Protein AF-0000000083255556 (afdb_homodimer)

pLDDT: mean 95.36, std 5.1, range [58.03, 98.88]

Secondary structure (DSSP, 8-state):
-HHHHHHHHHTT--EEEEEE-SSEEEEEEE-TTS-EEEEEEEE---EEETTEEE--HHHHHHHHHHHHHHHHHHHHHHHS------SEEEEEE-S--BEEE-TTS-BSS--B-TT----HHHHHHHHHHHTS---TTSHHHHHHHHHHHT-GGGGG-SEEE-HHHHHHHHHHS--EEEHHHHTTTS-EETTTTEE-HHHHHHHHHHTGGG--SS-GGGSSPEEE-TTS---B--HHHHHHH-TTS-SPS--BBPPPEEHHHHHHHHTT--STTEEEEEESSSEEEEEE-SS--SS--TTEEEEE-TT--EEEEEEES-SHHHHHHHHHHHHHHHHHTT----HHHHHHHHHHHHTTS-TTGGG-EEE--SS-BGGGTBSS---EEE--TTS--SHHHHHHHHHHHHTHHHHHHHHIIIIIS----SEEEEESGGGSSTTHHHHHHHHHHTS-EEE-GGGGGHHHHHHHHHHHHHHHPPTT--HHHHIIIIISTT---EEEPPPHHHHHHHHHHHHHHHHHHHHHHHHHHH--/-HHHHHHHHHTT--EEEEEE-SSEEEEEEE-TTS-EEEEEEEE---EEETTEEE--HHHHHHHHHHHHHHHHHHHHHHHS------SEEEEEE-S--BEEE-TTS-BSS--B-TT----HHHHHHHHHHHTS---TTSHHHHHHHHHHHT-GGGGG-SEEE-HHHHHHHHHHS--EEEHHHHTTTS-EETTTTEE-HHHHHHHHHHTGGG--SS-GGGSSPEEE-TTS---B--HHHHHHH-TTS-SPS--BBPPPEEHHHHHHHHTT--STTEEEEEESSSEEEEEE-SS--SS--TTEEEEE-TT--EEEEEEES-SHHHHHHHHHHHHHHHHHTT----HHHHHHHHHHHHTTS-TTGGG-EEE--SS-BGGGTBSS---EEE--TTS--SHHHHHHHHHHHHTHHHHHHHHIIIIIS----SEEEEESGGGSSTTHHHHHHHHHHTS-EEE-GGGGGHHHHHHHHHHHHHHHPPTT--HHHHIIIIISTT---EEEPPPHHHHHHHHHHHHHHHHHHHHHHHHHHH--

InterPro domains:
  IPR018484 Carbohydrate kinase FGGY, N-terminal [PF00370] (15-241)
  IPR018485 Carbohydrate kinase FGGY, C-terminal [PF02782] (276-474)
  IPR043129 ATPase, nucleotide binding domain [SSF53067] (14-263)
  IPR043129 ATPase, nucleotide binding domain [SSF53067] (275-519)
  IPR050406 FGGY Carbohydrate Kinase [PTHR43095] (13-520)

Sequence (1064 aa):
MSLDVKNAILSGKTVLGIELGSTRIKAVLIGEDHTSIASGSHDWENSFVNNFWTYSVEDIWKGIQDSYRKMAAEVKQQYGVTLQTIGAIGFSGMMHGYMAFDQDGELLVPFRTWRNNLQEQASSELTELFNFHIPQRWSIAHLYQAILNGEEHVANIKFQTTLAGYIHWKLTGEKVLGVGEASGVFPIDIHAKTFHAAMIGQFNELIANRNLPWQLQDILPQVLSAGESAGALTAEGAKLLDPTGELQAGIPLCPPEGDAGTGMVATNSIAQRTGNVSAGTSVFAMVVLEKELSKAYDEIDLVTTPTGNLVAMAHSNNCSSDLNAWVGLFEEFGKAMGMNLDKNELYGTLYNLALQGDPDCGGLLAYGYLSGEHMTHFEEGRPLFVRSSGSNFNLANFMRVHLSTALGALKIGMDILLKQEAVQLDEILGHGGLFKTKGVGQRIMAAALNVPVSVMETAGEGGAWGIALLASYAVNKADGETLEQYLNERVFAGQTGETLSPDAKDVEGFETFMDRYKQGLAIERAAVTHLAMSLDVKNAILSGKTVLGIELGSTRIKAVLIGEDHTSIASGSHDWENSFVNNFWTYSVEDIWKGIQDSYRKMAAEVKQQYGVTLQTIGAIGFSGMMHGYMAFDQDGELLVPFRTWRNNLQEQASSELTELFNFHIPQRWSIAHLYQAILNGEEHVANIKFQTTLAGYIHWKLTGEKVLGVGEASGVFPIDIHAKTFHAAMIGQFNELIANRNLPWQLQDILPQVLSAGESAGALTAEGAKLLDPTGELQAGIPLCPPEGDAGTGMVATNSIAQRTGNVSAGTSVFAMVVLEKELSKAYDEIDLVTTPTGNLVAMAHSNNCSSDLNAWVGLFEEFGKAMGMNLDKNELYGTLYNLALQGDPDCGGLLAYGYLSGEHMTHFEEGRPLFVRSSGSNFNLANFMRVHLSTALGALKIGMDILLKQEAVQLDEILGHGGLFKTKGVGQRIMAAALNVPVSVMETAGEGGAWGIALLASYAVNKADGETLEQYLNERVFAGQTGETLSPDAKDVEGFETFMDRYKQGLAIERAAVTHLA

Organism: NCBI:txid582686

Radius of gyration: 39.12 Å; Cα contacts (8 Å, |Δi|>4): 2511; chains: 2; bounding box: 52×116×98 Å

Nearest PDB structures (foldseek):
  3qdk-assembly1_B  TM=7.897E-01  e=2.618E-30  Halalkalibacterium halodurans
  5ya2-assembly2_B  TM=8.176E-01  e=6.698E-29  Escherichia coli K-12
  3qdk-assembly2_C  TM=7.814E-01  e=1.362E-29  Halalkalibacterium halodurans
  5ya0-assembly2_B  TM=8.248E-01  e=3.906E-28  Escherichia coli K-12
  3qdk-assembly1_A  TM=7.870E-01  e=2.089E-28  Halalkalibacterium halodurans

Solvent-accessible surface area (backbone atoms only — not comparable to full-atom values): 51396 Å² total; per-residue (Å²): 112,66,63,60,48,41,50,28,44,76,66,24,47,24,23,32,4,35,20,39,51,78,51,40,25,35,24,30,32,22,40,83,78,66,46,77,74,29,49,16,62,27,80,52,71,68,43,79,53,96,93,33,43,26,60,53,71,66,55,50,51,53,33,52,29,45,4,42,49,42,17,45,50,41,37,27,71,76,58,70,44,79,67,35,50,46,44,18,31,15,40,23,10,50,50,22,13,39,36,38,17,26,88,84,67,44,74,66,54,78,39,34,40,43,85,40,71,85,13,59,69,29,13,53,53,48,16,63,73,62,64,37,56,42,54,33,28,23,21,48,15,45,53,46,30,37,58,76,66,62,47,78,58,65,65,52,50,46,35,40,43,30,62,20,25,48,54,46,22,67,27,37,70,38,64,39,24,10,27,20,27,39,22,32,38,43,64,58,29,63,87,77,45,32,68,30,63,69,56,52,51,52,50,44,60,72,48,50,88,68,69,56,87,63,53,66,80,67,26,47,53,47,59,35,43,65,51,40,84,46,45,33,30,30,65,68,17,20,38,64,52,31,76,86,55,58,39,51,50,65,30,38,25,24,43,20,28,14,40,70,33,17,38,26,52,41,58,71,25,68,48,68,24,22,14,35,32,46,32,39,54,34,29,38,35,41,35,21,43,88,63,82,72,95,64,64,40,95,56,44,44,65,40,24,29,43,75,25,47,47,22,43,32,27,61,23,67,43,22,38,54,46,47,50,52,55,53,46,35,55,50,50,48,37,45,73,74,69,45,85,78,51,68,66,56,52,51,41,52,51,50,54,39,17,73,71,25,48,53,36,16,29,61,47,47,55,44,45,27,57,49,28,32,73,70,75,71,28,83,60,32,33,30,31,40,40,36,38,75,82,32,54,87,43,54,27,14,54,41,28,30,44,57,50,38,30,43,44,54,38,39,59,37,45,41,48,42,47,63,73,61,57,49,65,61,70,35,32,34,48,38,50,65,57,47,67,44,82,63,44,36,35,50,54,49,4,13,63,68,66,28,31,20,27,39,49,86,64,49,76,61,37,36,18,47,13,25,17,49,47,12,41,42,35,75,63,54,54,91,88,56,46,69,68,54,48,43,52,66,64,67,47,48,86,63,76,58,55,71,38,68,46,46,71,63,40,27,54,14,36,53,54,34,46,56,52,52,63,48,36,47,56,25,48,51,35,34,52,73,48,51,122,112,66,62,58,50,41,50,28,43,76,68,24,48,22,23,32,4,34,21,39,50,80,50,40,25,34,24,30,34,22,40,83,77,66,44,78,73,28,48,15,60,27,80,51,72,68,45,81,54,96,94,32,44,25,59,53,71,66,55,51,51,51,32,53,28,45,4,43,48,42,17,44,50,41,38,29,71,76,59,70,43,81,65,34,52,46,44,18,32,15,38,23,10,49,51,22,12,37,36,39,17,28,87,86,67,44,73,64,55,78,39,35,42,44,86,39,72,85,12,58,67,30,12,52,54,47,16,64,72,62,63,37,58,41,57,33,28,22,20,48,16,44,51,46,31,37,57,76,67,62,47,78,57,63,65,49,51,46,35,38,41,32,63,20,26,48,54,47,22,67,27,39,70,38,61,40,23,10,27,19,27,39,21,32,38,45,64,57,28,64,85,77,44,29,69,29,63,69,56,50,51,51,50,45,59,72,47,51,89,68,67,57,90,61,53,67,79,67,27,49,55,48,60,35,43,64,51,38,82,46,46,33,30,29,66,67,17,20,37,66,53,30,75,86,55,58,39,52,49,65,29,38,25,25,42,21,27,13,40,70,30,17,38,25,51,42,56,72,24,69,49,68,24,22,14,34,34,45,29,39,55,33,28,39,36,41,35,22,43,88,64,82,70,94,63,64,41,94,56,44,45,65,40,24,28,41,76,23,47,48,22,43,32,27,61,23,66,41,24,37,54,46,48,50,53,55,52,46,34,55,50,49,47,37,44,74,74,69,45,86,78,50,66,64,57,53,50,41,51,51,48,54,38,18,74,71,24,48,54,37,16,29,62,46,48,55,43,49,25,57,74,16,30,72,68,76,71,30,80,58,30,35,30,32,40,39,35,39,73,85,31,54,87,44,53,28,14,54,40,28,30,44,58,49,39,31,42,44,54,37,39,58,38,45,40,47,43,47,64,72,62,56,49,64,59,70,35,32,35,45,37,51,65,56,48,67,43,82,62,44,37,35,51,54,50,4,14,63,68,66,28,31,21,28,38,49,86,65,48,74,60,38,36,19,46,12,24,16,49,46,12,40,42,36,76,62,55,55,92,88,55,47,69,67,54,46,42,51,66,63,66,46,48,85,62,75,56,55,71,38,69,46,46,69,64,39,28,53,15,35,52,53,34,46,55,52,53,63,49,35,46,56,25,49,51,35,34,51,72,48,50,123

Foldseek 3Di:
DLVVVLVCQVVQQKFWFWEAEAFKIKIFIAHNLLHTDFMFMDGDHWDQDPNATADDPVRLLVGLQRGLVRRQVSCCVRRVDGRAHHQEYEYAYAAAWKFFAAPVRDTLDGTHALPDQPLPVLQVVLCVLVLARQHCRHHSSVLVSCVVVVPPCNLRGQAMDHPLQSLLCQFFVAREAQLQRVCSHAPADLVVSGHDPVSQVSVCVVCVVVVRPDGPVRHHHHYDAQLAWRGWGDQSNQCSSHVVSSYDTGHTYTGYHYQLQLLCLLQLQQDALEKAWEAEQKIKIKHFFPDDFPGYDNQWRWGHHSRRTIIIMGIWNGACVQVVVVLVVVVVVCVVVPHDDDPCNSCLVLLVLLVVAALLLQQKAWADFCAATVLLDGRGFDTDIDHDPRGPDDSNSVSNNNNLNSCLSVLSSLCCQCPVRVTRHAEYEYDYDLCPRPPRNQQSVCLSNQHKYWYFPSSVVGSSSSRSLSRCCNRPPDVPQDSSNCCDPRNCDPGDIDIDGYDPSSNVSSVSNSVVHSVCVVVRVVCVVPPD/DLVVVLVCQVVQQKFWFWEAEAFKIKIFIAHNLLHTDFMFMDGDHWDQDPNATADDPVRLLVGLQRGLVRRQVSCCVRRVDGRAHHQEYEYAYAAAWKFFAAPVRDTLDGTHALPDQPLVVLQVVLCVLVLARQHCRHHSSVLVSCVVVVPPCNLRGQAMDHPLQSLLCQFFVAREAQLQRVCSHAPADLVVSGHDPVSQVSVCVVCVVVVRPDGPVRHYHHYDAQLAWRGWGDQSNQCSSHVVSSYDTGHTYTGYHYQLQLLCLLQLQQDALEKAWEAEQKIKIKHFFPDDFPGYDNQWRWGHHSRRTIIIMGIWNGACVQVVVVLVVVVVVCVVVPHDDDPCNSCLVLLVLLVVAALLLQQKAWADFCQFTVLLDGRGFDTDIDHDPRGPDDSNSVSNNNNLNSCLSVLSSLCCQCPVRVTRHAEYEYDYDLPPRPPRNQQSVCLSNQHKYWYFPSSVVGSSSSRSLSRCSNRPPDVPQDSSNCCDPRNCDPGDIDIDGHDPSSNVSSVSNSVVHSVCVVVRVVCVVPPD

Structure (mmCIF, N/CA/C/O backbone):
data_AF-0000000083255556-model_v1
#
loop_
_entity.id
_entity.type
_entity.pdbx_description
1 polymer 'Sugar (Pentulose or hexulose) kinase'
#
loop_
_atom_site.group_PDB
_atom_site.id
_atom_site.type_symbol
_atom_site.label_atom_id
_atom_site.label_alt_id
_atom_site.label_comp_id
_atom_site.label_asym_id
_atom_site.label_entity_id
_atom_site.label_seq_id
_atom_site.pdbx_PDB_ins_code
_atom_site.Cartn_x
_atom_site.Cartn_y
_atom_site.Cartn_z
_atom_site.occupancy
_atom_site.B_iso_or_equiv
_atom_site.auth_seq_id
_atom_site.auth_comp_id
_atom_site.auth_asym_id
_atom_site.auth_atom_id
_atom_site.pdbx_PDB_model_num
ATOM 1 N N . MET A 1 1 ? 11.016 -26.188 -47.25 1 59.59 1 MET A N 1
ATOM 2 C CA . MET A 1 1 ? 10.555 -26.359 -45.875 1 59.59 1 MET A CA 1
ATOM 3 C C . MET A 1 1 ? 9.133 -26.922 -45.812 1 59.59 1 MET A C 1
ATOM 5 O O . MET A 1 1 ? 8.875 -27.906 -45.125 1 59.59 1 MET A O 1
ATOM 9 N N . SER A 1 2 ? 8.281 -26.391 -46.781 1 69.25 2 SER A N 1
ATOM 10 C CA . SER A 1 2 ? 6.883 -26.812 -46.812 1 69.25 2 SER A CA 1
ATOM 11 C C . SER A 1 2 ? 6.738 -28.203 -47.438 1 69.25 2 SER A C 1
ATOM 13 O O . SER A 1 2 ? 5.973 -29.031 -46.938 1 69.25 2 SER A O 1
ATOM 15 N N . LEU A 1 3 ? 7.574 -28.516 -48.375 1 75.44 3 LEU A N 1
ATOM 16 C CA . LEU A 1 3 ? 7.473 -29.812 -49.031 1 75.44 3 LEU A CA 1
ATOM 17 C C . LEU A 1 3 ? 7.98 -30.922 -48.125 1 75.44 3 LEU A C 1
ATOM 19 O O . LEU A 1 3 ? 7.406 -32 -48.094 1 75.44 3 LEU A O 1
ATOM 23 N N . ASP A 1 4 ? 8.938 -30.641 -47.469 1 87 4 ASP A N 1
ATOM 24 C CA . ASP A 1 4 ? 9.5 -31.609 -46.531 1 87 4 ASP A CA 1
ATOM 25 C C . ASP A 1 4 ? 8.516 -31.906 -45.375 1 87 4 ASP A C 1
ATOM 27 O O . ASP A 1 4 ? 8.367 -33.062 -44.969 1 87 4 ASP A O 1
ATOM 31 N N . VAL A 1 5 ? 7.809 -30.875 -45 1 92.06 5 VAL A N 1
ATOM 32 C CA . VAL A 1 5 ? 6.812 -31.047 -43.938 1 92.06 5 VAL A CA 1
ATOM 33 C C . VAL A 1 5 ? 5.641 -31.875 -44.469 1 92.06 5 VAL A C 1
ATOM 35 O O . VAL A 1 5 ? 5.141 -32.75 -43.781 1 92.06 5 VAL A O 1
ATOM 38 N N . LYS A 1 6 ? 5.25 -31.547 -45.688 1 93.69 6 LYS A N 1
ATOM 39 C CA . LYS A 1 6 ? 4.16 -32.281 -46.312 1 93.69 6 LYS A CA 1
ATOM 40 C C . LYS A 1 6 ? 4.5 -33.781 -46.406 1 93.69 6 LYS A C 1
ATOM 42 O O . LYS A 1 6 ? 3.66 -34.625 -46.125 1 93.69 6 LYS A O 1
ATOM 47 N N . ASN A 1 7 ? 5.672 -34.125 -46.875 1 94 7 ASN A N 1
ATOM 48 C CA . ASN A 1 7 ? 6.117 -35.5 -46.969 1 94 7 ASN A CA 1
ATOM 49 C C . ASN A 1 7 ? 6.16 -36.188 -45.594 1 94 7 ASN A C 1
ATOM 51 O O . ASN A 1 7 ? 5.824 -37.344 -45.469 1 94 7 ASN A O 1
ATOM 55 N N . ALA A 1 8 ? 6.613 -35.469 -44.594 1 94.31 8 ALA A N 1
ATOM 56 C CA . ALA A 1 8 ? 6.648 -36 -43.25 1 94.31 8 ALA A CA 1
ATOM 57 C C . ALA A 1 8 ? 5.246 -36.344 -42.75 1 94.31 8 ALA A C 1
ATOM 59 O O . ALA A 1 8 ? 5.047 -37.375 -42.094 1 94.31 8 ALA A O 1
ATOM 60 N N . ILE A 1 9 ? 4.316 -35.5 -43.062 1 95.5 9 ILE A N 1
ATOM 61 C CA . ILE A 1 9 ? 2.932 -35.719 -42.656 1 95.5 9 ILE A CA 1
ATOM 62 C C . ILE A 1 9 ? 2.383 -36.969 -43.344 1 95.5 9 ILE A C 1
ATOM 64 O O . ILE A 1 9 ? 1.804 -37.844 -42.688 1 95.5 9 ILE A O 1
ATOM 68 N N . LEU A 1 10 ? 2.631 -37.062 -44.594 1 94.81 10 LEU A N 1
ATOM 69 C CA . LEU A 1 10 ? 2.09 -38.156 -45.406 1 94.81 10 LEU A CA 1
ATOM 70 C C . LEU A 1 10 ? 2.762 -39.5 -45.031 1 94.81 10 LEU A C 1
ATOM 72 O O . LEU A 1 10 ? 2.137 -40.562 -45.094 1 94.81 10 LEU A O 1
ATOM 76 N N . SER A 1 11 ? 3.977 -39.469 -44.625 1 94.69 11 SER A N 1
ATOM 77 C CA . SER A 1 11 ? 4.742 -40.656 -44.312 1 94.69 11 SER A CA 1
ATOM 78 C C . SER A 1 11 ? 4.676 -41.031 -42.844 1 94.69 11 SER A C 1
ATOM 80 O O . SER A 1 11 ? 5.359 -41.938 -42.375 1 94.69 11 SER A O 1
ATOM 82 N N . GLY A 1 12 ? 3.959 -40.281 -42.031 1 95.25 12 GLY A N 1
ATOM 83 C CA . GLY A 1 12 ? 3.807 -40.594 -40.625 1 95.25 12 GLY A CA 1
ATOM 84 C C . GLY A 1 12 ? 5.055 -40.312 -39.812 1 95.25 12 GLY A C 1
ATOM 85 O O . GLY A 1 12 ? 5.383 -41.031 -38.875 1 95.25 12 GLY A O 1
ATOM 86 N N . LYS A 1 13 ? 5.84 -39.312 -40.219 1 96.44 13 LYS A N 1
ATOM 87 C CA . LYS A 1 13 ? 7.066 -38.969 -39.5 1 96.44 13 LYS A CA 1
ATOM 88 C C . LYS A 1 13 ? 6.848 -37.75 -38.625 1 96.44 13 LYS A C 1
ATOM 90 O O . LYS A 1 13 ? 7.773 -36.938 -38.406 1 96.44 13 LYS A O 1
ATOM 95 N N . THR A 1 14 ? 5.586 -37.531 -38.219 1 97.62 14 THR A N 1
ATOM 96 C CA . THR A 1 14 ? 5.227 -36.469 -37.312 1 97.62 14 THR A CA 1
ATOM 97 C C . THR A 1 14 ? 4.844 -37.031 -35.938 1 97.62 14 THR A C 1
ATOM 99 O O . THR A 1 14 ? 4.656 -38.25 -35.781 1 97.62 14 THR A O 1
ATOM 102 N N . VAL A 1 15 ? 4.848 -36.188 -34.969 1 98.5 15 VAL A N 1
ATOM 103 C CA . VAL A 1 15 ? 4.488 -36.562 -33.625 1 98.5 15 VAL A CA 1
ATOM 104 C C . VAL A 1 15 ? 3.475 -35.594 -33.031 1 98.5 15 VAL A C 1
ATOM 106 O O . VAL A 1 15 ? 3.592 -34.375 -33.25 1 98.5 15 VAL A O 1
ATOM 109 N N . LEU A 1 16 ? 2.492 -36.125 -32.344 1 98.62 16 LEU A N 1
ATOM 110 C CA . LEU A 1 16 ? 1.42 -35.312 -31.781 1 98.62 16 LEU A CA 1
ATOM 111 C C . LEU A 1 16 ? 1.486 -35.312 -30.266 1 98.62 16 LEU A C 1
ATOM 113 O O . LEU A 1 16 ? 1.639 -36.375 -29.641 1 98.62 16 LEU A O 1
ATOM 117 N N . GLY A 1 17 ? 1.46 -34.156 -29.672 1 98.56 17 GLY A N 1
ATOM 118 C CA . GLY A 1 17 ? 1.264 -33.969 -28.234 1 98.56 17 GLY A CA 1
ATOM 119 C C . GLY A 1 17 ? 0.001 -33.219 -27.891 1 98.56 17 GLY A C 1
ATOM 120 O O . GLY A 1 17 ? -0.285 -32.188 -28.5 1 98.56 17 GLY A O 1
ATOM 121 N N . ILE A 1 18 ? -0.802 -33.719 -26.984 1 98.56 18 ILE A N 1
ATOM 122 C CA . ILE A 1 18 ? -1.986 -33 -26.484 1 98.56 18 ILE A CA 1
ATOM 123 C C . ILE A 1 18 ? -1.911 -32.906 -24.953 1 98.56 18 ILE A C 1
ATOM 125 O O . ILE A 1 18 ? -1.694 -33.875 -24.266 1 98.56 18 ILE A O 1
ATOM 129 N N . GLU A 1 19 ? -2.016 -31.703 -24.484 1 97.81 19 GLU A N 1
ATOM 130 C CA . GLU A 1 19 ? -2.004 -31.484 -23.031 1 97.81 19 GLU A CA 1
ATOM 131 C C . GLU A 1 19 ? -3.309 -30.859 -22.562 1 97.81 19 GLU A C 1
ATOM 133 O O . GLU A 1 19 ? -3.76 -29.859 -23.125 1 97.81 19 GLU A O 1
ATOM 138 N N . LEU A 1 20 ? -3.889 -31.438 -21.547 1 97.69 20 LEU A N 1
ATOM 139 C CA . LEU A 1 20 ? -5.082 -30.906 -20.906 1 97.69 20 LEU A CA 1
ATOM 140 C C . LEU A 1 20 ? -4.711 -30.109 -19.656 1 97.69 20 LEU A C 1
ATOM 142 O O . LEU A 1 20 ? -4.617 -30.672 -18.562 1 97.69 20 LEU A O 1
ATOM 146 N N . GLY A 1 21 ? -4.562 -28.844 -19.859 1 93.31 21 GLY A N 1
ATOM 147 C CA . GLY A 1 21 ? -4.352 -27.938 -18.734 1 93.31 21 GLY A CA 1
ATOM 148 C C . GLY A 1 21 ? -5.637 -27.562 -18.031 1 93.31 21 GLY A C 1
ATOM 149 O O . GLY A 1 21 ? -6.715 -28.031 -18.391 1 93.31 21 GLY A O 1
ATOM 150 N N . SER A 1 22 ? -5.57 -26.656 -17.078 1 89.62 22 SER A N 1
ATOM 151 C CA . SER A 1 22 ? -6.723 -26.281 -16.266 1 89.62 22 SER A CA 1
ATOM 152 C C . SER A 1 22 ? -7.676 -25.375 -17.031 1 89.62 22 SER A C 1
ATOM 154 O O . SER A 1 22 ? -8.883 -25.391 -16.781 1 89.62 22 SER A O 1
ATOM 156 N N . THR A 1 23 ? -7.137 -24.531 -17.984 1 88.62 23 THR A N 1
ATOM 157 C CA . THR A 1 23 ? -8.016 -23.578 -18.672 1 88.62 23 THR A CA 1
ATOM 158 C C . THR A 1 23 ? -7.98 -23.812 -20.172 1 88.62 23 THR A C 1
ATOM 160 O O . THR A 1 23 ? -8.789 -23.234 -20.906 1 88.62 23 THR A O 1
ATOM 163 N N . ARG A 1 24 ? -7.008 -24.516 -20.625 1 92.62 24 ARG A N 1
ATOM 164 C CA . ARG A 1 24 ? -6.844 -24.719 -22.062 1 92.62 24 ARG A CA 1
ATOM 165 C C . ARG A 1 24 ? -6.359 -26.125 -22.375 1 92.62 24 ARG A C 1
ATOM 167 O O . ARG A 1 24 ? -5.512 -26.672 -21.656 1 92.62 24 ARG A O 1
ATOM 174 N N . ILE A 1 25 ? -6.895 -26.719 -23.359 1 97.56 25 ILE A N 1
ATOM 175 C CA . ILE A 1 25 ? -6.395 -27.938 -23.953 1 97.56 25 ILE A CA 1
ATOM 176 C C . ILE A 1 25 ? -5.648 -27.609 -25.25 1 97.56 25 ILE A C 1
ATOM 178 O O . ILE A 1 25 ? -6.203 -26.984 -26.156 1 97.56 25 ILE A O 1
ATOM 182 N N . LYS A 1 26 ? -4.355 -28.047 -25.312 1 97 26 LYS A N 1
ATOM 183 C CA . LYS A 1 26 ? -3.521 -27.688 -26.453 1 97 26 LYS A CA 1
ATOM 184 C C . LYS A 1 26 ? -2.996 -28.938 -27.156 1 97 26 LYS A C 1
ATOM 186 O O . LYS A 1 26 ? -2.512 -29.859 -26.516 1 97 26 LYS A O 1
ATOM 191 N N . ALA A 1 27 ? -3.168 -28.938 -28.469 1 98.06 27 ALA A N 1
ATOM 192 C CA . ALA A 1 27 ? -2.578 -29.953 -29.359 1 98.06 27 ALA A CA 1
ATOM 193 C C . ALA A 1 27 ? -1.464 -29.344 -30.203 1 98.06 27 ALA A C 1
ATOM 195 O O . ALA A 1 27 ? -1.597 -28.234 -30.719 1 98.06 27 ALA A O 1
ATOM 196 N N . VAL A 1 28 ? -0.354 -30.062 -30.312 1 97.56 28 VAL A N 1
ATOM 197 C CA . VAL A 1 28 ? 0.744 -29.609 -31.156 1 97.56 28 VAL A CA 1
ATOM 198 C C . VAL A 1 28 ? 1.286 -30.766 -31.984 1 97.56 28 VAL A C 1
ATOM 200 O O . VAL A 1 28 ? 1.532 -31.859 -31.453 1 97.56 28 VAL A O 1
ATOM 203 N N . LEU A 1 29 ? 1.349 -30.562 -33.25 1 98 29 LEU A N 1
ATOM 204 C CA . LEU A 1 29 ? 1.999 -31.5 -34.156 1 98 29 LEU A CA 1
ATOM 205 C C . LEU A 1 29 ? 3.408 -31.031 -34.5 1 98 29 LEU A C 1
ATOM 207 O O . LEU A 1 29 ? 3.598 -29.906 -34.938 1 98 29 LEU A O 1
ATOM 211 N N . ILE A 1 30 ? 4.367 -31.938 -34.281 1 96.94 30 ILE A N 1
ATOM 212 C CA . ILE A 1 30 ? 5.738 -31.516 -34.562 1 96.94 30 ILE A CA 1
ATOM 213 C C . ILE A 1 30 ? 6.344 -32.406 -35.625 1 96.94 30 ILE A C 1
ATOM 215 O O . ILE A 1 30 ? 5.883 -33.531 -35.844 1 96.94 30 ILE A O 1
ATOM 219 N N . GLY A 1 31 ? 7.34 -31.859 -36.281 1 95.75 31 GLY A N 1
ATOM 220 C CA . GLY A 1 31 ? 8.039 -32.594 -37.312 1 95.75 31 GLY A CA 1
ATOM 221 C C . GLY A 1 31 ? 9.258 -33.344 -36.812 1 95.75 31 GLY A C 1
ATOM 222 O O . GLY A 1 31 ? 9.469 -33.438 -35.594 1 95.75 31 GLY A O 1
ATOM 223 N N . GLU A 1 32 ? 10.016 -33.875 -37.719 1 93.25 32 GLU A N 1
ATOM 224 C CA . GLU A 1 32 ? 11.203 -34.656 -37.406 1 93.25 32 GLU A CA 1
ATOM 225 C C . GLU A 1 32 ? 12.258 -33.781 -36.719 1 93.25 32 GLU A C 1
ATOM 227 O O . GLU A 1 32 ? 13.094 -34.281 -35.969 1 93.25 32 GLU A O 1
ATOM 232 N N . ASP A 1 33 ? 12.195 -32.5 -36.969 1 91.94 33 ASP A N 1
ATOM 233 C CA . ASP A 1 33 ? 13.148 -31.578 -36.375 1 91.94 33 ASP A CA 1
ATOM 234 C C . ASP A 1 33 ? 12.602 -31.016 -35.062 1 91.94 33 ASP A C 1
ATOM 236 O O . ASP A 1 33 ? 13.188 -30.094 -34.5 1 91.94 33 ASP A O 1
ATOM 240 N N . HIS A 1 34 ? 11.484 -31.516 -34.625 1 93.38 34 HIS A N 1
ATOM 241 C CA . HIS A 1 34 ? 10.844 -31.188 -33.375 1 93.38 34 HIS A CA 1
ATOM 242 C C . HIS A 1 34 ? 10.242 -29.797 -33.406 1 93.38 34 HIS A C 1
ATOM 244 O O . HIS A 1 34 ? 9.875 -29.234 -32.375 1 93.38 34 HIS A O 1
ATOM 250 N N . THR A 1 35 ? 10.133 -29.234 -34.625 1 92.25 35 THR A N 1
ATOM 251 C CA . THR A 1 35 ? 9.484 -27.922 -34.75 1 92.25 35 THR A CA 1
ATOM 252 C C . THR A 1 35 ? 7.973 -28.094 -34.938 1 92.25 35 THR A C 1
ATOM 254 O O . THR A 1 35 ? 7.516 -29.031 -35.594 1 92.25 35 THR A O 1
ATOM 257 N N . SER A 1 36 ? 7.285 -27.188 -34.375 1 93.62 36 SER A N 1
ATOM 258 C CA . SER A 1 36 ? 5.828 -27.219 -34.469 1 93.62 36 SER A CA 1
ATOM 259 C C . SER A 1 36 ? 5.367 -26.969 -35.906 1 93.62 36 SER A C 1
ATOM 261 O O . SER A 1 36 ? 5.824 -26.031 -36.562 1 93.62 36 SER A O 1
ATOM 263 N N . ILE A 1 37 ? 4.496 -27.75 -36.406 1 95.12 37 ILE A N 1
ATOM 264 C CA . ILE A 1 37 ? 3.984 -27.641 -37.75 1 95.12 37 ILE A CA 1
ATOM 265 C C . ILE A 1 37 ? 2.545 -27.141 -37.719 1 95.12 37 ILE A C 1
ATOM 267 O O . ILE A 1 37 ? 2.094 -26.469 -38.656 1 95.12 37 ILE A O 1
ATOM 271 N N . ALA A 1 38 ? 1.832 -27.547 -36.75 1 96.38 38 ALA A N 1
ATOM 272 C CA . ALA A 1 38 ? 0.438 -27.141 -36.562 1 96.38 38 ALA A CA 1
ATOM 273 C C . ALA A 1 38 ? 0.027 -27.266 -35.094 1 96.38 38 ALA A C 1
ATOM 275 O O . ALA A 1 38 ? 0.636 -28.016 -34.344 1 96.38 38 ALA A O 1
ATOM 276 N N . SER A 1 39 ? -0.914 -26.484 -34.75 1 97.12 39 SER A N 1
ATOM 277 C CA . SER A 1 39 ? -1.405 -26.516 -33.375 1 97.12 39 SER A CA 1
ATOM 278 C C . SER A 1 39 ? -2.904 -26.25 -33.312 1 97.12 39 SER A C 1
ATOM 280 O O . SER A 1 39 ? -3.484 -25.734 -34.281 1 97.12 39 SER A O 1
ATOM 282 N N . GLY A 1 40 ? -3.57 -26.656 -32.344 1 97.19 40 GLY A N 1
ATOM 283 C CA . GLY A 1 40 ? -4.961 -26.391 -32 1 97.19 40 GLY A CA 1
ATOM 284 C C . GLY A 1 40 ? -5.207 -26.297 -30.516 1 97.19 40 GLY A C 1
ATOM 285 O O . GLY A 1 40 ? -4.535 -26.953 -29.719 1 97.19 40 GLY A O 1
ATOM 286 N N . SER A 1 41 ? -6.125 -25.5 -30.156 1 96.88 41 SER A N 1
ATOM 287 C CA . SER A 1 41 ? -6.402 -25.328 -28.734 1 96.88 41 SER A CA 1
ATOM 288 C C . SER A 1 41 ? -7.898 -25.203 -28.469 1 96.88 41 SER A C 1
ATOM 290 O O . SER A 1 41 ? -8.672 -24.922 -29.391 1 96.88 41 SER A O 1
ATOM 292 N N . HIS A 1 42 ? -8.297 -25.5 -27.281 1 97.69 42 HIS A N 1
ATOM 293 C CA . HIS A 1 42 ? -9.664 -25.406 -26.797 1 97.69 42 HIS A CA 1
ATOM 294 C C . HIS A 1 42 ? -9.695 -24.844 -25.375 1 97.69 42 HIS A C 1
ATOM 296 O O . HIS A 1 42 ? -9.125 -25.422 -24.453 1 97.69 42 HIS A O 1
ATOM 302 N N . ASP A 1 43 ? -10.359 -23.688 -25.219 1 96.19 43 ASP A N 1
ATOM 303 C CA . ASP A 1 43 ? -10.523 -23.094 -23.891 1 96.19 43 ASP A CA 1
ATOM 304 C C . ASP A 1 43 ? -11.672 -23.766 -23.141 1 96.19 43 ASP A C 1
ATOM 306 O O . ASP A 1 43 ? -12.719 -24.062 -23.719 1 96.19 43 ASP A O 1
ATOM 310 N N . TRP A 1 44 ? -11.43 -24.141 -21.891 1 95.06 44 TRP A N 1
ATOM 311 C CA . TRP A 1 44 ? -12.477 -24.719 -21.047 1 95.06 44 TRP A CA 1
ATOM 312 C C . TRP A 1 44 ? -12.32 -24.266 -19.609 1 95.06 44 TRP A C 1
ATOM 314 O O . TRP A 1 44 ? -11.383 -23.531 -19.266 1 95.06 44 TRP A O 1
ATOM 324 N N . GLU A 1 45 ? -13.328 -24.578 -18.781 1 91.56 45 GLU A N 1
ATOM 325 C CA . GLU A 1 45 ? -13.32 -24.188 -17.375 1 91.56 45 GLU A CA 1
ATOM 326 C C . GLU A 1 45 ? -13.914 -25.297 -16.5 1 91.56 45 GLU A C 1
ATOM 328 O O . GLU A 1 45 ? -14.789 -26.047 -16.938 1 91.56 45 GLU A O 1
ATOM 333 N N . ASN A 1 46 ? -13.352 -25.328 -15.312 1 92.94 46 ASN A N 1
ATOM 334 C CA . ASN A 1 46 ? -13.906 -26.297 -14.359 1 92.94 46 ASN A CA 1
ATOM 335 C C . ASN A 1 46 ? -15.273 -25.844 -13.844 1 92.94 46 ASN A C 1
ATOM 337 O O . ASN A 1 46 ? -15.688 -24.703 -14.078 1 92.94 46 ASN A O 1
ATOM 341 N N . SER A 1 47 ? -15.984 -26.75 -13.312 1 94 47 SER A N 1
ATOM 342 C CA . SER A 1 47 ? -17.281 -26.5 -12.68 1 94 47 SER A CA 1
ATOM 343 C C . SER A 1 47 ? -17.281 -27 -11.234 1 94 47 SER A C 1
ATOM 345 O O . SER A 1 47 ? -16.547 -27.922 -10.891 1 94 47 SER A O 1
ATOM 347 N N . PHE A 1 48 ? -18 -26.359 -10.406 1 90.81 48 PHE A N 1
ATOM 348 C CA . PHE A 1 48 ? -18.172 -26.766 -9.016 1 90.81 48 PHE A CA 1
ATOM 349 C C . PHE A 1 48 ? -19.484 -27.516 -8.828 1 90.81 48 PHE A C 1
ATOM 351 O O . PHE A 1 48 ? -20.547 -26.922 -8.789 1 90.81 48 PHE A O 1
ATOM 358 N N . VAL A 1 49 ? -19.344 -28.812 -8.734 1 91.06 49 VAL A N 1
ATOM 359 C CA . VAL A 1 49 ? -20.516 -29.703 -8.656 1 91.06 49 VAL A CA 1
ATOM 360 C C . VAL A 1 49 ? -20.438 -30.547 -7.398 1 91.06 49 VAL A C 1
ATOM 362 O O . VAL A 1 49 ? -19.438 -31.234 -7.164 1 91.06 49 VAL A O 1
ATOM 365 N N . ASN A 1 50 ? -21.453 -30.5 -6.547 1 88.69 50 ASN A N 1
ATOM 366 C CA . ASN A 1 50 ? -21.547 -31.297 -5.324 1 88.69 50 ASN A CA 1
ATOM 367 C C . ASN A 1 50 ? -20.328 -31.078 -4.43 1 88.69 50 ASN A C 1
ATOM 369 O O . ASN A 1 50 ? -19.719 -32.062 -3.975 1 88.69 50 ASN A O 1
ATOM 373 N N . ASN A 1 51 ? -19.844 -29.828 -4.348 1 87.56 51 ASN A N 1
ATOM 374 C CA . ASN A 1 51 ? -18.781 -29.391 -3.447 1 87.56 51 ASN A CA 1
ATOM 375 C C . ASN A 1 51 ? -17.406 -29.812 -3.957 1 87.56 51 ASN A C 1
ATOM 377 O O . ASN A 1 51 ? -16.438 -29.844 -3.191 1 87.56 51 ASN A O 1
ATOM 381 N N . PHE A 1 52 ? -17.359 -30.266 -5.309 1 91.75 52 PHE A N 1
ATOM 382 C CA . PHE A 1 52 ? -16.078 -30.625 -5.898 1 91.75 52 PHE A CA 1
ATOM 383 C C . PHE A 1 52 ? -15.852 -29.859 -7.203 1 91.75 52 PHE A C 1
ATOM 385 O O . PHE A 1 52 ? -16.781 -29.672 -7.988 1 91.75 52 PHE A O 1
ATOM 392 N N . TRP A 1 53 ? -14.695 -29.375 -7.312 1 92.25 53 TRP A N 1
ATOM 393 C CA . TRP A 1 53 ? -14.273 -28.891 -8.617 1 92.25 53 TRP A CA 1
ATOM 394 C C . TRP A 1 53 ? -14.062 -30.047 -9.594 1 92.25 53 TRP A C 1
ATOM 396 O O . TRP A 1 53 ? -13.398 -31.031 -9.258 1 92.25 53 TRP A O 1
ATOM 406 N N . THR A 1 54 ? -14.664 -29.906 -10.828 1 96.69 54 THR A N 1
ATOM 407 C CA . THR A 1 54 ? -14.656 -31.047 -11.734 1 96.69 54 THR A CA 1
ATOM 408 C C . THR A 1 54 ? -14.68 -30.594 -13.188 1 96.69 54 THR A C 1
ATOM 410 O O . THR A 1 54 ? -14.75 -29.391 -13.461 1 96.69 54 THR A O 1
ATOM 413 N N . TYR A 1 55 ? -14.336 -31.5 -14.07 1 96.75 55 TYR A N 1
ATOM 414 C CA . TYR A 1 55 ? -14.633 -31.438 -15.5 1 96.75 55 TYR A CA 1
ATOM 415 C C . TYR A 1 55 ? -15.508 -32.625 -15.914 1 96.75 55 TYR A C 1
ATOM 417 O O . TYR A 1 55 ? -15.266 -33.75 -15.516 1 96.75 55 TYR A O 1
ATOM 425 N N . SER A 1 56 ? -16.5 -32.344 -16.688 1 96.62 56 SER A N 1
ATOM 426 C CA . SER A 1 56 ? -17.312 -33.469 -17.156 1 96.62 56 SER A CA 1
ATOM 427 C C . SER A 1 56 ? -16.578 -34.281 -18.219 1 96.62 56 SER A C 1
ATOM 429 O O . SER A 1 56 ? -15.758 -33.75 -18.969 1 96.62 56 SER A O 1
ATOM 431 N N . VAL A 1 57 ? -16.906 -35.625 -18.25 1 97.19 57 VAL A N 1
ATOM 432 C CA . VAL A 1 57 ? -16.312 -36.5 -19.25 1 97.19 57 VAL A CA 1
ATOM 433 C C . VAL A 1 57 ? -16.625 -35.969 -20.656 1 97.19 57 VAL A C 1
ATOM 435 O O . VAL A 1 57 ? -15.773 -36 -21.547 1 97.19 57 VAL A O 1
ATOM 438 N N . GLU A 1 58 ? -17.797 -35.469 -20.781 1 97.25 58 GLU A N 1
ATOM 439 C CA . GLU A 1 58 ? -18.203 -34.906 -22.062 1 97.25 58 GLU A CA 1
ATOM 440 C C . GLU A 1 58 ? -17.312 -33.719 -22.453 1 97.25 58 GLU A C 1
ATOM 442 O O . GLU A 1 58 ? -16.859 -33.625 -23.594 1 97.25 58 GLU A O 1
ATOM 447 N N . ASP A 1 59 ? -17.031 -32.844 -21.531 1 97.56 59 ASP A N 1
ATOM 448 C CA . ASP A 1 59 ? -16.219 -31.688 -21.781 1 97.56 59 ASP A CA 1
ATOM 449 C C . ASP A 1 59 ? -14.773 -32.094 -22.109 1 97.56 59 ASP A C 1
ATOM 451 O O . ASP A 1 59 ? -14.109 -31.438 -22.906 1 97.56 59 ASP A O 1
ATOM 455 N N . ILE A 1 60 ? -14.344 -33.094 -21.453 1 98 60 ILE A N 1
ATOM 456 C CA . ILE A 1 60 ? -13 -33.594 -21.688 1 98 60 ILE A CA 1
ATOM 457 C C . ILE A 1 60 ? -12.844 -34 -23.156 1 98 60 ILE A C 1
ATOM 459 O O . ILE A 1 60 ? -11.945 -33.531 -23.844 1 98 60 ILE A O 1
ATOM 463 N N . TRP A 1 61 ? -13.695 -34.812 -23.609 1 98.44 61 TRP A N 1
ATOM 464 C CA . TRP A 1 61 ? -13.57 -35.344 -24.953 1 98.44 61 TRP A CA 1
ATOM 465 C C . TRP A 1 61 ? -13.906 -34.281 -26 1 98.44 61 TRP A C 1
ATOM 467 O O . TRP A 1 61 ? -13.266 -34.188 -27.047 1 98.44 61 TRP A O 1
ATOM 477 N N . LYS A 1 62 ? -14.898 -33.438 -25.672 1 98.25 62 LYS A N 1
ATOM 478 C CA . LYS A 1 62 ? -15.172 -32.312 -26.562 1 98.25 62 LYS A CA 1
ATOM 479 C C . LYS A 1 62 ? -13.93 -31.453 -26.75 1 98.25 62 LYS A C 1
ATOM 481 O O . LYS A 1 62 ? -13.625 -31.031 -27.859 1 98.25 62 LYS A O 1
ATOM 486 N N . GLY A 1 63 ? -13.25 -31.172 -25.656 1 98.44 63 GLY A N 1
ATOM 487 C CA . GLY A 1 63 ? -12.047 -30.344 -25.719 1 98.44 63 GLY A CA 1
ATOM 488 C C . GLY A 1 63 ? -10.922 -31 -26.5 1 98.44 63 GLY A C 1
ATOM 489 O O . GLY A 1 63 ? -10.266 -30.344 -27.312 1 98.44 63 GLY A O 1
ATOM 490 N N . ILE A 1 64 ? -10.688 -32.312 -26.25 1 98.5 64 ILE A N 1
ATOM 491 C CA . ILE A 1 64 ? -9.641 -33.062 -26.953 1 98.5 64 ILE A CA 1
ATOM 492 C C . ILE A 1 64 ? -9.93 -33.094 -28.453 1 98.5 64 ILE A C 1
ATOM 494 O O . ILE A 1 64 ? -9.062 -32.781 -29.266 1 98.5 64 ILE A O 1
ATOM 498 N N . GLN A 1 65 ? -11.125 -33.344 -28.797 1 98.75 65 GLN A N 1
ATOM 499 C CA . GLN A 1 65 ? -11.523 -33.469 -30.188 1 98.75 65 GLN A CA 1
ATOM 500 C C . GLN A 1 65 ? -11.438 -32.125 -30.906 1 98.75 65 GLN A C 1
ATOM 502 O O . GLN A 1 65 ? -11 -32.062 -32.062 1 98.75 65 GLN A O 1
ATOM 507 N N . ASP A 1 66 ? -11.859 -31.141 -30.172 1 98.62 66 ASP A N 1
ATOM 508 C CA . ASP A 1 66 ? -11.805 -29.812 -30.766 1 98.62 66 ASP A CA 1
ATOM 509 C C . ASP A 1 66 ? -10.367 -29.359 -30.984 1 98.62 66 ASP A C 1
ATOM 511 O O . ASP A 1 66 ? -10.039 -28.781 -32.031 1 98.62 66 ASP A O 1
ATOM 515 N N . SER A 1 67 ? -9.539 -29.562 -30.031 1 98.25 67 SER A N 1
ATOM 516 C CA . SER A 1 67 ? -8.133 -29.203 -30.172 1 98.25 67 SER A CA 1
ATOM 517 C C . SER A 1 67 ? -7.473 -29.969 -31.297 1 98.25 67 SER A C 1
ATOM 519 O O . SER A 1 67 ? -6.707 -29.406 -32.094 1 98.25 67 SER A O 1
ATOM 521 N N . TYR A 1 68 ? -7.734 -31.234 -31.391 1 98.5 68 TYR A N 1
ATOM 522 C CA . TYR A 1 68 ? -7.207 -32.062 -32.469 1 98.5 68 TYR A CA 1
ATOM 523 C C . TYR A 1 68 ? -7.727 -31.594 -33.812 1 98.5 68 TYR A C 1
ATOM 525 O O . TYR A 1 68 ? -6.957 -31.469 -34.781 1 98.5 68 TYR A O 1
ATOM 533 N N . ARG A 1 69 ? -9.008 -31.359 -33.875 1 98.44 69 ARG A N 1
ATOM 534 C CA . ARG A 1 69 ? -9.641 -30.938 -35.125 1 98.44 69 ARG A CA 1
ATOM 535 C C . ARG A 1 69 ? -9.008 -29.641 -35.656 1 98.44 69 ARG A C 1
ATOM 537 O O . ARG A 1 69 ? -8.734 -29.5 -36.844 1 98.44 69 ARG A O 1
ATOM 544 N N . LYS A 1 70 ? -8.836 -28.688 -34.75 1 98.5 70 LYS A N 1
ATOM 545 C CA . LYS A 1 70 ? -8.242 -27.406 -35.125 1 98.5 70 LYS A CA 1
ATOM 546 C C . LYS A 1 70 ? -6.812 -27.594 -35.625 1 98.5 70 LYS A C 1
ATOM 548 O O . LYS A 1 70 ? -6.398 -26.953 -36.594 1 98.5 70 LYS A O 1
ATOM 553 N N . MET A 1 71 ? -6.078 -28.391 -34.938 1 98.19 71 MET A N 1
ATOM 554 C CA . MET A 1 71 ? -4.719 -28.703 -35.375 1 98.19 71 MET A CA 1
ATOM 555 C C . MET A 1 71 ? -4.719 -29.375 -36.75 1 98.19 71 MET A C 1
ATOM 557 O O . MET A 1 71 ? -3.951 -28.984 -37.625 1 98.19 71 MET A O 1
ATOM 561 N N . ALA A 1 72 ? -5.586 -30.312 -36.969 1 97.94 72 ALA A N 1
ATOM 562 C CA . ALA A 1 72 ? -5.691 -31.031 -38.219 1 97.94 72 ALA A CA 1
ATOM 563 C C . ALA A 1 72 ? -6.121 -30.078 -39.344 1 97.94 72 ALA A C 1
ATOM 565 O O . ALA A 1 72 ? -5.656 -30.203 -40.5 1 97.94 72 ALA A O 1
ATOM 566 N N . ALA A 1 73 ? -7.031 -29.219 -39.031 1 97.88 73 ALA A N 1
ATOM 567 C CA . ALA A 1 73 ? -7.473 -28.219 -40 1 97.88 73 ALA A CA 1
ATOM 568 C C . ALA A 1 73 ? -6.312 -27.312 -40.438 1 97.88 73 ALA A C 1
ATOM 570 O O . ALA A 1 73 ? -6.207 -26.938 -41.594 1 97.88 73 ALA A O 1
ATOM 571 N N . GLU A 1 74 ? -5.52 -27 -39.469 1 97.62 74 GLU A N 1
ATOM 572 C CA . GLU A 1 74 ? -4.344 -26.188 -39.781 1 97.62 74 GLU A CA 1
ATOM 573 C C . GLU A 1 74 ? -3.395 -26.938 -40.719 1 97.62 74 GLU A C 1
ATOM 575 O O . GLU A 1 74 ? -2.801 -26.344 -41.625 1 97.62 74 GLU A O 1
ATOM 580 N N . VAL A 1 75 ? -3.215 -28.203 -40.531 1 96.81 75 VAL A N 1
ATOM 581 C CA . VAL A 1 75 ? -2.393 -29.031 -41.406 1 96.81 75 VAL A CA 1
ATOM 582 C C . VAL A 1 75 ? -2.939 -28.984 -42.812 1 96.81 75 VAL A C 1
ATOM 584 O O . VAL A 1 75 ? -2.188 -28.781 -43.781 1 96.81 75 VAL A O 1
ATOM 587 N N . LYS A 1 76 ? -4.18 -29.156 -42.938 1 96.44 76 LYS A N 1
ATOM 588 C CA . LYS A 1 76 ? -4.824 -29.141 -44.25 1 96.44 76 LYS A CA 1
ATOM 589 C C . LYS A 1 76 ? -4.68 -27.781 -44.906 1 96.44 76 LYS A C 1
ATOM 591 O O . LYS A 1 76 ? -4.398 -27.688 -46.125 1 96.44 76 LYS A O 1
ATOM 596 N N . GLN A 1 77 ? -4.902 -26.812 -44.188 1 96.69 77 GLN A N 1
ATOM 597 C CA . GLN A 1 77 ? -4.848 -25.453 -44.719 1 96.69 77 GLN A CA 1
ATOM 598 C C . GLN A 1 77 ? -3.432 -25.078 -45.156 1 96.69 77 GLN A C 1
ATOM 600 O O . GLN A 1 77 ? -3.234 -24.484 -46.219 1 96.69 77 GLN A O 1
ATOM 605 N N . GLN A 1 78 ? -2.504 -25.406 -44.375 1 96 78 GLN A N 1
ATOM 606 C CA . GLN A 1 78 ? -1.134 -24.953 -44.594 1 96 78 GLN A CA 1
ATOM 607 C C . GLN A 1 78 ? -0.412 -25.844 -45.594 1 96 78 GLN A C 1
ATOM 609 O O . GLN A 1 78 ? 0.434 -25.375 -46.375 1 96 78 GLN A O 1
ATOM 614 N N . TYR A 1 79 ? -0.737 -27.109 -45.594 1 95.38 79 TYR A N 1
ATOM 615 C CA . TYR A 1 79 ? 0.092 -28.031 -46.375 1 95.38 79 TYR A CA 1
ATOM 616 C C . TYR A 1 79 ? -0.741 -28.766 -47.406 1 95.38 79 TYR A C 1
ATOM 618 O O . TYR A 1 79 ? -0.209 -29.562 -48.188 1 95.38 79 TYR A O 1
ATOM 626 N N . GLY A 1 80 ? -2.023 -28.641 -47.406 1 94.75 80 GLY A N 1
ATOM 627 C CA . GLY A 1 80 ? -2.91 -29.172 -48.438 1 94.75 80 GLY A CA 1
ATOM 628 C C . GLY A 1 80 ? -3.113 -30.672 -48.312 1 94.75 80 GLY A C 1
ATOM 629 O O . GLY A 1 80 ? -3.426 -31.328 -49.312 1 94.75 80 GLY A O 1
ATOM 630 N N . VAL A 1 81 ? -2.85 -31.281 -47.188 1 95.31 81 VAL A N 1
ATOM 631 C CA . VAL A 1 81 ? -2.992 -32.719 -47 1 95.31 81 VAL A CA 1
ATOM 632 C C . VAL A 1 81 ? -3.85 -33 -45.781 1 95.31 81 VAL A C 1
ATOM 634 O O . VAL A 1 81 ? -3.93 -32.188 -44.875 1 95.31 81 VAL A O 1
ATOM 637 N N . THR A 1 82 ? -4.535 -34.125 -45.844 1 95.88 82 THR A N 1
ATOM 638 C CA . THR A 1 82 ? -5.316 -34.594 -44.688 1 95.88 82 THR A CA 1
ATOM 639 C C . THR A 1 82 ? -4.461 -35.469 -43.781 1 95.88 82 THR A C 1
ATOM 641 O O . THR A 1 82 ? -3.77 -36.375 -44.25 1 95.88 82 THR A O 1
ATOM 644 N N . LEU A 1 83 ? -4.449 -35.156 -42.531 1 97 83 LEU A N 1
ATOM 645 C CA . LEU A 1 83 ? -3.697 -35.938 -41.531 1 97 83 LEU A CA 1
ATOM 646 C C . LEU A 1 83 ? -4.328 -37.312 -41.312 1 97 83 LEU A C 1
ATOM 648 O O . LEU A 1 83 ? -5.414 -37.406 -40.75 1 97 83 LEU A O 1
ATOM 652 N N . GLN A 1 84 ? -3.684 -38.312 -41.75 1 97.12 84 GLN A N 1
ATOM 653 C CA . GLN A 1 84 ? -4.266 -39.656 -41.656 1 97.12 84 GLN A CA 1
ATOM 654 C C . GLN A 1 84 ? -3.459 -40.562 -40.719 1 97.12 84 GLN A C 1
ATOM 656 O O . GLN A 1 84 ? -3.971 -41.562 -40.219 1 97.12 84 GLN A O 1
ATOM 661 N N . THR A 1 85 ? -2.221 -40.25 -40.625 1 97.25 85 THR A N 1
ATOM 662 C CA . THR A 1 85 ? -1.36 -41.031 -39.719 1 97.25 85 THR A CA 1
ATOM 663 C C . THR A 1 85 ? -0.335 -40.125 -39.031 1 97.25 85 THR A C 1
ATOM 665 O O . THR A 1 85 ? -0.099 -39 -39.5 1 97.25 85 THR A O 1
ATOM 668 N N . ILE A 1 86 ? 0.086 -40.531 -37.938 1 98.12 86 ILE A N 1
ATOM 669 C CA . ILE A 1 86 ? 1.067 -39.844 -37.094 1 98.12 86 ILE A CA 1
ATOM 670 C C . ILE A 1 86 ? 2.09 -40.844 -36.594 1 98.12 86 ILE A C 1
ATOM 672 O O . ILE A 1 86 ? 1.761 -42 -36.344 1 98.12 86 ILE A O 1
ATOM 676 N N . GLY A 1 87 ? 3.258 -40.438 -36.438 1 98.12 87 GLY A N 1
ATOM 677 C CA . GLY A 1 87 ? 4.312 -41.344 -36.031 1 98.12 87 GLY A CA 1
ATOM 678 C C . GLY A 1 87 ? 4.164 -41.781 -34.594 1 98.12 87 GLY A C 1
ATOM 679 O O . GLY A 1 87 ? 4.465 -42.938 -34.281 1 98.12 87 GLY A O 1
ATOM 680 N N . ALA A 1 88 ? 3.801 -40.969 -33.75 1 98.5 88 ALA A N 1
ATOM 681 C CA . ALA A 1 88 ? 3.564 -41.219 -32.312 1 98.5 88 ALA A CA 1
ATOM 682 C C . ALA A 1 88 ? 2.691 -40.156 -31.703 1 98.5 88 ALA A C 1
ATOM 684 O O . ALA A 1 88 ? 2.613 -39.031 -32.219 1 98.5 88 ALA A O 1
ATOM 685 N N . ILE A 1 89 ? 2.031 -40.5 -30.641 1 98.75 89 ILE A N 1
ATOM 686 C CA . ILE A 1 89 ? 1.174 -39.562 -29.938 1 98.75 89 ILE A CA 1
ATOM 687 C C . ILE A 1 89 ? 1.484 -39.625 -28.438 1 98.75 89 ILE A C 1
ATOM 689 O O . ILE A 1 89 ? 1.844 -40.656 -27.906 1 98.75 89 ILE A O 1
ATOM 693 N N . GLY A 1 90 ? 1.443 -38.531 -27.797 1 98.69 90 GLY A N 1
ATOM 694 C CA . GLY A 1 90 ? 1.521 -38.438 -26.344 1 98.69 90 GLY A CA 1
ATOM 695 C C . GLY A 1 90 ? 0.437 -37.562 -25.734 1 98.69 90 GLY A C 1
ATOM 696 O O . GLY A 1 90 ? 0.037 -36.562 -26.328 1 98.69 90 GLY A O 1
ATOM 697 N N . PHE A 1 91 ? -0.057 -37.938 -24.531 1 98.69 91 PHE A N 1
ATOM 698 C CA . PHE A 1 91 ? -1.063 -37.156 -23.797 1 98.69 91 PHE A CA 1
ATOM 699 C C . PHE A 1 91 ? -0.544 -36.781 -22.422 1 98.69 91 PHE A C 1
ATOM 701 O O . PHE A 1 91 ? 0.109 -37.562 -21.734 1 98.69 91 PHE A O 1
ATOM 708 N N . SER A 1 92 ? -0.743 -35.562 -22.125 1 97.88 92 SER A N 1
ATOM 709 C CA . SER A 1 92 ? -0.45 -35 -20.812 1 97.88 92 SER A CA 1
ATOM 710 C C . SER A 1 92 ? -1.679 -34.344 -20.203 1 97.88 92 SER A C 1
ATOM 712 O O . SER A 1 92 ? -2.568 -33.875 -20.938 1 97.88 92 SER A O 1
ATOM 714 N N . GLY A 1 93 ? -1.825 -34.344 -18.938 1 95.94 93 GLY A N 1
ATOM 715 C CA . GLY A 1 93 ? -2.896 -33.656 -18.219 1 95.94 93 GLY A CA 1
ATOM 716 C C . GLY A 1 93 ? -2.436 -33.031 -16.922 1 95.94 93 GLY A C 1
ATOM 717 O O . GLY A 1 93 ? -1.287 -33.219 -16.516 1 95.94 93 GLY A O 1
ATOM 718 N N . MET A 1 94 ? -3.393 -32.219 -16.406 1 94.19 94 MET A N 1
ATOM 719 C CA . MET A 1 94 ? -3.137 -31.719 -15.055 1 94.19 94 MET A CA 1
ATOM 720 C C . MET A 1 94 ? -2.84 -32.875 -14.094 1 94.19 94 MET A C 1
ATOM 722 O O . MET A 1 94 ? -3.49 -33.906 -14.156 1 94.19 94 MET A O 1
ATOM 726 N N . MET A 1 95 ? -1.858 -32.688 -13.281 1 92.94 95 MET A N 1
ATOM 727 C CA . MET A 1 95 ? -1.429 -33.719 -12.367 1 92.94 95 MET A CA 1
ATOM 728 C C . MET A 1 95 ? -2.479 -33.969 -11.289 1 92.94 95 MET A C 1
ATOM 730 O O . MET A 1 95 ? -3.393 -33.156 -11.109 1 92.94 95 MET A O 1
ATOM 734 N N . HIS A 1 96 ? -2.309 -35.125 -10.625 1 93.5 96 HIS A N 1
ATOM 735 C CA . HIS A 1 96 ? -3.094 -35.469 -9.445 1 93.5 96 HIS A CA 1
ATOM 736 C C . HIS A 1 96 ? -4.551 -35.719 -9.812 1 93.5 96 HIS A C 1
ATOM 738 O O . HIS A 1 96 ? -4.852 -36.156 -10.922 1 93.5 96 HIS A O 1
ATOM 744 N N . GLY A 1 97 ? -5.383 -35.594 -8.797 1 93.56 97 GLY A N 1
ATOM 745 C CA . GLY A 1 97 ? -6.809 -35.812 -8.969 1 93.56 97 GLY A CA 1
ATOM 746 C C . GLY A 1 97 ? -7.207 -37.25 -8.781 1 93.56 97 GLY A C 1
ATOM 747 O O . GLY A 1 97 ? -6.383 -38.094 -8.383 1 93.56 97 GLY A O 1
ATOM 748 N N . TYR A 1 98 ? -8.469 -37.438 -8.945 1 97.12 98 TYR A N 1
ATOM 749 C CA . TYR A 1 98 ? -9.07 -38.719 -8.594 1 97.12 98 TYR A CA 1
ATOM 750 C C . TYR A 1 98 ? -10.195 -39.094 -9.562 1 97.12 98 TYR A C 1
ATOM 752 O O . TYR A 1 98 ? -11.219 -38.406 -9.617 1 97.12 98 TYR A O 1
ATOM 760 N N . MET A 1 99 ? -9.891 -40.062 -10.406 1 98.31 99 MET A N 1
ATOM 761 C CA . MET A 1 99 ? -10.898 -40.719 -11.242 1 98.31 99 MET A CA 1
ATOM 762 C C . MET A 1 99 ? -11.008 -42.219 -10.906 1 98.31 99 MET A C 1
ATOM 764 O O . MET A 1 99 ? -10.07 -42.969 -11.156 1 98.31 99 MET A O 1
ATOM 768 N N . ALA A 1 100 ? -12.148 -42.594 -10.391 1 98.5 100 ALA A N 1
ATOM 769 C CA . ALA A 1 100 ? -12.367 -43.969 -9.961 1 98.5 100 ALA A CA 1
ATOM 770 C C . ALA A 1 100 ? -13.414 -44.656 -10.828 1 98.5 100 ALA A C 1
ATOM 772 O O . ALA A 1 100 ? -14.445 -44.062 -11.156 1 98.5 100 ALA A O 1
ATOM 773 N N . PHE A 1 101 ? -13.102 -45.938 -11.195 1 98.75 101 PHE A N 1
ATOM 774 C CA . PHE A 1 101 ? -13.953 -46.656 -12.133 1 98.75 101 PHE A CA 1
ATOM 775 C C . PHE A 1 101 ? -14.336 -48.031 -11.57 1 98.75 101 PHE A C 1
ATOM 777 O O . PHE A 1 101 ? -13.57 -48.625 -10.82 1 98.75 101 PHE A O 1
ATOM 784 N N . ASP A 1 102 ? -15.5 -48.5 -12.039 1 98.31 102 ASP A N 1
ATOM 785 C CA . ASP A 1 102 ? -15.961 -49.812 -11.609 1 98.31 102 ASP A CA 1
ATOM 786 C C . ASP A 1 102 ? -15.523 -50.906 -12.594 1 98.31 102 ASP A C 1
ATOM 788 O O . ASP A 1 102 ? -14.672 -50.656 -13.453 1 98.31 102 ASP A O 1
ATOM 792 N N . GLN A 1 103 ? -16.016 -52.062 -12.398 1 96.88 103 GLN A N 1
ATOM 793 C CA . GLN A 1 103 ? -15.625 -53.25 -13.18 1 96.88 103 GLN A CA 1
ATOM 794 C C . GLN A 1 103 ? -15.977 -53.062 -14.648 1 96.88 103 GLN A C 1
ATOM 796 O O . GLN A 1 103 ? -15.328 -53.625 -15.523 1 96.88 103 GLN A O 1
ATOM 801 N N . ASP A 1 104 ? -16.969 -52.25 -14.938 1 97 104 ASP A N 1
ATOM 802 C CA . ASP A 1 104 ? -17.422 -52.031 -16.312 1 97 104 ASP A CA 1
ATOM 803 C C . ASP A 1 104 ? -16.734 -50.812 -16.938 1 97 104 ASP A C 1
ATOM 805 O O . ASP A 1 104 ? -17.047 -50.469 -18.062 1 97 104 ASP A O 1
ATOM 809 N N . GLY A 1 105 ? -15.898 -50.219 -16.188 1 96.62 105 GLY A N 1
ATOM 810 C CA . GLY A 1 105 ? -15.188 -49.062 -16.719 1 96.62 105 GLY A CA 1
ATOM 811 C C . GLY A 1 105 ? -16 -47.781 -16.641 1 96.62 105 GLY A C 1
ATOM 812 O O . GLY A 1 105 ? -15.719 -46.844 -17.359 1 96.62 105 GLY A O 1
ATOM 813 N N . GLU A 1 106 ? -16.984 -47.812 -15.812 1 97.62 106 GLU A N 1
ATOM 814 C CA . GLU A 1 106 ? -17.812 -46.625 -15.641 1 97.62 106 GLU A CA 1
ATOM 815 C C . GLU A 1 106 ? -17.312 -45.781 -14.477 1 97.62 106 GLU A C 1
ATOM 817 O O . GLU A 1 106 ? -16.922 -46.312 -13.438 1 97.62 106 GLU A O 1
ATOM 822 N N . LEU A 1 107 ? -17.281 -44.5 -14.742 1 97.81 107 LEU A N 1
ATOM 823 C CA . LEU A 1 107 ? -16.859 -43.562 -13.711 1 97.81 107 LEU A CA 1
ATOM 824 C C . LEU A 1 107 ? -17.812 -43.594 -12.516 1 97.81 107 LEU A C 1
ATOM 826 O O . LEU A 1 107 ? -19.016 -43.438 -12.68 1 97.81 107 LEU A O 1
ATOM 830 N N . LEU A 1 108 ? -17.281 -43.75 -11.312 1 98 108 LEU A N 1
ATOM 831 C CA . LEU A 1 108 ? -18.094 -43.969 -10.117 1 98 108 LEU A CA 1
ATOM 832 C C . LEU A 1 108 ? -18.531 -42.625 -9.508 1 98 108 LEU A C 1
ATOM 834 O O . LEU A 1 108 ? -19.625 -42.5 -8.977 1 98 108 LEU A O 1
ATOM 838 N N . VAL A 1 109 ? -17.719 -41.625 -9.477 1 96.94 109 VAL A N 1
ATOM 839 C CA . VAL A 1 109 ? -17.969 -40.281 -9.023 1 96.94 109 VAL A CA 1
ATOM 840 C C . VAL A 1 109 ? -17.359 -39.281 -10.008 1 96.94 109 VAL A C 1
ATOM 842 O O . VAL A 1 109 ? -16.422 -39.625 -10.734 1 96.94 109 VAL A O 1
ATOM 845 N N . PRO A 1 110 ? -17.891 -38.062 -10.039 1 97 110 PRO A N 1
ATOM 846 C CA . PRO A 1 110 ? -17.266 -37.062 -10.922 1 97 110 PRO A CA 1
ATOM 847 C C . PRO A 1 110 ? -15.781 -36.875 -10.648 1 97 110 PRO A C 1
ATOM 849 O O . PRO A 1 110 ? -15.344 -37.031 -9.5 1 97 110 PRO A O 1
ATOM 852 N N . PHE A 1 111 ? -15.047 -36.625 -11.727 1 97.5 111 PHE A N 1
ATOM 853 C CA . PHE A 1 111 ? -13.609 -36.375 -11.625 1 97.5 111 PHE A CA 1
ATOM 854 C C . PHE A 1 111 ? -13.312 -35.344 -10.547 1 97.5 111 PHE A C 1
ATOM 856 O O . PHE A 1 111 ? -13.844 -34.219 -10.57 1 97.5 111 PHE A O 1
ATOM 863 N N . ARG A 1 112 ? -12.547 -35.688 -9.547 1 97.12 112 ARG A N 1
ATOM 864 C CA . ARG A 1 112 ? -12.086 -34.75 -8.523 1 97.12 112 ARG A CA 1
ATOM 865 C C . ARG A 1 112 ? -10.703 -34.188 -8.867 1 97.12 112 ARG A C 1
ATOM 867 O O . ARG A 1 112 ? -9.703 -34.906 -8.727 1 97.12 112 ARG A O 1
ATOM 874 N N . THR A 1 113 ? -10.656 -32.969 -9.242 1 96.06 113 THR A N 1
ATOM 875 C CA . THR A 1 113 ? -9.422 -32.375 -9.766 1 96.06 113 THR A CA 1
ATOM 876 C C . THR A 1 113 ? -8.445 -32.062 -8.633 1 96.06 113 THR A C 1
ATOM 878 O O . THR A 1 113 ? -8.781 -32.25 -7.453 1 96.06 113 THR A O 1
ATOM 881 N N . TRP A 1 114 ? -7.277 -31.609 -8.969 1 91.81 114 TRP A N 1
ATOM 882 C CA . TRP A 1 114 ? -6.215 -31.219 -8.055 1 91.81 114 TRP A CA 1
ATOM 883 C C . TRP A 1 114 ? -6.633 -30.031 -7.195 1 91.81 114 TRP A C 1
ATOM 885 O O . TRP A 1 114 ? -6.059 -29.797 -6.133 1 91.81 114 TRP A O 1
ATOM 895 N N . ARG A 1 115 ? -7.609 -29.203 -7.59 1 86.56 115 ARG A N 1
ATOM 896 C CA . ARG A 1 115 ? -8.039 -27.969 -6.945 1 86.56 115 ARG A CA 1
ATOM 897 C C . ARG A 1 115 ? -8.773 -28.266 -5.641 1 86.56 115 ARG A C 1
ATOM 899 O O . ARG A 1 115 ? -8.984 -27.359 -4.824 1 86.56 115 ARG A O 1
ATOM 906 N N . ASN A 1 116 ? -9.195 -29.547 -5.492 1 88.44 116 ASN A N 1
ATOM 907 C CA . ASN A 1 116 ? -9.992 -29.891 -4.32 1 88.44 116 ASN A CA 1
ATOM 908 C C . ASN A 1 116 ? -9.117 -30.062 -3.08 1 88.44 116 ASN A C 1
ATOM 910 O O . ASN A 1 116 ? -8.234 -30.922 -3.057 1 88.44 116 ASN A O 1
ATOM 914 N N . ASN A 1 117 ? -9.375 -29.266 -2.018 1 82.88 117 ASN A N 1
ATOM 915 C CA . ASN A 1 117 ? -8.578 -29.281 -0.799 1 82.88 117 ASN A CA 1
ATOM 916 C C . ASN A 1 117 ? -9.398 -29.719 0.408 1 82.88 117 ASN A C 1
ATOM 918 O O . ASN A 1 117 ? -9.266 -29.172 1.497 1 82.88 117 ASN A O 1
ATOM 922 N N . LEU A 1 118 ? -10.203 -30.625 0.245 1 87.12 118 LEU A N 1
ATOM 923 C CA . LEU A 1 118 ? -11.078 -31.125 1.3 1 87.12 118 LEU A CA 1
ATOM 924 C C . LEU A 1 118 ? -10.477 -32.344 1.971 1 87.12 118 LEU A C 1
ATOM 926 O O . LEU A 1 118 ? -11.156 -33.031 2.746 1 87.12 118 LEU A O 1
ATOM 930 N N . GLN A 1 119 ? -9.234 -32.594 1.694 1 92.56 119 GLN A N 1
ATOM 931 C CA . GLN A 1 119 ? -8.617 -33.844 2.133 1 92.56 119 GLN A CA 1
ATOM 932 C C . GLN A 1 119 ? -7.586 -33.594 3.234 1 92.56 119 GLN A C 1
ATOM 934 O O . GLN A 1 119 ? -6.574 -34.281 3.316 1 92.56 119 GLN A O 1
ATOM 939 N N . GLU A 1 120 ? -7.867 -32.688 4.066 1 91 120 GLU A N 1
ATOM 940 C CA . GLU A 1 120 ? -6.887 -32.281 5.074 1 91 120 GLU A CA 1
ATOM 941 C C . GLU A 1 120 ? -6.57 -33.469 6.016 1 91 120 GLU A C 1
ATOM 943 O O . GLU A 1 120 ? -5.406 -33.719 6.328 1 91 120 GLU A O 1
ATOM 948 N N . GLN A 1 121 ? -7.59 -34.125 6.562 1 96 121 GLN A N 1
ATOM 949 C CA . GLN A 1 121 ? -7.387 -35.25 7.477 1 96 121 GLN A CA 1
ATOM 950 C C . GLN A 1 121 ? -6.582 -36.344 6.816 1 96 121 GLN A C 1
ATOM 952 O O . GLN A 1 121 ? -5.633 -36.875 7.402 1 96 121 GLN A O 1
ATOM 957 N N . ALA A 1 122 ? -6.949 -36.688 5.594 1 97.31 122 ALA A N 1
ATOM 958 C CA . ALA A 1 122 ? -6.246 -37.719 4.852 1 97.31 122 ALA A CA 1
ATOM 959 C C . ALA A 1 122 ? -4.785 -37.344 4.633 1 97.31 122 ALA A C 1
ATOM 961 O O . ALA A 1 122 ? -3.889 -38.188 4.824 1 97.31 122 ALA A O 1
ATOM 962 N N . SER A 1 123 ? -4.621 -36.156 4.18 1 95.88 123 SER A N 1
ATOM 963 C CA . SER A 1 123 ? -3.271 -35.656 3.932 1 95.88 123 SER A CA 1
ATOM 964 C C . SER A 1 123 ? -2.406 -35.75 5.184 1 95.88 123 SER A C 1
ATOM 966 O O . SER A 1 123 ? -1.294 -36.281 5.133 1 95.88 123 SER A O 1
ATOM 968 N N . SER A 1 124 ? -2.916 -35.375 6.301 1 95.44 124 SER A N 1
ATOM 969 C CA . SER A 1 124 ? -2.172 -35.375 7.559 1 95.44 124 SER A CA 1
ATOM 970 C C . SER A 1 124 ? -1.852 -36.781 8.023 1 95.44 124 SER A C 1
ATOM 972 O O . SER A 1 124 ? -0.708 -37.094 8.367 1 95.44 124 SER A O 1
ATOM 974 N N . GLU A 1 125 ? -2.807 -37.625 8.039 1 97.56 125 GLU A N 1
ATOM 975 C CA . GLU A 1 125 ? -2.633 -39 8.523 1 97.56 125 GLU A CA 1
ATOM 976 C C . GLU A 1 125 ? -1.668 -39.781 7.637 1 97.56 125 GLU A C 1
ATOM 978 O O . GLU A 1 125 ? -0.827 -40.531 8.141 1 97.56 125 GLU A O 1
ATOM 983 N N . LEU A 1 126 ? -1.813 -39.625 6.367 1 98.06 126 LEU A N 1
ATOM 984 C CA . LEU A 1 126 ? -0.952 -40.375 5.445 1 98.06 126 LEU A CA 1
ATOM 985 C C . LEU A 1 126 ? 0.48 -39.844 5.508 1 98.06 126 LEU A C 1
ATOM 987 O O . LEU A 1 126 ? 1.433 -40.625 5.398 1 98.06 126 LEU A O 1
ATOM 991 N N . THR A 1 127 ? 0.591 -38.5 5.582 1 96.56 127 THR A N 1
ATOM 992 C CA . THR A 1 127 ? 1.921 -37.906 5.719 1 96.56 127 THR A CA 1
ATOM 993 C C . THR A 1 127 ? 2.645 -38.5 6.93 1 96.56 127 THR A C 1
ATOM 995 O O . THR A 1 127 ? 3.822 -38.844 6.848 1 96.56 127 THR A O 1
ATOM 998 N N . GLU A 1 128 ? 1.938 -38.594 8.016 1 96.06 128 GLU A N 1
ATOM 999 C CA . GLU A 1 128 ? 2.506 -39.156 9.234 1 96.06 128 GLU A CA 1
ATOM 1000 C C . GLU A 1 128 ? 2.824 -40.625 9.055 1 96.06 128 GLU A C 1
ATOM 1002 O O . GLU A 1 128 ? 3.898 -41.094 9.438 1 96.06 128 GLU A O 1
ATOM 1007 N N . LEU A 1 129 ? 1.947 -41.375 8.461 1 97.19 129 LEU A N 1
ATOM 1008 C CA . LEU A 1 129 ? 2.086 -42.812 8.273 1 97.19 129 LEU A CA 1
ATOM 1009 C C . LEU A 1 129 ? 3.309 -43.125 7.422 1 97.19 129 LEU A C 1
ATOM 1011 O O . LEU A 1 129 ? 4.078 -44.031 7.75 1 97.19 129 LEU A O 1
ATOM 1015 N N . PHE A 1 130 ? 3.484 -42.406 6.305 1 96.62 130 PHE A N 1
ATOM 1016 C CA . PHE A 1 130 ? 4.523 -42.719 5.332 1 96.62 130 PHE A CA 1
ATOM 1017 C C . PHE A 1 130 ? 5.816 -41.969 5.664 1 96.62 130 PHE A C 1
ATOM 1019 O O . PHE A 1 130 ? 6.875 -42.281 5.105 1 96.62 130 PHE A O 1
ATOM 1026 N N . ASN A 1 131 ? 5.734 -41.031 6.625 1 94.12 131 ASN A N 1
ATOM 1027 C CA . ASN A 1 131 ? 6.848 -40.094 6.793 1 94.12 131 ASN A CA 1
ATOM 1028 C C . ASN A 1 131 ? 7.273 -39.5 5.461 1 94.12 131 ASN A C 1
ATOM 1030 O O . ASN A 1 131 ? 8.453 -39.531 5.117 1 94.12 131 ASN A O 1
ATOM 1034 N N . PHE A 1 132 ? 6.293 -39.219 4.711 1 94.75 132 PHE A N 1
ATOM 1035 C CA . PHE A 1 132 ? 6.336 -38.625 3.375 1 94.75 132 PHE A CA 1
ATOM 1036 C C . PHE A 1 132 ? 5.195 -37.625 3.178 1 94.75 132 PHE A C 1
ATOM 1038 O O . PHE A 1 132 ? 4.031 -37.969 3.41 1 94.75 132 PHE A O 1
ATOM 1045 N N . HIS A 1 133 ? 5.535 -36.438 2.801 1 94.31 133 HIS A N 1
ATOM 1046 C CA . HIS A 1 133 ? 4.484 -35.438 2.654 1 94.31 133 HIS A CA 1
ATOM 1047 C C . HIS A 1 133 ? 3.488 -35.844 1.57 1 94.31 133 HIS A C 1
ATOM 1049 O O . HIS A 1 133 ? 3.871 -36.031 0.416 1 94.31 133 HIS A O 1
ATOM 1055 N N . ILE A 1 134 ? 2.248 -35.969 1.946 1 96.06 134 ILE A N 1
ATOM 1056 C CA . ILE A 1 134 ? 1.166 -36.25 1.016 1 96.06 134 ILE A CA 1
ATOM 1057 C C . ILE A 1 134 ? 0.259 -35.031 0.863 1 96.06 134 ILE A C 1
ATOM 1059 O O . ILE A 1 134 ? -0.593 -34.781 1.717 1 96.06 134 ILE A O 1
ATOM 1063 N N . PRO A 1 135 ? 0.363 -34.344 -0.263 1 92.81 135 PRO A N 1
ATOM 1064 C CA . PRO A 1 135 ? -0.525 -33.219 -0.479 1 92.81 135 PRO A CA 1
ATOM 1065 C C . PRO A 1 135 ? -1.992 -33.625 -0.596 1 92.81 135 PRO A C 1
ATOM 1067 O O . PRO A 1 135 ? -2.295 -34.75 -0.987 1 92.81 135 PRO A O 1
ATOM 1070 N N . GLN A 1 136 ? -2.875 -32.625 -0.274 1 92.31 136 GLN A N 1
ATOM 1071 C CA . GLN A 1 136 ? -4.312 -32.875 -0.344 1 92.31 136 GLN A CA 1
ATOM 1072 C C . GLN A 1 136 ? -4.746 -33.188 -1.771 1 92.31 136 GLN A C 1
ATOM 1074 O O . GLN A 1 136 ? -5.707 -33.938 -1.98 1 92.31 136 GLN A O 1
ATOM 1079 N N . ARG A 1 137 ? -4.016 -32.75 -2.742 1 93.25 137 ARG A N 1
ATOM 1080 C CA . ARG A 1 137 ? -4.426 -32.844 -4.141 1 93.25 137 ARG A CA 1
ATOM 1081 C C . ARG A 1 137 ? -4.07 -34.188 -4.727 1 93.25 137 ARG A C 1
ATOM 1083 O O . ARG A 1 137 ? -4.551 -34.562 -5.801 1 93.25 137 ARG A O 1
ATOM 1090 N N . TRP A 1 138 ? -3.279 -35 -4.082 1 96.5 138 TRP A N 1
ATOM 1091 C CA . TRP A 1 138 ? -2.852 -36.281 -4.602 1 96.5 138 TRP A CA 1
ATOM 1092 C C . TRP A 1 138 ? -4.023 -37.25 -4.66 1 96.5 138 TRP A C 1
ATOM 1094 O O . TRP A 1 138 ? -4.949 -37.188 -3.848 1 96.5 138 TRP A O 1
ATOM 1104 N N . SER A 1 139 ? -3.945 -38.188 -5.574 1 97.75 139 SER A N 1
ATOM 1105 C CA . SER A 1 139 ? -4.992 -39.188 -5.746 1 97.75 139 SER A CA 1
ATOM 1106 C C . SER A 1 139 ? -5.176 -40 -4.48 1 97.75 139 SER A C 1
ATOM 1108 O O . SER A 1 139 ? -6.305 -40.344 -4.102 1 97.75 139 SER A O 1
ATOM 1110 N N . ILE A 1 140 ? -4.121 -40.344 -3.785 1 98.38 140 ILE A N 1
ATOM 1111 C CA . ILE A 1 140 ? -4.195 -41.188 -2.611 1 98.38 140 ILE A CA 1
ATOM 1112 C C . ILE A 1 140 ? -4.898 -40.469 -1.474 1 98.38 140 ILE A C 1
ATOM 1114 O O . ILE A 1 140 ? -5.602 -41.062 -0.667 1 98.38 140 ILE A O 1
ATOM 1118 N N . ALA A 1 141 ? -4.617 -39.219 -1.348 1 97.56 141 ALA A N 1
ATOM 1119 C CA . ALA A 1 141 ? -5.316 -38.438 -0.339 1 97.56 141 ALA A CA 1
ATOM 1120 C C . ALA A 1 141 ? -6.82 -38.406 -0.611 1 97.56 141 ALA A C 1
ATOM 1122 O O . ALA A 1 141 ? -7.625 -38.5 0.314 1 97.56 141 ALA A O 1
ATOM 1123 N N . HIS A 1 142 ? -7.195 -38.188 -1.884 1 97.5 142 HIS A N 1
ATOM 1124 C CA . HIS A 1 142 ? -8.602 -38.25 -2.26 1 97.5 142 HIS A CA 1
ATOM 1125 C C . HIS A 1 142 ? -9.227 -39.594 -1.902 1 97.5 142 HIS A C 1
ATOM 1127 O O . HIS A 1 142 ? -10.328 -39.656 -1.341 1 97.5 142 HIS A O 1
ATOM 1133 N N . LEU A 1 143 ? -8.578 -40.656 -2.238 1 98.44 143 LEU A N 1
ATOM 1134 C CA . LEU A 1 143 ? -9.078 -42 -1.968 1 98.44 143 LEU A CA 1
ATOM 1135 C C . LEU A 1 143 ? -9.25 -42.219 -0.469 1 98.44 143 LEU A C 1
ATOM 1137 O O . LEU A 1 143 ? -10.305 -42.656 -0.019 1 98.44 143 LEU A O 1
ATOM 1141 N N . TYR A 1 144 ? -8.195 -41.906 0.277 1 98.56 144 TYR A N 1
ATOM 1142 C CA . TYR A 1 144 ? -8.242 -42.156 1.714 1 98.56 144 TYR A CA 1
ATOM 1143 C C . TYR A 1 144 ? -9.312 -41.281 2.379 1 98.56 144 TYR A C 1
ATOM 1145 O O . TYR A 1 144 ? -10.016 -41.75 3.279 1 98.56 144 TYR A O 1
ATOM 1153 N N . GLN A 1 145 ? -9.398 -40.031 1.942 1 98 145 GLN A N 1
ATOM 1154 C CA . GLN A 1 145 ? -10.453 -39.188 2.488 1 98 145 GLN A CA 1
ATOM 1155 C C . GLN A 1 145 ? -11.828 -39.781 2.199 1 98 145 GLN A C 1
ATOM 1157 O O . GLN A 1 145 ? -12.727 -39.688 3.043 1 98 145 GLN A O 1
ATOM 1162 N N . ALA A 1 146 ? -12.023 -40.281 0.994 1 97.69 146 ALA A N 1
ATOM 1163 C CA . ALA A 1 146 ? -13.289 -40.938 0.649 1 97.69 146 ALA A CA 1
ATOM 1164 C C . ALA A 1 146 ? -13.562 -42.125 1.556 1 97.69 146 ALA A C 1
ATOM 1166 O O . ALA A 1 146 ? -14.703 -42.375 1.946 1 97.69 146 ALA A O 1
ATOM 1167 N N . ILE A 1 147 ? -12.547 -42.906 1.872 1 98.12 147 ILE A N 1
ATOM 1168 C CA . ILE A 1 147 ? -12.656 -44.031 2.781 1 98.12 147 ILE A CA 1
ATOM 1169 C C . ILE A 1 147 ? -13.055 -43.531 4.172 1 98.12 147 ILE A C 1
ATOM 1171 O O . ILE A 1 147 ? -13.984 -44.094 4.781 1 98.12 147 ILE A O 1
ATOM 1175 N N . LEU A 1 148 ? -12.328 -42.5 4.629 1 97.75 148 LEU A N 1
ATOM 1176 C CA . LEU A 1 148 ? -12.625 -41.906 5.934 1 97.75 148 LEU A CA 1
ATOM 1177 C C . LEU A 1 148 ? -14.062 -41.406 5.996 1 97.75 148 LEU A C 1
ATOM 1179 O O . LEU A 1 148 ? -14.719 -41.531 7.035 1 97.75 148 LEU A O 1
ATOM 1183 N N . ASN A 1 149 ? -14.508 -40.906 4.859 1 96.62 149 ASN A N 1
ATOM 1184 C CA . ASN A 1 149 ? -15.867 -40.375 4.781 1 96.62 149 ASN A CA 1
ATOM 1185 C C . ASN A 1 149 ? -16.906 -41.5 4.672 1 96.62 149 ASN A C 1
ATOM 1187 O O . ASN A 1 149 ? -18.094 -41.25 4.812 1 96.62 149 ASN A O 1
ATOM 1191 N N . GLY A 1 150 ? -16.547 -42.625 4.406 1 96.5 150 GLY A N 1
ATOM 1192 C CA . GLY A 1 150 ? -17.484 -43.719 4.188 1 96.5 150 GLY A CA 1
ATOM 1193 C C . GLY A 1 150 ? -18.266 -43.562 2.9 1 96.5 150 GLY A C 1
ATOM 1194 O O . GLY A 1 150 ? -19.469 -43.875 2.865 1 96.5 150 GLY A O 1
ATOM 1195 N N . GLU A 1 151 ? -17.594 -43.125 1.889 1 96.81 151 GLU A N 1
ATOM 1196 C CA . GLU A 1 151 ? -18.297 -42.906 0.634 1 96.81 151 GLU A CA 1
ATOM 1197 C C . GLU A 1 151 ? -18.641 -44.25 -0.035 1 96.81 151 GLU A C 1
ATOM 1199 O O . GLU A 1 151 ? -17.828 -45.156 -0.03 1 96.81 151 GLU A O 1
ATOM 1204 N N . GLU A 1 152 ? -19.766 -44.375 -0.697 1 96.81 152 GLU A N 1
ATOM 1205 C CA . GLU A 1 152 ? -20.328 -45.625 -1.218 1 96.81 152 GLU A CA 1
ATOM 1206 C C . GLU A 1 152 ? -19.484 -46.156 -2.377 1 96.81 152 GLU A C 1
ATOM 1208 O O . GLU A 1 152 ? -19.344 -47.375 -2.531 1 96.81 152 GLU A O 1
ATOM 1213 N N . HIS A 1 153 ? -18.922 -45.281 -3.133 1 97.94 153 HIS A N 1
ATOM 1214 C CA . HIS A 1 153 ? -18.281 -45.719 -4.371 1 97.94 153 HIS A CA 1
ATOM 1215 C C . HIS A 1 153 ? -16.984 -46.469 -4.086 1 97.94 153 HIS A C 1
ATOM 1217 O O . HIS A 1 153 ? -16.484 -47.219 -4.945 1 97.94 153 HIS A O 1
ATOM 1223 N N . VAL A 1 154 ? -16.438 -46.406 -2.893 1 98.25 154 VAL A N 1
ATOM 1224 C CA . VAL A 1 154 ? -15.109 -46.906 -2.566 1 98.25 154 VAL A CA 1
ATOM 1225 C C . VAL A 1 154 ? -15.078 -48.406 -2.742 1 98.25 154 VAL A C 1
ATOM 1227 O O . VAL A 1 154 ? -14.102 -48.969 -3.264 1 98.25 154 VAL A O 1
ATOM 1230 N N . ALA A 1 155 ? -16.062 -49.031 -2.393 1 97.44 155 ALA A N 1
ATOM 1231 C CA . ALA A 1 155 ? -16.109 -50.5 -2.438 1 97.44 155 ALA A CA 1
ATOM 1232 C C . ALA A 1 155 ? -16.219 -51 -3.875 1 97.44 155 ALA A C 1
ATOM 1234 O O . ALA A 1 155 ? -15.93 -52.156 -4.156 1 97.44 155 ALA A O 1
ATOM 1235 N N . ASN A 1 156 ? -16.609 -50.188 -4.766 1 98.25 156 ASN A N 1
ATOM 1236 C CA . ASN A 1 156 ? -16.875 -50.594 -6.141 1 98.25 156 ASN A CA 1
ATOM 1237 C C . ASN A 1 156 ? -15.711 -50.25 -7.066 1 98.25 156 ASN A C 1
ATOM 1239 O O . ASN A 1 156 ? -15.773 -50.5 -8.273 1 98.25 156 ASN A O 1
ATOM 1243 N N . ILE A 1 157 ? -14.633 -49.719 -6.504 1 98.56 157 ILE A N 1
ATOM 1244 C CA . ILE A 1 157 ? -13.508 -49.281 -7.328 1 98.56 157 ILE A CA 1
ATOM 1245 C C . ILE A 1 157 ? -12.773 -50.531 -7.871 1 98.56 157 ILE A C 1
ATOM 1247 O O . ILE A 1 157 ? -12.391 -51.406 -7.105 1 98.56 157 ILE A O 1
ATOM 1251 N N . LYS A 1 158 ? -12.578 -50.562 -9.172 1 98.44 158 LYS A N 1
ATOM 1252 C CA . LYS A 1 158 ? -11.758 -51.594 -9.812 1 98.44 158 LYS A CA 1
ATOM 1253 C C . LYS A 1 158 ? -10.508 -50.969 -10.445 1 98.44 158 LYS A C 1
ATOM 1255 O O . LYS A 1 158 ? -9.531 -51.688 -10.695 1 98.44 158 LYS A O 1
ATOM 1260 N N . PHE A 1 159 ? -10.648 -49.719 -10.703 1 98.56 159 PHE A N 1
ATOM 1261 C CA . PHE A 1 159 ? -9.539 -49 -11.312 1 98.56 159 PHE A CA 1
ATOM 1262 C C . PHE A 1 159 ? -9.594 -47.5 -10.977 1 98.56 159 PHE A C 1
ATOM 1264 O O . PHE A 1 159 ? -10.672 -46.906 -10.977 1 98.56 159 PHE A O 1
ATOM 1271 N N . GLN A 1 160 ? -8.539 -46.969 -10.586 1 98.44 160 GLN A N 1
ATOM 1272 C CA . GLN A 1 160 ? -8.445 -45.531 -10.383 1 98.44 160 GLN A CA 1
ATOM 1273 C C . GLN A 1 160 ? -7.25 -44.969 -11.141 1 98.44 160 GLN A C 1
ATOM 1275 O O . GLN A 1 160 ? -6.203 -45.594 -11.242 1 98.44 160 GLN A O 1
ATOM 1280 N N . THR A 1 161 ? -7.383 -43.812 -11.688 1 98.44 161 THR A N 1
ATOM 1281 C CA . THR A 1 161 ? -6.32 -43.156 -12.461 1 98.44 161 THR A CA 1
ATOM 1282 C C . THR A 1 161 ? -6.512 -41.656 -12.477 1 98.44 161 THR A C 1
ATOM 1284 O O . THR A 1 161 ? -7.262 -41.094 -11.672 1 98.44 161 THR A O 1
ATOM 1287 N N . THR A 1 162 ? -5.668 -40.969 -13.141 1 98.19 162 THR A N 1
ATOM 1288 C CA . THR A 1 162 ? -5.715 -39.531 -13.336 1 98.19 162 THR A CA 1
ATOM 1289 C C . THR A 1 162 ? -6.332 -39.188 -14.688 1 98.19 162 THR A C 1
ATOM 1291 O O . THR A 1 162 ? -6.691 -40.062 -15.453 1 98.19 162 THR A O 1
ATOM 1294 N N . LEU A 1 163 ? -6.48 -37.875 -14.914 1 98.44 163 LEU A N 1
ATOM 1295 C CA . LEU A 1 163 ? -7.047 -37.438 -16.188 1 98.44 163 LEU A CA 1
ATOM 1296 C C . LEU A 1 163 ? -6.211 -37.938 -17.359 1 98.44 163 LEU A C 1
ATOM 1298 O O . LEU A 1 163 ? -6.75 -38.438 -18.344 1 98.44 163 LEU A O 1
ATOM 1302 N N . ALA A 1 164 ? -4.914 -37.781 -17.266 1 98.19 164 ALA A N 1
ATOM 1303 C CA . ALA A 1 164 ? -4.023 -38.219 -18.328 1 98.19 164 ALA A CA 1
ATOM 1304 C C . ALA A 1 164 ? -4.141 -39.75 -18.531 1 98.19 164 ALA A C 1
ATOM 1306 O O . ALA A 1 164 ? -4.184 -40.219 -19.672 1 98.19 164 ALA A O 1
ATOM 1307 N N . GLY A 1 165 ? -4.148 -40.438 -17.469 1 98.5 165 GLY A N 1
ATOM 1308 C CA . GLY A 1 165 ? -4.281 -41.875 -17.531 1 98.5 165 GLY A CA 1
ATOM 1309 C C . GLY A 1 165 ? -5.602 -42.344 -18.125 1 98.5 165 GLY A C 1
ATOM 1310 O O . GLY A 1 165 ? -5.648 -43.312 -18.875 1 98.5 165 GLY A O 1
ATOM 1311 N N . TYR A 1 166 ? -6.613 -41.625 -17.766 1 98.62 166 TYR A N 1
ATOM 1312 C CA . TYR A 1 166 ? -7.941 -41.938 -18.281 1 98.62 166 TYR A CA 1
ATOM 1313 C C . TYR A 1 166 ? -7.973 -41.812 -19.797 1 98.62 166 TYR A C 1
ATOM 1315 O O . TYR A 1 166 ? -8.461 -42.719 -20.5 1 98.62 166 TYR A O 1
ATOM 1323 N N . ILE A 1 167 ? -7.48 -40.75 -20.312 1 98.69 167 ILE A N 1
ATOM 1324 C CA . ILE A 1 167 ? -7.48 -40.5 -21.75 1 98.69 167 ILE A CA 1
ATOM 1325 C C . ILE A 1 167 ? -6.672 -41.594 -22.453 1 98.69 167 ILE A C 1
ATOM 1327 O O . ILE A 1 167 ? -7.125 -42.156 -23.453 1 98.69 167 ILE A O 1
ATOM 1331 N N . HIS A 1 168 ? -5.508 -41.812 -21.922 1 98.81 168 HIS A N 1
ATOM 1332 C CA . HIS A 1 168 ? -4.641 -42.812 -22.5 1 98.81 168 HIS A CA 1
ATOM 1333 C C . HIS A 1 168 ? -5.336 -44.188 -22.547 1 98.81 168 HIS A C 1
ATOM 1335 O O . HIS A 1 168 ? -5.27 -44.875 -23.547 1 98.81 168 HIS A O 1
ATOM 1341 N N . TRP A 1 169 ? -5.965 -44.562 -21.469 1 98.75 169 TRP A N 1
ATOM 1342 C CA . TRP A 1 169 ? -6.676 -45.812 -21.344 1 98.75 169 TRP A CA 1
ATOM 1343 C C . TRP A 1 169 ? -7.781 -45.938 -22.391 1 98.75 169 TRP A C 1
ATOM 1345 O O . TRP A 1 169 ? -7.902 -46.938 -23.078 1 98.75 169 TRP A O 1
ATOM 1355 N N . LYS A 1 170 ? -8.539 -44.906 -22.578 1 98.56 170 LYS A N 1
ATOM 1356 C CA . LYS A 1 170 ? -9.656 -44.938 -23.516 1 98.56 170 LYS A CA 1
ATOM 1357 C C . LYS A 1 170 ? -9.172 -45 -24.953 1 98.56 170 LYS A C 1
ATOM 1359 O O . LYS A 1 170 ? -9.852 -45.562 -25.812 1 98.56 170 LYS A O 1
ATOM 1364 N N . LEU A 1 171 ? -7.988 -44.531 -25.188 1 98.75 171 LEU A N 1
ATOM 1365 C CA . LEU A 1 171 ? -7.48 -44.5 -26.562 1 98.75 171 LEU A CA 1
ATOM 1366 C C . LEU A 1 171 ? -6.715 -45.75 -26.906 1 98.75 171 LEU A C 1
ATOM 1368 O O . LEU A 1 171 ? -6.668 -46.156 -28.062 1 98.75 171 LEU A O 1
ATOM 1372 N N . THR A 1 172 ? -6.117 -46.406 -25.953 1 98.69 172 THR A N 1
ATOM 1373 C CA . THR A 1 172 ? -5.195 -47.5 -26.25 1 98.69 172 THR A CA 1
ATOM 1374 C C . THR A 1 172 ? -5.676 -48.812 -25.609 1 98.69 172 THR A C 1
ATOM 1376 O O . THR A 1 172 ? -5.215 -49.906 -25.984 1 98.69 172 THR A O 1
ATOM 1379 N N . GLY A 1 173 ? -6.465 -48.656 -24.609 1 98.31 173 GLY A N 1
ATOM 1380 C CA . GLY A 1 173 ? -6.859 -49.812 -23.844 1 98.31 173 GLY A CA 1
ATOM 1381 C C . GLY A 1 173 ? -5.898 -50.125 -22.719 1 98.31 173 GLY A C 1
ATOM 1382 O O . GLY A 1 173 ? -6.18 -51 -21.875 1 98.31 173 GLY A O 1
ATOM 1383 N N . GLU A 1 174 ? -4.793 -49.438 -22.625 1 98.56 174 GLU A N 1
ATOM 1384 C CA . GLU A 1 174 ? -3.777 -49.75 -21.625 1 98.56 174 GLU A CA 1
ATOM 1385 C C . GLU A 1 174 ? -3.969 -48.875 -20.375 1 98.56 174 GLU A C 1
ATOM 1387 O O . GLU A 1 174 ? -4.156 -47.656 -20.484 1 98.56 174 GLU A O 1
ATOM 1392 N N . LYS A 1 175 ? -3.955 -49.469 -19.188 1 98.56 175 LYS A N 1
ATOM 1393 C CA . LYS A 1 175 ? -4.074 -48.75 -17.906 1 98.56 175 LYS A CA 1
ATOM 1394 C C . LYS A 1 175 ? -2.699 -48.469 -17.312 1 98.56 175 LYS A C 1
ATOM 1396 O O . LYS A 1 175 ? -2.252 -49.188 -16.406 1 98.56 175 LYS A O 1
ATOM 1401 N N . VAL A 1 176 ? -2.066 -47.406 -17.859 1 98.62 176 VAL A N 1
ATOM 1402 C CA . VAL A 1 176 ? -0.691 -47.094 -17.484 1 98.62 176 VAL A CA 1
ATOM 1403 C C . VAL A 1 176 ? -0.564 -45.625 -17.172 1 98.62 176 VAL A C 1
ATOM 1405 O O . VAL A 1 176 ? -1.436 -44.812 -17.531 1 98.62 176 VAL A O 1
ATOM 1408 N N . LEU A 1 177 ? 0.417 -45.219 -16.422 1 98.69 177 LEU A N 1
ATOM 1409 C CA . LEU A 1 177 ? 0.854 -43.844 -16.172 1 98.69 177 LEU A CA 1
ATOM 1410 C C . LEU A 1 177 ? 2.365 -43.719 -16.344 1 98.69 177 LEU A C 1
ATOM 1412 O O . LEU A 1 177 ? 3.111 -44.656 -15.977 1 98.69 177 LEU A O 1
ATOM 1416 N N . GLY A 1 178 ? 2.766 -42.625 -17 1 98.56 178 GLY A N 1
ATOM 1417 C CA . GLY A 1 178 ? 4.176 -42.312 -16.844 1 98.56 178 GLY A CA 1
ATOM 1418 C C . GLY A 1 178 ? 4.586 -42.094 -15.398 1 98.56 178 GLY A C 1
ATOM 1419 O O . GLY A 1 178 ? 3.785 -41.625 -14.586 1 98.56 178 GLY A O 1
ATOM 1420 N N . VAL A 1 179 ? 5.828 -42.344 -15.117 1 98.31 179 VAL A N 1
ATOM 1421 C CA . VAL A 1 179 ? 6.305 -42.312 -13.734 1 98.31 179 VAL A CA 1
ATOM 1422 C C . VAL A 1 179 ? 6.16 -40.906 -13.172 1 98.31 179 VAL A C 1
ATOM 1424 O O . VAL A 1 179 ? 5.879 -40.75 -11.984 1 98.31 179 VAL A O 1
ATOM 1427 N N . GLY A 1 180 ? 6.328 -39.875 -13.945 1 97.5 180 GLY A N 1
ATOM 1428 C CA . GLY A 1 180 ? 6.117 -38.531 -13.492 1 97.5 180 GLY A CA 1
ATOM 1429 C C . GLY A 1 180 ? 4.691 -38.25 -13.047 1 97.5 180 GLY A C 1
ATOM 1430 O O . GLY A 1 180 ? 4.473 -37.625 -12 1 97.5 180 GLY A O 1
ATOM 1431 N N . GLU A 1 181 ? 3.738 -38.656 -13.852 1 97.88 181 GLU A N 1
ATOM 1432 C CA . GLU A 1 181 ? 2.326 -38.531 -13.5 1 97.88 181 GLU A CA 1
ATOM 1433 C C . GLU A 1 181 ? 1.974 -39.406 -12.305 1 97.88 181 GLU A C 1
ATOM 1435 O O . GLU A 1 181 ? 1.221 -39 -11.422 1 97.88 181 GLU A O 1
ATOM 1440 N N . ALA A 1 182 ? 2.525 -40.562 -12.258 1 98.31 182 ALA A N 1
ATOM 1441 C CA . ALA A 1 182 ? 2.268 -41.531 -11.18 1 98.31 182 ALA A CA 1
ATOM 1442 C C . ALA A 1 182 ? 2.703 -40.938 -9.836 1 98.31 182 ALA A C 1
ATOM 1444 O O . ALA A 1 182 ? 2.104 -41.25 -8.797 1 98.31 182 ALA A O 1
ATOM 1445 N N . SER A 1 183 ? 3.684 -40.156 -9.875 1 97.62 183 SER A N 1
ATOM 1446 C CA . SER A 1 183 ? 4.211 -39.594 -8.641 1 97.62 183 SER A CA 1
ATOM 1447 C C . SER A 1 183 ? 3.203 -38.656 -8 1 97.62 183 SER A C 1
ATOM 1449 O O . SER A 1 183 ? 3.32 -38.312 -6.82 1 97.62 183 SER A O 1
ATOM 1451 N N . GLY A 1 184 ? 2.221 -38.188 -8.719 1 96.19 184 GLY A N 1
ATOM 1452 C CA . GLY A 1 184 ? 1.137 -37.375 -8.172 1 96.19 184 GLY A CA 1
ATOM 1453 C C . GLY A 1 184 ? -0.013 -38.219 -7.641 1 96.19 184 GLY A C 1
ATOM 1454 O O . GLY A 1 184 ? -0.979 -37.688 -7.098 1 96.19 184 GLY A O 1
ATOM 1455 N N . VAL A 1 185 ? 0.09 -39.469 -7.824 1 98 185 VAL A N 1
ATOM 1456 C CA . VAL A 1 185 ? -0.937 -40.406 -7.375 1 98 185 VAL A CA 1
ATOM 1457 C C . VAL A 1 185 ? -0.537 -41 -6.031 1 98 185 VAL A C 1
ATOM 1459 O O . VAL A 1 185 ? -1.357 -41.094 -5.113 1 98 185 VAL A O 1
ATOM 1462 N N . PHE A 1 186 ? 0.665 -41.469 -5.918 1 98.19 186 PHE A N 1
ATOM 1463 C CA . PHE A 1 186 ? 1.235 -42.156 -4.77 1 98.19 186 PHE A CA 1
ATOM 1464 C C . PHE A 1 186 ? 2.756 -42.031 -4.77 1 98.19 186 PHE A C 1
ATOM 1466 O O . PHE A 1 186 ? 3.371 -41.906 -5.828 1 98.19 186 PHE A O 1
ATOM 1473 N N . PRO A 1 187 ? 3.395 -42.188 -3.578 1 97.38 187 PRO A N 1
ATOM 1474 C CA . PRO A 1 187 ? 4.855 -42.094 -3.518 1 97.38 187 PRO A CA 1
ATOM 1475 C C . PRO A 1 187 ? 5.559 -43.094 -4.426 1 97.38 187 PRO A C 1
ATOM 1477 O O . PRO A 1 187 ? 5.137 -44.25 -4.52 1 97.38 187 PRO A O 1
ATOM 1480 N N . ILE A 1 188 ? 6.629 -42.656 -5.066 1 97.25 188 ILE A N 1
ATOM 1481 C CA . ILE A 1 188 ? 7.402 -43.469 -5.996 1 97.25 188 ILE A CA 1
ATOM 1482 C C . ILE A 1 188 ? 8.711 -43.906 -5.34 1 97.25 188 ILE A C 1
ATOM 1484 O O . ILE A 1 188 ? 9.375 -43.094 -4.672 1 97.25 188 ILE A O 1
ATOM 1488 N N . ASP A 1 189 ? 9.016 -45.219 -5.445 1 95.75 189 ASP A N 1
ATOM 1489 C CA . ASP A 1 189 ? 10.367 -45.688 -5.164 1 95.75 189 ASP A CA 1
ATOM 1490 C C . ASP A 1 189 ? 11.328 -45.312 -6.297 1 95.75 189 ASP A C 1
ATOM 1492 O O . ASP A 1 189 ? 11.258 -45.875 -7.383 1 95.75 189 ASP A O 1
ATOM 1496 N N . ILE A 1 190 ? 12.242 -44.438 -6.066 1 92.06 190 ILE A N 1
ATOM 1497 C CA . ILE A 1 190 ? 13.07 -43.875 -7.117 1 92.06 190 ILE A CA 1
ATOM 1498 C C . ILE A 1 190 ? 14.039 -44.906 -7.668 1 92.06 190 ILE A C 1
ATOM 1500 O O . ILE A 1 190 ? 14.594 -44.719 -8.75 1 92.06 190 ILE A O 1
ATOM 1504 N N . HIS A 1 191 ? 14.242 -45.938 -6.945 1 93.25 191 HIS A N 1
ATOM 1505 C CA . HIS A 1 191 ? 15.109 -47.031 -7.422 1 93.25 191 HIS A CA 1
ATOM 1506 C C . HIS A 1 191 ? 14.336 -48 -8.297 1 93.25 191 HIS A C 1
ATOM 1508 O O . HIS A 1 191 ? 14.812 -48.406 -9.367 1 93.25 191 HIS A O 1
ATOM 1514 N N . ALA A 1 192 ? 13.172 -48.281 -7.863 1 95 192 ALA A N 1
ATOM 1515 C CA . ALA A 1 192 ? 12.336 -49.219 -8.625 1 95 192 ALA A CA 1
ATOM 1516 C C . ALA A 1 192 ? 11.578 -48.469 -9.734 1 95 192 ALA A C 1
ATOM 1518 O O . ALA A 1 192 ? 11.062 -49.094 -10.664 1 95 192 ALA A O 1
ATOM 1519 N N . LYS A 1 193 ? 11.516 -47.188 -9.672 1 95.88 193 LYS A N 1
ATOM 1520 C CA . LYS A 1 193 ? 10.82 -46.312 -10.609 1 95.88 193 LYS A CA 1
ATOM 1521 C C . LYS A 1 193 ? 9.352 -46.688 -10.75 1 95.88 193 LYS A C 1
ATOM 1523 O O . LYS A 1 193 ? 8.82 -46.75 -11.859 1 95.88 193 LYS A O 1
ATOM 1528 N N . THR A 1 194 ? 8.797 -47.125 -9.711 1 97.44 194 THR A N 1
ATOM 1529 C CA . THR A 1 194 ? 7.375 -47.469 -9.586 1 97.44 194 THR A CA 1
ATOM 1530 C C . THR A 1 194 ? 6.863 -47.125 -8.195 1 97.44 194 THR A C 1
ATOM 1532 O O . THR A 1 194 ? 7.602 -46.562 -7.371 1 97.44 194 THR A O 1
ATOM 1535 N N . PHE A 1 195 ? 5.551 -47.375 -7.906 1 98.31 195 PHE A N 1
ATOM 1536 C CA . PHE A 1 195 ? 4.949 -47.062 -6.617 1 98.31 195 PHE A CA 1
ATOM 1537 C C . PHE A 1 195 ? 5.715 -47.719 -5.48 1 98.31 195 PHE A C 1
ATOM 1539 O O . PHE A 1 195 ? 6.141 -48.875 -5.602 1 98.31 195 PHE A O 1
ATOM 1546 N N . HIS A 1 196 ? 5.898 -47.031 -4.402 1 97.75 196 HIS A N 1
ATOM 1547 C CA . HIS A 1 196 ? 6.641 -47.5 -3.244 1 97.75 196 HIS A CA 1
ATOM 1548 C C . HIS A 1 196 ? 5.93 -48.688 -2.59 1 97.75 196 HIS A C 1
ATOM 1550 O O . HIS A 1 196 ? 4.957 -48.5 -1.857 1 97.75 196 HIS A O 1
ATOM 1556 N N . ALA A 1 197 ? 6.523 -49.844 -2.682 1 97.88 197 ALA A N 1
ATOM 1557 C CA . ALA A 1 197 ? 5.871 -51.094 -2.281 1 97.88 197 ALA A CA 1
ATOM 1558 C C . ALA A 1 197 ? 5.609 -51.125 -0.778 1 97.88 197 ALA A C 1
ATOM 1560 O O . ALA A 1 197 ? 4.539 -51.531 -0.334 1 97.88 197 ALA A O 1
ATOM 1561 N N . ALA A 1 198 ? 6.555 -50.719 -0.028 1 97.69 198 ALA A N 1
ATOM 1562 C CA . ALA A 1 198 ? 6.398 -50.719 1.424 1 97.69 198 ALA A CA 1
ATOM 1563 C C . ALA A 1 198 ? 5.266 -49.812 1.864 1 97.69 198 ALA A C 1
ATOM 1565 O O . ALA A 1 198 ? 4.512 -50.125 2.781 1 97.69 198 ALA A O 1
ATOM 1566 N N . MET A 1 199 ? 5.188 -48.656 1.247 1 98.06 199 MET A N 1
ATOM 1567 C CA . MET A 1 199 ? 4.141 -47.719 1.599 1 98.06 199 MET A CA 1
ATOM 1568 C C . MET A 1 199 ? 2.771 -48.219 1.164 1 98.06 199 MET A C 1
ATOM 1570 O O . MET A 1 199 ? 1.77 -47.969 1.832 1 98.06 199 MET A O 1
ATOM 1574 N N . ILE A 1 200 ? 2.734 -48.906 0.051 1 98.56 200 ILE A N 1
ATOM 1575 C CA . ILE A 1 200 ? 1.496 -49.562 -0.358 1 98.56 200 ILE A CA 1
ATOM 1576 C C . ILE A 1 200 ? 1.05 -50.531 0.723 1 98.56 200 ILE A C 1
ATOM 1578 O O . ILE A 1 200 ? -0.131 -50.594 1.077 1 98.56 200 ILE A O 1
ATOM 1582 N N . GLY A 1 201 ? 1.999 -51.281 1.211 1 98.5 201 GLY A N 1
ATOM 1583 C CA . GLY A 1 201 ? 1.7 -52.219 2.307 1 98.5 201 GLY A CA 1
ATOM 1584 C C . GLY A 1 201 ? 1.16 -51.5 3.537 1 98.5 201 GLY A C 1
ATOM 1585 O O . GLY A 1 201 ? 0.194 -51.969 4.148 1 98.5 201 GLY A O 1
ATOM 1586 N N . GLN A 1 202 ? 1.76 -50.438 3.898 1 98.5 202 GLN A N 1
ATOM 1587 C CA . GLN A 1 202 ? 1.319 -49.625 5.043 1 98.5 202 GLN A CA 1
ATOM 1588 C C . GLN A 1 202 ? -0.112 -49.156 4.855 1 98.5 202 GLN A C 1
ATOM 1590 O O . GLN A 1 202 ? -0.908 -49.156 5.797 1 98.5 202 GLN A O 1
ATOM 1595 N N . PHE A 1 203 ? -0.365 -48.688 3.695 1 98.56 203 PHE A N 1
ATOM 1596 C CA . PHE A 1 203 ? -1.708 -48.188 3.4 1 98.56 203 PHE A CA 1
ATOM 1597 C C . PHE A 1 203 ? -2.732 -49.312 3.535 1 98.56 203 PHE A C 1
ATOM 1599 O O . PHE A 1 203 ? -3.799 -49.125 4.121 1 98.56 203 PHE A O 1
ATOM 1606 N N . ASN A 1 204 ? -2.4 -50.469 2.939 1 98.5 204 ASN A N 1
ATOM 1607 C CA . ASN A 1 204 ? -3.301 -51.594 3.018 1 98.5 204 ASN A CA 1
ATOM 1608 C C . ASN A 1 204 ? -3.559 -52 4.465 1 98.5 204 ASN A C 1
ATOM 1610 O O . ASN A 1 204 ? -4.684 -52.375 4.82 1 98.5 204 ASN A O 1
ATOM 1614 N N . GLU A 1 205 ? -2.527 -51.969 5.262 1 98.38 205 GLU A N 1
ATOM 1615 C CA . GLU A 1 205 ? -2.693 -52.25 6.684 1 98.38 205 GLU A CA 1
ATOM 1616 C C . GLU A 1 205 ? -3.592 -51.219 7.359 1 98.38 205 GLU A C 1
ATOM 1618 O O . GLU A 1 205 ? -4.422 -51.562 8.203 1 98.38 205 GLU A O 1
ATOM 1623 N N . LEU A 1 206 ? -3.355 -50 7.012 1 98 206 LEU A N 1
ATOM 1624 C CA . LEU A 1 206 ? -4.109 -48.906 7.578 1 98 206 LEU A CA 1
ATOM 1625 C C . LEU A 1 206 ? -5.605 -49.094 7.352 1 98 206 LEU A C 1
ATOM 1627 O O . LEU A 1 206 ? -6.418 -48.75 8.219 1 98 206 LEU A O 1
ATOM 1631 N N . ILE A 1 207 ? -5.969 -49.625 6.207 1 97.69 207 ILE A N 1
ATOM 1632 C CA . ILE A 1 207 ? -7.387 -49.656 5.871 1 97.69 207 ILE A CA 1
ATOM 1633 C C . ILE A 1 207 ? -7.914 -51.094 6.016 1 97.69 207 ILE A C 1
ATOM 1635 O O . ILE A 1 207 ? -9.016 -51.406 5.551 1 97.69 207 ILE A O 1
ATOM 1639 N N . ALA A 1 208 ? -7.238 -51.969 6.574 1 97.31 208 ALA A N 1
ATOM 1640 C CA . ALA A 1 208 ? -7.578 -53.375 6.656 1 97.31 208 ALA A CA 1
ATOM 1641 C C . ALA A 1 208 ? -8.938 -53.594 7.316 1 97.31 208 ALA A C 1
ATOM 1643 O O . ALA A 1 208 ? -9.703 -54.469 6.926 1 97.31 208 ALA A O 1
ATOM 1644 N N . ASN A 1 209 ? -9.211 -52.812 8.281 1 96.44 209 ASN A N 1
ATOM 1645 C CA . ASN A 1 209 ? -10.438 -52.969 9.055 1 96.44 209 ASN A CA 1
ATOM 1646 C C . ASN A 1 209 ? -11.664 -52.531 8.25 1 96.44 209 ASN A C 1
ATOM 1648 O O . ASN A 1 209 ? -12.797 -52.812 8.641 1 96.44 209 ASN A O 1
ATOM 1652 N N . ARG A 1 210 ? -11.406 -51.875 7.168 1 95.69 210 ARG A N 1
ATOM 1653 C CA . ARG A 1 210 ? -12.516 -51.438 6.34 1 95.69 210 ARG A CA 1
ATOM 1654 C C . ARG A 1 210 ? -13.031 -52.562 5.453 1 95.69 210 ARG A C 1
ATOM 1656 O O . ARG A 1 210 ? -14.125 -52.469 4.883 1 95.69 210 ARG A O 1
ATOM 1663 N N . ASN A 1 211 ? -12.398 -53.656 5.293 1 95.69 211 ASN A N 1
ATOM 1664 C CA . ASN A 1 211 ? -12.789 -54.875 4.559 1 95.69 211 ASN A CA 1
ATOM 1665 C C . ASN A 1 211 ? -13.188 -54.531 3.123 1 95.69 211 ASN A C 1
ATOM 1667 O O . ASN A 1 211 ? -14.258 -54.938 2.664 1 95.69 211 ASN A O 1
ATOM 1671 N N . LEU A 1 212 ? -12.367 -53.812 2.498 1 97.12 212 LEU A N 1
ATOM 1672 C CA . LEU A 1 212 ? -12.602 -53.469 1.098 1 97.12 212 LEU A CA 1
ATOM 1673 C C . LEU A 1 212 ? -12.25 -54.656 0.191 1 97.12 212 LEU A C 1
ATOM 1675 O O . LEU A 1 212 ? -11.383 -55.469 0.522 1 97.12 212 LEU A O 1
ATOM 1679 N N . PRO A 1 213 ? -12.914 -54.781 -0.966 1 97.31 213 PRO A N 1
ATOM 1680 C CA . PRO A 1 213 ? -12.703 -55.938 -1.855 1 97.31 213 PRO A CA 1
ATOM 1681 C C . PRO A 1 213 ? -11.461 -55.781 -2.727 1 97.31 213 PRO A C 1
ATOM 1683 O O . PRO A 1 213 ? -11.32 -56.469 -3.74 1 97.31 213 PRO A O 1
ATOM 1686 N N . TRP A 1 214 ? -10.664 -54.875 -2.459 1 97.81 214 TRP A N 1
ATOM 1687 C CA . TRP A 1 214 ? -9.438 -54.656 -3.217 1 97.81 214 TRP A CA 1
ATOM 1688 C C . TRP A 1 214 ? -8.305 -54.219 -2.297 1 97.81 214 TRP A C 1
ATOM 1690 O O . TRP A 1 214 ? -8.539 -53.781 -1.169 1 97.81 214 TRP A O 1
ATOM 1700 N N . GLN A 1 215 ? -7.07 -54.5 -2.785 1 97.94 215 GLN A N 1
ATOM 1701 C CA . GLN A 1 215 ? -5.867 -53.875 -2.242 1 97.94 215 GLN A CA 1
ATOM 1702 C C . GLN A 1 215 ? -5.387 -52.75 -3.133 1 97.94 215 GLN A C 1
ATOM 1704 O O . GLN A 1 215 ? -5.738 -52.688 -4.312 1 97.94 215 GLN A O 1
ATOM 1709 N N . LEU A 1 216 ? -4.633 -51.875 -2.535 1 98.38 216 LEU A N 1
ATOM 1710 C CA . LEU A 1 216 ? -4.289 -50.656 -3.24 1 98.38 216 LEU A CA 1
ATOM 1711 C C . LEU A 1 216 ? -3.637 -50.938 -4.582 1 98.38 216 LEU A C 1
ATOM 1713 O O . LEU A 1 216 ? -3.973 -50.344 -5.598 1 98.38 216 LEU A O 1
ATOM 1717 N N . GLN A 1 217 ? -2.697 -51.906 -4.629 1 97.44 217 GLN A N 1
ATOM 1718 C CA . GLN A 1 217 ? -1.956 -52.219 -5.848 1 97.44 217 GLN A CA 1
ATOM 1719 C C . GLN A 1 217 ? -2.881 -52.75 -6.934 1 97.44 217 GLN A C 1
ATOM 1721 O O . GLN A 1 217 ? -2.549 -52.719 -8.125 1 97.44 217 GLN A O 1
ATOM 1726 N N . ASP A 1 218 ? -4.102 -53.281 -6.578 1 97.38 218 ASP A N 1
ATOM 1727 C CA . ASP A 1 218 ? -5.055 -53.875 -7.516 1 97.38 218 ASP A CA 1
ATOM 1728 C C . ASP A 1 218 ? -5.742 -52.781 -8.344 1 97.38 218 ASP A C 1
ATOM 1730 O O . ASP A 1 218 ? -6.266 -53.062 -9.43 1 97.38 218 ASP A O 1
ATOM 1734 N N . ILE A 1 219 ? -5.789 -51.625 -7.809 1 98.31 219 ILE A N 1
ATOM 1735 C CA . ILE A 1 219 ? -6.648 -50.656 -8.445 1 98.31 219 ILE A CA 1
ATOM 1736 C C . ILE A 1 219 ? -5.797 -49.531 -9.023 1 98.31 219 ILE A C 1
ATOM 1738 O O . ILE A 1 219 ? -6.328 -48.531 -9.516 1 98.31 219 ILE A O 1
ATOM 1742 N N . LEU A 1 220 ? -4.461 -49.562 -8.945 1 98.56 220 LEU A N 1
ATOM 1743 C CA . LEU A 1 220 ? -3.561 -48.562 -9.461 1 98.56 220 LEU A CA 1
ATOM 1744 C C . LEU A 1 220 ? -3.059 -48.906 -10.852 1 98.56 220 LEU A C 1
ATOM 1746 O O . LEU A 1 220 ? -2.979 -50.094 -11.203 1 98.56 220 LEU A O 1
ATOM 1750 N N . PRO A 1 221 ? -2.775 -47.938 -11.672 1 98.56 221 PRO A N 1
ATOM 1751 C CA . PRO A 1 221 ? -2.221 -48.188 -13 1 98.56 221 PRO A CA 1
ATOM 1752 C C . PRO A 1 221 ? -0.789 -48.719 -12.953 1 98.56 221 PRO A C 1
ATOM 1754 O O . PRO A 1 221 ? -0.099 -48.531 -11.945 1 98.56 221 PRO A O 1
ATOM 1757 N N . GLN A 1 222 ? -0.406 -49.406 -14.039 1 98.5 222 GLN A N 1
ATOM 1758 C CA . GLN A 1 222 ? 1.002 -49.75 -14.203 1 98.5 222 GLN A CA 1
ATOM 1759 C C . GLN A 1 222 ? 1.844 -48.5 -14.484 1 98.5 222 GLN A C 1
ATOM 1761 O O . GLN A 1 222 ? 1.422 -47.625 -15.234 1 98.5 222 GLN A O 1
ATOM 1766 N N . VAL A 1 223 ? 3.043 -48.469 -13.844 1 98.69 223 VAL A N 1
ATOM 1767 C CA . VAL A 1 223 ? 3.916 -47.312 -14.016 1 98.69 223 VAL A CA 1
ATOM 1768 C C . VAL A 1 223 ? 4.953 -47.594 -15.102 1 98.69 223 VAL A C 1
ATOM 1770 O O . VAL A 1 223 ? 5.566 -48.656 -15.109 1 98.69 223 VAL A O 1
ATOM 1773 N N . LEU A 1 224 ? 5.07 -46.688 -16.062 1 98.56 224 LEU A N 1
ATOM 1774 C CA . LEU A 1 224 ? 6.062 -46.781 -17.125 1 98.56 224 LEU A CA 1
ATOM 1775 C C . LEU A 1 224 ? 6.984 -45.594 -17.125 1 98.56 224 LEU A C 1
ATOM 1777 O O . LEU A 1 224 ? 6.582 -44.5 -16.703 1 98.56 224 LEU A O 1
ATOM 1781 N N . SER A 1 225 ? 8.203 -45.75 -17.578 1 97.75 225 SER A N 1
ATOM 1782 C CA . SER A 1 225 ? 9.156 -44.656 -17.703 1 97.75 225 SER A CA 1
ATOM 1783 C C . SER A 1 225 ? 9.18 -44.094 -19.125 1 97.75 225 SER A C 1
ATOM 1785 O O . SER A 1 225 ? 8.758 -44.781 -20.062 1 97.75 225 SER A O 1
ATOM 1787 N N . ALA A 1 226 ? 9.656 -42.938 -19.25 1 98.06 226 ALA A N 1
ATOM 1788 C CA . ALA A 1 226 ? 9.812 -42.344 -20.578 1 98.06 226 ALA A CA 1
ATOM 1789 C C . ALA A 1 226 ? 10.602 -43.25 -21.5 1 98.06 226 ALA A C 1
ATOM 1791 O O . ALA A 1 226 ? 11.617 -43.844 -21.094 1 98.06 226 ALA A O 1
ATOM 1792 N N . GLY A 1 227 ? 10.141 -43.375 -22.734 1 97.5 227 GLY A N 1
ATOM 1793 C CA . GLY A 1 227 ? 10.812 -44.219 -23.719 1 97.5 227 GLY A CA 1
ATOM 1794 C C . GLY A 1 227 ? 10.18 -45.594 -23.875 1 97.5 227 GLY A C 1
ATOM 1795 O O . GLY A 1 227 ? 10.43 -46.281 -24.859 1 97.5 227 GLY A O 1
ATOM 1796 N N . GLU A 1 228 ? 9.422 -45.969 -22.906 1 97.06 228 GLU A N 1
ATOM 1797 C CA . GLU A 1 228 ? 8.75 -47.25 -22.984 1 97.06 228 GLU A CA 1
ATOM 1798 C C . GLU A 1 228 ? 7.484 -47.188 -23.828 1 97.06 228 GLU A C 1
ATOM 1800 O O . GLU A 1 228 ? 6.879 -46.125 -23.953 1 97.06 228 GLU A O 1
ATOM 1805 N N . SER A 1 229 ? 7.137 -48.281 -24.422 1 96.12 229 SER A N 1
ATOM 1806 C CA . SER A 1 229 ? 5.898 -48.344 -25.188 1 96.12 229 SER A CA 1
ATOM 1807 C C . SER A 1 229 ? 4.684 -48.438 -24.281 1 96.12 229 SER A C 1
ATOM 1809 O O . SER A 1 229 ? 4.66 -49.219 -23.344 1 96.12 229 SER A O 1
ATOM 1811 N N . ALA A 1 230 ? 3.777 -47.625 -24.547 1 98.44 230 ALA A N 1
ATOM 1812 C CA . ALA A 1 230 ? 2.596 -47.594 -23.688 1 98.44 230 ALA A CA 1
ATOM 1813 C C . ALA A 1 230 ? 1.341 -47.969 -24.453 1 98.44 230 ALA A C 1
ATOM 1815 O O . ALA A 1 230 ? 0.234 -47.562 -24.109 1 98.44 230 ALA A O 1
ATOM 1816 N N . GLY A 1 231 ? 1.526 -48.688 -25.484 1 98.31 231 GLY A N 1
ATOM 1817 C CA . GLY A 1 231 ? 0.4 -49.125 -26.281 1 98.31 231 GLY A CA 1
ATOM 1818 C C . GLY A 1 231 ? 0.263 -48.375 -27.594 1 98.31 231 GLY A C 1
ATOM 1819 O O . GLY A 1 231 ? 1.13 -47.594 -27.953 1 98.31 231 GLY A O 1
ATOM 1820 N N . ALA A 1 232 ? -0.806 -48.75 -28.375 1 98.69 232 ALA A N 1
ATOM 1821 C CA . ALA A 1 232 ? -1.083 -48.125 -29.672 1 98.69 232 ALA A CA 1
ATOM 1822 C C . ALA A 1 232 ? -2.537 -47.656 -29.766 1 98.69 232 ALA A C 1
ATOM 1824 O O . ALA A 1 232 ? -3.414 -48.25 -29.109 1 98.69 232 ALA A O 1
ATOM 1825 N N . LEU A 1 233 ? -2.68 -46.688 -30.594 1 98.75 233 LEU A N 1
ATOM 1826 C CA . LEU A 1 233 ? -4.027 -46.188 -30.812 1 98.75 233 LEU A CA 1
ATOM 1827 C C . LEU A 1 233 ? -4.926 -47.25 -31.406 1 98.75 233 LEU A C 1
ATOM 1829 O O . LEU A 1 233 ? -4.652 -47.781 -32.5 1 98.75 233 LEU A O 1
ATOM 1833 N N . THR A 1 234 ? -5.988 -47.594 -30.688 1 98.69 234 THR A N 1
ATOM 1834 C CA . THR A 1 234 ? -6.938 -48.594 -31.203 1 98.69 234 THR A CA 1
ATOM 1835 C C . THR A 1 234 ? -7.859 -47.969 -32.25 1 98.69 234 THR A C 1
ATOM 1837 O O . THR A 1 234 ? -7.859 -46.75 -32.438 1 98.69 234 THR A O 1
ATOM 1840 N N . ALA A 1 235 ? -8.617 -48.844 -32.906 1 98.19 235 ALA A N 1
ATOM 1841 C CA . ALA A 1 235 ? -9.594 -48.312 -33.844 1 98.19 235 ALA A CA 1
ATOM 1842 C C . ALA A 1 235 ? -10.641 -47.469 -33.156 1 98.19 235 ALA A C 1
ATOM 1844 O O . ALA A 1 235 ? -11.023 -46.406 -33.656 1 98.19 235 ALA A O 1
ATOM 1845 N N . GLU A 1 236 ? -11.062 -47.938 -32.062 1 97.94 236 GLU A N 1
ATOM 1846 C CA . GLU A 1 236 ? -12.023 -47.188 -31.266 1 97.94 236 GLU A CA 1
ATOM 1847 C C . GLU A 1 236 ? -11.406 -45.875 -30.766 1 97.94 236 GLU A C 1
ATOM 1849 O O . GLU A 1 236 ? -12.078 -44.844 -30.75 1 97.94 236 GLU A O 1
ATOM 1854 N N . GLY A 1 237 ? -10.172 -45.969 -30.391 1 98.31 237 GLY A N 1
ATOM 1855 C CA . GLY A 1 237 ? -9.469 -44.75 -29.938 1 98.31 237 GLY A CA 1
ATOM 1856 C C . GLY A 1 237 ? -9.297 -43.719 -31.031 1 98.31 237 GLY A C 1
ATOM 1857 O O . GLY A 1 237 ? -9.438 -42.531 -30.781 1 98.31 237 GLY A O 1
ATOM 1858 N N . ALA A 1 238 ? -8.953 -44.188 -32.156 1 98.38 238 ALA A N 1
ATOM 1859 C CA . ALA A 1 238 ? -8.797 -43.281 -33.312 1 98.38 238 ALA A CA 1
ATOM 1860 C C . ALA A 1 238 ? -10.086 -42.5 -33.594 1 98.38 238 ALA A C 1
ATOM 1862 O O . ALA A 1 238 ? -10.07 -41.312 -33.844 1 98.38 238 ALA A O 1
ATOM 1863 N N . LYS A 1 239 ? -11.18 -43.281 -33.531 1 97.88 239 LYS A N 1
ATOM 1864 C CA . LYS A 1 239 ? -12.484 -42.656 -33.75 1 97.88 239 LYS A CA 1
ATOM 1865 C C . LYS A 1 239 ? -12.852 -41.688 -32.656 1 97.88 239 LYS A C 1
ATOM 1867 O O . LYS A 1 239 ? -13.508 -40.688 -32.875 1 97.88 239 LYS A O 1
ATOM 1872 N N . LEU A 1 240 ? -12.453 -42.062 -31.484 1 97.94 240 LEU A N 1
ATOM 1873 C CA . LEU A 1 240 ? -12.703 -41.188 -30.328 1 97.94 240 LEU A CA 1
ATOM 1874 C C . LEU A 1 240 ? -11.914 -39.906 -30.438 1 97.94 240 LEU A C 1
ATOM 1876 O O . LEU A 1 240 ? -12.43 -38.812 -30.125 1 97.94 240 LEU A O 1
ATOM 1880 N N . LEU A 1 241 ? -10.688 -39.938 -30.891 1 98.38 241 LEU A N 1
ATOM 1881 C CA . LEU A 1 241 ? -9.812 -38.781 -31.031 1 98.38 241 LEU A CA 1
ATOM 1882 C C . LEU A 1 241 ? -10.211 -37.938 -32.25 1 98.38 241 LEU A C 1
ATOM 1884 O O . LEU A 1 241 ? -10.227 -36.688 -32.156 1 98.38 241 LEU A O 1
ATOM 1888 N N . ASP A 1 242 ? -10.539 -38.562 -33.281 1 98.19 242 ASP A N 1
ATOM 1889 C CA . ASP A 1 242 ? -10.945 -37.938 -34.531 1 98.19 242 ASP A CA 1
ATOM 1890 C C . ASP A 1 242 ? -12.258 -38.531 -35.031 1 98.19 242 ASP A C 1
ATOM 1892 O O . ASP A 1 242 ? -12.258 -39.438 -35.844 1 98.19 242 ASP A O 1
ATOM 1896 N N . PRO A 1 243 ? -13.289 -37.844 -34.656 1 96.56 243 PRO A N 1
ATOM 1897 C CA . PRO A 1 243 ? -14.602 -38.406 -35.031 1 96.56 243 PRO A CA 1
ATOM 1898 C C . PRO A 1 243 ? -14.82 -38.406 -36.562 1 96.56 243 PRO A C 1
ATOM 1900 O O . PRO A 1 243 ? -15.75 -39.062 -37.031 1 96.56 243 PRO A O 1
ATOM 1903 N N . THR A 1 244 ? -14.023 -37.688 -37.312 1 95.69 244 THR A N 1
ATOM 1904 C CA . THR A 1 244 ? -14.18 -37.719 -38.781 1 95.69 244 THR A CA 1
ATOM 1905 C C . THR A 1 244 ? -13.766 -39.062 -39.344 1 95.69 244 THR A C 1
ATOM 1907 O O . THR A 1 244 ? -14.148 -39.406 -40.469 1 95.69 244 THR A O 1
ATOM 1910 N N . GLY A 1 245 ? -12.875 -39.75 -38.688 1 95.81 245 GLY A N 1
ATOM 1911 C CA . GLY A 1 245 ? -12.461 -41.094 -39.094 1 95.81 245 GLY A CA 1
ATOM 1912 C C . GLY A 1 245 ? -11.242 -41.094 -40 1 95.81 245 GLY A C 1
ATOM 1913 O O . GLY A 1 245 ? -10.844 -42.125 -40.5 1 95.81 245 GLY A O 1
ATOM 1914 N N . GLU A 1 246 ? -10.688 -40 -40.188 1 97 246 GLU A N 1
ATOM 1915 C CA . GLU A 1 246 ? -9.531 -39.875 -41.062 1 97 246 GLU A CA 1
ATOM 1916 C C . GLU A 1 246 ? -8.289 -40.5 -40.438 1 97 246 GLU A C 1
ATOM 1918 O O . GLU A 1 246 ? -7.449 -41.094 -41.125 1 97 246 GLU A O 1
ATOM 1923 N N . LEU A 1 247 ? -8.156 -40.375 -39.156 1 98 247 LEU A N 1
ATOM 1924 C CA . LEU A 1 247 ? -6.965 -40.812 -38.438 1 98 247 LEU A CA 1
ATOM 1925 C C . LEU A 1 247 ? -6.949 -42.344 -38.344 1 98 247 LEU A C 1
ATOM 1927 O O . LEU A 1 247 ? -7.934 -42.938 -37.906 1 98 247 LEU A O 1
ATOM 1931 N N . GLN A 1 248 ? -5.879 -42.875 -38.656 1 97.88 248 GLN A N 1
ATOM 1932 C CA . GLN A 1 248 ? -5.742 -44.344 -38.625 1 97.88 248 GLN A CA 1
ATOM 1933 C C . GLN A 1 248 ? -5.32 -44.844 -37.25 1 97.88 248 GLN A C 1
ATOM 1935 O O . GLN A 1 248 ? -4.672 -44.094 -36.5 1 97.88 248 GLN A O 1
ATOM 1940 N N . ALA A 1 249 ? -5.715 -46.094 -36.938 1 98.12 249 ALA A N 1
ATOM 1941 C CA . ALA A 1 249 ? -5.277 -46.781 -35.719 1 98.12 249 ALA A CA 1
ATOM 1942 C C . ALA A 1 249 ? -3.848 -47.281 -35.875 1 98.12 249 ALA A C 1
ATOM 1944 O O . ALA A 1 249 ? -3.238 -47.156 -36.938 1 98.12 249 ALA A O 1
ATOM 1945 N N . GLY A 1 250 ? -3.32 -47.75 -34.781 1 98.19 250 GLY A N 1
ATOM 1946 C CA . GLY A 1 250 ? -2.025 -48.406 -34.812 1 98.19 250 GLY A CA 1
ATOM 1947 C C . GLY A 1 250 ? -0.879 -47.5 -34.438 1 98.19 250 GLY A C 1
ATOM 1948 O O . GLY A 1 250 ? 0.274 -47.906 -34.375 1 98.19 250 GLY A O 1
ATOM 1949 N N . ILE A 1 251 ? -1.15 -46.312 -34.219 1 98.44 251 ILE A N 1
ATOM 1950 C CA . ILE A 1 251 ? -0.135 -45.312 -33.875 1 98.44 251 ILE A CA 1
ATOM 1951 C C . ILE A 1 251 ? 0.362 -45.531 -32.469 1 98.44 251 ILE A C 1
ATOM 1953 O O . ILE A 1 251 ? -0.435 -45.625 -31.516 1 98.44 251 ILE A O 1
ATOM 1957 N N . PRO A 1 252 ? 1.682 -45.688 -32.25 1 98.62 252 PRO A N 1
ATOM 1958 C CA . PRO A 1 252 ? 2.184 -45.875 -30.891 1 98.62 252 PRO A CA 1
ATOM 1959 C C . PRO A 1 252 ? 2 -44.656 -30 1 98.62 252 PRO A C 1
ATOM 1961 O O . PRO A 1 252 ? 2.117 -43.531 -30.484 1 98.62 252 PRO A O 1
ATOM 1964 N N . LEU A 1 253 ? 1.712 -44.875 -28.75 1 98.81 253 LEU A N 1
ATOM 1965 C CA . LEU A 1 253 ? 1.63 -43.812 -27.75 1 98.81 253 LEU A CA 1
ATOM 1966 C C . LEU A 1 253 ? 2.715 -43.969 -26.703 1 98.81 253 LEU A C 1
ATOM 1968 O O . LEU A 1 253 ? 3.037 -45.094 -26.297 1 98.81 253 LEU A O 1
ATOM 1972 N N . CYS A 1 254 ? 3.352 -42.906 -26.328 1 98.75 254 CYS A N 1
ATOM 1973 C CA . CYS A 1 254 ? 4.25 -42.906 -25.172 1 98.75 254 CYS A CA 1
ATOM 1974 C C . CYS A 1 254 ? 3.465 -42.906 -23.875 1 98.75 254 CYS A C 1
ATOM 1976 O O . CYS A 1 254 ? 2.258 -42.656 -23.875 1 98.75 254 CYS A O 1
ATOM 1978 N N . PRO A 1 255 ? 4.109 -43.188 -22.688 1 98.75 255 PRO A N 1
ATOM 1979 C CA . PRO A 1 255 ? 3.396 -43.125 -21.406 1 98.75 255 PRO A CA 1
ATOM 1980 C C . PRO A 1 255 ? 2.783 -41.75 -21.141 1 98.75 255 PRO A C 1
ATOM 1982 O O . PRO A 1 255 ? 3.438 -40.75 -21.359 1 98.75 255 PRO A O 1
ATOM 1985 N N . PRO A 1 256 ? 1.474 -41.719 -20.719 1 98.75 256 PRO A N 1
ATOM 1986 C CA . PRO A 1 256 ? 0.884 -40.438 -20.359 1 98.75 256 PRO A CA 1
ATOM 1987 C C . PRO A 1 256 ? 1.585 -39.781 -19.172 1 98.75 256 PRO A C 1
ATOM 1989 O O . PRO A 1 256 ? 2.006 -40.469 -18.234 1 98.75 256 PRO A O 1
ATOM 1992 N N . GLU A 1 257 ? 1.744 -38.5 -19.188 1 98.38 257 GLU A N 1
ATOM 1993 C CA . GLU A 1 257 ? 2.506 -37.781 -18.188 1 98.38 257 GLU A CA 1
ATOM 1994 C C . GLU A 1 257 ? 1.716 -36.562 -17.641 1 98.38 257 GLU A C 1
ATOM 1996 O O . GLU A 1 257 ? 0.644 -36.25 -18.156 1 98.38 257 GLU A O 1
ATOM 2001 N N . GLY A 1 258 ? 2.234 -36.031 -16.562 1 96.19 258 GLY A N 1
ATOM 2002 C CA . GLY A 1 258 ? 1.661 -34.812 -15.984 1 96.19 258 GLY A CA 1
ATOM 2003 C C . GLY A 1 258 ? 2.291 -33.531 -16.516 1 96.19 258 GLY A C 1
ATOM 2004 O O . GLY A 1 258 ? 3.367 -33.562 -17.109 1 96.19 258 GLY A O 1
ATOM 2005 N N . ASP A 1 259 ? 1.575 -32.438 -16.297 1 93.12 259 ASP A N 1
ATOM 2006 C CA . ASP A 1 259 ? 2 -31.156 -16.828 1 93.12 259 ASP A CA 1
ATOM 2007 C C . ASP A 1 259 ? 3.33 -30.703 -16.219 1 93.12 259 ASP A C 1
ATOM 2009 O O . ASP A 1 259 ? 4.152 -30.094 -16.906 1 93.12 259 ASP A O 1
ATOM 2013 N N . ALA A 1 260 ? 3.627 -31.078 -14.945 1 91.12 260 ALA A N 1
ATOM 2014 C CA . ALA A 1 260 ? 4.914 -30.734 -14.352 1 91.12 260 ALA A CA 1
ATOM 2015 C C . ALA A 1 260 ? 6.066 -31.375 -15.117 1 91.12 260 ALA A C 1
ATOM 2017 O O . ALA A 1 260 ? 7.027 -30.688 -15.492 1 91.12 260 ALA A O 1
ATOM 2018 N N . GLY A 1 261 ? 5.938 -32.625 -15.344 1 94.31 261 GLY A N 1
ATOM 2019 C CA . GLY A 1 261 ? 6.977 -33.344 -16.062 1 94.31 261 GLY A CA 1
ATOM 2020 C C . GLY A 1 261 ? 7.156 -32.875 -17.484 1 94.31 261 GLY A C 1
ATOM 2021 O O . GLY A 1 261 ? 8.289 -32.719 -17.969 1 94.31 261 GLY A O 1
ATOM 2022 N N . THR A 1 262 ? 6.086 -32.656 -18.188 1 95.81 262 THR A N 1
ATOM 2023 C CA . THR A 1 262 ? 6.18 -32.219 -19.562 1 95.81 262 THR A CA 1
ATOM 2024 C C . THR A 1 262 ? 6.742 -30.812 -19.656 1 95.81 262 THR A C 1
ATOM 2026 O O . THR A 1 262 ? 7.445 -30.469 -20.609 1 95.81 262 THR A O 1
ATOM 2029 N N . GLY A 1 263 ? 6.414 -30.031 -18.656 1 93.06 263 GLY A N 1
ATOM 2030 C CA . GLY A 1 263 ? 7.059 -28.734 -18.578 1 93.06 263 GLY A CA 1
ATOM 2031 C C . GLY A 1 263 ? 8.562 -28.812 -18.406 1 93.06 263 GLY A C 1
ATOM 2032 O O . GLY A 1 263 ? 9.305 -28.047 -19.031 1 93.06 263 GLY A O 1
ATOM 2033 N N . MET A 1 264 ? 9.023 -29.719 -17.578 1 95 264 MET A N 1
ATOM 2034 C CA . MET A 1 264 ? 10.453 -29.938 -17.375 1 95 264 MET A CA 1
ATOM 2035 C C . MET A 1 264 ? 11.133 -30.391 -18.656 1 95 264 MET A C 1
ATOM 2037 O O . MET A 1 264 ? 12.25 -29.969 -18.953 1 95 264 MET A O 1
ATOM 2041 N N . VAL A 1 265 ? 10.438 -31.203 -19.375 1 95.62 265 VAL A N 1
ATOM 2042 C CA . VAL A 1 265 ? 10.969 -31.688 -20.641 1 95.62 265 VAL A CA 1
ATOM 2043 C C . VAL A 1 265 ? 11.062 -30.516 -21.641 1 95.62 265 VAL A C 1
ATOM 2045 O O . VAL A 1 265 ? 12.094 -30.344 -22.297 1 95.62 265 VAL A O 1
ATOM 2048 N N . ALA A 1 266 ? 10.023 -29.75 -21.703 1 93.5 266 ALA A N 1
ATOM 2049 C CA . ALA A 1 266 ? 9.953 -28.625 -22.656 1 93.5 266 ALA A CA 1
ATOM 2050 C C . ALA A 1 266 ? 11.031 -27.594 -22.359 1 93.5 266 ALA A C 1
ATOM 2052 O O . ALA A 1 266 ? 11.375 -26.781 -23.219 1 93.5 266 ALA A O 1
ATOM 2053 N N . THR A 1 267 ? 11.586 -27.641 -21.172 1 91.81 267 THR A N 1
ATOM 2054 C CA . THR A 1 267 ? 12.586 -26.656 -20.781 1 91.81 267 THR A CA 1
ATOM 2055 C C . THR A 1 267 ? 13.945 -27.312 -20.562 1 91.81 267 THR A C 1
ATOM 2057 O O . THR A 1 267 ? 14.867 -26.688 -20.047 1 91.81 267 THR A O 1
ATOM 2060 N N . ASN A 1 268 ? 14.039 -28.562 -20.891 1 92.5 268 ASN A N 1
ATOM 2061 C CA . ASN A 1 268 ? 15.273 -29.344 -20.766 1 92.5 268 ASN A CA 1
ATOM 2062 C C . ASN A 1 268 ? 15.797 -29.312 -19.328 1 92.5 268 ASN A C 1
ATOM 2064 O O . ASN A 1 268 ? 16.984 -29.094 -19.094 1 92.5 268 ASN A O 1
ATOM 2068 N N . SER A 1 269 ? 14.945 -29.5 -18.406 1 94 269 SER A N 1
ATOM 2069 C CA . SER A 1 269 ? 15.289 -29.438 -16.984 1 94 269 SER A CA 1
ATOM 2070 C C . SER A 1 269 ? 15.016 -30.766 -16.281 1 94 269 SER A C 1
ATOM 2072 O O . SER A 1 269 ? 14.352 -30.797 -15.242 1 94 269 SER A O 1
ATOM 2074 N N . ILE A 1 270 ? 15.578 -31.828 -16.844 1 95.88 270 ILE A N 1
ATOM 2075 C CA . ILE A 1 270 ? 15.281 -33.125 -16.281 1 95.88 270 ILE A CA 1
ATOM 2076 C C . ILE A 1 270 ? 16.547 -33.75 -15.68 1 95.88 270 ILE A C 1
ATOM 2078 O O . ILE A 1 270 ? 16.484 -34.781 -15.008 1 95.88 270 ILE A O 1
ATOM 2082 N N . ALA A 1 271 ? 17.719 -33.125 -15.914 1 95.12 271 ALA A N 1
ATOM 2083 C CA . ALA A 1 271 ? 18.969 -33.594 -15.359 1 95.12 271 ALA A CA 1
ATOM 2084 C C . ALA A 1 271 ? 19.109 -33.219 -13.883 1 95.12 271 ALA A C 1
ATOM 2086 O O . ALA A 1 271 ? 18.578 -32.188 -13.453 1 95.12 271 ALA A O 1
ATOM 2087 N N . GLN A 1 272 ? 19.828 -34.062 -13.109 1 95.31 272 GLN A N 1
ATOM 2088 C CA . GLN A 1 272 ? 20.109 -33.688 -11.719 1 95.31 272 GLN A CA 1
ATOM 2089 C C . GLN A 1 272 ? 20.781 -32.344 -11.625 1 95.31 272 GLN A C 1
ATOM 2091 O O . GLN A 1 272 ? 21.562 -31.953 -12.492 1 95.31 272 GLN A O 1
ATOM 2096 N N . ARG A 1 273 ? 20.422 -31.562 -10.562 1 96.31 273 ARG A N 1
ATOM 2097 C CA . ARG A 1 273 ? 20.969 -30.25 -10.227 1 96.31 273 ARG A CA 1
ATOM 2098 C C . ARG A 1 273 ? 20.453 -29.172 -11.188 1 96.31 273 ARG A C 1
ATOM 2100 O O . ARG A 1 273 ? 21.031 -28.094 -11.258 1 96.31 273 ARG A O 1
ATOM 2107 N N . THR A 1 274 ? 19.5 -29.516 -11.969 1 95.56 274 THR A N 1
ATOM 2108 C CA . THR A 1 274 ? 18.797 -28.531 -12.773 1 95.56 274 THR A CA 1
ATOM 2109 C C . THR A 1 274 ? 17.359 -28.344 -12.281 1 95.56 274 THR A C 1
ATOM 2111 O O . THR A 1 274 ? 16.891 -29.094 -11.422 1 95.56 274 THR A O 1
ATOM 2114 N N . GLY A 1 275 ? 16.766 -27.375 -12.805 1 95.56 275 GLY A N 1
ATOM 2115 C CA . GLY A 1 275 ? 15.375 -27.109 -12.469 1 95.56 275 GLY A CA 1
ATOM 2116 C C . GLY A 1 275 ? 14.727 -26.078 -13.383 1 95.56 275 GLY A C 1
ATOM 2117 O O . GLY A 1 275 ? 15.383 -25.531 -14.273 1 95.56 275 GLY A O 1
ATOM 2118 N N . ASN A 1 276 ? 13.477 -25.953 -13.227 1 95.38 276 ASN A N 1
ATOM 2119 C CA . ASN A 1 276 ? 12.734 -24.922 -13.938 1 95.38 276 ASN A CA 1
ATOM 2120 C C . ASN A 1 276 ? 11.758 -24.203 -13.016 1 95.38 276 ASN A C 1
ATOM 2122 O O . ASN A 1 276 ? 11.391 -24.719 -11.961 1 95.38 276 ASN A O 1
ATOM 2126 N N . VAL A 1 277 ? 11.461 -23 -13.367 1 95.44 277 VAL A N 1
ATOM 2127 C CA . VAL A 1 277 ? 10.484 -22.203 -12.633 1 95.44 277 VAL A CA 1
ATOM 2128 C C . VAL A 1 277 ? 9.492 -21.578 -13.609 1 95.44 277 VAL A C 1
ATOM 2130 O O . VAL A 1 277 ? 9.883 -21.078 -14.664 1 95.44 277 VAL A O 1
ATOM 2133 N N . SER A 1 278 ? 8.242 -21.812 -13.344 1 92 278 SER A N 1
ATOM 2134 C CA . SER A 1 278 ? 7.164 -21.156 -14.078 1 92 278 SER A CA 1
ATOM 2135 C C . SER A 1 278 ? 6.527 -20.047 -13.25 1 92 278 SER A C 1
ATOM 2137 O O . SER A 1 278 ? 5.945 -20.297 -12.195 1 92 278 SER A O 1
ATOM 2139 N N . ALA A 1 279 ? 6.633 -18.828 -13.758 1 92.25 279 ALA A N 1
ATOM 2140 C CA . ALA A 1 279 ? 6.152 -17.688 -12.992 1 92.25 279 ALA A CA 1
ATOM 2141 C C . ALA A 1 279 ? 5.074 -16.922 -13.766 1 92.25 279 ALA A C 1
ATOM 2143 O O . ALA A 1 279 ? 5.379 -16.156 -14.68 1 92.25 279 ALA A O 1
ATOM 2144 N N . GLY A 1 280 ? 3.793 -17.094 -13.406 1 89.38 280 GLY A N 1
ATOM 2145 C CA . GLY A 1 280 ? 2.619 -16.375 -13.867 1 89.38 280 GLY A CA 1
ATOM 2146 C C . GLY A 1 280 ? 1.803 -15.773 -12.742 1 89.38 280 GLY A C 1
ATOM 2147 O O . GLY A 1 280 ? 2.34 -15.07 -11.891 1 89.38 280 GLY A O 1
ATOM 2148 N N . THR A 1 281 ? 0.507 -16.172 -12.68 1 86.12 281 THR A N 1
ATOM 2149 C CA . THR A 1 281 ? -0.302 -15.773 -11.531 1 86.12 281 THR A CA 1
ATOM 2150 C C . THR A 1 281 ? 0.225 -16.406 -10.25 1 86.12 281 THR A C 1
ATOM 2152 O O . THR A 1 281 ? 0.325 -15.75 -9.211 1 86.12 281 THR A O 1
ATOM 2155 N N . SER A 1 282 ? 0.595 -17.672 -10.406 1 88.44 282 SER A N 1
ATOM 2156 C CA . SER A 1 282 ? 1.32 -18.406 -9.375 1 88.44 282 SER A CA 1
ATOM 2157 C C . SER A 1 282 ? 2.736 -18.75 -9.836 1 88.44 282 SER A C 1
ATOM 2159 O O . SER A 1 282 ? 3.109 -18.469 -10.977 1 88.44 282 SER A O 1
ATOM 2161 N N . VAL A 1 283 ? 3.518 -19.125 -8.883 1 93 283 VAL A N 1
ATOM 2162 C CA . VAL A 1 283 ? 4.879 -19.5 -9.242 1 93 283 VAL A CA 1
ATOM 2163 C C . VAL A 1 283 ? 5.223 -20.859 -8.609 1 93 283 VAL A C 1
ATOM 2165 O O . VAL A 1 283 ? 4.828 -21.141 -7.48 1 93 283 VAL A O 1
ATOM 2168 N N . PHE A 1 284 ? 5.844 -21.781 -9.344 1 92.38 284 PHE A N 1
ATOM 2169 C CA . PHE A 1 284 ? 6.34 -23.031 -8.766 1 92.38 284 PHE A CA 1
ATOM 2170 C C . PHE A 1 284 ? 7.676 -23.422 -9.391 1 92.38 284 PHE A C 1
ATOM 2172 O O . PHE A 1 284 ? 7.922 -23.141 -10.562 1 92.38 284 PHE A O 1
ATOM 2179 N N . ALA A 1 285 ? 8.477 -23.922 -8.688 1 96.19 285 ALA A N 1
ATOM 2180 C CA . ALA A 1 285 ? 9.812 -24.375 -9.039 1 96.19 285 ALA A CA 1
ATOM 2181 C C . ALA A 1 285 ? 9.93 -25.891 -8.891 1 96.19 285 ALA A C 1
ATOM 2183 O O . ALA A 1 285 ? 9.391 -26.484 -7.945 1 96.19 285 ALA A O 1
ATOM 2184 N N . MET A 1 286 ? 10.516 -26.453 -9.938 1 96.5 286 MET A N 1
ATOM 2185 C CA . MET A 1 286 ? 10.859 -27.875 -9.93 1 96.5 286 MET A CA 1
ATOM 2186 C C . MET A 1 286 ? 12.375 -28.062 -9.922 1 96.5 286 MET A C 1
ATOM 2188 O O . MET A 1 286 ? 13.07 -27.594 -10.82 1 96.5 286 MET A O 1
ATOM 2192 N N . VAL A 1 287 ? 12.859 -28.734 -8.953 1 97.38 287 VAL A N 1
ATOM 2193 C CA . VAL A 1 287 ? 14.297 -28.969 -8.836 1 97.38 287 VAL A CA 1
ATOM 2194 C C . VAL A 1 287 ? 14.57 -30.469 -8.844 1 97.38 287 VAL A C 1
ATOM 2196 O O . VAL A 1 287 ? 14.039 -31.219 -8.016 1 97.38 287 VAL A O 1
ATOM 2199 N N . VAL A 1 288 ? 15.414 -30.906 -9.781 1 97.69 288 VAL A N 1
ATOM 2200 C CA . VAL A 1 288 ? 15.805 -32.312 -9.82 1 97.69 288 VAL A CA 1
ATOM 2201 C C . VAL A 1 288 ? 16.891 -32.562 -8.773 1 97.69 288 VAL A C 1
ATOM 2203 O O . VAL A 1 288 ? 17.969 -31.984 -8.828 1 97.69 288 VAL A O 1
ATOM 2206 N N . LEU A 1 289 ? 16.609 -33.469 -7.902 1 97 289 LEU A N 1
ATOM 2207 C CA . LEU A 1 289 ? 17.453 -33.688 -6.734 1 97 289 LEU A CA 1
ATOM 2208 C C . LEU A 1 289 ? 18.531 -34.719 -7.035 1 97 289 LEU A C 1
ATOM 2210 O O . LEU A 1 289 ? 18.359 -35.594 -7.898 1 97 289 LEU A O 1
ATOM 2214 N N . GLU A 1 290 ? 19.625 -34.656 -6.277 1 94 290 GLU A N 1
ATOM 2215 C CA . GLU A 1 290 ? 20.672 -35.656 -6.34 1 94 290 GLU A CA 1
ATOM 2216 C C . GLU A 1 290 ? 20.469 -36.719 -5.254 1 94 290 GLU A C 1
ATOM 2218 O O . GLU A 1 290 ? 21.031 -37.812 -5.344 1 94 290 GLU A O 1
ATOM 2223 N N . LYS A 1 291 ? 19.734 -36.344 -4.285 1 89.62 291 LYS A N 1
ATOM 2224 C CA . LYS A 1 291 ? 19.5 -37.219 -3.141 1 89.62 291 LYS A CA 1
ATOM 2225 C C . LYS A 1 291 ? 18.125 -36.969 -2.525 1 89.62 291 LYS A C 1
ATOM 2227 O O . LYS A 1 291 ? 17.5 -35.938 -2.789 1 89.62 291 LYS A O 1
ATOM 2232 N N . GLU A 1 292 ? 17.703 -37.938 -1.73 1 90.88 292 GLU A N 1
ATOM 2233 C CA . GLU A 1 292 ? 16.453 -37.781 -0.992 1 90.88 292 GLU A CA 1
ATOM 2234 C C . GLU A 1 292 ? 16.578 -36.688 0.063 1 90.88 292 GLU A C 1
ATOM 2236 O O . GLU A 1 292 ? 17.688 -36.406 0.543 1 90.88 292 GLU A O 1
ATOM 2241 N N . LEU A 1 293 ? 15.523 -36.031 0.431 1 93.44 293 LEU A N 1
ATOM 2242 C CA . LEU A 1 293 ? 15.516 -35.031 1.502 1 93.44 293 LEU A CA 1
ATOM 2243 C C . LEU A 1 293 ? 15.664 -35.719 2.863 1 93.44 293 LEU A C 1
ATOM 2245 O O . LEU A 1 293 ? 15.375 -36.906 3.012 1 93.44 293 LEU A O 1
ATOM 2249 N N . SER A 1 294 ? 16.156 -34.969 3.863 1 94.06 294 SER A N 1
ATOM 2250 C CA . SER A 1 294 ? 16.438 -35.5 5.184 1 94.06 294 SER A CA 1
ATOM 2251 C C . SER A 1 294 ? 15.156 -35.812 5.945 1 94.06 294 SER A C 1
ATOM 2253 O O . SER A 1 294 ? 15.148 -36.656 6.848 1 94.06 294 SER A O 1
ATOM 2255 N N . LYS A 1 295 ? 14.109 -35.156 5.613 1 92.75 295 LYS A N 1
ATOM 2256 C CA . LYS A 1 295 ? 12.805 -35.344 6.23 1 92.75 295 LYS A CA 1
ATOM 2257 C C . LYS A 1 295 ? 11.688 -34.812 5.328 1 92.75 295 LYS A C 1
ATOM 2259 O O . LYS A 1 295 ? 11.961 -34.25 4.27 1 92.75 295 LYS A O 1
ATOM 2264 N N . ALA A 1 296 ? 10.484 -35.125 5.797 1 92.06 296 ALA A N 1
ATOM 2265 C CA . ALA A 1 296 ? 9.328 -34.594 5.078 1 92.06 296 ALA A CA 1
ATOM 2266 C C . ALA A 1 296 ? 9.07 -33.156 5.445 1 92.06 296 ALA A C 1
ATOM 2268 O O . ALA A 1 296 ? 9.195 -32.75 6.613 1 92.06 296 ALA A O 1
ATOM 2269 N N . TYR A 1 297 ? 8.82 -32.312 4.418 1 92.62 297 TYR A N 1
ATOM 2270 C CA . TYR A 1 297 ? 8.445 -30.922 4.613 1 92.62 297 TYR A CA 1
ATOM 2271 C C . TYR A 1 297 ? 7.055 -30.656 4.055 1 92.62 297 TYR A C 1
ATOM 2273 O O . TYR A 1 297 ? 6.746 -31.031 2.926 1 92.62 297 TYR A O 1
ATOM 2281 N N . ASP A 1 298 ? 6.207 -29.969 4.773 1 89 298 ASP A N 1
ATOM 2282 C CA . ASP A 1 298 ? 4.871 -29.609 4.312 1 89 298 ASP A CA 1
ATOM 2283 C C . ASP A 1 298 ? 4.941 -28.656 3.121 1 89 298 ASP A C 1
ATOM 2285 O O . ASP A 1 298 ? 4.031 -28.625 2.289 1 89 298 ASP A O 1
ATOM 2289 N N . GLU A 1 299 ? 6.059 -27.906 3.029 1 90.69 299 GLU A N 1
ATOM 2290 C CA . GLU A 1 299 ? 6.219 -26.844 2.037 1 90.69 299 GLU A CA 1
ATOM 2291 C C . GLU A 1 299 ? 6.723 -27.406 0.71 1 90.69 299 GLU A C 1
ATOM 2293 O O . GLU A 1 299 ? 6.688 -26.719 -0.312 1 90.69 299 GLU A O 1
ATOM 2298 N N . ILE A 1 300 ? 7.164 -28.672 0.695 1 94.12 300 ILE A N 1
ATOM 2299 C CA . ILE A 1 300 ? 7.824 -29.25 -0.474 1 94.12 300 ILE A CA 1
ATOM 2300 C C . ILE A 1 300 ? 7.07 -30.5 -0.932 1 94.12 300 ILE A C 1
ATOM 2302 O O . ILE A 1 300 ? 6.883 -31.438 -0.154 1 94.12 300 ILE A O 1
ATOM 2306 N N . ASP A 1 301 ? 6.633 -30.469 -2.119 1 93.25 301 ASP A N 1
ATOM 2307 C CA . ASP A 1 301 ? 6.074 -31.672 -2.738 1 93.25 301 ASP A CA 1
ATOM 2308 C C . ASP A 1 301 ? 7.156 -32.469 -3.479 1 93.25 301 ASP A C 1
ATOM 2310 O O . ASP A 1 301 ? 8.031 -31.875 -4.117 1 93.25 301 ASP A O 1
ATOM 2314 N N . LEU A 1 302 ? 7.055 -33.719 -3.371 1 95.25 302 LEU A N 1
ATOM 2315 C CA . LEU A 1 302 ? 8.016 -34.594 -4.07 1 95.25 302 LEU A CA 1
ATOM 2316 C C . LEU A 1 302 ? 7.34 -35.344 -5.215 1 95.25 302 LEU A C 1
ATOM 2318 O O . LEU A 1 302 ? 6.336 -36.031 -5.004 1 95.25 302 LEU A O 1
ATOM 2322 N N . VAL A 1 303 ? 7.883 -35.125 -6.395 1 95.56 303 VAL A N 1
ATOM 2323 C CA . VAL A 1 303 ? 7.445 -35.844 -7.582 1 95.56 303 VAL A CA 1
ATOM 2324 C C . VAL A 1 303 ? 8.656 -36.406 -8.32 1 95.56 303 VAL A C 1
ATOM 2326 O O . VAL A 1 303 ? 9.719 -36.625 -7.727 1 95.56 303 VAL A O 1
ATOM 2329 N N . THR A 1 304 ? 8.469 -36.844 -9.633 1 97.06 304 THR A N 1
ATOM 2330 C CA . THR A 1 304 ? 9.594 -37.344 -10.406 1 97.06 304 THR A CA 1
ATOM 2331 C C . THR A 1 304 ? 9.594 -36.781 -11.812 1 97.06 304 THR A C 1
ATOM 2333 O O . THR A 1 304 ? 8.57 -36.281 -12.297 1 97.06 304 THR A O 1
ATOM 2336 N N . THR A 1 305 ? 10.797 -36.75 -12.43 1 97.19 305 THR A N 1
ATOM 2337 C CA . THR A 1 305 ? 10.875 -36.562 -13.867 1 97.19 305 THR A CA 1
ATOM 2338 C C . THR A 1 305 ? 10.211 -37.719 -14.609 1 97.19 305 THR A C 1
ATOM 2340 O O . THR A 1 305 ? 9.898 -38.75 -14.016 1 97.19 305 THR A O 1
ATOM 2343 N N . PRO A 1 306 ? 10.062 -37.531 -15.953 1 97.69 306 PRO A N 1
ATOM 2344 C CA . PRO A 1 306 ? 9.484 -38.625 -16.719 1 97.69 306 PRO A CA 1
ATOM 2345 C C . PRO A 1 306 ? 10.391 -39.844 -16.766 1 97.69 306 PRO A C 1
ATOM 2347 O O . PRO A 1 306 ? 9.969 -40.938 -17.203 1 97.69 306 PRO A O 1
ATOM 2350 N N . THR A 1 307 ? 11.602 -39.75 -16.297 1 95.94 307 THR A N 1
ATOM 2351 C CA . THR A 1 307 ? 12.5 -40.875 -16.266 1 95.94 307 THR A CA 1
ATOM 2352 C C . THR A 1 307 ? 12.617 -41.438 -14.836 1 95.94 307 THR A C 1
ATOM 2354 O O . THR A 1 307 ? 13.336 -42.406 -14.602 1 95.94 307 THR A O 1
ATOM 2357 N N . GLY A 1 308 ? 12.055 -40.75 -13.883 1 95.69 308 GLY A N 1
ATOM 2358 C CA . GLY A 1 308 ? 11.969 -41.312 -12.547 1 95.69 308 GLY A CA 1
ATOM 2359 C C . GLY A 1 308 ? 12.906 -40.656 -11.555 1 95.69 308 GLY A C 1
ATOM 2360 O O . GLY A 1 308 ? 13.016 -41.094 -10.406 1 95.69 308 GLY A O 1
ATOM 2361 N N . ASN A 1 309 ? 13.617 -39.625 -11.992 1 95.56 309 ASN A N 1
ATOM 2362 C CA . ASN A 1 309 ? 14.453 -38.906 -11.047 1 95.56 309 ASN A CA 1
ATOM 2363 C C . ASN A 1 309 ? 13.602 -38.094 -10.062 1 95.56 309 ASN A C 1
ATOM 2365 O O . ASN A 1 309 ? 12.578 -37.531 -10.445 1 95.56 309 ASN A O 1
ATOM 2369 N N . LEU A 1 310 ? 14.109 -38.031 -8.82 1 96.5 310 LEU A N 1
ATOM 2370 C CA . LEU A 1 310 ? 13.375 -37.344 -7.781 1 96.5 310 LEU A CA 1
ATOM 2371 C C . LEU A 1 310 ? 13.383 -35.812 -8.039 1 96.5 310 LEU A C 1
ATOM 2373 O O . LEU A 1 310 ? 14.406 -35.25 -8.406 1 96.5 310 LEU A O 1
ATOM 2377 N N . VAL A 1 311 ? 12.211 -35.219 -7.879 1 97.44 311 VAL A N 1
ATOM 2378 C CA . VAL A 1 311 ? 12.047 -33.812 -8.094 1 97.44 311 VAL A CA 1
ATOM 2379 C C . VAL A 1 311 ? 11.352 -33.156 -6.887 1 97.44 311 VAL A C 1
ATOM 2381 O O . VAL A 1 311 ? 10.352 -33.719 -6.395 1 97.44 311 VAL A O 1
ATOM 2384 N N . ALA A 1 312 ? 11.898 -32.125 -6.375 1 96.81 312 ALA A N 1
ATOM 2385 C CA . ALA A 1 312 ? 11.242 -31.312 -5.352 1 96.81 312 ALA A CA 1
ATOM 2386 C C . ALA A 1 312 ? 10.5 -30.141 -5.977 1 96.81 312 ALA A C 1
ATOM 2388 O O . ALA A 1 312 ? 11.055 -29.422 -6.816 1 96.81 312 ALA A O 1
ATOM 2389 N N . MET A 1 313 ? 9.289 -30.031 -5.605 1 95.12 313 MET A N 1
ATOM 2390 C CA . MET A 1 313 ? 8.453 -28.938 -6.109 1 95.12 313 MET A CA 1
ATOM 2391 C C . MET A 1 313 ? 8.125 -27.953 -5 1 95.12 313 MET A C 1
ATOM 2393 O O . MET A 1 313 ? 7.664 -28.344 -3.928 1 95.12 313 MET A O 1
ATOM 2397 N N . ALA A 1 314 ? 8.453 -26.719 -5.16 1 94.25 314 ALA A N 1
ATOM 2398 C CA . ALA A 1 314 ? 8.008 -25.625 -4.32 1 94.25 314 ALA A CA 1
ATOM 2399 C C . ALA A 1 314 ? 7.008 -24.734 -5.062 1 94.25 314 ALA A C 1
ATOM 2401 O O . ALA A 1 314 ? 7.312 -24.219 -6.137 1 94.25 314 ALA A O 1
ATOM 2402 N N . HIS A 1 315 ? 5.859 -24.578 -4.457 1 91.75 315 HIS A N 1
ATOM 2403 C CA . HIS A 1 315 ? 4.785 -23.859 -5.129 1 91.75 315 HIS A CA 1
ATOM 2404 C C . HIS A 1 315 ? 4.297 -22.688 -4.289 1 91.75 315 HIS A C 1
ATOM 2406 O O . HIS A 1 315 ? 4.168 -22.797 -3.068 1 91.75 315 HIS A O 1
ATOM 2412 N N . SER A 1 316 ? 4.148 -21.531 -4.883 1 92.5 316 SER A N 1
ATOM 2413 C CA . SER A 1 316 ? 3.512 -20.359 -4.273 1 92.5 316 SER A CA 1
ATOM 2414 C C . SER A 1 316 ? 2.252 -19.969 -5.031 1 92.5 316 SER A C 1
ATOM 2416 O O . SER A 1 316 ? 2.266 -19.875 -6.262 1 92.5 316 SER A O 1
ATOM 2418 N N . ASN A 1 317 ? 1.196 -19.688 -4.344 1 88.5 317 ASN A N 1
ATOM 2419 C CA . ASN A 1 317 ? -0.097 -19.375 -4.945 1 88.5 317 ASN A CA 1
ATOM 2420 C C . ASN A 1 317 ? -0.119 -17.969 -5.535 1 88.5 317 ASN A C 1
ATOM 2422 O O . ASN A 1 317 ? -0.972 -17.656 -6.367 1 88.5 317 ASN A O 1
ATOM 2426 N N . ASN A 1 318 ? 0.7 -17.141 -5.012 1 92.06 318 ASN A N 1
ATOM 2427 C CA . ASN A 1 318 ? 0.714 -15.734 -5.402 1 92.06 318 ASN A CA 1
ATOM 2428 C C . ASN A 1 318 ? 2.043 -15.344 -6.043 1 92.06 318 ASN A C 1
ATOM 2430 O O . ASN A 1 318 ? 3.109 -15.648 -5.508 1 92.06 318 ASN A O 1
ATOM 2434 N N . CYS A 1 319 ? 1.921 -14.664 -7.246 1 94.88 319 CYS A N 1
ATOM 2435 C CA . CYS A 1 319 ? 3.145 -14.195 -7.883 1 94.88 319 CYS A CA 1
ATOM 2436 C C . CYS A 1 319 ? 2.91 -12.867 -8.586 1 94.88 319 CYS A C 1
ATOM 2438 O O . CYS A 1 319 ? 3.076 -11.797 -7.988 1 94.88 319 CYS A O 1
ATOM 2440 N N . SER A 1 320 ? 2.295 -12.875 -9.773 1 94.06 320 SER A N 1
ATOM 2441 C CA . SER A 1 320 ? 2.311 -11.641 -10.562 1 94.06 320 SER A CA 1
ATOM 2442 C C . SER A 1 320 ? 0.976 -10.906 -10.461 1 94.06 320 SER A C 1
ATOM 2444 O O . SER A 1 320 ? 0.858 -9.766 -10.898 1 94.06 320 SER A O 1
ATOM 2446 N N . SER A 1 321 ? -0.055 -11.508 -9.898 1 92.25 321 SER A N 1
ATOM 2447 C CA . SER A 1 321 ? -1.396 -10.938 -9.93 1 92.25 321 SER A CA 1
ATOM 2448 C C . SER A 1 321 ? -1.416 -9.539 -9.312 1 92.25 321 SER A C 1
ATOM 2450 O O . SER A 1 321 ? -1.938 -8.594 -9.906 1 92.25 321 SER A O 1
ATOM 2452 N N . ASP A 1 322 ? -0.908 -9.438 -8.125 1 95.94 322 ASP A N 1
ATOM 2453 C CA . ASP A 1 322 ? -0.884 -8.141 -7.457 1 95.94 322 ASP A CA 1
ATOM 2454 C C . ASP A 1 322 ? 0.021 -7.16 -8.203 1 95.94 322 ASP A C 1
ATOM 2456 O O . ASP A 1 322 ? -0.298 -5.977 -8.312 1 95.94 322 ASP A O 1
ATOM 2460 N N . LEU A 1 323 ? 1.173 -7.648 -8.648 1 96.81 323 LEU A N 1
ATOM 2461 C CA . LEU A 1 323 ? 2.082 -6.836 -9.453 1 96.81 323 LEU A CA 1
ATOM 2462 C C . LEU A 1 323 ? 1.373 -6.281 -10.68 1 96.81 323 LEU A C 1
ATOM 2464 O O . LEU A 1 323 ? 1.505 -5.098 -11 1 96.81 323 LEU A O 1
ATOM 2468 N N . ASN A 1 324 ? 0.618 -7.09 -11.344 1 95.88 324 ASN A N 1
ATOM 2469 C CA . ASN A 1 324 ? -0.134 -6.672 -12.516 1 95.88 324 ASN A CA 1
ATOM 2470 C C . ASN A 1 324 ? -1.183 -5.617 -12.172 1 95.88 324 ASN A C 1
ATOM 2472 O O . ASN A 1 324 ? -1.446 -4.715 -12.969 1 95.88 324 ASN A O 1
ATOM 2476 N N . ALA A 1 325 ? -1.801 -5.777 -11.07 1 96.69 325 ALA A N 1
ATOM 2477 C CA . ALA A 1 325 ? -2.785 -4.793 -10.617 1 96.69 325 ALA A CA 1
ATOM 2478 C C . ALA A 1 325 ? -2.143 -3.422 -10.43 1 96.69 325 ALA A C 1
ATOM 2480 O O . ALA A 1 325 ? -2.719 -2.4 -10.805 1 96.69 325 ALA A O 1
ATOM 2481 N N . TRP A 1 326 ? -0.957 -3.357 -9.836 1 98.19 326 TRP A N 1
ATOM 2482 C CA . TRP A 1 326 ? -0.238 -2.1 -9.664 1 98.19 326 TRP A CA 1
ATOM 2483 C C . TRP A 1 326 ? 0.135 -1.496 -11.016 1 98.19 326 TRP A C 1
ATOM 2485 O O . TRP A 1 326 ? -0.01 -0.289 -11.227 1 98.19 326 TRP A O 1
ATOM 2495 N N . VAL A 1 327 ? 0.636 -2.305 -11.914 1 97.81 327 VAL A N 1
ATOM 2496 C CA . VAL A 1 327 ? 0.953 -1.831 -13.258 1 97.81 327 VAL A CA 1
ATOM 2497 C C . VAL A 1 327 ? -0.3 -1.252 -13.914 1 97.81 327 VAL A C 1
ATOM 2499 O O . VAL A 1 327 ? -0.225 -0.267 -14.648 1 97.81 327 VAL A O 1
ATOM 2502 N N . GLY A 1 328 ? -1.416 -1.864 -13.609 1 97.19 328 GLY A N 1
ATOM 2503 C CA . GLY A 1 328 ? -2.693 -1.387 -14.117 1 97.19 328 GLY A CA 1
ATOM 2504 C C . GLY A 1 328 ? -3 0.042 -13.711 1 97.19 328 GLY A C 1
ATOM 2505 O O . GLY A 1 328 ? -3.594 0.799 -14.477 1 97.19 328 GLY A O 1
ATOM 2506 N N . LEU A 1 329 ? -2.6 0.463 -12.508 1 98.25 329 LEU A N 1
ATOM 2507 C CA . LEU A 1 329 ? -2.809 1.837 -12.07 1 98.25 329 LEU A CA 1
ATOM 2508 C C . LEU A 1 329 ? -2.01 2.812 -12.922 1 98.25 329 LEU A C 1
ATOM 2510 O O . LEU A 1 329 ? -2.5 3.895 -13.258 1 98.25 329 LEU A O 1
ATOM 2514 N N . PHE A 1 330 ? -0.779 2.443 -13.195 1 98.06 330 PHE A N 1
ATOM 2515 C CA . PHE A 1 330 ? 0.048 3.299 -14.039 1 98.06 330 PHE A CA 1
ATOM 2516 C C . PHE A 1 330 ? -0.512 3.369 -15.453 1 98.06 330 PHE A C 1
ATOM 2518 O O . PHE A 1 330 ? -0.422 4.406 -16.109 1 98.06 330 PHE A O 1
ATOM 2525 N N . GLU A 1 331 ? -1.065 2.236 -15.922 1 97.5 331 GLU A N 1
ATOM 2526 C CA . GLU A 1 331 ? -1.73 2.234 -17.219 1 97.5 331 GLU A CA 1
ATOM 2527 C C . GLU A 1 331 ? -2.902 3.213 -17.234 1 97.5 331 GLU A C 1
ATOM 2529 O O . GLU A 1 331 ? -3.057 3.982 -18.188 1 97.5 331 GLU A O 1
ATOM 2534 N N . GLU A 1 332 ? -3.717 3.156 -16.25 1 97.56 332 GLU A N 1
ATOM 2535 C CA . GLU A 1 332 ? -4.852 4.066 -16.125 1 97.56 332 GLU A CA 1
ATOM 2536 C C . GLU A 1 332 ? -4.391 5.52 -16.078 1 97.56 332 GLU A C 1
ATOM 2538 O O . GLU A 1 332 ? -5.027 6.398 -16.672 1 97.56 332 GLU A O 1
ATOM 2543 N N . PHE A 1 333 ? -3.348 5.75 -15.367 1 97.88 333 PHE A N 1
ATOM 2544 C CA . PHE A 1 333 ? -2.795 7.098 -15.297 1 97.88 333 PHE A CA 1
ATOM 2545 C C . PHE A 1 333 ? -2.348 7.57 -16.672 1 97.88 333 PHE A C 1
ATOM 2547 O O . PHE A 1 333 ? -2.648 8.695 -17.078 1 97.88 333 PHE A O 1
ATOM 2554 N N . GLY A 1 334 ? -1.581 6.73 -17.344 1 96.25 334 GLY A N 1
ATOM 2555 C CA . GLY A 1 334 ? -1.192 7.07 -18.703 1 96.25 334 GLY A CA 1
ATOM 2556 C C . GLY A 1 334 ? -2.369 7.43 -19.578 1 96.25 334 GLY A C 1
ATOM 2557 O O . GLY A 1 334 ? -2.334 8.438 -20.297 1 96.25 334 GLY A O 1
ATOM 2558 N N . LYS A 1 335 ? -3.406 6.641 -19.484 1 95.69 335 LYS A N 1
ATOM 2559 C CA . LYS A 1 335 ? -4.613 6.898 -20.266 1 95.69 335 LYS A CA 1
ATOM 2560 C C . LYS A 1 335 ? -5.238 8.234 -19.891 1 95.69 335 LYS A C 1
ATOM 2562 O O . LYS A 1 335 ? -5.66 9.008 -20.75 1 95.69 335 LYS A O 1
ATOM 2567 N N . ALA A 1 336 ? -5.297 8.492 -18.641 1 96.19 336 ALA A N 1
ATOM 2568 C CA . ALA A 1 336 ? -5.867 9.742 -18.141 1 96.19 336 ALA A CA 1
ATOM 2569 C C . ALA A 1 336 ? -5.066 10.945 -18.625 1 96.19 336 ALA A C 1
ATOM 2571 O O . ALA A 1 336 ? -5.617 12.031 -18.828 1 96.19 336 ALA A O 1
ATOM 2572 N N . MET A 1 337 ? -3.789 10.75 -18.797 1 95.12 337 MET A N 1
ATOM 2573 C CA . MET A 1 337 ? -2.914 11.82 -19.266 1 95.12 337 MET A CA 1
ATOM 2574 C C . MET A 1 337 ? -2.883 11.875 -20.781 1 95.12 337 MET A C 1
ATOM 2576 O O . MET A 1 337 ? -2.115 12.648 -21.375 1 95.12 337 MET A O 1
ATOM 2580 N N . GLY A 1 338 ? -3.633 10.984 -21.438 1 92.56 338 GLY A N 1
ATOM 2581 C CA . GLY A 1 338 ? -3.783 11.016 -22.875 1 92.56 338 GLY A CA 1
ATOM 2582 C C . GLY A 1 338 ? -2.762 10.156 -23.609 1 92.56 338 GLY A C 1
ATOM 2583 O O . GLY A 1 338 ? -2.553 10.32 -24.812 1 92.56 338 GLY A O 1
ATOM 2584 N N . MET A 1 339 ? -2.16 9.25 -22.891 1 90.56 339 MET A N 1
ATOM 2585 C CA . MET A 1 339 ? -1.17 8.375 -23.516 1 90.56 339 MET A CA 1
ATOM 2586 C C . MET A 1 339 ? -1.828 7.121 -24.078 1 90.56 339 MET A C 1
ATOM 2588 O O . MET A 1 339 ? -2.783 6.602 -23.5 1 90.56 339 MET A O 1
ATOM 2592 N N . ASN A 1 340 ? -1.445 6.648 -25.219 1 87.75 340 ASN A N 1
ATOM 2593 C CA . ASN A 1 340 ? -1.759 5.324 -25.75 1 87.75 340 ASN A CA 1
ATOM 2594 C C . ASN A 1 340 ? -0.634 4.332 -25.469 1 87.75 340 ASN A C 1
ATOM 2596 O O . ASN A 1 340 ? 0.313 4.227 -26.25 1 87.75 340 ASN A O 1
ATOM 2600 N N . LEU A 1 341 ? -0.772 3.676 -24.406 1 86.75 341 LEU A N 1
ATOM 2601 C CA . LEU A 1 341 ? 0.355 2.871 -23.953 1 86.75 341 LEU A CA 1
ATOM 2602 C C . LEU A 1 341 ? 0.238 1.437 -24.453 1 86.75 341 LEU A C 1
ATOM 2604 O O . LEU A 1 341 ? -0.826 0.821 -24.344 1 86.75 341 LEU A O 1
ATOM 2608 N N . ASP A 1 342 ? 1.275 0.954 -25.047 1 92.31 342 ASP A N 1
ATOM 2609 C CA . ASP A 1 342 ? 1.461 -0.463 -25.344 1 92.31 342 ASP A CA 1
ATOM 2610 C C . ASP A 1 342 ? 1.86 -1.238 -24.094 1 92.31 342 ASP A C 1
ATOM 2612 O O . ASP A 1 342 ? 2.717 -0.792 -23.328 1 92.31 342 ASP A O 1
ATOM 2616 N N . LYS A 1 343 ? 1.221 -2.373 -23.859 1 91.88 343 LYS A N 1
ATOM 2617 C CA . LYS A 1 343 ? 1.463 -3.152 -22.656 1 91.88 343 LYS A CA 1
ATOM 2618 C C . LYS A 1 343 ? 2.934 -3.541 -22.531 1 91.88 343 LYS A C 1
ATOM 2620 O O . LYS A 1 343 ? 3.494 -3.537 -21.438 1 91.88 343 LYS A O 1
ATOM 2625 N N . ASN A 1 344 ? 3.516 -3.9 -23.625 1 90.88 344 ASN A N 1
ATOM 2626 C CA . ASN A 1 344 ? 4.918 -4.297 -23.594 1 90.88 344 ASN A CA 1
ATOM 2627 C C . ASN A 1 344 ? 5.824 -3.133 -23.203 1 90.88 344 ASN A C 1
ATOM 2629 O O . ASN A 1 344 ? 6.797 -3.316 -22.469 1 90.88 344 ASN A O 1
ATOM 2633 N N . GLU A 1 345 ? 5.492 -2.08 -23.734 1 93.88 345 GLU A N 1
ATOM 2634 C CA . GLU A 1 345 ? 6.254 -0.886 -23.375 1 93.88 345 GLU A CA 1
ATOM 2635 C C . GLU A 1 345 ? 6.055 -0.52 -21.906 1 93.88 345 GLU A C 1
ATOM 2637 O O . GLU A 1 345 ? 7.008 -0.16 -21.219 1 93.88 345 GLU A O 1
ATOM 2642 N N . LEU A 1 346 ? 4.82 -0.575 -21.5 1 96.25 346 LEU A N 1
ATOM 2643 C CA . LEU A 1 346 ? 4.469 -0.271 -20.125 1 96.25 346 LEU A CA 1
ATOM 2644 C C . LEU A 1 346 ? 5.234 -1.169 -19.156 1 96.25 346 LEU A C 1
ATOM 2646 O O . LEU A 1 346 ? 5.945 -0.677 -18.281 1 96.25 346 LEU A O 1
ATOM 2650 N N . TYR A 1 347 ? 5.137 -2.492 -19.328 1 96.56 347 TYR A N 1
ATOM 2651 C CA . TYR A 1 347 ? 5.828 -3.453 -18.484 1 96.56 347 TYR A CA 1
ATOM 2652 C C . TYR A 1 347 ? 7.34 -3.309 -18.609 1 96.56 347 TYR A C 1
ATOM 2654 O O . TYR A 1 347 ? 8.062 -3.334 -17.609 1 96.56 347 TYR A O 1
ATOM 2662 N N . GLY A 1 348 ? 7.773 -3.182 -19.859 1 96.81 348 GLY A N 1
ATOM 2663 C CA . GLY A 1 348 ? 9.203 -3.031 -20.094 1 96.81 348 GLY A CA 1
ATOM 2664 C C . GLY A 1 348 ? 9.805 -1.86 -19.344 1 96.81 348 GLY A C 1
ATOM 2665 O O . GLY A 1 348 ? 10.867 -1.993 -18.719 1 96.81 348 GLY A O 1
ATOM 2666 N N . THR A 1 349 ? 9.125 -0.745 -19.391 1 97.31 349 THR A N 1
ATOM 2667 C CA . THR A 1 349 ? 9.617 0.456 -18.719 1 97.31 349 THR A CA 1
ATOM 2668 C C . THR A 1 349 ? 9.648 0.261 -17.203 1 97.31 349 THR A C 1
ATOM 2670 O O . THR A 1 349 ? 10.672 0.5 -16.562 1 97.31 349 THR A O 1
ATOM 2673 N N . LEU A 1 350 ? 8.555 -0.17 -16.656 1 98.31 350 LEU A N 1
ATOM 2674 C CA . LEU A 1 350 ? 8.438 -0.319 -15.203 1 98.31 350 LEU A CA 1
ATOM 2675 C C . LEU A 1 350 ? 9.391 -1.387 -14.688 1 98.31 350 LEU A C 1
ATOM 2677 O O . LEU A 1 350 ? 10.047 -1.197 -13.656 1 98.31 350 LEU A O 1
ATOM 2681 N N . TYR A 1 351 ? 9.523 -2.512 -15.414 1 98 351 TYR A N 1
ATOM 2682 C CA . TYR A 1 351 ? 10.391 -3.605 -14.992 1 98 351 TYR A CA 1
ATOM 2683 C C . TYR A 1 351 ? 11.859 -3.201 -15.078 1 98 351 TYR A C 1
ATOM 2685 O O . TYR A 1 351 ? 12.648 -3.527 -14.188 1 98 351 TYR A O 1
ATOM 2693 N N . ASN A 1 352 ? 12.203 -2.49 -16.109 1 97.94 352 ASN A N 1
ATOM 2694 C CA . ASN A 1 352 ? 13.586 -2.043 -16.234 1 97.94 352 ASN A CA 1
ATOM 2695 C C . ASN A 1 352 ? 13.945 -1.036 -15.141 1 97.94 352 ASN A C 1
ATOM 2697 O O . ASN A 1 352 ? 15.07 -1.025 -14.641 1 97.94 352 ASN A O 1
ATOM 2701 N N . LEU A 1 353 ? 13.039 -0.169 -14.828 1 97.94 353 LEU A N 1
ATOM 2702 C CA . LEU A 1 353 ? 13.258 0.785 -13.742 1 97.94 353 LEU A CA 1
ATOM 2703 C C . LEU A 1 353 ? 13.547 0.062 -12.43 1 97.94 353 LEU A C 1
ATOM 2705 O O . LEU A 1 353 ? 14.328 0.549 -11.609 1 97.94 353 LEU A O 1
ATOM 2709 N N . ALA A 1 354 ? 12.891 -1.058 -12.195 1 98.06 354 ALA A N 1
ATOM 2710 C CA . ALA A 1 354 ? 13.07 -1.838 -10.969 1 98.06 354 ALA A CA 1
ATOM 2711 C C . ALA A 1 354 ? 14.539 -2.217 -10.773 1 98.06 354 ALA A C 1
ATOM 2713 O O . ALA A 1 354 ? 15.008 -2.322 -9.641 1 98.06 354 ALA A O 1
ATOM 2714 N N . LEU A 1 355 ? 15.266 -2.408 -11.883 1 97.62 355 LEU A N 1
ATOM 2715 C CA . LEU A 1 355 ? 16.672 -2.824 -11.805 1 97.62 355 LEU A CA 1
ATOM 2716 C C . LEU A 1 355 ? 17.547 -1.682 -11.312 1 97.62 355 LEU A C 1
ATOM 2718 O O . LEU A 1 355 ? 18.688 -1.904 -10.914 1 97.62 355 LEU A O 1
ATOM 2722 N N . GLN A 1 356 ? 17.016 -0.49 -11.312 1 97.88 356 GLN A N 1
ATOM 2723 C CA . GLN A 1 356 ? 17.734 0.673 -10.812 1 97.88 356 GLN A CA 1
ATOM 2724 C C . GLN A 1 356 ? 17.484 0.882 -9.32 1 97.88 356 GLN A C 1
ATOM 2726 O O . GLN A 1 356 ? 18.109 1.731 -8.688 1 97.88 356 GLN A O 1
ATOM 2731 N N . GLY A 1 357 ? 16.562 0.179 -8.75 1 98.31 357 GLY A N 1
ATOM 2732 C CA . GLY A 1 357 ? 16.234 0.307 -7.336 1 98.31 357 GLY A CA 1
ATOM 2733 C C . GLY A 1 357 ? 17.328 -0.23 -6.426 1 98.31 357 GLY A C 1
ATOM 2734 O O . GLY A 1 357 ? 18.234 -0.93 -6.879 1 98.31 357 GLY A O 1
ATOM 2735 N N . ASP A 1 358 ? 17.172 0.086 -5.145 1 98.62 358 ASP A N 1
ATOM 2736 C CA . ASP A 1 358 ? 18.094 -0.412 -4.137 1 98.62 358 ASP A CA 1
ATOM 2737 C C . ASP A 1 358 ? 18.016 -1.932 -4.012 1 98.62 358 ASP A C 1
ATOM 2739 O O . ASP A 1 358 ? 16.922 -2.506 -4.082 1 98.62 358 ASP A O 1
ATOM 2743 N N . PRO A 1 359 ? 19.125 -2.678 -3.838 1 98.06 359 PRO A N 1
ATOM 2744 C CA . PRO A 1 359 ? 19.125 -4.141 -3.793 1 98.06 359 PRO A CA 1
ATOM 2745 C C . PRO A 1 359 ? 18.172 -4.703 -2.738 1 98.06 359 PRO A C 1
ATOM 2747 O O . PRO A 1 359 ? 17.625 -5.797 -2.914 1 98.06 359 PRO A O 1
ATOM 2750 N N . ASP A 1 360 ? 18.016 -3.973 -1.646 1 98.31 360 ASP A N 1
ATOM 2751 C CA . ASP A 1 360 ? 17.125 -4.453 -0.59 1 98.31 360 ASP A CA 1
ATOM 2752 C C . ASP A 1 360 ? 15.727 -3.867 -0.743 1 98.31 360 ASP A C 1
ATOM 2754 O O . ASP A 1 360 ? 14.953 -3.838 0.217 1 98.31 360 ASP A O 1
ATOM 2758 N N . CYS A 1 361 ? 15.461 -3.223 -1.906 1 98.44 361 CYS A N 1
ATOM 2759 C CA . CYS A 1 361 ? 14.164 -2.668 -2.273 1 98.44 361 CYS A CA 1
ATOM 2760 C C . CYS A 1 361 ? 13.875 -1.385 -1.501 1 98.44 361 CYS A C 1
ATOM 2762 O O . CYS A 1 361 ? 12.719 -1.057 -1.235 1 98.44 361 CYS A O 1
ATOM 2764 N N . GLY A 1 362 ? 14.875 -0.644 -0.999 1 98.44 362 GLY A N 1
ATOM 2765 C CA . GLY A 1 362 ? 14.734 0.66 -0.37 1 98.44 362 GLY A CA 1
ATOM 2766 C C . GLY A 1 362 ? 14.086 0.594 1 1 98.44 362 GLY A C 1
ATOM 2767 O O . GLY A 1 362 ? 13.508 1.577 1.467 1 98.44 362 GLY A O 1
ATOM 2768 N N . GLY A 1 363 ? 14.07 -0.583 1.576 1 98.12 363 GLY A N 1
ATOM 2769 C CA . GLY A 1 363 ? 13.438 -0.732 2.875 1 98.12 363 GLY A CA 1
ATOM 2770 C C . GLY A 1 363 ? 11.93 -0.868 2.787 1 98.12 363 GLY A C 1
ATOM 2771 O O . GLY A 1 363 ? 11.234 -0.817 3.807 1 98.12 363 GLY A O 1
ATOM 2772 N N . LEU A 1 364 ? 11.375 -1.003 1.617 1 98.62 364 LEU A N 1
ATOM 2773 C CA . LEU A 1 364 ? 9.938 -1.146 1.4 1 98.62 364 LEU A CA 1
ATOM 2774 C C . LEU A 1 364 ? 9.492 -2.582 1.647 1 98.62 364 LEU A C 1
ATOM 2776 O O . LEU A 1 364 ? 10.305 -3.508 1.592 1 98.62 364 LEU A O 1
ATOM 2780 N N . LEU A 1 365 ? 8.227 -2.82 1.942 1 98.69 365 LEU A N 1
ATOM 2781 C CA . LEU A 1 365 ? 7.637 -4.137 2.17 1 98.69 365 LEU A CA 1
ATOM 2782 C C . LEU A 1 365 ? 6.273 -4.242 1.498 1 98.69 365 LEU A C 1
ATOM 2784 O O . LEU A 1 365 ? 5.469 -3.311 1.56 1 98.69 365 LEU A O 1
ATOM 2788 N N . ALA A 1 366 ? 6.062 -5.344 0.852 1 98.56 366 ALA A N 1
ATOM 2789 C CA . ALA A 1 366 ? 4.777 -5.59 0.205 1 98.56 366 ALA A CA 1
ATOM 2790 C C . ALA A 1 366 ? 4.398 -7.066 0.277 1 98.56 366 ALA A C 1
ATOM 2792 O O . ALA A 1 366 ? 5.262 -7.926 0.46 1 98.56 366 ALA A O 1
ATOM 2793 N N . TYR A 1 367 ? 3.164 -7.383 0.223 1 97.94 367 TYR A N 1
ATOM 2794 C CA . TYR A 1 367 ? 2.6 -8.711 0.043 1 97.94 367 TYR A CA 1
ATOM 2795 C C . TYR A 1 367 ? 1.532 -8.711 -1.045 1 97.94 367 TYR A C 1
ATOM 2797 O O . TYR A 1 367 ? 0.736 -7.773 -1.14 1 97.94 367 TYR A O 1
ATOM 2805 N N . GLY A 1 368 ? 1.584 -9.641 -1.882 1 96.81 368 GLY A N 1
ATOM 2806 C CA . GLY A 1 368 ? 0.602 -9.719 -2.951 1 96.81 368 GLY A CA 1
ATOM 2807 C C . GLY A 1 368 ? -0.385 -10.859 -2.773 1 96.81 368 GLY A C 1
ATOM 2808 O O . GLY A 1 368 ? -0.882 -11.414 -3.754 1 96.81 368 GLY A O 1
ATOM 2809 N N . TYR A 1 369 ? -0.75 -11.242 -1.503 1 94.38 369 TYR A N 1
ATOM 2810 C CA . TYR A 1 369 ? -1.624 -12.383 -1.244 1 94.38 369 TYR A CA 1
ATOM 2811 C C . TYR A 1 369 ? -3.072 -12.047 -1.58 1 94.38 369 TYR A C 1
ATOM 2813 O O . TYR A 1 369 ? -3.793 -11.484 -0.753 1 94.38 369 TYR A O 1
ATOM 2821 N N . LEU A 1 370 ? -3.422 -12.242 -2.805 1 89.12 370 LEU A N 1
ATOM 2822 C CA . LEU A 1 370 ? -4.82 -12.062 -3.174 1 89.12 370 LEU A CA 1
ATOM 2823 C C . LEU A 1 370 ? -5.668 -13.219 -2.662 1 89.12 370 LEU A C 1
ATOM 2825 O O . LEU A 1 370 ? -6.828 -13.031 -2.287 1 89.12 370 LEU A O 1
ATOM 2829 N N . SER A 1 371 ? -4.91 -14.297 -2.779 1 81.62 371 SER A N 1
ATOM 2830 C CA . SER A 1 371 ? -5.43 -15.539 -2.219 1 81.62 371 SER A CA 1
ATOM 2831 C C . SER A 1 371 ? -4.551 -16.047 -1.079 1 81.62 371 SER A C 1
ATOM 2833 O O . SER A 1 371 ? -3.502 -15.461 -0.795 1 81.62 371 SER A O 1
ATOM 2835 N N . GLY A 1 372 ? -5.027 -16.766 -0.093 1 86.25 372 GLY A N 1
ATOM 2836 C CA . GLY A 1 372 ? -4.188 -17.359 0.932 1 86.25 372 GLY A CA 1
ATOM 2837 C C . GLY A 1 372 ? -2.846 -17.828 0.404 1 86.25 372 GLY A C 1
ATOM 2838 O O . GLY A 1 372 ? -2.598 -17.797 -0.803 1 86.25 372 GLY A O 1
ATOM 2839 N N . GLU A 1 373 ? -1.805 -18.031 1.137 1 91.69 373 GLU A N 1
ATOM 2840 C CA . GLU A 1 373 ? -0.475 -18.531 0.801 1 91.69 373 GLU A CA 1
ATOM 2841 C C . GLU A 1 373 ? -0.027 -19.609 1.78 1 91.69 373 GLU A C 1
ATOM 2843 O O . GLU A 1 373 ? 0.447 -19.297 2.877 1 91.69 373 GLU A O 1
ATOM 2848 N N . HIS A 1 374 ? -0.12 -20.828 1.358 1 85.56 374 HIS A N 1
ATOM 2849 C CA . HIS A 1 374 ? 0.154 -21.953 2.242 1 85.56 374 HIS A CA 1
ATOM 2850 C C . HIS A 1 374 ? 1.617 -21.984 2.668 1 85.56 374 HIS A C 1
ATOM 2852 O O . HIS A 1 374 ? 1.939 -22.422 3.775 1 85.56 374 HIS A O 1
ATOM 2858 N N . MET A 1 375 ? 2.539 -21.469 1.802 1 89.25 375 MET A N 1
ATOM 2859 C CA . MET A 1 375 ? 3.961 -21.453 2.133 1 89.25 375 MET A CA 1
ATOM 2860 C C . MET A 1 375 ? 4.211 -20.656 3.412 1 89.25 375 MET A C 1
ATOM 2862 O O . MET A 1 375 ? 5.145 -20.953 4.16 1 89.25 375 MET A O 1
ATOM 2866 N N . THR A 1 376 ? 3.33 -19.656 3.629 1 93.88 376 THR A N 1
ATOM 2867 C CA . THR A 1 376 ? 3.473 -18.812 4.809 1 93.88 376 THR A CA 1
ATOM 2868 C C . THR A 1 376 ? 2.281 -18.984 5.746 1 93.88 376 THR A C 1
ATOM 2870 O O . THR A 1 376 ? 2.055 -18.156 6.629 1 93.88 376 THR A O 1
ATOM 2873 N N . HIS A 1 377 ? 1.472 -19.969 5.508 1 89.75 377 HIS A N 1
ATOM 2874 C CA . HIS A 1 377 ? 0.404 -20.422 6.395 1 89.75 377 HIS A CA 1
ATOM 2875 C C . HIS A 1 377 ? -0.716 -19.391 6.473 1 89.75 377 HIS A C 1
ATOM 2877 O O . HIS A 1 377 ? -1.155 -19.016 7.57 1 89.75 377 HIS A O 1
ATOM 2883 N N . PHE A 1 378 ? -1.061 -18.812 5.371 1 91.75 378 PHE A N 1
ATOM 2884 C CA . PHE A 1 378 ? -2.217 -17.938 5.254 1 91.75 378 PHE A CA 1
ATOM 2885 C C . PHE A 1 378 ? -3.328 -18.609 4.457 1 91.75 378 PHE A C 1
ATOM 2887 O O . PHE A 1 378 ? -3.119 -19.016 3.314 1 91.75 378 PHE A O 1
ATOM 2894 N N . GLU A 1 379 ? -4.504 -18.672 5.008 1 85.25 379 GLU A N 1
ATOM 2895 C CA . GLU A 1 379 ? -5.66 -19.203 4.297 1 85.25 379 GLU A CA 1
ATOM 2896 C C . GLU A 1 379 ? -6.297 -18.125 3.406 1 85.25 379 GLU A C 1
ATOM 2898 O O . GLU A 1 379 ? -6.934 -18.453 2.402 1 85.25 379 GLU A O 1
ATOM 2903 N N . GLU A 1 380 ? -6.219 -16.938 3.893 1 90.25 380 GLU A N 1
ATOM 2904 C CA . GLU A 1 380 ? -6.648 -15.766 3.146 1 90.25 380 GLU A CA 1
ATOM 2905 C C . GLU A 1 380 ? -5.531 -14.727 3.051 1 90.25 380 GLU A C 1
ATOM 2907 O O . GLU A 1 380 ? -4.52 -14.836 3.75 1 90.25 380 GLU A O 1
ATOM 2912 N N . GLY A 1 381 ? -5.691 -13.805 2.113 1 94.5 381 GLY A N 1
ATOM 2913 C CA . GLY A 1 381 ? -4.68 -12.773 1.988 1 94.5 381 GLY A CA 1
ATOM 2914 C C . GLY A 1 381 ? -5.262 -11.383 1.833 1 94.5 381 GLY A C 1
ATOM 2915 O O . GLY A 1 381 ? -6.441 -11.227 1.502 1 94.5 381 GLY A O 1
ATOM 2916 N N . ARG A 1 382 ? -4.562 -10.375 2.162 1 97.88 382 ARG A N 1
ATOM 2917 C CA . ARG A 1 382 ? -4.816 -8.961 1.935 1 97.88 382 ARG A CA 1
ATOM 2918 C C . ARG A 1 382 ? -3.604 -8.281 1.306 1 97.88 382 ARG A C 1
ATOM 2920 O O . ARG A 1 382 ? -2.68 -7.867 2.012 1 97.88 382 ARG A O 1
ATOM 2927 N N . PRO A 1 383 ? -3.598 -8.117 -0.052 1 97.81 383 PRO A N 1
ATOM 2928 C CA . PRO A 1 383 ? -2.453 -7.387 -0.605 1 97.81 383 PRO A CA 1
ATOM 2929 C C . PRO A 1 383 ? -2.148 -6.102 0.16 1 97.81 383 PRO A C 1
ATOM 2931 O O . PRO A 1 383 ? -3.068 -5.367 0.531 1 97.81 383 PRO A O 1
ATOM 2934 N N . LEU A 1 384 ? -0.86 -5.945 0.419 1 97.56 384 LEU A N 1
ATOM 2935 C CA . LEU A 1 384 ? -0.475 -4.887 1.349 1 97.56 384 LEU A CA 1
ATOM 2936 C C . LEU A 1 384 ? 0.854 -4.262 0.938 1 97.56 384 LEU A C 1
ATOM 2938 O O . LEU A 1 384 ? 1.725 -4.945 0.393 1 97.56 384 LEU A O 1
ATOM 2942 N N . PHE A 1 385 ? 0.996 -2.898 1.042 1 98.69 385 PHE A N 1
ATOM 2943 C CA . PHE A 1 385 ? 2.234 -2.145 0.896 1 98.69 385 PHE A CA 1
ATOM 2944 C C . PHE A 1 385 ? 2.49 -1.28 2.125 1 98.69 385 PHE A C 1
ATOM 2946 O O . PHE A 1 385 ? 1.587 -0.596 2.609 1 98.69 385 PHE A O 1
ATOM 2953 N N . VAL A 1 386 ? 3.672 -1.348 2.699 1 98.62 386 VAL A N 1
ATOM 2954 C CA . VAL A 1 386 ? 3.967 -0.583 3.906 1 98.62 386 VAL A CA 1
ATOM 2955 C C . VAL A 1 386 ? 5.418 -0.107 3.875 1 98.62 386 VAL A C 1
ATOM 2957 O O . VAL A 1 386 ? 6.277 -0.757 3.277 1 98.62 386 VAL A O 1
ATOM 2960 N N . ARG A 1 387 ? 5.656 1.083 4.359 1 98 387 ARG A N 1
ATOM 2961 C CA . ARG A 1 387 ? 7.008 1.635 4.414 1 98 387 ARG A CA 1
ATOM 2962 C C . ARG A 1 387 ? 7.242 2.379 5.727 1 98 387 ARG A C 1
ATOM 2964 O O . ARG A 1 387 ? 6.301 2.617 6.488 1 98 387 ARG A O 1
ATOM 2971 N N . SER A 1 388 ? 8.484 2.664 6.004 1 93.75 388 SER A N 1
ATOM 2972 C CA . SER A 1 388 ? 8.883 3.451 7.172 1 93.75 388 SER A CA 1
ATOM 2973 C C . SER A 1 388 ? 9.375 4.836 6.762 1 93.75 388 SER A C 1
ATOM 2975 O O . SER A 1 388 ? 9.523 5.121 5.574 1 93.75 388 SER A O 1
ATOM 2977 N N . SER A 1 389 ? 9.555 5.699 7.727 1 87.81 389 SER A N 1
ATOM 2978 C CA . SER A 1 389 ? 10.055 7.043 7.453 1 87.81 389 SER A CA 1
ATOM 2979 C C . SER A 1 389 ? 11.461 7.004 6.871 1 87.81 389 SER A C 1
ATOM 2981 O O . SER A 1 389 ? 11.867 7.922 6.156 1 87.81 389 SER A O 1
ATOM 2983 N N . GLY A 1 390 ? 12.133 5.953 7.102 1 91 390 GLY A N 1
ATOM 2984 C CA . GLY A 1 390 ? 13.492 5.824 6.617 1 91 390 GLY A CA 1
ATOM 2985 C C . GLY A 1 390 ? 13.586 5.125 5.273 1 91 390 GLY A C 1
ATOM 2986 O O . GLY A 1 390 ? 14.672 5.02 4.695 1 91 390 GLY A O 1
ATOM 2987 N N . SER A 1 391 ? 12.484 4.648 4.734 1 96.25 391 SER A N 1
ATOM 2988 C CA . SER A 1 391 ? 12.484 3.945 3.453 1 96.25 391 SER A CA 1
ATOM 2989 C C . SER A 1 391 ? 12.773 4.898 2.301 1 96.25 391 SER A C 1
ATOM 2991 O O . SER A 1 391 ? 12.492 6.098 2.389 1 96.25 391 SER A O 1
ATOM 2993 N N . ASN A 1 392 ? 13.422 4.453 1.319 1 98.12 392 ASN A N 1
ATOM 2994 C CA . ASN A 1 392 ? 13.609 5.191 0.073 1 98.12 392 ASN A CA 1
ATOM 2995 C C . ASN A 1 392 ? 12.469 4.93 -0.905 1 98.12 392 ASN A C 1
ATOM 2997 O O . ASN A 1 392 ? 12.594 4.098 -1.806 1 98.12 392 ASN A O 1
ATOM 3001 N N . PHE A 1 393 ? 11.422 5.68 -0.757 1 98 393 PHE A N 1
ATOM 3002 C CA . PHE A 1 393 ? 10.195 5.465 -1.512 1 98 393 PHE A CA 1
ATOM 3003 C C . PHE A 1 393 ? 10.234 6.207 -2.842 1 98 393 PHE A C 1
ATOM 3005 O O . PHE A 1 393 ? 10.086 7.43 -2.879 1 98 393 PHE A O 1
ATOM 3012 N N . ASN A 1 394 ? 10.508 5.547 -3.908 1 98.38 394 ASN A N 1
ATOM 3013 C CA . ASN A 1 394 ? 10.492 6.016 -5.289 1 98.38 394 ASN A CA 1
ATOM 3014 C C . ASN A 1 394 ? 10.023 4.926 -6.246 1 98.38 394 ASN A C 1
ATOM 3016 O O . ASN A 1 394 ? 9.797 3.787 -5.836 1 98.38 394 ASN A O 1
ATOM 3020 N N . LEU A 1 395 ? 9.852 5.25 -7.52 1 98.69 395 LEU A N 1
ATOM 3021 C CA . LEU A 1 395 ? 9.211 4.336 -8.453 1 98.69 395 LEU A CA 1
ATOM 3022 C C . LEU A 1 395 ? 10.078 3.104 -8.688 1 98.69 395 LEU A C 1
ATOM 3024 O O . LEU A 1 395 ? 9.57 1.985 -8.781 1 98.69 395 LEU A O 1
ATOM 3028 N N . ALA A 1 396 ? 11.398 3.256 -8.789 1 98.75 396 ALA A N 1
ATOM 3029 C CA . ALA A 1 396 ? 12.312 2.137 -9 1 98.75 396 ALA A CA 1
ATOM 3030 C C . ALA A 1 396 ? 12.211 1.121 -7.863 1 98.75 396 ALA A C 1
ATOM 3032 O O . ALA A 1 396 ? 12.031 -0.074 -8.109 1 98.75 396 ALA A O 1
ATOM 3033 N N . ASN A 1 397 ? 12.273 1.596 -6.656 1 98.88 397 ASN A N 1
ATOM 3034 C CA . ASN A 1 397 ? 12.188 0.726 -5.488 1 98.88 397 ASN A CA 1
ATOM 3035 C C . ASN A 1 397 ? 10.797 0.123 -5.34 1 98.88 397 ASN A C 1
ATOM 3037 O O . ASN A 1 397 ? 10.648 -1.018 -4.898 1 98.88 397 ASN A O 1
ATOM 3041 N N . PHE A 1 398 ? 9.82 0.927 -5.727 1 98.81 398 PHE A N 1
ATOM 3042 C CA . PHE A 1 398 ? 8.445 0.446 -5.664 1 98.81 398 PHE A CA 1
ATOM 3043 C C . PHE A 1 398 ? 8.258 -0.757 -6.582 1 98.81 398 PHE A C 1
ATOM 3045 O O . PHE A 1 398 ? 7.668 -1.763 -6.176 1 98.81 398 PHE A O 1
ATOM 3052 N N . MET A 1 399 ? 8.742 -0.698 -7.742 1 98.75 399 MET A N 1
ATOM 3053 C CA . MET A 1 399 ? 8.625 -1.811 -8.68 1 98.75 399 MET A CA 1
ATOM 3054 C C . MET A 1 399 ? 9.5 -2.984 -8.242 1 98.75 399 MET A C 1
ATOM 3056 O O . MET A 1 399 ? 9.086 -4.141 -8.352 1 98.75 399 MET A O 1
ATOM 3060 N N . ARG A 1 400 ? 10.656 -2.721 -7.754 1 98.75 400 ARG A N 1
ATOM 3061 C CA . ARG A 1 400 ? 11.57 -3.781 -7.348 1 98.75 400 ARG A CA 1
ATOM 3062 C C . ARG A 1 400 ? 10.992 -4.59 -6.188 1 98.75 400 ARG A C 1
ATOM 3064 O O . ARG A 1 400 ? 11.133 -5.816 -6.152 1 98.75 400 ARG A O 1
ATOM 3071 N N . VAL A 1 401 ? 10.344 -3.891 -5.207 1 98.81 401 VAL A N 1
ATOM 3072 C CA . VAL A 1 401 ? 9.812 -4.613 -4.055 1 98.81 401 VAL A CA 1
ATOM 3073 C C . VAL A 1 401 ? 8.688 -5.539 -4.508 1 98.81 401 VAL A C 1
ATOM 3075 O O . VAL A 1 401 ? 8.531 -6.645 -3.977 1 98.81 401 VAL A O 1
ATOM 3078 N N . HIS A 1 402 ? 7.914 -5.145 -5.504 1 98.56 402 HIS A N 1
ATOM 3079 C CA . HIS A 1 402 ? 6.816 -5.984 -5.969 1 98.56 402 HIS A CA 1
ATOM 3080 C C . HIS A 1 402 ? 7.336 -7.164 -6.789 1 98.56 402 HIS A C 1
ATOM 3082 O O . HIS A 1 402 ? 6.758 -8.25 -6.754 1 98.56 402 HIS A O 1
ATOM 3088 N N . LEU A 1 403 ? 8.406 -6.941 -7.508 1 98.38 403 LEU A N 1
ATOM 3089 C CA . LEU A 1 403 ? 9.039 -8.062 -8.188 1 98.38 403 LEU A CA 1
ATOM 3090 C C . LEU A 1 403 ? 9.633 -9.047 -7.184 1 98.38 403 LEU A C 1
ATOM 3092 O O . LEU A 1 403 ? 9.477 -10.258 -7.332 1 98.38 403 LEU A O 1
ATOM 3096 N N . SER A 1 404 ? 10.273 -8.508 -6.195 1 98.5 404 SER A N 1
ATOM 3097 C CA . SER A 1 404 ? 10.891 -9.344 -5.172 1 98.5 404 SER A CA 1
ATOM 3098 C C . SER A 1 404 ? 9.836 -10.102 -4.367 1 98.5 404 SER A C 1
ATOM 3100 O O . SER A 1 404 ? 10 -11.289 -4.074 1 98.5 404 SER A O 1
ATOM 3102 N N . THR A 1 405 ? 8.773 -9.391 -4.062 1 97.75 405 THR A N 1
ATOM 3103 C CA . THR A 1 405 ? 7.688 -9.977 -3.287 1 97.75 405 THR A CA 1
ATOM 3104 C C . THR A 1 405 ? 7.031 -11.125 -4.055 1 97.75 405 THR A C 1
ATOM 3106 O O . THR A 1 405 ? 6.613 -12.117 -3.461 1 97.75 405 THR A O 1
ATOM 3109 N N . ALA A 1 406 ? 6.953 -10.984 -5.32 1 96.88 406 ALA A N 1
ATOM 3110 C CA . ALA A 1 406 ? 6.383 -12.031 -6.164 1 96.88 406 ALA A CA 1
ATOM 3111 C C . ALA A 1 406 ? 7.113 -13.359 -5.965 1 96.88 406 ALA A C 1
ATOM 3113 O O . ALA A 1 406 ? 6.539 -14.43 -6.18 1 96.88 406 ALA A O 1
ATOM 3114 N N . LEU A 1 407 ? 8.359 -13.273 -5.508 1 97.88 407 LEU A N 1
ATOM 3115 C CA . LEU A 1 407 ? 9.164 -14.477 -5.348 1 97.88 407 LEU A CA 1
ATOM 3116 C C . LEU A 1 407 ? 9.398 -14.781 -3.873 1 97.88 407 LEU A C 1
ATOM 3118 O O . LEU A 1 407 ? 10.117 -15.727 -3.537 1 97.88 407 LEU A O 1
ATOM 3122 N N . GLY A 1 408 ? 8.828 -13.977 -3.006 1 97.69 408 GLY A N 1
ATOM 3123 C CA . GLY A 1 408 ? 9.102 -14.086 -1.582 1 97.69 408 GLY A CA 1
ATOM 3124 C C . GLY A 1 408 ? 8.695 -15.43 -1.004 1 97.69 408 GLY A C 1
ATOM 3125 O O . GLY A 1 408 ? 9.5 -16.094 -0.352 1 97.69 408 GLY A O 1
ATOM 3126 N N . ALA A 1 409 ? 7.449 -15.82 -1.229 1 96.25 409 ALA A N 1
ATOM 3127 C CA . ALA A 1 409 ? 6.953 -17.094 -0.71 1 96.25 409 ALA A CA 1
ATOM 3128 C C . ALA A 1 409 ? 7.707 -18.266 -1.323 1 96.25 409 ALA A C 1
ATOM 3130 O O . ALA A 1 409 ? 8.055 -19.219 -0.624 1 96.25 409 ALA A O 1
ATOM 3131 N N . LEU A 1 410 ? 7.98 -18.188 -2.611 1 97.31 410 LEU A N 1
ATOM 3132 C CA . LEU A 1 410 ? 8.75 -19.25 -3.268 1 97.31 410 LEU A CA 1
ATOM 3133 C C . LEU A 1 410 ? 10.133 -19.391 -2.631 1 97.31 410 LEU A C 1
ATOM 3135 O O . LEU A 1 410 ? 10.617 -20.5 -2.438 1 97.31 410 LEU A O 1
ATOM 3139 N N . LYS A 1 411 ? 10.766 -18.281 -2.404 1 98.06 411 LYS A N 1
ATOM 3140 C CA . LYS A 1 411 ? 12.102 -18.312 -1.816 1 98.06 411 LYS A CA 1
ATOM 3141 C C . LYS A 1 411 ? 12.102 -19.047 -0.479 1 98.06 411 LYS A C 1
ATOM 3143 O O . LYS A 1 411 ? 13.047 -19.766 -0.157 1 98.06 411 LYS A O 1
ATOM 3148 N N . ILE A 1 412 ? 11.094 -18.844 0.302 1 96.44 412 ILE A N 1
ATOM 3149 C CA . ILE A 1 412 ? 11 -19.547 1.58 1 96.44 412 ILE A CA 1
ATOM 3150 C C . ILE A 1 412 ? 11.047 -21.047 1.349 1 96.44 412 ILE A C 1
ATOM 3152 O O . ILE A 1 412 ? 11.789 -21.766 2.025 1 96.44 412 ILE A O 1
ATOM 3156 N N . GLY A 1 413 ? 10.281 -21.547 0.394 1 95.44 413 GLY A N 1
ATOM 3157 C CA . GLY A 1 413 ? 10.32 -22.953 0.045 1 95.44 413 GLY A CA 1
ATOM 3158 C C . GLY A 1 413 ? 11.656 -23.391 -0.522 1 95.44 413 GLY A C 1
ATOM 3159 O O . GLY A 1 413 ? 12.18 -24.438 -0.151 1 95.44 413 GLY A O 1
ATOM 3160 N N . MET A 1 414 ? 12.219 -22.578 -1.343 1 97.56 414 MET A N 1
ATOM 3161 C CA . MET A 1 414 ? 13.477 -22.922 -1.997 1 97.56 414 MET A CA 1
ATOM 3162 C C . MET A 1 414 ? 14.625 -22.906 -0.998 1 97.56 414 MET A C 1
ATOM 3164 O O . MET A 1 414 ? 15.594 -23.656 -1.143 1 97.56 414 MET A O 1
ATOM 3168 N N . ASP A 1 415 ? 14.539 -22.078 -0.003 1 97.38 415 ASP A N 1
ATOM 3169 C CA . ASP A 1 415 ? 15.57 -22.031 1.031 1 97.38 415 ASP A CA 1
ATOM 3170 C C . ASP A 1 415 ? 15.617 -23.344 1.812 1 97.38 415 ASP A C 1
ATOM 3172 O O . ASP A 1 415 ? 16.688 -23.766 2.277 1 97.38 415 ASP A O 1
ATOM 3176 N N . ILE A 1 416 ? 14.492 -24 1.993 1 95.94 416 ILE A N 1
ATOM 3177 C CA . ILE A 1 416 ? 14.492 -25.328 2.6 1 95.94 416 ILE A CA 1
ATOM 3178 C C . ILE A 1 416 ? 15.375 -26.281 1.788 1 95.94 416 ILE A C 1
ATOM 3180 O O . ILE A 1 416 ? 16.203 -26.984 2.35 1 95.94 416 ILE A O 1
ATOM 3184 N N . LEU A 1 417 ? 15.234 -26.219 0.466 1 96.62 417 LEU A N 1
ATOM 3185 C CA . LEU A 1 417 ? 15.992 -27.094 -0.419 1 96.62 417 LEU A CA 1
ATOM 3186 C C . LEU A 1 417 ? 17.469 -26.688 -0.463 1 96.62 417 LEU A C 1
ATOM 3188 O O . LEU A 1 417 ? 18.344 -27.516 -0.228 1 96.62 417 LEU A O 1
ATOM 3192 N N . LEU A 1 418 ? 17.703 -25.422 -0.685 1 96.56 418 LEU A N 1
ATOM 3193 C CA . LEU A 1 418 ? 19.047 -24.969 -1.007 1 96.56 418 LEU A CA 1
ATOM 3194 C C . LEU A 1 418 ? 19.875 -24.781 0.26 1 96.56 418 LEU A C 1
ATOM 3196 O O . LEU A 1 418 ? 21.078 -25.031 0.262 1 96.56 418 LEU A O 1
ATOM 3200 N N . LYS A 1 419 ? 19.25 -24.344 1.312 1 96 419 LYS A N 1
ATOM 3201 C CA . LYS A 1 419 ? 20.016 -24.016 2.512 1 96 419 LYS A CA 1
ATOM 3202 C C . LYS A 1 419 ? 19.891 -25.109 3.568 1 96 419 LYS A C 1
ATOM 3204 O O . LYS A 1 419 ? 20.891 -25.562 4.121 1 96 419 LYS A O 1
ATOM 3209 N N . GLN A 1 420 ? 18.703 -25.547 3.848 1 95.19 420 GLN A N 1
ATOM 3210 C CA . GLN A 1 420 ? 18.531 -26.531 4.902 1 95.19 420 GLN A CA 1
ATOM 3211 C C . GLN A 1 420 ? 18.969 -27.922 4.43 1 95.19 420 GLN A C 1
ATOM 3213 O O . GLN A 1 420 ? 19.672 -28.625 5.141 1 95.19 420 GLN A O 1
ATOM 3218 N N . GLU A 1 421 ? 18.609 -28.359 3.223 1 96.62 421 GLU A N 1
ATOM 3219 C CA . GLU A 1 421 ? 18.891 -29.688 2.695 1 96.62 421 GLU A CA 1
ATOM 3220 C C . GLU A 1 421 ? 20.156 -29.672 1.827 1 96.62 421 GLU A C 1
ATOM 3222 O O . GLU A 1 421 ? 20.625 -30.719 1.393 1 96.62 421 GLU A O 1
ATOM 3227 N N . ALA A 1 422 ? 20.703 -28.469 1.546 1 95.75 422 ALA A N 1
ATOM 3228 C CA . ALA A 1 422 ? 21.938 -28.281 0.801 1 95.75 422 ALA A CA 1
ATOM 3229 C C . ALA A 1 422 ? 21.859 -28.922 -0.581 1 95.75 422 ALA A C 1
ATOM 3231 O O . ALA A 1 422 ? 22.797 -29.578 -1.025 1 95.75 422 ALA A O 1
ATOM 3232 N N . VAL A 1 423 ? 20.703 -28.859 -1.142 1 95.62 423 VAL A N 1
ATOM 3233 C CA . VAL A 1 423 ? 20.531 -29.297 -2.52 1 95.62 423 VAL A CA 1
ATOM 3234 C C . VAL A 1 423 ? 21.391 -28.453 -3.453 1 95.62 423 VAL A C 1
ATOM 3236 O O . VAL A 1 423 ? 21.469 -27.234 -3.287 1 95.62 423 VAL A O 1
ATOM 3239 N N . GLN A 1 424 ? 22.078 -29.109 -4.336 1 95.5 424 GLN A N 1
ATOM 3240 C CA . GLN A 1 424 ? 22.859 -28.375 -5.328 1 95.5 424 GLN A CA 1
ATOM 3241 C C . GLN A 1 424 ? 22.031 -28.078 -6.574 1 95.5 424 GLN A C 1
ATOM 3243 O O . GLN A 1 424 ? 21.391 -28.984 -7.129 1 95.5 424 GLN A O 1
ATOM 3248 N N . LEU A 1 425 ? 21.969 -26.875 -6.953 1 96.38 425 LEU A N 1
ATOM 3249 C CA . LEU A 1 425 ? 21.266 -26.422 -8.148 1 96.38 425 LEU A CA 1
ATOM 3250 C C . LEU A 1 425 ? 22.188 -25.609 -9.039 1 96.38 425 LEU A C 1
ATOM 3252 O O . LEU A 1 425 ? 22.609 -24.5 -8.68 1 96.38 425 LEU A O 1
ATOM 3256 N N . ASP A 1 426 ? 22.562 -26.125 -10.188 1 96.12 426 ASP A N 1
ATOM 3257 C CA . ASP A 1 426 ? 23.531 -25.484 -11.086 1 96.12 426 ASP A CA 1
ATOM 3258 C C . ASP A 1 426 ? 22.875 -24.391 -11.906 1 96.12 426 ASP A C 1
ATOM 3260 O O . ASP A 1 426 ? 23.531 -23.391 -12.25 1 96.12 426 ASP A O 1
ATOM 3264 N N . GLU A 1 427 ? 21.641 -24.625 -12.242 1 95.06 427 GLU A N 1
ATOM 3265 C CA . GLU A 1 427 ? 20.906 -23.672 -13.078 1 95.06 427 GLU A CA 1
ATOM 3266 C C . GLU A 1 427 ? 19.406 -23.922 -13 1 95.06 427 GLU A C 1
ATOM 3268 O O . GLU A 1 427 ? 18.953 -25.047 -12.781 1 95.06 427 GLU A O 1
ATOM 3273 N N . ILE A 1 428 ? 18.719 -22.844 -13.18 1 95.94 428 ILE A N 1
ATOM 3274 C CA . ILE A 1 428 ? 17.266 -22.969 -13.258 1 95.94 428 ILE A CA 1
ATOM 3275 C C . ILE A 1 428 ? 16.75 -22.25 -14.5 1 95.94 428 ILE A C 1
ATOM 3277 O O . ILE A 1 428 ? 17.25 -21.188 -14.859 1 95.94 428 ILE A O 1
ATOM 3281 N N . LEU A 1 429 ? 15.898 -22.859 -15.234 1 95 429 LEU A N 1
ATOM 3282 C CA . LEU A 1 429 ? 15.305 -22.25 -16.422 1 95 429 LEU A CA 1
ATOM 3283 C C . LEU A 1 429 ? 13.977 -21.578 -16.078 1 95 429 LEU A C 1
ATOM 3285 O O . LEU A 1 429 ? 13.07 -22.219 -15.547 1 95 429 LEU A O 1
ATOM 3289 N N . GLY A 1 430 ? 13.93 -20.328 -16.391 1 93 430 GLY A N 1
ATOM 3290 C CA . GLY A 1 430 ? 12.719 -19.578 -16.109 1 93 430 GLY A CA 1
ATOM 3291 C C . GLY A 1 430 ? 11.836 -19.391 -17.328 1 93 430 GLY A C 1
ATOM 3292 O O . GLY A 1 430 ? 12.328 -19.156 -18.422 1 93 430 GLY A O 1
ATOM 3293 N N . HIS A 1 431 ? 10.539 -19.484 -17.109 1 89.69 431 HIS A N 1
ATOM 3294 C CA . HIS A 1 431 ? 9.555 -19.141 -18.125 1 89.69 431 HIS A CA 1
ATOM 3295 C C . HIS A 1 431 ? 8.281 -18.578 -17.5 1 89.69 431 HIS A C 1
ATOM 3297 O O . HIS A 1 431 ? 8.086 -18.672 -16.297 1 89.69 431 HIS A O 1
ATOM 3303 N N . GLY A 1 432 ? 7.414 -17.938 -18.375 1 88.88 432 GLY A N 1
ATOM 3304 C CA . GLY A 1 432 ? 6.203 -17.297 -17.891 1 88.88 432 GLY A CA 1
ATOM 3305 C C . GLY A 1 432 ? 6.242 -15.781 -18 1 88.88 432 GLY A C 1
ATOM 3306 O O . GLY A 1 432 ? 7.234 -15.211 -18.469 1 88.88 432 GLY A O 1
ATOM 3307 N N . GLY A 1 433 ? 5.242 -15.18 -17.484 1 87.62 433 GLY A N 1
ATOM 3308 C CA . GLY A 1 433 ? 5.055 -13.75 -17.672 1 87.62 433 GLY A CA 1
ATOM 3309 C C . GLY A 1 433 ? 6.125 -12.914 -16.984 1 87.62 433 GLY A C 1
ATOM 3310 O O . GLY A 1 433 ? 6.516 -11.867 -17.5 1 87.62 433 GLY A O 1
ATOM 3311 N N . LEU A 1 434 ? 6.645 -13.391 -15.875 1 93.19 434 LEU A N 1
ATOM 3312 C CA . LEU A 1 434 ? 7.641 -12.656 -15.102 1 93.19 434 LEU A CA 1
ATOM 3313 C C . LEU A 1 434 ? 8.93 -12.484 -15.906 1 93.19 434 LEU A C 1
ATOM 3315 O O . LEU A 1 434 ? 9.688 -11.539 -15.664 1 93.19 434 LEU A O 1
ATOM 3319 N N . PHE A 1 435 ? 9.156 -13.359 -16.922 1 93.19 435 PHE A N 1
ATOM 3320 C CA . PHE A 1 435 ? 10.438 -13.383 -17.625 1 93.19 435 PHE A CA 1
ATOM 3321 C C . PHE A 1 435 ? 10.305 -12.773 -19.016 1 93.19 435 PHE A C 1
ATOM 3323 O O . PHE A 1 435 ? 11.219 -12.867 -19.828 1 93.19 435 PHE A O 1
ATOM 3330 N N . LYS A 1 436 ? 9.203 -12.172 -19.312 1 89.75 436 LYS A N 1
ATOM 3331 C CA . LYS A 1 436 ? 8.953 -11.633 -20.641 1 89.75 436 LYS A CA 1
ATOM 3332 C C . LYS A 1 436 ? 9.852 -10.438 -20.938 1 89.75 436 LYS A C 1
ATOM 3334 O O . LYS A 1 436 ? 10.281 -10.242 -22.078 1 89.75 436 LYS A O 1
ATOM 3339 N N . THR A 1 437 ? 10.008 -9.609 -19.906 1 92.81 437 THR A N 1
ATOM 3340 C CA . THR A 1 437 ? 10.953 -8.508 -20.078 1 92.81 437 THR A CA 1
ATOM 3341 C C . THR A 1 437 ? 12.391 -9 -19.938 1 92.81 437 THR A C 1
ATOM 3343 O O . THR A 1 437 ? 12.781 -9.516 -18.891 1 92.81 437 THR A O 1
ATOM 3346 N N . LYS A 1 438 ? 13.133 -8.789 -20.938 1 92.06 438 LYS A N 1
ATOM 3347 C CA . LYS A 1 438 ? 14.469 -9.367 -21.047 1 92.06 438 LYS A CA 1
ATOM 3348 C C . LYS A 1 438 ? 15.336 -8.984 -19.844 1 92.06 438 LYS A C 1
ATOM 3350 O O . LYS A 1 438 ? 15.5 -7.801 -19.547 1 92.06 438 LYS A O 1
ATOM 3355 N N . GLY A 1 439 ? 15.758 -9.953 -19.141 1 94.69 439 GLY A N 1
ATOM 3356 C CA . GLY A 1 439 ? 16.797 -9.812 -18.141 1 94.69 439 GLY A CA 1
ATOM 3357 C C . GLY A 1 439 ? 16.25 -9.438 -16.766 1 94.69 439 GLY A C 1
ATOM 3358 O O . GLY A 1 439 ? 16.938 -9.602 -15.758 1 94.69 439 GLY A O 1
ATOM 3359 N N . VAL A 1 440 ? 15.086 -8.938 -16.688 1 96.19 440 VAL A N 1
ATOM 3360 C CA . VAL A 1 440 ? 14.602 -8.375 -15.43 1 96.19 440 VAL A CA 1
ATOM 3361 C C . VAL A 1 440 ? 14.203 -9.508 -14.484 1 96.19 440 VAL A C 1
ATOM 3363 O O . VAL A 1 440 ? 14.766 -9.633 -13.391 1 96.19 440 VAL A O 1
ATOM 3366 N N . GLY A 1 441 ? 13.242 -10.336 -14.953 1 96.19 441 GLY A N 1
ATOM 3367 C CA . GLY A 1 441 ? 12.844 -11.461 -14.125 1 96.19 441 GLY A CA 1
ATOM 3368 C C . GLY A 1 441 ? 14.008 -12.383 -13.773 1 96.19 441 GLY A C 1
ATOM 3369 O O . GLY A 1 441 ? 14.078 -12.891 -12.656 1 96.19 441 GLY A O 1
ATOM 3370 N N . GLN A 1 442 ? 14.93 -12.508 -14.68 1 96.5 442 GLN A N 1
ATOM 3371 C CA . GLN A 1 442 ? 16.109 -13.352 -14.484 1 96.5 442 GLN A CA 1
ATOM 3372 C C . GLN A 1 442 ? 16.984 -12.82 -13.359 1 96.5 442 GLN A C 1
ATOM 3374 O O . GLN A 1 442 ? 17.453 -13.586 -12.508 1 96.5 442 GLN A O 1
ATOM 3379 N N . ARG A 1 443 ? 17.219 -11.578 -13.445 1 97.5 443 ARG A N 1
ATOM 3380 C CA . ARG A 1 443 ? 18.078 -10.945 -12.453 1 97.5 443 ARG A CA 1
ATOM 3381 C C . ARG A 1 443 ? 17.5 -11.078 -11.055 1 97.5 443 ARG A C 1
ATOM 3383 O O . ARG A 1 443 ? 18.219 -11.398 -10.102 1 97.5 443 ARG A O 1
ATOM 3390 N N . ILE A 1 444 ? 16.219 -10.867 -10.93 1 98.25 444 ILE A N 1
ATOM 3391 C CA . ILE A 1 444 ? 15.57 -10.914 -9.625 1 98.25 444 ILE A CA 1
ATOM 3392 C C . ILE A 1 444 ? 15.539 -12.352 -9.109 1 98.25 444 ILE A C 1
ATOM 3394 O O . ILE A 1 444 ? 15.812 -12.594 -7.93 1 98.25 444 ILE A O 1
ATOM 3398 N N . MET A 1 445 ? 15.227 -13.281 -9.977 1 98.12 445 MET A N 1
ATOM 3399 C CA . MET A 1 445 ? 15.188 -14.688 -9.594 1 98.12 445 MET A CA 1
ATOM 3400 C C . MET A 1 445 ? 16.578 -15.18 -9.211 1 98.12 445 MET A C 1
ATOM 3402 O O . MET A 1 445 ? 16.734 -15.914 -8.234 1 98.12 445 MET A O 1
ATOM 3406 N N . ALA A 1 446 ? 17.562 -14.781 -10 1 98.44 446 ALA A N 1
ATOM 3407 C CA . ALA A 1 446 ? 18.938 -15.156 -9.688 1 98.44 446 ALA A CA 1
ATOM 3408 C C . ALA A 1 446 ? 19.344 -14.648 -8.305 1 98.44 446 ALA A C 1
ATOM 3410 O O . ALA A 1 446 ? 20.031 -15.336 -7.562 1 98.44 446 ALA A O 1
ATOM 3411 N N . ALA A 1 447 ? 18.953 -13.484 -8.023 1 98.44 447 ALA A N 1
ATOM 3412 C CA . ALA A 1 447 ? 19.234 -12.914 -6.711 1 98.44 447 ALA A CA 1
ATOM 3413 C C . ALA A 1 447 ? 18.516 -13.688 -5.609 1 98.44 447 ALA A C 1
ATOM 3415 O O . ALA A 1 447 ? 19.094 -13.953 -4.551 1 98.44 447 ALA A O 1
ATOM 3416 N N . ALA A 1 448 ? 17.297 -14.031 -5.836 1 98.19 448 ALA A N 1
ATOM 3417 C CA . ALA A 1 448 ? 16.484 -14.727 -4.848 1 98.19 448 ALA A CA 1
ATOM 3418 C C . ALA A 1 448 ? 17.078 -16.078 -4.5 1 98.19 448 ALA A C 1
ATOM 3420 O O . ALA A 1 448 ? 17.125 -16.469 -3.326 1 98.19 448 ALA A O 1
ATOM 3421 N N . LEU A 1 449 ? 17.531 -16.781 -5.543 1 97.94 449 LEU A N 1
ATOM 3422 C CA . LEU A 1 449 ? 17.922 -18.188 -5.34 1 97.94 449 LEU A CA 1
ATOM 3423 C C . LEU A 1 449 ? 19.438 -18.312 -5.238 1 97.94 449 LEU A C 1
ATOM 3425 O O . LEU A 1 449 ? 19.938 -19.359 -4.812 1 97.94 449 LEU A O 1
ATOM 3429 N N . ASN A 1 450 ? 20.172 -17.25 -5.613 1 98.12 450 ASN A N 1
ATOM 3430 C CA . ASN A 1 450 ? 21.625 -17.297 -5.73 1 98.12 450 ASN A CA 1
ATOM 3431 C C . ASN A 1 450 ? 22.062 -18.438 -6.648 1 98.12 450 ASN A C 1
ATOM 3433 O O . ASN A 1 450 ? 22.938 -19.234 -6.281 1 98.12 450 ASN A O 1
ATOM 3437 N N . VAL A 1 451 ? 21.391 -18.578 -7.801 1 97.88 451 VAL A N 1
ATOM 3438 C CA . VAL A 1 451 ? 21.625 -19.578 -8.844 1 97.88 451 VAL A CA 1
ATOM 3439 C C . VAL A 1 451 ? 21.484 -18.938 -10.219 1 97.88 451 VAL A C 1
ATOM 3441 O O . VAL A 1 451 ? 20.656 -18.047 -10.414 1 97.88 451 VAL A O 1
ATOM 3444 N N . PRO A 1 452 ? 22.375 -19.328 -11.164 1 97.31 452 PRO A N 1
ATOM 3445 C CA . PRO A 1 452 ? 22.172 -18.828 -12.516 1 97.31 452 PRO A CA 1
ATOM 3446 C C . PRO A 1 452 ? 20.797 -19.141 -13.07 1 97.31 452 PRO A C 1
ATOM 3448 O O . PRO A 1 452 ? 20.266 -20.234 -12.844 1 97.31 452 PRO A O 1
ATOM 3451 N N . VAL A 1 453 ? 20.172 -18.203 -13.773 1 97.12 453 VAL A N 1
ATOM 3452 C CA . VAL A 1 453 ? 18.844 -18.359 -14.352 1 97.12 453 VAL A CA 1
ATOM 3453 C C . VAL A 1 453 ? 18.906 -18.203 -15.867 1 97.12 453 VAL A C 1
ATOM 3455 O O . VAL A 1 453 ? 19.422 -17.203 -16.375 1 97.12 453 VAL A O 1
ATOM 3458 N N . SER A 1 454 ? 18.406 -19.172 -16.516 1 94.62 454 SER A N 1
ATOM 3459 C CA . SER A 1 454 ? 18.359 -19.141 -17.969 1 94.62 454 SER A CA 1
ATOM 3460 C C . SER A 1 454 ? 16.938 -18.938 -18.484 1 94.62 454 SER A C 1
ATOM 3462 O O . SER A 1 454 ? 15.969 -19.297 -17.812 1 94.62 454 SER A O 1
ATOM 3464 N N . VAL A 1 455 ? 16.844 -18.281 -19.594 1 92.19 455 VAL A N 1
ATOM 3465 C CA . VAL A 1 455 ? 15.586 -18.156 -20.328 1 92.19 455 VAL A CA 1
ATOM 3466 C C . VAL A 1 455 ? 15.789 -18.578 -21.781 1 92.19 455 VAL A C 1
ATOM 3468 O O . VAL A 1 455 ? 16.844 -18.328 -22.359 1 92.19 455 VAL A O 1
ATOM 3471 N N . MET A 1 456 ? 14.828 -19.281 -22.266 1 85.38 456 MET A N 1
ATOM 3472 C CA . MET A 1 456 ? 14.906 -19.75 -23.656 1 85.38 456 MET A CA 1
ATOM 3473 C C . MET A 1 456 ? 13.742 -19.203 -24.469 1 85.38 456 MET A C 1
ATOM 3475 O O . MET A 1 456 ? 12.641 -19.016 -23.953 1 85.38 456 MET A O 1
ATOM 3479 N N . GLU A 1 457 ? 14.016 -18.938 -25.719 1 73.75 457 GLU A N 1
ATOM 3480 C CA . GLU A 1 457 ? 12.977 -18.484 -26.641 1 73.75 457 GLU A CA 1
ATOM 3481 C C . GLU A 1 457 ? 11.906 -19.562 -26.828 1 73.75 457 GLU A C 1
ATOM 3483 O O . GLU A 1 457 ? 10.727 -19.234 -26.969 1 73.75 457 GLU A O 1
ATOM 3488 N N . THR A 1 458 ? 12.266 -20.781 -26.781 1 61.69 458 THR A N 1
ATOM 3489 C CA . THR A 1 458 ? 11.383 -21.906 -27.078 1 61.69 458 THR A CA 1
ATOM 3490 C C . THR A 1 458 ? 10.508 -22.234 -25.859 1 61.69 458 THR A C 1
ATOM 3492 O O . THR A 1 458 ? 9.578 -23.031 -25.969 1 61.69 458 THR A O 1
ATOM 3495 N N . ALA A 1 459 ? 10.789 -21.75 -24.75 1 58.03 459 ALA A N 1
ATOM 3496 C CA . ALA A 1 459 ? 10.062 -22.094 -23.531 1 58.03 459 ALA A CA 1
ATOM 3497 C C . ALA A 1 459 ? 8.57 -21.812 -23.672 1 58.03 459 ALA A C 1
ATOM 3499 O O . ALA A 1 459 ? 7.746 -22.422 -22.984 1 58.03 459 ALA A O 1
ATOM 3500 N N . GLY A 1 460 ? 8.32 -21.156 -24.625 1 62.16 460 GLY A N 1
ATOM 3501 C CA . GLY A 1 460 ? 6.945 -20.75 -24.844 1 62.16 460 GLY A CA 1
ATOM 3502 C C . GLY A 1 460 ? 6.082 -21.844 -25.453 1 62.16 460 GLY A C 1
ATOM 3503 O O . GLY A 1 460 ? 4.852 -21.734 -25.438 1 62.16 460 GLY A O 1
ATOM 3504 N N . GLU A 1 461 ? 6.699 -22.953 -25.859 1 70.56 461 GLU A N 1
ATOM 3505 C CA . GLU A 1 461 ? 5.902 -24 -26.5 1 70.56 461 GLU A CA 1
ATOM 3506 C C . GLU A 1 461 ? 5.062 -24.766 -25.484 1 70.56 461 GLU A C 1
ATOM 3508 O O . GLU A 1 461 ? 4.004 -25.297 -25.828 1 70.56 461 GLU A O 1
ATOM 3513 N N . GLY A 1 462 ? 5.512 -24.938 -24.266 1 84.06 462 GLY A N 1
ATOM 3514 C CA . GLY A 1 462 ? 4.699 -25.406 -23.156 1 84.06 462 GLY A CA 1
ATOM 3515 C C . GLY A 1 462 ? 4.637 -26.922 -23.062 1 84.06 462 GLY A C 1
ATOM 3516 O O . GLY A 1 462 ? 5.508 -27.625 -23.578 1 84.06 462 GLY A O 1
ATOM 3517 N N . GLY A 1 463 ? 3.695 -27.438 -22.328 1 91.75 463 GLY A N 1
ATOM 3518 C CA . GLY A 1 463 ? 3.604 -28.844 -21.969 1 91.75 463 GLY A CA 1
ATOM 3519 C C . GLY A 1 463 ? 3.176 -29.719 -23.125 1 91.75 463 GLY A C 1
ATOM 3520 O O . GLY A 1 463 ? 3.576 -30.891 -23.203 1 91.75 463 GLY A O 1
ATOM 3521 N N . ALA A 1 464 ? 2.375 -29.125 -24.094 1 96.06 464 ALA A N 1
ATOM 3522 C CA . ALA A 1 464 ? 1.971 -29.906 -25.266 1 96.06 464 ALA A CA 1
ATOM 3523 C C . ALA A 1 464 ? 3.18 -30.297 -26.109 1 96.06 464 ALA A C 1
ATOM 3525 O O . ALA A 1 464 ? 3.268 -31.422 -26.609 1 96.06 464 ALA A O 1
ATOM 3526 N N . TRP A 1 465 ? 4.047 -29.391 -26.25 1 96.44 465 TRP A N 1
ATOM 3527 C CA . TRP A 1 465 ? 5.301 -29.672 -26.938 1 96.44 465 TRP A CA 1
ATOM 3528 C C . TRP A 1 465 ? 6.148 -30.656 -26.156 1 96.44 465 TRP A C 1
ATOM 3530 O O . TRP A 1 465 ? 6.746 -31.578 -26.734 1 96.44 465 TRP A O 1
ATOM 3540 N N . GLY A 1 466 ? 6.184 -30.516 -24.859 1 96.75 466 GLY A N 1
ATOM 3541 C CA . GLY A 1 466 ? 6.93 -31.422 -24.016 1 96.75 466 GLY A CA 1
ATOM 3542 C C . GLY A 1 466 ? 6.488 -32.875 -24.141 1 96.75 466 GLY A C 1
ATOM 3543 O O . GLY A 1 466 ? 7.324 -33.781 -24.25 1 96.75 466 GLY A O 1
ATOM 3544 N N . ILE A 1 467 ? 5.172 -33.062 -24.172 1 98.31 467 ILE A N 1
ATOM 3545 C CA . ILE A 1 467 ? 4.676 -34.438 -24.281 1 98.31 467 ILE A CA 1
ATOM 3546 C C . ILE A 1 467 ? 4.926 -34.969 -25.688 1 98.31 467 ILE A C 1
ATOM 3548 O O . ILE A 1 467 ? 5.172 -36.156 -25.875 1 98.31 467 ILE A O 1
ATOM 3552 N N . ALA A 1 468 ? 4.875 -34.094 -26.688 1 98.25 468 ALA A N 1
ATOM 3553 C CA . ALA A 1 468 ? 5.238 -34.5 -28.047 1 98.25 468 ALA A CA 1
ATOM 3554 C C . ALA A 1 468 ? 6.688 -34.969 -28.109 1 98.25 468 ALA A C 1
ATOM 3556 O O . ALA A 1 468 ? 6.996 -35.938 -28.781 1 98.25 468 ALA A O 1
ATOM 3557 N N . LEU A 1 469 ? 7.531 -34.281 -27.406 1 97.69 469 LEU A N 1
ATOM 3558 C CA . LEU A 1 469 ? 8.938 -34.688 -27.359 1 97.69 469 LEU A CA 1
ATOM 3559 C C . LEU A 1 469 ? 9.094 -36.062 -26.734 1 97.69 469 LEU A C 1
ATOM 3561 O O . LEU A 1 469 ? 9.906 -36.875 -27.203 1 97.69 469 LEU A O 1
ATOM 3565 N N . LEU A 1 470 ? 8.375 -36.281 -25.672 1 98.56 470 LEU A N 1
ATOM 3566 C CA . LEU A 1 470 ? 8.43 -37.594 -25.031 1 98.56 470 LEU A CA 1
ATOM 3567 C C . LEU A 1 470 ? 7.938 -38.656 -25.984 1 98.56 470 LEU A C 1
ATOM 3569 O O . LEU A 1 470 ? 8.492 -39.781 -26.016 1 98.56 470 LEU A O 1
ATOM 3573 N N . ALA A 1 471 ? 6.883 -38.375 -26.734 1 98.69 471 ALA A N 1
ATOM 3574 C CA . ALA A 1 471 ? 6.387 -39.312 -27.734 1 98.69 471 ALA A CA 1
ATOM 3575 C C . ALA A 1 471 ? 7.434 -39.562 -28.812 1 98.69 471 ALA A C 1
ATOM 3577 O O . ALA A 1 471 ? 7.641 -40.719 -29.234 1 98.69 471 ALA A O 1
ATOM 3578 N N . SER A 1 472 ? 8.039 -38.531 -29.266 1 98.31 472 SER A N 1
ATOM 3579 C CA . SER A 1 472 ? 9.109 -38.656 -30.25 1 98.31 472 SER A CA 1
ATOM 3580 C C . SER A 1 472 ? 10.25 -39.5 -29.719 1 98.31 472 SER A C 1
ATOM 3582 O O . SER A 1 472 ? 10.773 -40.375 -30.438 1 98.31 472 SER A O 1
ATOM 3584 N N . TYR A 1 473 ? 10.664 -39.281 -28.531 1 98.31 473 TYR A N 1
ATOM 3585 C CA . TYR A 1 473 ? 11.727 -40.031 -27.891 1 98.31 473 TYR A CA 1
ATOM 3586 C C . TYR A 1 473 ? 11.391 -41.531 -27.875 1 98.31 473 TYR A C 1
ATOM 3588 O O . TYR A 1 473 ? 12.258 -42.375 -28.125 1 98.31 473 TYR A O 1
ATOM 3596 N N . ALA A 1 474 ? 10.164 -41.844 -27.547 1 97.94 474 ALA A N 1
ATOM 3597 C CA . ALA A 1 474 ? 9.734 -43.25 -27.406 1 97.94 474 ALA A CA 1
ATOM 3598 C C . ALA A 1 474 ? 9.945 -44.031 -28.719 1 97.94 474 ALA A C 1
ATOM 3600 O O . ALA A 1 474 ? 10.211 -45.219 -28.688 1 97.94 474 ALA A O 1
ATOM 3601 N N . VAL A 1 475 ? 9.891 -43.344 -29.875 1 97.19 475 VAL A N 1
ATOM 3602 C CA . VAL A 1 475 ? 9.906 -44.062 -31.141 1 97.19 475 VAL A CA 1
ATOM 3603 C C . VAL A 1 475 ? 11.203 -43.781 -31.891 1 97.19 475 VAL A C 1
ATOM 3605 O O . VAL A 1 475 ? 11.578 -44.531 -32.812 1 97.19 475 VAL A O 1
ATOM 3608 N N . ASN A 1 476 ? 11.898 -42.719 -31.5 1 96.81 476 ASN A N 1
ATOM 3609 C CA . ASN A 1 476 ? 13.031 -42.312 -32.312 1 96.81 476 ASN A CA 1
ATOM 3610 C C . ASN A 1 476 ? 14.352 -42.469 -31.578 1 96.81 476 ASN A C 1
ATOM 3612 O O . ASN A 1 476 ? 15.422 -42.312 -32.156 1 96.81 476 ASN A O 1
ATOM 3616 N N . LYS A 1 477 ? 14.305 -42.719 -30.281 1 96 477 LYS A N 1
ATOM 3617 C CA . LYS A 1 477 ? 15.562 -42.781 -29.547 1 96 477 LYS A CA 1
ATOM 3618 C C . LYS A 1 477 ? 16.469 -43.906 -30.078 1 96 477 LYS A C 1
ATOM 3620 O O . LYS A 1 477 ? 15.984 -44.938 -30.516 1 96 477 LYS A O 1
ATOM 3625 N N . ALA A 1 478 ? 17.719 -43.656 -30.031 1 96.06 478 ALA A N 1
ATOM 3626 C CA . ALA A 1 478 ? 18.688 -44.719 -30.328 1 96.06 478 ALA A CA 1
ATOM 3627 C C . ALA A 1 478 ? 18.828 -45.688 -29.172 1 96.06 478 ALA A C 1
ATOM 3629 O O . ALA A 1 478 ? 18.422 -45.406 -28.047 1 96.06 478 ALA A O 1
ATOM 3630 N N . ASP A 1 479 ? 19.406 -46.812 -29.547 1 94.88 479 ASP A N 1
ATOM 3631 C CA . ASP A 1 479 ? 19.625 -47.812 -28.5 1 94.88 479 ASP A CA 1
ATOM 3632 C C . ASP A 1 479 ? 20.547 -47.25 -27.406 1 94.88 479 ASP A C 1
ATOM 3634 O O . ASP A 1 479 ? 21.641 -46.781 -27.703 1 94.88 479 ASP A O 1
ATOM 3638 N N . GLY A 1 480 ? 20.047 -47.281 -26.25 1 94.25 480 GLY A N 1
ATOM 3639 C CA . GLY A 1 480 ? 20.844 -46.844 -25.125 1 94.25 480 GLY A CA 1
ATOM 3640 C C . GLY A 1 480 ? 20.844 -45.344 -24.922 1 94.25 480 GLY A C 1
ATOM 3641 O O . GLY A 1 480 ? 21.438 -44.844 -23.969 1 94.25 480 GLY A O 1
ATOM 3642 N N . GLU A 1 481 ? 20.141 -44.625 -25.75 1 96.94 481 GLU A N 1
ATOM 3643 C CA . GLU A 1 481 ? 20.094 -43.188 -25.625 1 96.94 481 GLU A CA 1
ATOM 3644 C C . GLU A 1 481 ? 19.141 -42.75 -24.5 1 96.94 481 GLU A C 1
ATOM 3646 O O . GLU A 1 481 ? 17.969 -43.125 -24.484 1 96.94 481 GLU A O 1
ATOM 3651 N N . THR A 1 482 ? 19.703 -42.031 -23.516 1 96.81 482 THR A N 1
ATOM 3652 C CA . THR A 1 482 ? 18.859 -41.531 -22.422 1 96.81 482 THR A CA 1
ATOM 3653 C C . THR A 1 482 ? 18.031 -40.344 -22.875 1 96.81 482 THR A C 1
ATOM 3655 O O . THR A 1 482 ? 18.344 -39.719 -23.891 1 96.81 482 THR A O 1
ATOM 3658 N N . LEU A 1 483 ? 16.984 -40.125 -22.172 1 97.75 483 LEU A N 1
ATOM 3659 C CA . LEU A 1 483 ? 16.156 -38.969 -22.484 1 97.75 483 LEU A CA 1
ATOM 3660 C C . LEU A 1 483 ? 16.984 -37.688 -22.422 1 97.75 483 LEU A C 1
ATOM 3662 O O . LEU A 1 483 ? 16.828 -36.781 -23.25 1 97.75 483 LEU A O 1
ATOM 3666 N N . GLU A 1 484 ? 17.859 -37.5 -21.438 1 95.94 484 GLU A N 1
ATOM 3667 C CA . GLU A 1 484 ? 18.734 -36.344 -21.297 1 95.94 484 GLU A CA 1
ATOM 3668 C C . GLU A 1 484 ? 19.578 -36.125 -22.562 1 95.94 484 GLU A C 1
ATOM 3670 O O . GLU A 1 484 ? 19.672 -35.031 -23.062 1 95.94 484 GLU A O 1
ATOM 3675 N N . GLN A 1 485 ? 20.141 -37.219 -23.016 1 96.44 485 GLN A N 1
ATOM 3676 C CA . GLN A 1 485 ? 20.953 -37.156 -24.219 1 96.44 485 GLN A CA 1
ATOM 3677 C C . GLN A 1 485 ? 20.109 -36.75 -25.438 1 96.44 485 GLN A C 1
ATOM 3679 O O . GLN A 1 485 ? 20.531 -35.906 -26.234 1 96.44 485 GLN A O 1
ATOM 3684 N N . TYR A 1 486 ? 19.016 -37.375 -25.531 1 97 486 TYR A N 1
ATOM 3685 C CA . TYR A 1 486 ? 18.094 -37.094 -26.625 1 97 486 TYR A CA 1
ATOM 3686 C C . TYR A 1 486 ? 17.75 -35.625 -26.672 1 97 486 TYR A C 1
ATOM 3688 O O . TYR A 1 486 ? 17.828 -34.969 -27.734 1 97 486 TYR A O 1
ATOM 3696 N N . LEU A 1 487 ? 17.344 -35.062 -25.516 1 95.38 487 LEU A N 1
ATOM 3697 C CA . LEU A 1 487 ? 16.953 -33.656 -25.438 1 95.38 487 LEU A CA 1
ATOM 3698 C C . LEU A 1 487 ? 18.141 -32.75 -25.719 1 95.38 487 LEU A C 1
ATOM 3700 O O . LEU A 1 487 ? 18.047 -31.812 -26.5 1 95.38 487 LEU A O 1
ATOM 3704 N N . ASN A 1 488 ? 19.266 -33 -25.156 1 93.44 488 ASN A N 1
ATOM 3705 C CA . ASN A 1 488 ? 20.453 -32.156 -25.281 1 93.44 488 ASN A CA 1
ATOM 3706 C C . ASN A 1 488 ? 20.984 -32.156 -26.719 1 93.44 488 ASN A C 1
ATOM 3708 O O . ASN A 1 488 ? 21.375 -31.109 -27.234 1 93.44 488 ASN A O 1
ATOM 3712 N N . GLU A 1 489 ? 20.969 -33.281 -27.359 1 94.06 489 GLU A N 1
ATOM 3713 C CA . GLU A 1 489 ? 21.734 -33.438 -28.594 1 94.06 489 GLU A CA 1
ATOM 3714 C C . GLU A 1 489 ? 20.828 -33.281 -29.812 1 94.06 489 GLU A C 1
ATOM 3716 O O . GLU A 1 489 ? 21.281 -32.938 -30.906 1 94.06 489 GLU A O 1
ATOM 3721 N N . ARG A 1 490 ? 19.562 -33.531 -29.594 1 94.19 490 ARG A N 1
ATOM 3722 C CA . ARG A 1 490 ? 18.703 -33.562 -30.766 1 94.19 490 ARG A CA 1
ATOM 3723 C C . ARG A 1 490 ? 17.688 -32.406 -30.719 1 94.19 490 ARG A C 1
ATOM 3725 O O . ARG A 1 490 ? 17.359 -31.828 -31.75 1 94.19 490 ARG A O 1
ATOM 3732 N N . VAL A 1 491 ? 17.188 -32.188 -29.609 1 92.94 491 VAL A N 1
ATOM 3733 C CA . VAL A 1 491 ? 16.078 -31.219 -29.516 1 92.94 491 VAL A CA 1
ATOM 3734 C C . VAL A 1 491 ? 16.641 -29.828 -29.25 1 92.94 491 VAL A C 1
ATOM 3736 O O . VAL A 1 491 ? 16.281 -28.875 -29.969 1 92.94 491 VAL A O 1
ATOM 3739 N N . PHE A 1 492 ? 17.469 -29.734 -28.266 1 91 492 PHE A N 1
ATOM 3740 C CA . PHE A 1 492 ? 17.906 -28.422 -27.812 1 91 492 PHE A CA 1
ATOM 3741 C C . PHE A 1 492 ? 19.328 -28.125 -28.281 1 91 492 PHE A C 1
ATOM 3743 O O . PHE A 1 492 ? 19.938 -27.141 -27.844 1 91 492 PHE A O 1
ATOM 3750 N N . ALA A 1 493 ? 19.75 -28.953 -29.188 1 86.06 493 ALA A N 1
ATOM 3751 C CA . ALA A 1 493 ? 21.078 -28.75 -29.734 1 86.06 493 ALA A CA 1
ATOM 3752 C C . ALA A 1 493 ? 21.203 -27.375 -30.375 1 86.06 493 ALA A C 1
ATOM 3754 O O . ALA A 1 493 ? 20.375 -27 -31.219 1 86.06 493 ALA A O 1
ATOM 3755 N N . GLY A 1 494 ? 22.109 -26.578 -29.984 1 77.38 494 GLY A N 1
ATOM 3756 C CA . GLY A 1 494 ? 22.391 -25.281 -30.609 1 77.38 494 GLY A CA 1
ATOM 3757 C C . GLY A 1 494 ? 21.516 -24.172 -30.062 1 77.38 494 GLY A C 1
ATOM 3758 O O . GLY A 1 494 ? 21.641 -23.016 -30.484 1 77.38 494 GLY A O 1
ATOM 3759 N N . GLN A 1 495 ? 20.531 -24.594 -29.406 1 76.62 495 GLN A N 1
ATOM 3760 C CA . GLN A 1 495 ? 19.688 -23.547 -28.828 1 76.62 495 GLN A CA 1
ATOM 3761 C C . GLN A 1 495 ? 20.391 -22.891 -27.641 1 76.62 495 GLN A C 1
ATOM 3763 O O . GLN A 1 495 ? 20.938 -23.578 -26.766 1 76.62 495 GLN A O 1
ATOM 3768 N N . THR A 1 496 ? 20.688 -21.594 -27.969 1 69.94 496 THR A N 1
ATOM 3769 C CA . THR A 1 496 ? 21.406 -20.859 -26.922 1 69.94 496 THR A CA 1
ATOM 3770 C C . THR A 1 496 ? 20.438 -20.078 -26.047 1 69.94 496 THR A C 1
ATOM 3772 O O . THR A 1 496 ? 19.594 -19.328 -26.562 1 69.94 496 THR A O 1
ATOM 3775 N N . GLY A 1 497 ? 20.25 -20.562 -24.859 1 80.88 497 GLY A N 1
ATOM 3776 C CA . GLY A 1 497 ? 19.562 -19.734 -23.875 1 80.88 497 GLY A CA 1
ATOM 3777 C C . GLY A 1 497 ? 20.438 -18.609 -23.328 1 80.88 497 GLY A C 1
ATOM 3778 O O . GLY A 1 497 ? 21.625 -18.562 -23.609 1 80.88 497 GLY A O 1
ATOM 3779 N N . GLU A 1 498 ? 19.734 -17.562 -22.906 1 90.5 498 GLU A N 1
ATOM 3780 C CA . GLU A 1 498 ? 20.469 -16.516 -22.188 1 90.5 498 GLU A CA 1
ATOM 3781 C C . GLU A 1 498 ? 20.484 -16.781 -20.688 1 90.5 498 GLU A C 1
ATOM 3783 O O . GLU A 1 498 ? 19.438 -16.938 -20.062 1 90.5 498 GLU A O 1
ATOM 3788 N N . THR A 1 499 ? 21.703 -16.891 -20.156 1 94.69 499 THR A N 1
ATOM 3789 C CA . THR A 1 499 ? 21.875 -17.172 -18.734 1 94.69 499 THR A CA 1
ATOM 3790 C C . THR A 1 499 ? 22.406 -15.938 -18 1 94.69 499 THR A C 1
ATOM 3792 O O . THR A 1 499 ? 23.281 -15.242 -18.5 1 94.69 499 THR A O 1
ATOM 3795 N N . LEU A 1 500 ? 21.812 -15.656 -16.891 1 96.69 500 LEU A N 1
ATOM 3796 C CA . LEU A 1 500 ? 22.266 -14.57 -16.031 1 96.69 500 LEU A CA 1
ATOM 3797 C C . LEU A 1 500 ? 22.688 -15.109 -14.664 1 96.69 500 LEU A C 1
ATOM 3799 O O . LEU A 1 500 ? 21.906 -15.789 -13.992 1 96.69 500 LEU A O 1
ATOM 3803 N N . SER A 1 501 ? 23.922 -14.812 -14.32 1 97.56 501 SER A N 1
ATOM 3804 C CA . SER A 1 501 ? 24.438 -15.219 -13.016 1 97.56 501 SER A CA 1
ATOM 3805 C C . SER A 1 501 ? 24 -14.242 -11.922 1 97.56 501 SER A C 1
ATOM 3807 O O . SER A 1 501 ? 23.812 -13.055 -12.188 1 97.56 501 SER A O 1
ATOM 3809 N N . PRO A 1 502 ? 23.891 -14.773 -10.734 1 97.88 502 PRO A N 1
ATOM 3810 C CA . PRO A 1 502 ? 23.516 -13.875 -9.648 1 97.88 502 PRO A CA 1
ATOM 3811 C C . PRO A 1 502 ? 24.562 -12.789 -9.383 1 97.88 502 PRO A C 1
ATOM 3813 O O . PRO A 1 502 ? 25.766 -13.055 -9.469 1 97.88 502 PRO A O 1
ATOM 3816 N N . ASP A 1 503 ? 24.062 -11.594 -9.172 1 97.81 503 ASP A N 1
ATOM 3817 C CA . ASP A 1 503 ? 24.891 -10.492 -8.703 1 97.81 503 ASP A CA 1
ATOM 3818 C C . ASP A 1 503 ? 25 -10.492 -7.18 1 97.81 503 ASP A C 1
ATOM 3820 O O . ASP A 1 503 ? 24 -10.57 -6.48 1 97.81 503 ASP A O 1
ATOM 3824 N N . ALA A 1 504 ? 26.203 -10.375 -6.703 1 98.19 504 ALA A N 1
ATOM 3825 C CA . ALA A 1 504 ? 26.453 -10.516 -5.27 1 98.19 504 ALA A CA 1
ATOM 3826 C C . ALA A 1 504 ? 25.656 -9.477 -4.477 1 98.19 504 ALA A C 1
ATOM 3828 O O . ALA A 1 504 ? 25.125 -9.781 -3.404 1 98.19 504 ALA A O 1
ATOM 3829 N N . LYS A 1 505 ? 25.641 -8.266 -4.895 1 98 505 LYS A N 1
ATOM 3830 C CA . LYS A 1 505 ? 24.906 -7.207 -4.199 1 98 505 LYS A CA 1
ATOM 3831 C C . LYS A 1 505 ? 23.406 -7.473 -4.199 1 98 505 LYS A C 1
ATOM 3833 O O . LYS A 1 505 ? 22.734 -7.203 -3.207 1 98 505 LYS A O 1
ATOM 3838 N N . ASP A 1 506 ? 22.922 -7.934 -5.297 1 98.31 506 ASP A N 1
ATOM 3839 C CA . ASP A 1 506 ? 21.5 -8.266 -5.395 1 98.31 506 ASP A CA 1
ATOM 3840 C C . ASP A 1 506 ? 21.141 -9.414 -4.457 1 98.31 506 ASP A C 1
ATOM 3842 O O . ASP A 1 506 ? 20.062 -9.422 -3.859 1 98.31 506 ASP A O 1
ATOM 3846 N N . VAL A 1 507 ? 22.016 -10.414 -4.387 1 98.69 507 VAL A N 1
ATOM 3847 C CA . VAL A 1 507 ? 21.781 -11.562 -3.516 1 98.69 507 VAL A CA 1
ATOM 3848 C C . VAL A 1 507 ? 21.719 -11.102 -2.061 1 98.69 507 VAL A C 1
ATOM 3850 O O . VAL A 1 507 ? 20.781 -11.461 -1.328 1 98.69 507 VAL A O 1
ATOM 3853 N N . GLU A 1 508 ? 22.688 -10.281 -1.691 1 98.69 508 GLU A N 1
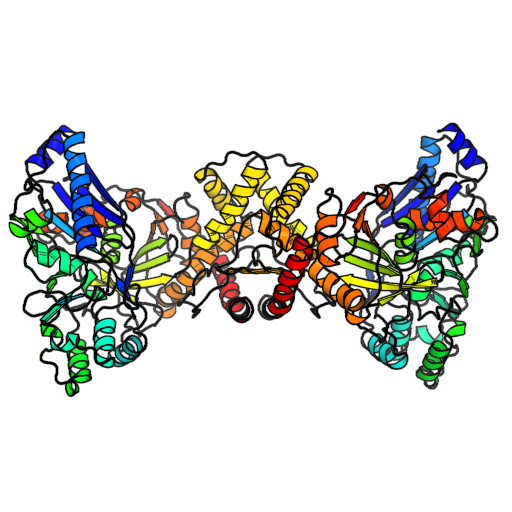ATOM 3854 C CA . GLU A 1 508 ? 22.703 -9.75 -0.333 1 98.69 508 GLU A CA 1
ATOM 3855 C C . GLU A 1 508 ? 21.469 -8.906 -0.054 1 98.69 508 GLU A C 1
ATOM 3857 O O . GLU A 1 508 ? 20.859 -9.008 1.021 1 98.69 508 GLU A O 1
ATOM 3862 N N . GLY A 1 509 ? 21.141 -8.07 -0.948 1 98.75 509 GLY A N 1
ATOM 3863 C CA . GLY A 1 509 ? 19.953 -7.246 -0.814 1 98.75 509 GLY A CA 1
ATOM 3864 C C . GLY A 1 509 ? 18.688 -8.062 -0.692 1 98.75 509 GLY A C 1
ATOM 3865 O O . GLY A 1 509 ? 17.797 -7.723 0.095 1 98.75 509 GLY A O 1
ATOM 3866 N N . PHE A 1 510 ? 18.578 -9.109 -1.47 1 98.69 510 PHE A N 1
ATOM 3867 C CA . PHE A 1 510 ? 17.391 -9.945 -1.419 1 98.69 510 PHE A CA 1
ATOM 3868 C C . PHE A 1 510 ? 17.266 -10.641 -0.066 1 98.69 510 PHE A C 1
ATOM 3870 O O . PHE A 1 510 ? 16.172 -10.82 0.451 1 98.69 510 PHE A O 1
ATOM 3877 N N . GLU A 1 511 ? 18.406 -11.047 0.492 1 98.69 511 GLU A N 1
ATOM 3878 C CA . GLU A 1 511 ? 18.391 -11.641 1.824 1 98.69 511 GLU A CA 1
ATOM 3879 C C . GLU A 1 511 ? 17.875 -10.648 2.865 1 98.69 511 GLU A C 1
ATOM 3881 O O . GLU A 1 511 ? 17.094 -11.008 3.748 1 98.69 511 GLU A O 1
ATOM 3886 N N . THR A 1 512 ? 18.328 -9.391 2.742 1 98.56 512 THR A N 1
ATOM 3887 C CA . THR A 1 512 ? 17.875 -8.336 3.643 1 98.56 512 THR A CA 1
ATOM 3888 C C . THR A 1 512 ? 16.375 -8.109 3.477 1 98.56 512 THR A C 1
ATOM 3890 O O . THR A 1 512 ? 15.648 -7.965 4.465 1 98.56 512 THR A O 1
ATOM 3893 N N . PHE A 1 513 ? 15.984 -8.07 2.303 1 98.56 513 PHE A N 1
ATOM 3894 C CA . PHE A 1 513 ? 14.562 -7.945 2.002 1 98.56 513 PHE A CA 1
ATOM 3895 C C . PHE A 1 513 ? 13.773 -9.102 2.609 1 98.56 513 PHE A C 1
ATOM 3897 O O . PHE A 1 513 ? 12.711 -8.891 3.188 1 98.56 513 PHE A O 1
ATOM 3904 N N . MET A 1 514 ? 14.281 -10.328 2.535 1 98.62 514 MET A N 1
ATOM 3905 C CA . MET A 1 514 ? 13.562 -11.5 3.029 1 98.62 514 MET A CA 1
ATOM 3906 C C . MET A 1 514 ? 13.43 -11.461 4.547 1 98.62 514 MET A C 1
ATOM 3908 O O . MET A 1 514 ? 12.43 -11.914 5.102 1 98.62 514 MET A O 1
ATOM 3912 N N . ASP A 1 515 ? 14.453 -10.977 5.199 1 98.31 515 ASP A N 1
ATOM 3913 C CA . ASP A 1 515 ? 14.336 -10.797 6.641 1 98.31 515 ASP A CA 1
ATOM 3914 C C . ASP A 1 515 ? 13.148 -9.891 6.984 1 98.31 515 ASP A C 1
ATOM 3916 O O . ASP A 1 515 ? 12.375 -10.195 7.895 1 98.31 515 ASP A O 1
ATOM 3920 N N . ARG A 1 516 ? 13.07 -8.797 6.309 1 98.12 516 ARG A N 1
ATOM 3921 C CA . ARG A 1 516 ? 11.953 -7.871 6.48 1 98.12 516 ARG A CA 1
ATOM 3922 C C . ARG A 1 516 ? 10.633 -8.531 6.117 1 98.12 516 ARG A C 1
ATOM 3924 O O . ARG A 1 516 ? 9.625 -8.344 6.805 1 98.12 516 ARG A O 1
ATOM 3931 N N . TYR A 1 517 ? 10.641 -9.25 5.02 1 98.38 517 TYR A N 1
ATOM 3932 C CA . TYR A 1 517 ? 9.461 -9.961 4.531 1 98.38 517 TYR A CA 1
ATOM 3933 C C . TYR A 1 517 ? 8.93 -10.922 5.59 1 98.38 517 TYR A C 1
ATOM 3935 O O . TYR A 1 517 ? 7.727 -10.945 5.867 1 98.38 517 TYR A O 1
ATOM 3943 N N . LYS A 1 518 ? 9.75 -11.703 6.199 1 97.94 518 LYS A N 1
ATOM 3944 C CA . LYS A 1 518 ? 9.352 -12.68 7.199 1 97.94 518 LYS A CA 1
ATOM 3945 C C . LYS A 1 518 ? 8.828 -12 8.461 1 97.94 518 LYS A C 1
ATOM 3947 O O . LYS A 1 518 ? 7.812 -12.414 9.023 1 97.94 518 LYS A O 1
ATOM 3952 N N . GLN A 1 519 ? 9.477 -10.977 8.906 1 97.69 519 GLN A N 1
ATOM 3953 C CA . GLN A 1 519 ? 9.039 -10.242 10.086 1 97.69 519 GLN A CA 1
ATOM 3954 C C . GLN A 1 519 ? 7.695 -9.562 9.852 1 97.69 519 GLN A C 1
ATOM 3956 O O . GLN A 1 519 ? 6.879 -9.469 10.773 1 97.69 519 GLN A O 1
ATOM 3961 N N . GLY A 1 520 ? 7.492 -9.117 8.672 1 98.19 520 GLY A N 1
ATOM 3962 C CA . GLY A 1 520 ? 6.301 -8.359 8.328 1 98.19 520 GLY A CA 1
ATOM 3963 C C . GLY A 1 520 ? 5.07 -9.227 8.156 1 98.19 520 GLY A C 1
ATOM 3964 O O . GLY A 1 520 ? 3.951 -8.719 8.062 1 98.19 520 GLY A O 1
ATOM 3965 N N . LEU A 1 521 ? 5.223 -10.555 8.141 1 98.19 521 LEU A N 1
ATOM 3966 C CA . LEU A 1 521 ? 4.078 -11.445 7.996 1 98.19 521 LEU A CA 1
ATOM 3967 C C . LEU A 1 521 ? 3.049 -11.195 9.094 1 98.19 521 LEU A C 1
ATOM 3969 O O . LEU A 1 521 ? 1.853 -11.414 8.891 1 98.19 521 LEU A O 1
ATOM 3973 N N . ALA A 1 522 ? 3.49 -10.68 10.219 1 98.25 522 ALA A N 1
ATOM 3974 C CA . ALA A 1 522 ? 2.584 -10.336 11.312 1 98.25 522 ALA A CA 1
ATOM 3975 C C . ALA A 1 522 ? 1.632 -9.211 10.898 1 98.25 522 ALA A C 1
ATOM 3977 O O . ALA A 1 522 ? 0.481 -9.172 11.344 1 98.25 522 ALA A O 1
ATOM 3978 N N . ILE A 1 523 ? 2.104 -8.273 10.117 1 98.44 523 ILE A N 1
ATOM 3979 C CA . ILE A 1 523 ? 1.27 -7.188 9.602 1 98.44 523 ILE A CA 1
ATOM 3980 C C . ILE A 1 523 ? 0.184 -7.758 8.695 1 98.44 523 ILE A C 1
ATOM 3982 O O . ILE A 1 523 ? -0.984 -7.375 8.797 1 98.44 523 ILE A O 1
ATOM 3986 N N . GLU A 1 524 ? 0.611 -8.68 7.766 1 98.12 524 GLU A N 1
ATOM 3987 C CA . GLU A 1 524 ? -0.343 -9.367 6.898 1 98.12 524 GLU A CA 1
ATOM 3988 C C . GLU A 1 524 ? -1.39 -10.117 7.715 1 98.12 524 GLU A C 1
ATOM 3990 O O . GLU A 1 524 ? -2.57 -10.133 7.363 1 98.12 524 GLU A O 1
ATOM 3995 N N . ARG A 1 525 ? -0.986 -10.758 8.797 1 97.75 525 ARG A N 1
ATOM 3996 C CA . ARG A 1 525 ? -1.919 -11.469 9.664 1 97.75 525 ARG A CA 1
ATOM 3997 C C . ARG A 1 525 ? -2.932 -10.516 10.281 1 97.75 525 ARG A C 1
ATOM 3999 O O . ARG A 1 525 ? -4.121 -10.828 10.367 1 97.75 525 ARG A O 1
ATOM 4006 N N . ALA A 1 526 ? -2.461 -9.352 10.758 1 98.31 526 ALA A N 1
ATOM 4007 C CA . ALA A 1 526 ? -3.363 -8.336 11.297 1 98.31 526 ALA A CA 1
ATOM 4008 C C . ALA A 1 526 ? -4.355 -7.867 10.234 1 98.31 526 ALA A C 1
ATOM 4010 O O . ALA A 1 526 ? -5.523 -7.613 10.531 1 98.31 526 ALA A O 1
ATOM 4011 N N . ALA A 1 527 ? -3.85 -7.688 9.023 1 98.19 527 ALA A N 1
ATOM 4012 C CA . ALA A 1 527 ? -4.727 -7.27 7.934 1 98.19 527 ALA A CA 1
ATOM 4013 C C . ALA A 1 527 ? -5.828 -8.297 7.691 1 98.19 527 ALA A C 1
ATOM 4015 O O . ALA A 1 527 ? -6.992 -7.934 7.512 1 98.19 527 ALA A O 1
ATOM 4016 N N . VAL A 1 528 ? -5.473 -9.555 7.645 1 96.38 528 VAL A N 1
ATOM 4017 C CA . VAL A 1 528 ? -6.445 -10.617 7.426 1 96.38 528 VAL A CA 1
ATOM 4018 C C . VAL A 1 528 ? -7.473 -10.625 8.555 1 96.38 528 VAL A C 1
ATOM 4020 O O . VAL A 1 528 ? -8.664 -10.828 8.32 1 96.38 528 VAL A O 1
ATOM 4023 N N . THR A 1 529 ? -7.023 -10.336 9.742 1 96.88 529 THR A N 1
ATOM 4024 C CA . THR A 1 529 ? -7.879 -10.383 10.922 1 96.88 529 THR A CA 1
ATOM 4025 C C . THR A 1 529 ? -8.828 -9.188 10.953 1 96.88 529 THR A C 1
ATOM 4027 O O . THR A 1 529 ? -9.984 -9.32 11.359 1 96.88 529 THR A O 1
ATOM 4030 N N . HIS A 1 530 ? -8.391 -8.016 10.5 1 97.25 530 HIS A N 1
ATOM 4031 C CA . HIS A 1 530 ? -9.133 -6.801 10.828 1 97.25 530 HIS A CA 1
ATOM 4032 C C . HIS A 1 530 ? -9.742 -6.172 9.578 1 97.25 530 HIS A C 1
ATOM 4034 O O . HIS A 1 530 ? -10.531 -5.227 9.672 1 97.25 530 HIS A O 1
ATOM 4040 N N . LEU A 1 531 ? -9.328 -6.613 8.383 1 94.06 531 LEU A N 1
ATOM 4041 C CA . LEU A 1 531 ? -9.93 -6.09 7.16 1 94.06 531 LEU A CA 1
ATOM 4042 C C . LEU A 1 531 ? -10.82 -7.137 6.5 1 94.06 531 LEU A C 1
ATOM 4044 O O . LEU A 1 531 ? -10.344 -8.203 6.105 1 94.06 531 LEU A O 1
ATOM 4048 N N . ALA A 1 532 ? -12.055 -6.883 6.41 1 82.62 532 ALA A N 1
ATOM 4049 C CA . ALA A 1 532 ? -13.039 -7.82 5.867 1 82.62 532 ALA A CA 1
ATOM 4050 C C . ALA A 1 532 ? -13.016 -7.816 4.34 1 82.62 532 ALA A C 1
ATOM 4052 O O . ALA A 1 532 ? -12.688 -6.801 3.723 1 82.62 532 ALA A O 1
ATOM 4053 N N . MET B 1 1 ? -4.711 53.906 -9.414 1 59.03 1 MET B N 1
ATOM 4054 C CA . MET B 1 1 ? -4.48 52.875 -8.375 1 59.03 1 MET B CA 1
ATOM 4055 C C . MET B 1 1 ? -3.143 53.125 -7.684 1 59.03 1 MET B C 1
ATOM 4057 O O . MET B 1 1 ? -3.078 53.156 -6.453 1 59.03 1 MET B O 1
ATOM 4061 N N . SER B 1 2 ? -2.111 53.438 -8.5 1 69.75 2 SER B N 1
ATOM 4062 C CA . SER B 1 2 ? -0.768 53.625 -7.961 1 69.75 2 SER B CA 1
ATOM 4063 C C . SER B 1 2 ? -0.644 54.969 -7.227 1 69.75 2 SER B C 1
ATOM 4065 O O . SER B 1 2 ? -0.029 55.031 -6.16 1 69.75 2 SER B O 1
ATOM 4067 N N . LEU B 1 3 ? -1.345 55.938 -7.672 1 76.31 3 LEU B N 1
ATOM 4068 C CA . LEU B 1 3 ? -1.252 57.25 -7.039 1 76.31 3 LEU B CA 1
ATOM 4069 C C . LEU B 1 3 ? -1.996 57.281 -5.707 1 76.31 3 LEU B C 1
ATOM 4071 O O . LEU B 1 3 ? -1.528 57.875 -4.734 1 76.31 3 LEU B O 1
ATOM 4075 N N . ASP B 1 4 ? -3.002 56.656 -5.676 1 87.38 4 ASP B N 1
ATOM 4076 C CA . ASP B 1 4 ? -3.789 56.531 -4.453 1 87.38 4 ASP B CA 1
ATOM 4077 C C . ASP B 1 4 ? -3.035 55.781 -3.377 1 87.38 4 ASP B C 1
ATOM 4079 O O . ASP B 1 4 ? -3.053 56.156 -2.203 1 87.38 4 ASP B O 1
ATOM 4083 N N . VAL B 1 5 ? -2.307 54.75 -3.828 1 91.88 5 VAL B N 1
ATOM 4084 C CA . VAL B 1 5 ? -1.516 53.969 -2.895 1 91.88 5 VAL B CA 1
ATOM 4085 C C . VAL B 1 5 ? -0.347 54.781 -2.369 1 91.88 5 VAL B C 1
ATOM 4087 O O . VAL B 1 5 ? -0.037 54.75 -1.176 1 91.88 5 VAL B O 1
ATOM 4090 N N . LYS B 1 6 ? 0.262 55.531 -3.279 1 93.56 6 LYS B N 1
ATOM 4091 C CA . LYS B 1 6 ? 1.366 56.406 -2.887 1 93.56 6 LYS B CA 1
ATOM 4092 C C . LYS B 1 6 ? 0.918 57.406 -1.844 1 93.56 6 LYS B C 1
ATOM 4094 O O . LYS B 1 6 ? 1.627 57.656 -0.866 1 93.56 6 LYS B O 1
ATOM 4099 N N . ASN B 1 7 ? -0.185 58.062 -2.051 1 94 7 ASN B N 1
ATOM 4100 C CA . ASN B 1 7 ? -0.729 59.031 -1.102 1 94 7 ASN B CA 1
ATOM 4101 C C . ASN B 1 7 ? -1.051 58.375 0.24 1 94 7 ASN B C 1
ATOM 4103 O O . ASN B 1 7 ? -0.851 58.969 1.294 1 94 7 ASN B O 1
ATOM 4107 N N . ALA B 1 8 ? -1.604 57.188 0.19 1 94.25 8 ALA B N 1
ATOM 4108 C CA . ALA B 1 8 ? -1.905 56.438 1.416 1 94.25 8 ALA B CA 1
ATOM 4109 C C . ALA B 1 8 ? -0.636 56.188 2.217 1 94.25 8 ALA B C 1
ATOM 4111 O O . ALA B 1 8 ? -0.635 56.281 3.447 1 94.25 8 ALA B O 1
ATOM 4112 N N . ILE B 1 9 ? 0.401 55.812 1.529 1 95.38 9 ILE B N 1
ATOM 4113 C CA . ILE B 1 9 ? 1.682 55.5 2.168 1 95.38 9 ILE B CA 1
ATOM 4114 C C . ILE B 1 9 ? 2.223 56.781 2.832 1 95.38 9 ILE B C 1
ATOM 4116 O O . ILE B 1 9 ? 2.621 56.75 3.998 1 95.38 9 ILE B O 1
ATOM 4120 N N . LEU B 1 10 ? 2.18 57.875 2.131 1 94.69 10 LEU B N 1
ATOM 4121 C CA . LEU B 1 10 ? 2.748 59.125 2.607 1 94.69 10 LEU B CA 1
ATOM 4122 C C . LEU B 1 10 ? 1.916 59.688 3.748 1 94.69 10 LEU B C 1
ATOM 4124 O O . LEU B 1 10 ? 2.453 60.344 4.645 1 94.69 10 LEU B O 1
ATOM 4128 N N . SER B 1 11 ? 0.66 59.438 3.77 1 94.69 11 SER B N 1
ATOM 4129 C CA . SER B 1 11 ? -0.244 60.031 4.762 1 94.69 11 SER B CA 1
ATOM 4130 C C . SER B 1 11 ? -0.451 59.062 5.934 1 94.69 11 SER B C 1
ATOM 4132 O O . SER B 1 11 ? -1.276 59.312 6.812 1 94.69 11 SER B O 1
ATOM 4134 N N . GLY B 1 12 ? 0.177 57.938 5.957 1 95.12 12 GLY B N 1
ATOM 4135 C CA . GLY B 1 12 ? 0.07 57 7.059 1 95.12 12 GLY B CA 1
ATOM 4136 C C . GLY B 1 12 ? -1.266 56.281 7.102 1 95.12 12 GLY B C 1
ATOM 4137 O O . GLY B 1 12 ? -1.804 56 8.18 1 95.12 12 GLY B O 1
ATOM 4138 N N . LYS B 1 13 ? -1.883 56.062 5.973 1 96.38 13 LYS B N 1
ATOM 4139 C CA . LYS B 1 13 ? -3.172 55.375 5.902 1 96.38 13 LYS B CA 1
ATOM 4140 C C . LYS B 1 13 ? -2.998 53.906 5.5 1 96.38 13 LYS B C 1
ATOM 4142 O O . LYS B 1 13 ? -3.867 53.344 4.848 1 96.38 13 LYS B O 1
ATOM 4147 N N . THR B 1 14 ? -1.807 53.375 5.797 1 97.62 14 THR B N 1
ATOM 4148 C CA . THR B 1 14 ? -1.509 51.969 5.57 1 97.62 14 THR B CA 1
ATOM 4149 C C . THR B 1 14 ? -1.408 51.219 6.895 1 97.62 14 THR B C 1
ATOM 4151 O O . THR B 1 14 ? -1.354 51.812 7.961 1 97.62 14 THR B O 1
ATOM 4154 N N . VAL B 1 15 ? -1.489 49.938 6.785 1 98.5 15 VAL B N 1
ATOM 4155 C CA . VAL B 1 15 ? -1.394 49.062 7.965 1 98.5 15 VAL B CA 1
ATOM 4156 C C . VAL B 1 15 ? -0.406 47.938 7.707 1 98.5 15 VAL B C 1
ATOM 4158 O O . VAL B 1 15 ? -0.378 47.375 6.609 1 98.5 15 VAL B O 1
ATOM 4161 N N . LEU B 1 16 ? 0.398 47.625 8.695 1 98.62 16 LEU B N 1
ATOM 4162 C CA . LEU B 1 16 ? 1.43 46.625 8.578 1 98.62 16 LEU B CA 1
ATOM 4163 C C . LEU B 1 16 ? 1.116 45.406 9.477 1 98.62 16 LEU B C 1
ATOM 4165 O O . LEU B 1 16 ? 0.767 45.594 10.648 1 98.62 16 LEU B O 1
ATOM 4169 N N . GLY B 1 17 ? 1.143 44.25 8.914 1 98.56 17 GLY B N 1
ATOM 4170 C CA . GLY B 1 17 ? 1.116 43 9.672 1 98.56 17 GLY B CA 1
ATOM 4171 C C . GLY B 1 17 ? 2.367 42.156 9.484 1 98.56 17 GLY B C 1
ATOM 4172 O O . GLY B 1 17 ? 2.842 41.969 8.359 1 98.56 17 GLY B O 1
ATOM 4173 N N . ILE B 1 18 ? 2.965 41.688 10.555 1 98.56 18 ILE B N 1
ATOM 4174 C CA . ILE B 1 18 ? 4.109 40.781 10.508 1 98.56 18 ILE B CA 1
ATOM 4175 C C . ILE B 1 18 ? 3.799 39.5 11.305 1 98.56 18 ILE B C 1
ATOM 4177 O O . ILE B 1 18 ? 3.381 39.594 12.461 1 98.56 18 ILE B O 1
ATOM 4181 N N . GLU B 1 19 ? 3.922 38.406 10.68 1 97.75 19 GLU B N 1
ATOM 4182 C CA . GLU B 1 19 ? 3.697 37.125 11.359 1 97.75 19 GLU B CA 1
ATOM 4183 C C . GLU B 1 19 ? 4.961 36.281 11.359 1 97.75 19 GLU B C 1
ATOM 4185 O O . GLU B 1 19 ? 5.582 36.062 10.32 1 97.75 19 GLU B O 1
ATOM 4190 N N . LEU B 1 20 ? 5.312 35.781 12.523 1 97.62 20 LEU B N 1
ATOM 4191 C CA . LEU B 1 20 ? 6.426 34.875 12.688 1 97.62 20 LEU B CA 1
ATOM 4192 C C . LEU B 1 20 ? 5.926 33.438 12.742 1 97.62 20 LEU B C 1
ATOM 4194 O O . LEU B 1 20 ? 5.617 32.906 13.82 1 97.62 20 LEU B O 1
ATOM 4198 N N . GLY B 1 21 ? 5.93 32.812 11.594 1 93.06 21 GLY B N 1
ATOM 4199 C CA . GLY B 1 21 ? 5.617 31.406 11.523 1 93.06 21 GLY B CA 1
ATOM 4200 C C . GLY B 1 21 ? 6.797 30.516 11.852 1 93.06 21 GLY B C 1
ATOM 4201 O O . GLY B 1 21 ? 7.879 31 12.18 1 93.06 21 GLY B O 1
ATOM 4202 N N . SER B 1 22 ? 6.645 29.203 11.711 1 89.44 22 SER B N 1
ATOM 4203 C CA . SER B 1 22 ? 7.672 28.25 12.102 1 89.44 22 SER B CA 1
ATOM 4204 C C . SER B 1 22 ? 8.82 28.219 11.094 1 89.44 22 SER B C 1
ATOM 4206 O O . SER B 1 22 ? 9.961 27.953 11.453 1 89.44 22 SER B O 1
ATOM 4208 N N . THR B 1 23 ? 8.531 28.5 9.766 1 88.44 23 THR B N 1
ATOM 4209 C CA . THR B 1 23 ? 9.586 28.391 8.766 1 88.44 23 THR B CA 1
ATOM 4210 C C . THR B 1 23 ? 9.789 29.719 8.039 1 88.44 23 THR B C 1
ATOM 4212 O O . THR B 1 23 ? 10.758 29.875 7.297 1 88.44 23 THR B O 1
ATOM 4215 N N . ARG B 1 24 ? 8.828 30.578 8.148 1 92.5 24 ARG B N 1
ATOM 4216 C CA . ARG B 1 24 ? 8.891 31.844 7.426 1 92.5 24 ARG B CA 1
ATOM 4217 C C . ARG B 1 24 ? 8.336 33 8.273 1 92.5 24 ARG B C 1
ATOM 4219 O O . ARG B 1 24 ? 7.336 32.812 8.969 1 92.5 24 ARG B O 1
ATOM 4226 N N . ILE B 1 25 ? 8.977 34.062 8.25 1 97.5 25 ILE B N 1
ATOM 4227 C CA . ILE B 1 25 ? 8.477 35.344 8.766 1 97.5 25 ILE B CA 1
ATOM 4228 C C . ILE B 1 25 ? 7.98 36.219 7.617 1 97.5 25 ILE B C 1
ATOM 4230 O O . ILE B 1 25 ? 8.727 36.5 6.668 1 97.5 25 ILE B O 1
ATOM 4234 N N . LYS B 1 26 ? 6.688 36.625 7.707 1 96.88 26 LYS B N 1
ATOM 4235 C CA . LYS B 1 26 ? 6.082 37.375 6.605 1 96.88 26 LYS B CA 1
ATOM 4236 C C . LYS B 1 26 ? 5.574 38.75 7.066 1 96.88 26 LYS B C 1
ATOM 4238 O O . LYS B 1 26 ? 4.914 38.844 8.102 1 96.88 26 LYS B O 1
ATOM 4243 N N . ALA B 1 27 ? 5.949 39.75 6.32 1 98.06 27 ALA B N 1
ATOM 4244 C CA . ALA B 1 27 ? 5.426 41.125 6.488 1 98.06 27 ALA B CA 1
ATOM 4245 C C . ALA B 1 27 ? 4.523 41.5 5.32 1 98.06 27 ALA B C 1
ATOM 4247 O O . ALA B 1 27 ? 4.836 41.219 4.164 1 98.06 27 ALA B O 1
ATOM 4248 N N . VAL B 1 28 ? 3.391 42.094 5.645 1 97.56 28 VAL B N 1
ATOM 4249 C CA . VAL B 1 28 ? 2.486 42.562 4.594 1 97.56 28 VAL B CA 1
ATOM 4250 C C . VAL B 1 28 ? 1.989 43.969 4.922 1 97.56 28 VAL B C 1
ATOM 4252 O O . VAL B 1 28 ? 1.562 44.25 6.047 1 97.56 28 VAL B O 1
ATOM 4255 N N . LEU B 1 29 ? 2.148 44.844 3.994 1 98 29 LEU B N 1
ATOM 4256 C CA . LEU B 1 29 ? 1.577 46.188 4.078 1 98 29 LEU B CA 1
ATOM 4257 C C . LEU B 1 29 ? 0.292 46.281 3.264 1 98 29 LEU B C 1
ATOM 4259 O O . LEU B 1 29 ? 0.278 45.938 2.076 1 98 29 LEU B O 1
ATOM 4263 N N . ILE B 1 30 ? -0.754 46.719 3.936 1 96.94 30 ILE B N 1
ATOM 4264 C CA . ILE B 1 30 ? -2.021 46.781 3.217 1 96.94 30 ILE B CA 1
ATOM 4265 C C . ILE B 1 30 ? -2.514 48.25 3.172 1 96.94 30 ILE B C 1
ATOM 4267 O O . ILE B 1 30 ? -2.129 49.062 4.008 1 96.94 30 ILE B O 1
ATOM 4271 N N . GLY B 1 31 ? -3.346 48.5 2.189 1 95.81 31 GLY B N 1
ATOM 4272 C CA . GLY B 1 31 ? -3.928 49.812 2.031 1 95.81 31 GLY B CA 1
ATOM 4273 C C . GLY B 1 31 ? -5.273 49.969 2.713 1 95.81 31 GLY B C 1
ATOM 4274 O O . GLY B 1 31 ? -5.691 49.094 3.473 1 95.81 31 GLY B O 1
ATOM 4275 N N . GLU B 1 32 ? -5.895 51.062 2.439 1 93.38 32 GLU B N 1
ATOM 4276 C CA . GLU B 1 32 ? -7.184 51.406 3.045 1 93.38 32 GLU B CA 1
ATOM 4277 C C . GLU B 1 32 ? -8.258 50.406 2.605 1 93.38 32 GLU B C 1
ATOM 4279 O O . GLU B 1 32 ? -9.242 50.188 3.316 1 93.38 32 GLU B O 1
ATOM 4284 N N . ASP B 1 33 ? -8.047 49.812 1.47 1 92 33 ASP B N 1
ATOM 4285 C CA . ASP B 1 33 ? -9.008 48.844 0.941 1 92 33 ASP B CA 1
ATOM 4286 C C . ASP B 1 33 ? -8.641 47.438 1.372 1 92 33 ASP B C 1
ATOM 4288 O O . ASP B 1 33 ? -9.234 46.438 0.894 1 92 33 ASP B O 1
ATOM 4292 N N . HIS B 1 34 ? -7.652 47.312 2.211 1 93.44 34 HIS B N 1
ATOM 4293 C CA . HIS B 1 34 ? -7.211 46.062 2.814 1 93.44 34 HIS B CA 1
ATOM 4294 C C . HIS B 1 34 ? -6.488 45.188 1.798 1 93.44 34 HIS B C 1
ATOM 4296 O O . HIS B 1 34 ? -6.262 44 2.047 1 93.44 34 HIS B O 1
ATOM 4302 N N . THR B 1 35 ? -6.145 45.781 0.647 1 92.25 35 THR B N 1
ATOM 4303 C CA . THR B 1 35 ? -5.371 45.031 -0.344 1 92.25 35 THR B CA 1
ATOM 4304 C C . THR B 1 35 ? -3.877 45.156 -0.066 1 92.25 35 THR B C 1
ATOM 4306 O O . THR B 1 35 ? -3.4 46.219 0.353 1 92.25 35 THR B O 1
ATOM 4309 N N . SER B 1 36 ? -3.209 44.094 -0.327 1 93.62 36 SER B N 1
ATOM 4310 C CA . SER B 1 36 ? -1.767 44.094 -0.113 1 93.62 36 SER B CA 1
ATOM 4311 C C . SER B 1 36 ? -1.057 45.031 -1.088 1 93.62 36 SER B C 1
ATOM 4313 O O . SER B 1 36 ? -1.315 44.969 -2.293 1 93.62 36 SER B O 1
ATOM 4315 N N . ILE B 1 37 ? -0.19 45.812 -0.613 1 95.12 37 ILE B N 1
ATOM 4316 C CA . ILE B 1 37 ? 0.539 46.781 -1.438 1 95.12 37 ILE B CA 1
ATOM 4317 C C . ILE B 1 37 ? 1.997 46.344 -1.565 1 95.12 37 ILE B C 1
ATOM 4319 O O . ILE B 1 37 ? 2.658 46.656 -2.561 1 95.12 37 ILE B O 1
ATOM 4323 N N . ALA B 1 38 ? 2.51 45.781 -0.551 1 96.31 38 ALA B N 1
ATOM 4324 C CA . ALA B 1 38 ? 3.885 45.281 -0.515 1 96.31 38 ALA B CA 1
ATOM 4325 C C . ALA B 1 38 ? 4.043 44.188 0.516 1 96.31 38 ALA B C 1
ATOM 4327 O O . ALA B 1 38 ? 3.254 44.094 1.46 1 96.31 38 ALA B O 1
ATOM 4328 N N . SER B 1 39 ? 4.98 43.375 0.285 1 97.12 39 SER B N 1
ATOM 4329 C CA . SER B 1 39 ? 5.238 42.25 1.211 1 97.12 39 SER B CA 1
ATOM 4330 C C . SER B 1 39 ? 6.727 41.938 1.283 1 97.12 39 SER B C 1
ATOM 4332 O O . SER B 1 39 ? 7.496 42.344 0.409 1 97.12 39 SER B O 1
ATOM 4334 N N . GLY B 1 40 ? 7.188 41.375 2.297 1 97.19 40 GLY B N 1
ATOM 4335 C CA . GLY B 1 40 ? 8.523 40.844 2.527 1 97.19 40 GLY B CA 1
ATOM 4336 C C . GLY B 1 40 ? 8.531 39.594 3.375 1 97.19 40 GLY B C 1
ATOM 4337 O O . GLY B 1 40 ? 7.691 39.406 4.262 1 97.19 40 GLY B O 1
ATOM 4338 N N . SER B 1 41 ? 9.438 38.75 3.111 1 96.88 41 SER B N 1
ATOM 4339 C CA . SER B 1 41 ? 9.492 37.5 3.867 1 96.88 41 SER B CA 1
ATOM 4340 C C . SER B 1 41 ? 10.93 37.094 4.184 1 96.88 41 SER B C 1
ATOM 4342 O O . SER B 1 41 ? 11.867 37.594 3.545 1 96.88 41 SER B O 1
ATOM 4344 N N . HIS B 1 42 ? 11.102 36.344 5.195 1 97.62 42 HIS B N 1
ATOM 4345 C CA . HIS B 1 42 ? 12.375 35.781 5.648 1 97.62 42 HIS B CA 1
ATOM 4346 C C . HIS B 1 42 ? 12.227 34.312 6.055 1 97.62 42 HIS B C 1
ATOM 4348 O O . HIS B 1 42 ? 11.469 34 6.969 1 97.62 42 HIS B O 1
ATOM 4354 N N . ASP B 1 43 ? 12.953 33.438 5.355 1 96.12 43 ASP B N 1
ATOM 4355 C CA . ASP B 1 43 ? 12.945 32.031 5.711 1 96.12 43 ASP B CA 1
ATOM 4356 C C . ASP B 1 43 ? 13.891 31.75 6.879 1 96.12 43 ASP B C 1
ATOM 4358 O O . ASP B 1 43 ? 14.984 32.312 6.945 1 96.12 43 ASP B O 1
ATOM 4362 N N . TRP B 1 44 ? 13.43 31.016 7.867 1 95.06 44 TRP B N 1
ATOM 4363 C CA . TRP B 1 44 ? 14.258 30.625 9 1 95.06 44 TRP B CA 1
ATOM 4364 C C . TRP B 1 44 ? 13.914 29.219 9.477 1 95.06 44 TRP B C 1
ATOM 4366 O O . TRP B 1 44 ? 13.008 28.594 8.945 1 95.06 44 TRP B O 1
ATOM 4376 N N . GLU B 1 45 ? 14.734 28.703 10.375 1 91.5 45 GLU B N 1
ATOM 4377 C CA . GLU B 1 45 ? 14.539 27.344 10.906 1 91.5 45 GLU B CA 1
ATOM 4378 C C . GLU B 1 45 ? 14.883 27.297 12.398 1 91.5 45 GLU B C 1
ATOM 4380 O O . GLU B 1 45 ? 15.758 28.031 12.867 1 91.5 45 GLU B O 1
ATOM 4385 N N . ASN B 1 46 ? 14.125 26.422 13.039 1 92.81 46 ASN B N 1
ATOM 4386 C CA . ASN B 1 46 ? 14.43 26.219 14.453 1 92.81 46 ASN B CA 1
ATOM 4387 C C . ASN B 1 46 ? 15.734 25.438 14.633 1 92.81 46 ASN B C 1
ATOM 4389 O O . ASN B 1 46 ? 16.281 24.891 13.672 1 92.81 46 ASN B O 1
ATOM 4393 N N . SER B 1 47 ? 16.266 25.516 15.773 1 94.06 47 SER B N 1
ATOM 4394 C CA . SER B 1 47 ? 17.453 24.781 16.188 1 94.06 47 SER B CA 1
ATOM 4395 C C . SER B 1 47 ? 17.172 23.938 17.422 1 94.06 47 SER B C 1
ATOM 4397 O O . SER B 1 47 ? 16.328 24.297 18.25 1 94.06 47 SER B O 1
ATOM 4399 N N . PHE B 1 48 ? 17.812 22.828 17.547 1 91.06 48 PHE B N 1
ATOM 4400 C CA . PHE B 1 48 ? 17.719 21.969 18.719 1 91.06 48 PHE B CA 1
ATOM 4401 C C . PHE B 1 48 ? 18.906 22.203 19.656 1 91.06 48 PHE B C 1
ATOM 4403 O O . PHE B 1 48 ? 20 21.719 19.375 1 91.06 48 PHE B O 1
ATOM 4410 N N . VAL B 1 49 ? 18.656 22.938 20.703 1 91.12 49 VAL B N 1
ATOM 4411 C CA . VAL B 1 49 ? 19.703 23.328 21.625 1 91.12 49 VAL B CA 1
ATOM 4412 C C . VAL B 1 49 ? 19.344 22.859 23.047 1 91.12 49 VAL B C 1
ATOM 4414 O O . VAL B 1 49 ? 18.266 23.172 23.547 1 91.12 49 VAL B O 1
ATOM 4417 N N . ASN B 1 50 ? 20.219 22.094 23.672 1 88.81 50 ASN B N 1
ATOM 4418 C CA . ASN B 1 50 ? 20.047 21.609 25.031 1 88.81 50 ASN B CA 1
ATOM 4419 C C . ASN B 1 50 ? 18.719 20.859 25.188 1 88.81 50 ASN B C 1
ATOM 4421 O O . ASN B 1 50 ? 17.953 21.141 26.125 1 88.81 50 ASN B O 1
ATOM 4425 N N . ASN B 1 51 ? 18.344 20.062 24.172 1 87.62 51 ASN B N 1
ATOM 4426 C CA . ASN B 1 51 ? 17.188 19.156 24.188 1 87.62 51 ASN B CA 1
ATOM 4427 C C . ASN B 1 51 ? 15.883 19.922 23.984 1 87.62 51 ASN B C 1
ATOM 4429 O O . ASN B 1 51 ? 14.805 19.406 24.297 1 87.62 51 ASN B O 1
ATOM 4433 N N . PHE B 1 52 ? 16.016 21.266 23.531 1 91.69 52 PHE B N 1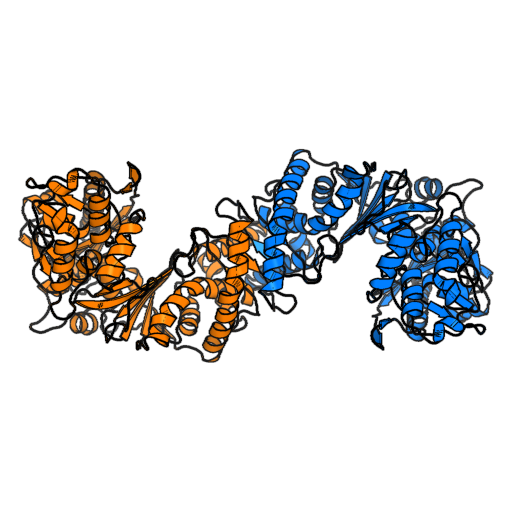
ATOM 4434 C CA . PHE B 1 52 ? 14.82 22.047 23.25 1 91.69 52 PHE B CA 1
ATOM 4435 C C . PHE B 1 52 ? 14.875 22.625 21.844 1 91.69 52 PHE B C 1
ATOM 4437 O O . PHE B 1 52 ? 15.93 23.062 21.375 1 91.69 52 PHE B O 1
ATOM 4444 N N . TRP B 1 53 ? 13.805 22.5 21.188 1 92.19 53 TRP B N 1
ATOM 4445 C CA . TRP B 1 53 ? 13.633 23.25 19.969 1 92.19 53 TRP B CA 1
ATOM 4446 C C . TRP B 1 53 ? 13.484 24.75 20.266 1 92.19 53 TRP B C 1
ATOM 4448 O O . TRP B 1 53 ? 12.695 25.141 21.125 1 92.19 53 TRP B O 1
ATOM 4458 N N . THR B 1 54 ? 14.273 25.594 19.516 1 96.62 54 THR B N 1
ATOM 4459 C CA . THR B 1 54 ? 14.312 27 19.891 1 96.62 54 THR B CA 1
ATOM 4460 C C . THR B 1 54 ? 14.617 27.859 18.656 1 96.62 54 THR B C 1
ATOM 4462 O O . THR B 1 54 ? 14.844 27.344 17.562 1 96.62 54 THR B O 1
ATOM 4465 N N . TYR B 1 55 ? 14.344 29.141 18.781 1 96.75 55 TYR B N 1
ATOM 4466 C CA . TYR B 1 55 ? 14.867 30.203 17.938 1 96.75 55 TYR B CA 1
ATOM 4467 C C . TYR B 1 55 ? 15.695 31.188 18.75 1 96.75 55 TYR B C 1
ATOM 4469 O O . TYR B 1 55 ? 15.289 31.578 19.859 1 96.75 55 TYR B O 1
ATOM 4477 N N . SER B 1 56 ? 16.812 31.562 18.266 1 96.69 56 SER B N 1
ATOM 4478 C CA . SER B 1 56 ? 17.594 32.562 19 1 96.69 56 SER B CA 1
ATOM 4479 C C . SER B 1 56 ? 16.969 33.938 18.891 1 96.69 56 SER B C 1
ATOM 4481 O O . SER B 1 56 ? 16.344 34.281 17.875 1 96.69 56 SER B O 1
ATOM 4483 N N . VAL B 1 57 ? 17.188 34.75 19.953 1 97.19 57 VAL B N 1
ATOM 4484 C CA . VAL B 1 57 ? 16.703 36.125 19.953 1 97.19 57 VAL B CA 1
ATOM 4485 C C . VAL B 1 57 ? 17.281 36.875 18.766 1 97.19 57 VAL B C 1
ATOM 4487 O O . VAL B 1 57 ? 16.578 37.688 18.109 1 97.19 57 VAL B O 1
ATOM 4490 N N . GLU B 1 58 ? 18.5 36.594 18.5 1 97.25 58 GLU B N 1
ATOM 4491 C CA . GLU B 1 58 ? 19.156 37.219 17.344 1 97.25 58 GLU B CA 1
ATOM 4492 C C . GLU B 1 58 ? 18.453 36.875 16.047 1 97.25 58 GLU B C 1
ATOM 4494 O O . GLU B 1 58 ? 18.203 37.75 15.219 1 97.25 58 GLU B O 1
ATOM 4499 N N . ASP B 1 59 ? 18.109 35.625 15.867 1 97.56 59 ASP B N 1
ATOM 4500 C CA . ASP B 1 59 ? 17.438 35.188 14.648 1 97.56 59 ASP B CA 1
ATOM 4501 C C . ASP B 1 59 ? 16.031 35.781 14.531 1 97.56 59 ASP B C 1
ATOM 4503 O O . ASP B 1 59 ? 15.57 36.094 13.43 1 97.56 59 ASP B O 1
ATOM 4507 N N . ILE B 1 60 ? 15.43 35.938 15.648 1 97.94 60 ILE B N 1
ATOM 4508 C CA . ILE B 1 60 ? 14.094 36.531 15.672 1 97.94 60 ILE B CA 1
ATOM 4509 C C . ILE B 1 60 ? 14.148 37.938 15.102 1 97.94 60 ILE B C 1
ATOM 4511 O O . ILE B 1 60 ? 13.414 38.281 14.156 1 97.94 60 ILE B O 1
ATOM 4515 N N . TRP B 1 61 ? 14.992 38.719 15.609 1 98.44 61 TRP B N 1
ATOM 4516 C CA . TRP B 1 61 ? 15.047 40.125 15.188 1 98.44 61 TRP B CA 1
ATOM 4517 C C . TRP B 1 61 ? 15.633 40.25 13.789 1 98.44 61 TRP B C 1
ATOM 4519 O O . TRP B 1 61 ? 15.195 41.094 13 1 98.44 61 TRP B O 1
ATOM 4529 N N . LYS B 1 62 ? 16.641 39.406 13.508 1 98.25 62 LYS B N 1
ATOM 4530 C CA . LYS B 1 62 ? 17.141 39.406 12.133 1 98.25 62 LYS B CA 1
ATOM 4531 C C . LYS B 1 62 ? 16.031 39.125 11.141 1 98.25 62 LYS B C 1
ATOM 4533 O O . LYS B 1 62 ? 15.945 39.75 10.086 1 98.25 62 LYS B O 1
ATOM 4538 N N . GLY B 1 63 ? 15.211 38.156 11.445 1 98.44 63 GLY B N 1
ATOM 4539 C CA . GLY B 1 63 ? 14.109 37.781 10.562 1 98.44 63 GLY B CA 1
ATOM 4540 C C . GLY B 1 63 ? 13.078 38.875 10.422 1 98.44 63 GLY B C 1
ATOM 4541 O O . GLY B 1 63 ? 12.609 39.156 9.312 1 98.44 63 GLY B O 1
ATOM 4542 N N . ILE B 1 64 ? 12.688 39.5 11.57 1 98.44 64 ILE B N 1
ATOM 4543 C CA . ILE B 1 64 ? 11.703 40.594 11.562 1 98.44 64 ILE B CA 1
ATOM 4544 C C . ILE B 1 64 ? 12.234 41.781 10.742 1 98.44 64 ILE B C 1
ATOM 4546 O O . ILE B 1 64 ? 11.539 42.281 9.867 1 98.44 64 ILE B O 1
ATOM 4550 N N . GLN B 1 65 ? 13.445 42.094 10.945 1 98.75 65 GLN B N 1
ATOM 4551 C CA . GLN B 1 65 ? 14.055 43.25 10.273 1 98.75 65 GLN B CA 1
ATOM 4552 C C . GLN B 1 65 ? 14.211 42.969 8.781 1 98.75 65 GLN B C 1
ATOM 4554 O O . GLN B 1 65 ? 13.977 43.875 7.961 1 98.75 65 GLN B O 1
ATOM 4559 N N . ASP B 1 66 ? 14.586 41.781 8.508 1 98.62 66 ASP B N 1
ATOM 4560 C CA . ASP B 1 66 ? 14.75 41.438 7.098 1 98.62 66 ASP B CA 1
ATOM 4561 C C . ASP B 1 66 ? 13.406 41.438 6.371 1 98.62 66 ASP B C 1
ATOM 4563 O O . ASP B 1 66 ? 13.312 41.906 5.242 1 98.62 66 ASP B O 1
ATOM 4567 N N . SER B 1 67 ? 12.422 40.875 6.961 1 98.25 67 SER B N 1
ATOM 4568 C CA . SER B 1 67 ? 11.094 40.875 6.352 1 98.25 67 SER B CA 1
ATOM 4569 C C . SER B 1 67 ? 10.562 42.281 6.172 1 98.25 67 SER B C 1
ATOM 4571 O O . SER B 1 67 ? 9.984 42.594 5.133 1 98.25 67 SER B O 1
ATOM 4573 N N . TYR B 1 68 ? 10.719 43.094 7.16 1 98.5 68 TYR B N 1
ATOM 4574 C CA . TYR B 1 68 ? 10.305 44.5 7.078 1 98.5 68 TYR B CA 1
ATOM 4575 C C . TYR B 1 68 ? 11.078 45.25 5.988 1 98.5 68 TYR B C 1
ATOM 4577 O O . TYR B 1 68 ? 10.484 45.969 5.195 1 98.5 68 TYR B O 1
ATOM 4585 N N . ARG B 1 69 ? 12.383 45.031 5.984 1 98.44 69 ARG B N 1
ATOM 4586 C CA . ARG B 1 69 ? 13.234 45.719 5.012 1 98.44 69 ARG B CA 1
ATOM 4587 C C . ARG B 1 69 ? 12.812 45.375 3.586 1 98.44 69 ARG B C 1
ATOM 4589 O O . ARG B 1 69 ? 12.75 46.25 2.725 1 98.44 69 ARG B O 1
ATOM 4596 N N . LYS B 1 70 ? 12.57 44.094 3.346 1 98.5 70 LYS B N 1
ATOM 4597 C CA . LYS B 1 70 ? 12.156 43.656 2.018 1 98.5 70 LYS B CA 1
ATOM 4598 C C . LYS B 1 70 ? 10.812 44.25 1.626 1 98.5 70 LYS B C 1
ATOM 4600 O O . LYS B 1 70 ? 10.625 44.656 0.477 1 98.5 70 LYS B O 1
ATOM 4605 N N . MET B 1 71 ? 9.922 44.281 2.531 1 98.19 71 MET B N 1
ATOM 4606 C CA . MET B 1 71 ? 8.625 44.906 2.287 1 98.19 71 MET B CA 1
ATOM 4607 C C . MET B 1 71 ? 8.789 46.406 2 1 98.19 71 MET B C 1
ATOM 4609 O O . MET B 1 71 ? 8.211 46.906 1.044 1 98.19 71 MET B O 1
ATOM 4613 N N . ALA B 1 72 ? 9.594 47.094 2.76 1 97.94 72 ALA B N 1
ATOM 4614 C CA . ALA B 1 72 ? 9.844 48.531 2.572 1 97.94 72 ALA B CA 1
ATOM 4615 C C . ALA B 1 72 ? 10.531 48.781 1.234 1 97.94 72 ALA B C 1
ATOM 4617 O O . ALA B 1 72 ? 10.25 49.781 0.576 1 97.94 72 ALA B O 1
ATOM 4618 N N . ALA B 1 73 ? 11.445 47.906 0.892 1 97.88 73 ALA B N 1
ATOM 4619 C CA . ALA B 1 73 ? 12.125 48.031 -0.399 1 97.88 73 ALA B CA 1
ATOM 4620 C C . ALA B 1 73 ? 11.125 47.906 -1.549 1 97.88 73 ALA B C 1
ATOM 4622 O O . ALA B 1 73 ? 11.25 48.594 -2.564 1 97.88 73 ALA B O 1
ATOM 4623 N N . GLU B 1 74 ? 10.227 47.031 -1.362 1 97.62 74 GLU B N 1
ATOM 4624 C CA . GLU B 1 74 ? 9.188 46.875 -2.381 1 97.62 74 GLU B CA 1
ATOM 4625 C C . GLU B 1 74 ? 8.344 48.125 -2.508 1 97.62 74 GLU B C 1
ATOM 4627 O O . GLU B 1 74 ? 7.953 48.531 -3.613 1 97.62 74 GLU B O 1
ATOM 4632 N N . VAL B 1 75 ? 8.023 48.781 -1.414 1 96.81 75 VAL B N 1
ATOM 4633 C CA . VAL B 1 75 ? 7.285 50.031 -1.423 1 96.81 75 VAL B CA 1
ATOM 4634 C C . VAL B 1 75 ? 8.062 51.094 -2.219 1 96.81 75 VAL B C 1
ATOM 4636 O O . VAL B 1 75 ? 7.492 51.75 -3.076 1 96.81 75 VAL B O 1
ATOM 4639 N N . LYS B 1 76 ? 9.281 51.188 -1.944 1 96.44 76 LYS B N 1
ATOM 4640 C CA . LYS B 1 76 ? 10.133 52.156 -2.633 1 96.44 76 LYS B CA 1
ATOM 4641 C C . LYS B 1 76 ? 10.219 51.844 -4.125 1 96.44 76 LYS B C 1
ATOM 4643 O O . LYS B 1 76 ? 10.141 52.75 -4.957 1 96.44 76 LYS B O 1
ATOM 4648 N N . GLN B 1 77 ? 10.398 50.656 -4.418 1 96.69 77 GLN B N 1
ATOM 4649 C CA . GLN B 1 77 ? 10.547 50.25 -5.805 1 96.69 77 GLN B CA 1
ATOM 4650 C C . GLN B 1 77 ? 9.258 50.469 -6.59 1 96.69 77 GLN B C 1
ATOM 4652 O O . GLN B 1 77 ? 9.281 50.938 -7.723 1 96.69 77 GLN B O 1
ATOM 4657 N N . GLN B 1 78 ? 8.188 50.125 -6.031 1 96 78 GLN B N 1
ATOM 4658 C CA . GLN B 1 78 ? 6.914 50.125 -6.742 1 96 78 GLN B CA 1
ATOM 4659 C C . GLN B 1 78 ? 6.293 51.531 -6.77 1 96 78 GLN B C 1
ATOM 4661 O O . GLN B 1 78 ? 5.625 51.875 -7.738 1 96 78 GLN B O 1
ATOM 4666 N N . TYR B 1 79 ? 6.5 52.25 -5.703 1 95.38 79 TYR B N 1
ATOM 4667 C CA . TYR B 1 79 ? 5.734 53.469 -5.59 1 95.38 79 TYR B CA 1
ATOM 4668 C C . TYR B 1 79 ? 6.656 54.688 -5.488 1 95.38 79 TYR B C 1
ATOM 4670 O O . TYR B 1 79 ? 6.191 55.844 -5.43 1 95.38 79 TYR B O 1
ATOM 4678 N N . GLY B 1 80 ? 7.934 54.531 -5.359 1 94.69 80 GLY B N 1
ATOM 4679 C CA . GLY B 1 80 ? 8.922 55.594 -5.406 1 94.69 80 GLY B CA 1
ATOM 4680 C C . GLY B 1 80 ? 8.969 56.406 -4.133 1 94.69 80 GLY B C 1
ATOM 4681 O O . GLY B 1 80 ? 9.383 57.562 -4.156 1 94.69 80 GLY B O 1
ATOM 4682 N N . VAL B 1 81 ? 8.469 55.906 -3.045 1 95.31 81 VAL B N 1
ATOM 4683 C CA . VAL B 1 81 ? 8.453 56.656 -1.785 1 95.31 81 VAL B CA 1
ATOM 4684 C C . VAL B 1 81 ? 9.078 55.781 -0.682 1 95.31 81 VAL B C 1
ATOM 4686 O O . VAL B 1 81 ? 9.086 54.562 -0.765 1 95.31 81 VAL B O 1
ATOM 4689 N N . THR B 1 82 ? 9.664 56.469 0.277 1 95.88 82 THR B N 1
ATOM 4690 C CA . THR B 1 82 ? 10.211 55.812 1.456 1 95.88 82 THR B CA 1
ATOM 4691 C C . THR B 1 82 ? 9.148 55.688 2.545 1 95.88 82 THR B C 1
ATOM 4693 O O . THR B 1 82 ? 8.461 56.656 2.869 1 95.88 82 THR B O 1
ATOM 4696 N N . LEU B 1 83 ? 8.961 54.531 3.064 1 97 83 LEU B N 1
ATOM 4697 C CA . LEU B 1 83 ? 7.996 54.281 4.129 1 97 83 LEU B CA 1
ATOM 4698 C C . LEU B 1 83 ? 8.461 54.906 5.438 1 97 83 LEU B C 1
ATOM 4700 O O . LEU B 1 83 ? 9.43 54.438 6.043 1 97 83 LEU B O 1
ATOM 4704 N N . GLN B 1 84 ? 7.812 55.906 5.883 1 97.06 84 GLN B N 1
ATOM 4705 C CA . GLN B 1 84 ? 8.25 56.625 7.074 1 97.06 84 GLN B CA 1
ATOM 4706 C C . GLN B 1 84 ? 7.227 56.5 8.203 1 97.06 84 GLN B C 1
ATOM 4708 O O . GLN B 1 84 ? 7.559 56.656 9.375 1 97.06 84 GLN B O 1
ATOM 4713 N N . THR B 1 85 ? 6.016 56.312 7.816 1 97.19 85 THR B N 1
ATOM 4714 C CA . THR B 1 85 ? 4.957 56.156 8.805 1 97.19 85 THR B CA 1
ATOM 4715 C C . THR B 1 85 ? 3.922 55.125 8.32 1 97.19 85 THR B C 1
ATOM 4717 O O . THR B 1 85 ? 3.857 54.812 7.133 1 97.19 85 THR B O 1
ATOM 4720 N N . ILE B 1 86 ? 3.297 54.562 9.25 1 98.12 86 ILE B N 1
ATOM 4721 C CA . ILE B 1 86 ? 2.26 53.531 9.039 1 98.12 86 ILE B CA 1
ATOM 4722 C C . ILE B 1 86 ? 1.081 53.812 9.969 1 98.12 86 ILE B C 1
ATOM 4724 O O . ILE B 1 86 ? 1.266 54.312 11.086 1 98.12 86 ILE B O 1
ATOM 4728 N N . GLY B 1 87 ? -0.052 53.562 9.516 1 98.12 87 GLY B N 1
ATOM 4729 C CA . GLY B 1 87 ? -1.237 53.875 10.305 1 98.12 87 GLY B CA 1
ATOM 4730 C C . GLY B 1 87 ? -1.365 53 11.547 1 98.12 87 GLY B C 1
ATOM 4731 O O . GLY B 1 87 ? -1.818 53.469 12.594 1 98.12 87 GLY B O 1
ATOM 4732 N N . ALA B 1 88 ? -1.083 51.781 11.445 1 98.5 88 ALA B N 1
ATOM 4733 C CA . ALA B 1 88 ? -1.106 50.844 12.547 1 98.5 88 ALA B CA 1
ATOM 4734 C C . ALA B 1 88 ? -0.255 49.594 12.227 1 98.5 88 ALA B C 1
ATOM 4736 O O . ALA B 1 88 ? 0.001 49.312 11.055 1 98.5 88 ALA B O 1
ATOM 4737 N N . ILE B 1 89 ? 0.193 48.938 13.234 1 98.75 89 ILE B N 1
ATOM 4738 C CA . ILE B 1 89 ? 1.002 47.75 13.062 1 98.75 89 ILE B CA 1
ATOM 4739 C C . ILE B 1 89 ? 0.45 46.625 13.938 1 98.75 89 ILE B C 1
ATOM 4741 O O . ILE B 1 89 ? -0.083 46.875 15.023 1 98.75 89 ILE B O 1
ATOM 4745 N N . GLY B 1 90 ? 0.479 45.438 13.477 1 98.69 90 GLY B N 1
ATOM 4746 C CA . GLY B 1 90 ? 0.171 44.25 14.266 1 98.69 90 GLY B CA 1
ATOM 4747 C C . GLY B 1 90 ? 1.212 43.156 14.125 1 98.69 90 GLY B C 1
ATOM 4748 O O . GLY B 1 90 ? 1.787 42.969 13.047 1 98.69 90 GLY B O 1
ATOM 4749 N N . PHE B 1 91 ? 1.466 42.406 15.203 1 98.69 91 PHE B N 1
ATOM 4750 C CA . PHE B 1 91 ? 2.398 41.281 15.211 1 98.69 91 PHE B CA 1
ATOM 4751 C C . PHE B 1 91 ? 1.696 40 15.633 1 98.69 91 PHE B C 1
ATOM 4753 O O . PHE B 1 91 ? 0.866 40 16.547 1 98.69 91 PHE B O 1
ATOM 4760 N N . SER B 1 92 ? 1.953 39 14.875 1 97.88 92 SER B N 1
ATOM 4761 C CA . SER B 1 92 ? 1.497 37.656 15.18 1 97.88 92 SER B CA 1
ATOM 4762 C C . SER B 1 92 ? 2.664 36.656 15.219 1 97.88 92 SER B C 1
ATOM 4764 O O . SER B 1 92 ? 3.695 36.906 14.586 1 97.88 92 SER B O 1
ATOM 4766 N N . GLY B 1 93 ? 2.598 35.688 16.016 1 95.88 93 GLY B N 1
ATOM 4767 C CA . GLY B 1 93 ? 3.594 34.625 16.094 1 95.88 93 GLY B CA 1
ATOM 4768 C C . GLY B 1 93 ? 2.988 33.25 16.281 1 95.88 93 GLY B C 1
ATOM 4769 O O . GLY B 1 93 ? 1.779 33.125 16.484 1 95.88 93 GLY B O 1
ATOM 4770 N N . MET B 1 94 ? 3.912 32.25 16.109 1 94.12 94 MET B N 1
ATOM 4771 C CA . MET B 1 94 ? 3.486 30.906 16.484 1 94.12 94 MET B CA 1
ATOM 4772 C C . MET B 1 94 ? 2.938 30.875 17.906 1 94.12 94 MET B C 1
ATOM 4774 O O . MET B 1 94 ? 3.5 31.516 18.812 1 94.12 94 MET B O 1
ATOM 4778 N N . MET B 1 95 ? 1.855 30.203 18.078 1 92.81 95 MET B N 1
ATOM 4779 C CA . MET B 1 95 ? 1.195 30.156 19.375 1 92.81 95 MET B CA 1
ATOM 4780 C C . MET B 1 95 ? 2.031 29.375 20.375 1 92.81 95 MET B C 1
ATOM 4782 O O . MET B 1 95 ? 2.963 28.656 20 1 92.81 95 MET B O 1
ATOM 4786 N N . HIS B 1 96 ? 1.651 29.562 21.656 1 93.5 96 HIS B N 1
ATOM 4787 C CA . HIS B 1 96 ? 2.197 28.797 22.766 1 93.5 96 HIS B CA 1
ATOM 4788 C C . HIS B 1 96 ? 3.668 29.125 22.984 1 93.5 96 HIS B C 1
ATOM 4790 O O . HIS B 1 96 ? 4.105 30.234 22.719 1 93.5 96 HIS B O 1
ATOM 4796 N N . GLY B 1 97 ? 4.32 28.156 23.609 1 93.5 97 GLY B N 1
ATOM 4797 C CA . GLY B 1 97 ? 5.73 28.328 23.938 1 93.5 97 GLY B CA 1
ATOM 4798 C C . GLY B 1 97 ? 5.965 29.031 25.25 1 93.5 97 GLY B C 1
ATOM 4799 O O . GLY B 1 97 ? 5.02 29.297 26 1 93.5 97 GLY B O 1
ATOM 4800 N N . TYR B 1 98 ? 7.223 29.188 25.516 1 97.06 98 TYR B N 1
ATOM 4801 C CA . TYR B 1 98 ? 7.648 29.641 26.828 1 97.06 98 TYR B CA 1
ATOM 4802 C C . TYR B 1 98 ? 8.875 30.547 26.719 1 97.06 98 TYR B C 1
ATOM 4804 O O . TYR B 1 98 ? 9.945 30.094 26.312 1 97.06 98 TYR B O 1
ATOM 4812 N N . MET B 1 99 ? 8.633 31.844 26.953 1 98.38 99 MET B N 1
ATOM 4813 C CA . MET B 1 99 ? 9.703 32.812 27.125 1 98.38 99 MET B CA 1
ATOM 4814 C C . MET B 1 99 ? 9.625 33.469 28.516 1 98.38 99 MET B C 1
ATOM 4816 O O . MET B 1 99 ? 8.68 34.188 28.812 1 98.38 99 MET B O 1
ATOM 4820 N N . ALA B 1 100 ? 10.633 33.188 29.312 1 98.5 100 ALA B N 1
ATOM 4821 C CA . ALA B 1 100 ? 10.656 33.688 30.688 1 98.5 100 ALA B CA 1
ATOM 4822 C C . ALA B 1 100 ? 11.766 34.719 30.891 1 98.5 100 ALA B C 1
ATOM 4824 O O . ALA B 1 100 ? 12.883 34.531 30.406 1 98.5 100 ALA B O 1
ATOM 4825 N N . PHE B 1 101 ? 11.414 35.812 31.625 1 98.75 101 PHE B N 1
ATOM 4826 C CA . PHE B 1 101 ? 12.336 36.938 31.766 1 98.75 101 PHE B CA 1
ATOM 4827 C C . PHE B 1 101 ? 12.516 37.281 33.25 1 98.75 101 PHE B C 1
ATOM 4829 O O . PHE B 1 101 ? 11.586 37.125 34.031 1 98.75 101 PHE B O 1
ATOM 4836 N N . ASP B 1 102 ? 13.688 37.844 33.5 1 98.31 102 ASP B N 1
ATOM 4837 C CA . ASP B 1 102 ? 13.969 38.281 34.875 1 98.31 102 ASP B CA 1
ATOM 4838 C C . ASP B 1 102 ? 13.602 39.75 35.062 1 98.31 102 ASP B C 1
ATOM 4840 O O . ASP B 1 102 ? 12.93 40.344 34.25 1 98.31 102 ASP B O 1
ATOM 4844 N N . GLN B 1 103 ? 13.945 40.281 36.219 1 96.81 103 GLN B N 1
ATOM 4845 C CA . GLN B 1 103 ? 13.594 41.656 36.594 1 96.81 103 GLN B CA 1
ATOM 4846 C C . GLN B 1 103 ? 14.203 42.656 35.656 1 96.81 103 GLN B C 1
ATOM 4848 O O . GLN B 1 103 ? 13.664 43.75 35.469 1 96.81 103 GLN B O 1
ATOM 4853 N N . ASP B 1 104 ? 15.297 42.312 35 1 96.94 104 ASP B N 1
ATOM 4854 C CA . ASP B 1 104 ? 15.984 43.25 34.094 1 96.94 104 ASP B CA 1
ATOM 4855 C C . ASP B 1 104 ? 15.516 43.062 32.656 1 96.94 104 ASP B C 1
ATOM 4857 O O . ASP B 1 104 ? 16.031 43.688 31.734 1 96.94 104 ASP B O 1
ATOM 4861 N N . GLY B 1 105 ? 14.617 42.156 32.5 1 96.56 105 GLY B N 1
ATOM 4862 C CA . GLY B 1 105 ? 14.102 41.906 31.156 1 96.56 105 GLY B CA 1
ATOM 4863 C C . GLY B 1 105 ? 15 41 30.328 1 96.56 105 GLY B C 1
ATOM 4864 O O . GLY B 1 105 ? 14.922 41 29.094 1 96.56 105 GLY B O 1
ATOM 4865 N N . GLU B 1 106 ? 15.82 40.312 30.984 1 97.62 106 GLU B N 1
ATOM 4866 C CA . GLU B 1 106 ? 16.719 39.375 30.312 1 97.62 106 GLU B CA 1
ATOM 4867 C C . GLU B 1 106 ? 16.109 37.969 30.25 1 97.62 106 GLU B C 1
ATOM 4869 O O . GLU B 1 106 ? 15.5 37.5 31.219 1 97.62 106 GLU B O 1
ATOM 4874 N N . LEU B 1 107 ? 16.219 37.406 29.078 1 97.75 107 LEU B N 1
ATOM 4875 C CA . LEU B 1 107 ? 15.719 36.031 28.891 1 97.75 107 LEU B CA 1
ATOM 4876 C C . LEU B 1 107 ? 16.453 35.062 29.781 1 97.75 107 LEU B C 1
ATOM 4878 O O . LEU B 1 107 ? 17.688 35 29.766 1 97.75 107 LEU B O 1
ATOM 4882 N N . LEU B 1 108 ? 15.742 34.25 30.547 1 98 108 LEU B N 1
ATOM 4883 C CA . LEU B 1 108 ? 16.328 33.375 31.547 1 98 108 LEU B CA 1
ATOM 4884 C C . LEU B 1 108 ? 16.766 32.031 30.938 1 98 108 LEU B C 1
ATOM 4886 O O . LEU B 1 108 ? 17.781 31.469 31.344 1 98 108 LEU B O 1
ATOM 4890 N N . VAL B 1 109 ? 16.047 31.469 30.047 1 97 109 VAL B N 1
ATOM 4891 C CA . VAL B 1 109 ? 16.344 30.25 29.281 1 97 109 VAL B CA 1
ATOM 4892 C C . VAL B 1 109 ? 15.984 30.469 27.812 1 97 109 VAL B C 1
ATOM 4894 O O . VAL B 1 109 ? 15.156 31.328 27.484 1 97 109 VAL B O 1
ATOM 4897 N N . PRO B 1 110 ? 16.625 29.703 26.938 1 97 110 PRO B N 1
ATOM 4898 C CA . PRO B 1 110 ? 16.25 29.844 25.531 1 97 110 PRO B CA 1
ATOM 4899 C C . PRO B 1 110 ? 14.758 29.625 25.297 1 97 110 PRO B C 1
ATOM 4901 O O . PRO B 1 110 ? 14.125 28.859 26.016 1 97 110 PRO B O 1
ATOM 4904 N N . PHE B 1 111 ? 14.227 30.375 24.328 1 97.44 111 PHE B N 1
ATOM 4905 C CA . PHE B 1 111 ? 12.82 30.25 23.938 1 97.44 111 PHE B CA 1
ATOM 4906 C C . PHE B 1 111 ? 12.445 28.797 23.734 1 97.44 111 PHE B C 1
ATOM 4908 O O . PHE B 1 111 ? 13.07 28.094 22.938 1 97.44 111 PHE B O 1
ATOM 4915 N N . ARG B 1 112 ? 11.492 28.266 24.453 1 97.06 112 ARG B N 1
ATOM 4916 C CA . ARG B 1 112 ? 10.961 26.922 24.25 1 97.06 112 ARG B CA 1
ATOM 4917 C C . ARG B 1 112 ? 9.695 26.969 23.391 1 97.06 112 ARG B C 1
ATOM 4919 O O . ARG B 1 112 ? 8.625 27.344 23.875 1 97.06 112 ARG B O 1
ATOM 4926 N N . THR B 1 113 ? 9.828 26.5 22.188 1 96.06 113 THR B N 1
ATOM 4927 C CA . THR B 1 113 ? 8.75 26.656 21.203 1 96.06 113 THR B CA 1
ATOM 4928 C C . THR B 1 113 ? 7.633 25.656 21.484 1 96.06 113 THR B C 1
ATOM 4930 O O . THR B 1 113 ? 7.758 24.797 22.375 1 96.06 113 THR B O 1
ATOM 4933 N N . TRP B 1 114 ? 6.578 25.719 20.719 1 91.75 114 TRP B N 1
ATOM 4934 C CA . TRP B 1 114 ? 5.414 24.844 20.781 1 91.75 114 TRP B CA 1
ATOM 4935 C C . TRP B 1 114 ? 5.793 23.406 20.438 1 91.75 114 TRP B C 1
ATOM 4937 O O . TRP B 1 114 ? 5.078 22.469 20.781 1 91.75 114 TRP B O 1
ATOM 4947 N N . ARG B 1 115 ? 6.883 23.141 19.703 1 86.31 115 ARG B N 1
ATOM 4948 C CA . ARG B 1 115 ? 7.309 21.844 19.188 1 86.31 115 ARG B CA 1
ATOM 4949 C C . ARG B 1 115 ? 7.797 20.938 20.312 1 86.31 115 ARG B C 1
ATOM 4951 O O . ARG B 1 115 ? 7.934 19.719 20.141 1 86.31 115 ARG B O 1
ATOM 4958 N N . ASN B 1 116 ? 8.07 21.578 21.484 1 88.12 116 ASN B N 1
ATOM 4959 C CA . ASN B 1 116 ? 8.641 20.797 22.578 1 88.12 116 ASN B CA 1
ATOM 4960 C C . ASN B 1 116 ? 7.562 20 23.312 1 88.12 116 ASN B C 1
ATOM 4962 O O . ASN B 1 116 ? 6.625 20.578 23.875 1 88.12 116 ASN B O 1
ATOM 4966 N N . ASN B 1 117 ? 7.695 18.656 23.344 1 82.75 117 ASN B N 1
ATOM 4967 C CA . ASN B 1 117 ? 6.711 17.75 23.938 1 82.75 117 ASN B CA 1
ATOM 4968 C C . ASN B 1 117 ? 7.277 17.031 25.156 1 82.75 117 ASN B C 1
ATOM 4970 O O . ASN B 1 117 ? 7.016 15.836 25.344 1 82.75 117 ASN B O 1
ATOM 4974 N N . LEU B 1 118 ? 8.023 17.641 25.891 1 87 118 LEU B N 1
ATOM 4975 C CA . LEU B 1 118 ? 8.672 17.047 27.062 1 87 118 LEU B CA 1
ATOM 4976 C C . LEU B 1 118 ? 7.863 17.328 28.328 1 87 118 LEU B C 1
ATOM 4978 O O . LEU B 1 118 ? 8.344 17.094 29.438 1 87 118 LEU B O 1
ATOM 4982 N N . GLN B 1 119 ? 6.66 17.797 28.156 1 92.44 119 GLN B N 1
ATOM 4983 C CA . GLN B 1 119 ? 5.871 18.266 29.281 1 92.44 119 GLN B CA 1
ATOM 4984 C C . GLN B 1 119 ? 4.703 17.328 29.562 1 92.44 119 GLN B C 1
ATOM 4986 O O . GLN B 1 119 ? 3.631 17.766 29.984 1 92.44 119 GLN B O 1
ATOM 4991 N N . GLU B 1 120 ? 4.918 16.078 29.391 1 90.94 120 GLU B N 1
ATOM 4992 C CA . GLU B 1 120 ? 3.822 15.125 29.516 1 90.94 120 GLU B CA 1
ATOM 4993 C C . GLU B 1 120 ? 3.258 15.117 30.938 1 90.94 120 GLU B C 1
ATOM 4995 O O . GLU B 1 120 ? 2.039 15.117 31.125 1 90.94 120 GLU B O 1
ATOM 5000 N N . GLN B 1 121 ? 4.109 15.008 31.953 1 95.88 121 GLN B N 1
ATOM 5001 C CA . GLN B 1 121 ? 3.664 14.984 33.344 1 95.88 121 GLN B CA 1
ATOM 5002 C C . GLN B 1 121 ? 2.889 16.25 33.688 1 95.88 121 GLN B C 1
ATOM 5004 O O . GLN B 1 121 ? 1.817 16.188 34.281 1 95.88 121 GLN B O 1
ATOM 5009 N N . ALA B 1 122 ? 3.426 17.406 33.281 1 97.25 122 ALA B N 1
ATOM 5010 C CA . ALA B 1 122 ? 2.766 18.672 33.562 1 97.25 122 ALA B CA 1
ATOM 5011 C C . ALA B 1 122 ? 1.397 18.734 32.875 1 97.25 122 ALA B C 1
ATOM 5013 O O . ALA B 1 122 ? 0.415 19.156 33.5 1 97.25 122 ALA B O 1
ATOM 5014 N N . SER B 1 123 ? 1.411 18.359 31.641 1 95.81 123 SER B N 1
ATOM 5015 C CA . SER B 1 123 ? 0.169 18.359 30.875 1 95.81 123 SER B CA 1
ATOM 5016 C C . SER B 1 123 ? -0.895 17.5 31.547 1 95.81 123 SER B C 1
ATOM 5018 O O . SER B 1 123 ? -2.027 17.953 31.75 1 95.81 123 SER B O 1
ATOM 5020 N N . SER B 1 124 ? -0.548 16.359 32 1 95.31 124 SER B N 1
ATOM 5021 C CA . SER B 1 124 ? -1.483 15.414 32.625 1 95.31 124 SER B CA 1
ATOM 5022 C C . SER B 1 124 ? -1.994 15.938 33.969 1 95.31 124 SER B C 1
ATOM 5024 O O . SER B 1 124 ? -3.201 15.938 34.219 1 95.31 124 SER B O 1
ATOM 5026 N N . GLU B 1 125 ? -1.128 16.375 34.781 1 97.44 125 GLU B N 1
ATOM 5027 C CA . GLU B 1 125 ? -1.493 16.828 36.125 1 97.44 125 GLU B CA 1
ATOM 5028 C C . GLU B 1 125 ? -2.363 18.078 36.062 1 97.44 125 GLU B C 1
ATOM 5030 O O . GLU B 1 125 ? -3.336 18.219 36.781 1 97.44 125 GLU B O 1
ATOM 5035 N N . LEU B 1 126 ? -2 18.984 35.188 1 98.06 126 LEU B N 1
ATOM 5036 C CA . LEU B 1 126 ? -2.76 20.219 35.094 1 98.06 126 LEU B CA 1
ATOM 5037 C C . LEU B 1 126 ? -4.133 19.969 34.469 1 98.06 126 LEU B C 1
ATOM 5039 O O . LEU B 1 126 ? -5.117 20.609 34.844 1 98.06 126 LEU B O 1
ATOM 5043 N N . THR B 1 127 ? -4.141 19.094 33.438 1 96.44 127 THR B N 1
ATOM 5044 C CA . THR B 1 127 ? -5.418 18.734 32.844 1 96.44 127 THR B CA 1
ATOM 5045 C C . THR B 1 127 ? -6.379 18.188 33.906 1 96.44 127 THR B C 1
ATOM 5047 O O . THR B 1 127 ? -7.555 18.562 33.938 1 96.44 127 THR B O 1
ATOM 5050 N N . GLU B 1 128 ? -5.867 17.344 34.719 1 95.94 128 GLU B N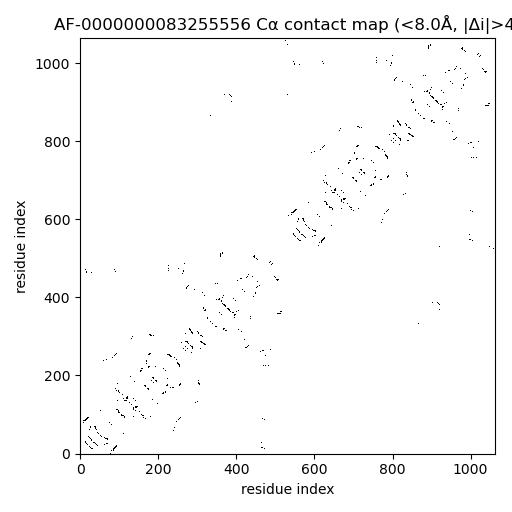 1
ATOM 5051 C CA . GLU B 1 128 ? -6.672 16.766 35.812 1 95.94 128 GLU B CA 1
ATOM 5052 C C . GLU B 1 128 ? -7.082 17.844 36.812 1 95.94 128 GLU B C 1
ATOM 5054 O O . GLU B 1 128 ? -8.242 17.906 37.219 1 95.94 128 GLU B O 1
ATOM 5059 N N . LEU B 1 129 ? -6.188 18.688 37.188 1 97.06 129 LEU B N 1
ATOM 5060 C CA . LEU B 1 129 ? -6.418 19.719 38.188 1 97.06 129 LEU B CA 1
ATOM 5061 C C . LEU B 1 129 ? -7.512 20.688 37.719 1 97.06 129 LEU B C 1
ATOM 5063 O O . LEU B 1 129 ? -8.398 21.031 38.5 1 97.06 129 LEU B O 1
ATOM 5067 N N . PHE B 1 130 ? -7.438 21.141 36.469 1 96.56 130 PHE B N 1
ATOM 5068 C CA . PHE B 1 130 ? -8.328 22.172 35.969 1 96.56 130 PHE B CA 1
ATOM 5069 C C . PHE B 1 130 ? -9.594 21.562 35.375 1 96.56 130 PHE B C 1
ATOM 5071 O O . PHE B 1 130 ? -10.562 22.266 35.094 1 96.56 130 PHE B O 1
ATOM 5078 N N . ASN B 1 131 ? -9.586 20.234 35.219 1 93.94 131 ASN B N 1
ATOM 5079 C CA . ASN B 1 131 ? -10.625 19.609 34.375 1 93.94 131 ASN B CA 1
ATOM 5080 C C . ASN B 1 131 ? -10.773 20.312 33.031 1 93.94 131 ASN B C 1
ATOM 5082 O O . ASN B 1 131 ? -11.883 20.688 32.656 1 93.94 131 ASN B O 1
ATOM 5086 N N . PHE B 1 132 ? -9.672 20.641 32.531 1 94.62 132 PHE B N 1
ATOM 5087 C CA . PHE B 1 132 ? -9.445 21.344 31.266 1 94.62 132 PHE B CA 1
ATOM 5088 C C . PHE B 1 132 ? -8.203 20.797 30.562 1 94.62 132 PHE B C 1
ATOM 5090 O O . PHE B 1 132 ? -7.129 20.734 31.156 1 94.62 132 PHE B O 1
ATOM 5097 N N . HIS B 1 133 ? -8.375 20.406 29.328 1 94.12 133 HIS B N 1
ATOM 5098 C CA . HIS B 1 133 ? -7.23 19.828 28.641 1 94.12 133 HIS B CA 1
ATOM 5099 C C . HIS B 1 133 ? -6.109 20.859 28.484 1 94.12 133 HIS B C 1
ATOM 5101 O O . HIS B 1 133 ? -6.316 21.922 27.891 1 94.12 133 HIS B O 1
ATOM 5107 N N . ILE B 1 134 ? -4.965 20.531 29 1 95.94 134 ILE B N 1
ATOM 5108 C CA . ILE B 1 134 ? -3.773 21.359 28.875 1 95.94 134 ILE B CA 1
ATOM 5109 C C . ILE B 1 134 ? -2.752 20.672 27.984 1 95.94 134 ILE B C 1
ATOM 5111 O O . ILE B 1 134 ? -2.029 19.781 28.422 1 95.94 134 ILE B O 1
ATOM 5115 N N . PRO B 1 135 ? -2.617 21.141 26.75 1 92.56 135 PRO B N 1
ATOM 5116 C CA . PRO B 1 135 ? -1.609 20.547 25.875 1 92.56 135 PRO B CA 1
ATOM 5117 C C . PRO B 1 135 ? -0.184 20.781 26.359 1 92.56 135 PRO B C 1
ATOM 5119 O O . PRO B 1 135 ? 0.08 21.75 27.078 1 92.56 135 PRO B O 1
ATOM 5122 N N . GLN B 1 136 ? 0.723 19.844 25.938 1 92.12 136 GLN B N 1
ATOM 5123 C CA . GLN B 1 136 ? 2.125 19.938 26.328 1 92.12 136 GLN B CA 1
ATOM 5124 C C . GLN B 1 136 ? 2.758 21.234 25.812 1 92.12 136 GLN B C 1
ATOM 5126 O O . GLN B 1 136 ? 3.664 21.781 26.438 1 92.12 136 GLN B O 1
ATOM 5131 N N . ARG B 1 137 ? 2.244 21.766 24.734 1 93.12 137 ARG B N 1
ATOM 5132 C CA . ARG B 1 137 ? 2.867 22.891 24.047 1 93.12 137 ARG B CA 1
ATOM 5133 C C . ARG B 1 137 ? 2.498 24.203 24.719 1 93.12 137 ARG B C 1
ATOM 5135 O O . ARG B 1 137 ? 3.115 25.25 24.453 1 93.12 137 ARG B O 1
ATOM 5142 N N . TRP B 1 138 ? 1.547 24.25 25.594 1 96.44 138 TRP B N 1
ATOM 5143 C CA . TRP B 1 138 ? 1.097 25.484 26.219 1 96.44 138 TRP B CA 1
ATOM 5144 C C . TRP B 1 138 ? 2.17 26.047 27.156 1 96.44 138 TRP B C 1
ATOM 5146 O O . TRP B 1 138 ? 2.957 25.281 27.734 1 96.44 138 TRP B O 1
ATOM 5156 N N . SER B 1 139 ? 2.164 27.328 27.312 1 97.69 139 SER B N 1
ATOM 5157 C CA . SER B 1 139 ? 3.131 28 28.172 1 97.69 139 SER B CA 1
ATOM 5158 C C . SER B 1 139 ? 3.033 27.5 29.609 1 97.69 139 SER B C 1
ATOM 5160 O O . SER B 1 139 ? 4.055 27.328 30.281 1 97.69 139 SER B O 1
ATOM 5162 N N . ILE B 1 140 ? 1.857 27.234 30.109 1 98.31 140 ILE B N 1
ATOM 5163 C CA . ILE B 1 140 ? 1.666 26.844 31.5 1 98.31 140 ILE B CA 1
ATOM 5164 C C . ILE B 1 140 ? 2.232 25.438 31.719 1 98.31 140 ILE B C 1
ATOM 5166 O O . ILE B 1 140 ? 2.744 25.125 32.781 1 98.31 140 ILE B O 1
ATOM 5170 N N . ALA B 1 141 ? 2.041 24.594 30.766 1 97.5 141 ALA B N 1
ATOM 5171 C CA . ALA B 1 141 ? 2.631 23.266 30.859 1 97.5 141 ALA B CA 1
ATOM 5172 C C . ALA B 1 141 ? 4.152 23.344 30.922 1 97.5 141 ALA B C 1
ATOM 5174 O O . ALA B 1 141 ? 4.785 22.609 31.688 1 97.5 141 ALA B O 1
ATOM 5175 N N . HIS B 1 142 ? 4.746 24.203 30.078 1 97.38 142 HIS B N 1
ATOM 5176 C CA . HIS B 1 142 ? 6.191 24.406 30.125 1 97.38 142 HIS B CA 1
ATOM 5177 C C . HIS B 1 142 ? 6.629 24.906 31.5 1 97.38 142 HIS B C 1
ATOM 5179 O O . HIS B 1 142 ? 7.609 24.406 32.062 1 97.38 142 HIS B O 1
ATOM 5185 N N . LEU B 1 143 ? 5.957 25.859 32.031 1 98.5 143 LEU B N 1
ATOM 5186 C CA . LEU B 1 143 ? 6.293 26.438 33.312 1 98.5 143 LEU B CA 1
ATOM 5187 C C . LEU B 1 143 ? 6.195 25.375 34.406 1 98.5 143 LEU B C 1
ATOM 5189 O O . LEU B 1 143 ? 7.121 25.219 35.219 1 98.5 143 LEU B O 1
ATOM 5193 N N . TYR B 1 144 ? 5.066 24.688 34.438 1 98.56 144 TYR B N 1
ATOM 5194 C CA . TYR B 1 144 ? 4.859 23.703 35.5 1 98.56 144 TYR B CA 1
ATOM 5195 C C . TYR B 1 144 ? 5.875 22.578 35.406 1 98.56 144 TYR B C 1
ATOM 5197 O O . TYR B 1 144 ? 6.383 22.094 36.406 1 98.56 144 TYR B O 1
ATOM 5205 N N . GLN B 1 145 ? 6.133 22.141 34.156 1 97.94 145 GLN B N 1
ATOM 5206 C CA . GLN B 1 145 ? 7.152 21.109 34 1 97.94 145 GLN B CA 1
ATOM 5207 C C . GLN B 1 145 ? 8.508 21.578 34.5 1 97.94 145 GLN B C 1
ATOM 5209 O O . GLN B 1 145 ? 9.258 20.812 35.094 1 97.94 145 GLN B O 1
ATOM 5214 N N . ALA B 1 146 ? 8.859 22.828 34.219 1 97.69 146 ALA B N 1
ATOM 5215 C CA . ALA B 1 146 ? 10.102 23.391 34.75 1 97.69 146 ALA B CA 1
ATOM 5216 C C . ALA B 1 146 ? 10.117 23.391 36.281 1 97.69 146 ALA B C 1
ATOM 5218 O O . ALA B 1 146 ? 11.156 23.141 36.875 1 97.69 146 ALA B O 1
ATOM 5219 N N . ILE B 1 147 ? 9 23.703 36.906 1 98.12 147 ILE B N 1
ATOM 5220 C CA . ILE B 1 147 ? 8.859 23.672 38.344 1 98.12 147 ILE B CA 1
ATOM 5221 C C . ILE B 1 147 ? 9.078 22.25 38.875 1 98.12 147 ILE B C 1
ATOM 5223 O O . ILE B 1 147 ? 9.828 22.031 39.812 1 98.12 147 ILE B O 1
ATOM 5227 N N . LEU B 1 148 ? 8.367 21.297 38.188 1 97.75 148 LEU B N 1
ATOM 5228 C CA . LEU B 1 148 ? 8.5 19.891 38.562 1 97.75 148 LEU B CA 1
ATOM 5229 C C . LEU B 1 148 ? 9.945 19.422 38.438 1 97.75 148 LEU B C 1
ATOM 5231 O O . LEU B 1 148 ? 10.414 18.625 39.25 1 97.75 148 LEU B O 1
ATOM 5235 N N . ASN B 1 149 ? 10.609 19.969 37.438 1 96.56 149 ASN B N 1
ATOM 5236 C CA . ASN B 1 149 ? 12.008 19.609 37.188 1 96.56 149 ASN B CA 1
ATOM 5237 C C . ASN B 1 149 ? 12.945 20.297 38.188 1 96.56 149 ASN B C 1
ATOM 5239 O O . ASN B 1 149 ? 14.117 19.938 38.281 1 96.56 149 ASN B O 1
ATOM 5243 N N . GLY B 1 150 ? 12.539 21.203 38.844 1 96.56 150 GLY B N 1
ATOM 5244 C CA . GLY B 1 150 ? 13.391 21.984 39.75 1 96.56 150 GLY B CA 1
ATOM 5245 C C . GLY B 1 150 ? 14.391 22.844 39 1 96.56 150 GLY B C 1
ATOM 5246 O O . GLY B 1 150 ? 15.539 22.984 39.438 1 96.56 150 GLY B O 1
ATOM 5247 N N . GLU B 1 151 ? 13.922 23.422 37.938 1 96.81 151 GLU B N 1
ATOM 5248 C CA . GLU B 1 151 ? 14.852 24.234 37.156 1 96.81 151 GLU B CA 1
ATOM 5249 C C . GLU B 1 151 ? 15.172 25.547 37.844 1 96.81 151 GLU B C 1
ATOM 5251 O O . GLU B 1 151 ? 14.289 26.156 38.469 1 96.81 151 GLU B O 1
ATOM 5256 N N . GLU B 1 152 ? 16.375 26.062 37.75 1 96.81 152 GLU B N 1
ATOM 5257 C CA . GLU B 1 152 ? 16.906 27.203 38.531 1 96.81 152 GLU B CA 1
ATOM 5258 C C . GLU B 1 152 ? 16.219 28.5 38.125 1 96.81 152 GLU B C 1
ATOM 5260 O O . GLU B 1 152 ? 16 29.375 38.938 1 96.81 152 GLU B O 1
ATOM 5265 N N . HIS B 1 153 ? 15.875 28.625 36.875 1 97.94 153 HIS B N 1
ATOM 5266 C CA . HIS B 1 153 ? 15.414 29.906 36.375 1 97.94 153 HIS B CA 1
ATOM 5267 C C . HIS B 1 153 ? 14.031 30.25 36.938 1 97.94 153 HIS B C 1
ATOM 5269 O O . HIS B 1 153 ? 13.617 31.406 36.906 1 97.94 153 HIS B O 1
ATOM 5275 N N . VAL B 1 154 ? 13.305 29.297 37.469 1 98.25 154 VAL B N 1
ATOM 5276 C CA . VAL B 1 154 ? 11.898 29.438 37.844 1 98.25 154 VAL B CA 1
ATOM 5277 C C . VAL B 1 154 ? 11.766 30.516 38.906 1 98.25 154 VAL B C 1
ATOM 5279 O O . VAL B 1 154 ? 10.844 31.328 38.875 1 98.25 154 VAL B O 1
ATOM 5282 N N . ALA B 1 155 ? 12.625 30.547 39.781 1 97.44 155 ALA B N 1
ATOM 5283 C CA . ALA B 1 155 ? 12.547 31.469 40.906 1 97.44 155 ALA B CA 1
ATOM 5284 C C . ALA B 1 155 ? 12.844 32.906 40.469 1 97.44 155 ALA B C 1
ATOM 5286 O O . ALA B 1 155 ? 12.5 33.875 41.156 1 97.44 155 ALA B O 1
ATOM 5287 N N . ASN B 1 156 ? 13.445 33.094 39.375 1 98.25 156 ASN B N 1
ATOM 5288 C CA . ASN B 1 156 ? 13.898 34.375 38.906 1 98.25 156 ASN B CA 1
ATOM 5289 C C . ASN B 1 156 ? 12.93 35 37.906 1 98.25 156 ASN B C 1
ATOM 5291 O O . ASN B 1 156 ? 13.164 36.094 37.406 1 98.25 156 ASN B O 1
ATOM 5295 N N . ILE B 1 157 ? 11.828 34.312 37.625 1 98.56 157 ILE B N 1
ATOM 5296 C CA . ILE B 1 157 ? 10.891 34.781 36.625 1 98.56 157 ILE B CA 1
ATOM 5297 C C . ILE B 1 157 ? 10.148 36.031 37.156 1 98.56 157 ILE B C 1
ATOM 5299 O O . ILE B 1 157 ? 9.57 36 38.219 1 98.56 157 ILE B O 1
ATOM 5303 N N . LYS B 1 158 ? 10.172 37.094 36.375 1 98.44 158 LYS B N 1
ATOM 5304 C CA . LYS B 1 158 ? 9.383 38.281 36.656 1 98.44 158 LYS B CA 1
ATOM 5305 C C . LYS B 1 158 ? 8.305 38.5 35.594 1 98.44 158 LYS B C 1
ATOM 5307 O O . LYS B 1 158 ? 7.324 39.219 35.844 1 98.44 158 LYS B O 1
ATOM 5312 N N . PHE B 1 159 ? 8.594 37.938 34.469 1 98.56 159 PHE B N 1
ATOM 5313 C CA . PHE B 1 159 ? 7.664 38.062 33.375 1 98.56 159 PHE B CA 1
ATOM 5314 C C . PHE B 1 159 ? 7.797 36.875 32.406 1 98.56 159 PHE B C 1
ATOM 5316 O O . PHE B 1 159 ? 8.906 36.438 32.125 1 98.56 159 PHE B O 1
ATOM 5323 N N . GLN B 1 160 ? 6.742 36.312 32.031 1 98.44 160 GLN B N 1
ATOM 5324 C CA . GLN B 1 160 ? 6.742 35.281 31.016 1 98.44 160 GLN B CA 1
ATOM 5325 C C . GLN B 1 160 ? 5.742 35.625 29.906 1 98.44 160 GLN B C 1
ATOM 5327 O O . GLN B 1 160 ? 4.676 36.188 30.172 1 98.44 160 GLN B O 1
ATOM 5332 N N . THR B 1 161 ? 6.055 35.344 28.703 1 98.44 161 THR B N 1
ATOM 5333 C CA . THR B 1 161 ? 5.191 35.656 27.562 1 98.44 161 THR B CA 1
ATOM 5334 C C . THR B 1 161 ? 5.512 34.719 26.391 1 98.44 161 THR B C 1
ATOM 5336 O O . THR B 1 161 ? 6.16 33.688 26.578 1 98.44 161 THR B O 1
ATOM 5339 N N . THR B 1 162 ? 4.855 34.875 25.312 1 98.19 162 THR B N 1
ATOM 5340 C CA . THR B 1 162 ? 5.062 34.125 24.062 1 98.19 162 THR B CA 1
ATOM 5341 C C . THR B 1 162 ? 5.922 34.938 23.094 1 98.19 162 THR B C 1
ATOM 5343 O O . THR B 1 162 ? 6.324 36.062 23.406 1 98.19 162 THR B O 1
ATOM 5346 N N . LEU B 1 163 ? 6.219 34.312 21.969 1 98.38 163 LEU B N 1
ATOM 5347 C CA . LEU B 1 163 ? 7.023 35 20.969 1 98.38 163 LEU B CA 1
ATOM 5348 C C . LEU B 1 163 ? 6.352 36.281 20.516 1 98.38 163 LEU B C 1
ATOM 5350 O O . LEU B 1 163 ? 7 37.344 20.422 1 98.38 163 LEU B O 1
ATOM 5354 N N . ALA B 1 164 ? 5.074 36.219 20.219 1 98.19 164 ALA B N 1
ATOM 5355 C CA . ALA B 1 164 ? 4.332 37.406 19.797 1 98.19 164 ALA B CA 1
ATOM 5356 C C . ALA B 1 164 ? 4.348 38.469 20.891 1 98.19 164 ALA B C 1
ATOM 5358 O O . ALA B 1 164 ? 4.527 39.656 20.594 1 98.19 164 ALA B O 1
ATOM 5359 N N . GLY B 1 165 ? 4.121 38.062 22.062 1 98.5 165 GLY B N 1
ATOM 5360 C CA . GLY B 1 165 ? 4.133 39 23.188 1 98.5 165 GLY B CA 1
ATOM 5361 C C . GLY B 1 165 ? 5.488 39.656 23.406 1 98.5 165 GLY B C 1
ATOM 5362 O O . GLY B 1 165 ? 5.57 40.844 23.75 1 98.5 165 GLY B O 1
ATOM 5363 N N . TYR B 1 166 ? 6.488 38.844 23.25 1 98.62 166 TYR B N 1
ATOM 5364 C CA . TYR B 1 166 ? 7.848 39.344 23.422 1 98.62 166 TYR B CA 1
ATOM 5365 C C . TYR B 1 166 ? 8.141 40.469 22.422 1 98.62 166 TYR B C 1
ATOM 5367 O O . TYR B 1 166 ? 8.656 41.531 22.781 1 98.62 166 TYR B O 1
ATOM 5375 N N . ILE B 1 167 ? 7.832 40.219 21.188 1 98.62 167 ILE B N 1
ATOM 5376 C CA . ILE B 1 167 ? 8.086 41.219 20.141 1 98.62 167 ILE B CA 1
ATOM 5377 C C . ILE B 1 167 ? 7.316 42.5 20.438 1 98.62 167 ILE B C 1
ATOM 5379 O O . ILE B 1 167 ? 7.871 43.594 20.375 1 98.62 167 ILE B O 1
ATOM 5383 N N . HIS B 1 168 ? 6.066 42.312 20.719 1 98.81 168 HIS B N 1
ATOM 5384 C CA . HIS B 1 168 ? 5.219 43.438 21.031 1 98.81 168 HIS B CA 1
ATOM 5385 C C . HIS B 1 168 ? 5.789 44.25 22.188 1 98.81 168 HIS B C 1
ATOM 5387 O O . HIS B 1 168 ? 5.824 45.5 22.125 1 98.81 168 HIS B O 1
ATOM 5393 N N . TRP B 1 169 ? 6.195 43.594 23.234 1 98.75 169 TRP B N 1
ATOM 5394 C CA . TRP B 1 169 ? 6.766 44.219 24.422 1 98.75 169 TRP B CA 1
ATOM 5395 C C . TRP B 1 169 ? 8.016 45.031 24.062 1 98.75 169 TRP B C 1
ATOM 5397 O O . TRP B 1 169 ? 8.156 46.188 24.469 1 98.75 169 TRP B O 1
ATOM 5407 N N . LYS B 1 170 ? 8.883 44.5 23.266 1 98.56 170 LYS B N 1
ATOM 5408 C CA . LYS B 1 170 ? 10.133 45.156 22.922 1 98.56 170 LYS B CA 1
ATOM 5409 C C . LYS B 1 170 ? 9.875 46.375 22.047 1 98.56 170 LYS B C 1
ATOM 5411 O O . LYS B 1 170 ? 10.641 47.344 22.094 1 98.56 170 LYS B O 1
ATOM 5416 N N . LEU B 1 171 ? 8.797 46.375 21.344 1 98.75 171 LEU B N 1
ATOM 5417 C CA . LEU B 1 171 ? 8.523 47.438 20.406 1 98.75 171 LEU B CA 1
ATOM 5418 C C . LEU B 1 171 ? 7.715 48.562 21.078 1 98.75 171 LEU B C 1
ATOM 5420 O O . LEU B 1 171 ? 7.824 49.719 20.688 1 98.75 171 LEU B O 1
ATOM 5424 N N . THR B 1 172 ? 6.918 48.25 22.047 1 98.69 172 THR B N 1
ATOM 5425 C CA . THR B 1 172 ? 5.965 49.219 22.578 1 98.69 172 THR B CA 1
ATOM 5426 C C . THR B 1 172 ? 6.219 49.5 24.062 1 98.69 172 THR B C 1
ATOM 5428 O O . THR B 1 172 ? 5.734 50.5 24.609 1 98.69 172 THR B O 1
ATOM 5431 N N . GLY B 1 173 ? 6.848 48.531 24.656 1 98.25 173 GLY B N 1
ATOM 5432 C CA . GLY B 1 173 ? 7.004 48.625 26.094 1 98.25 173 GLY B CA 1
ATOM 5433 C C . GLY B 1 173 ? 5.848 48 26.859 1 98.25 173 GLY B C 1
ATOM 5434 O O . GLY B 1 173 ? 5.906 47.875 28.078 1 98.25 173 GLY B O 1
ATOM 5435 N N . GLU B 1 174 ? 4.805 47.594 26.188 1 98.56 174 GLU B N 1
ATOM 5436 C CA . GLU B 1 174 ? 3.615 47.062 26.844 1 98.56 174 GLU B CA 1
ATOM 5437 C C . GLU B 1 174 ? 3.678 45.531 26.922 1 98.56 174 GLU B C 1
ATOM 5439 O O . GLU B 1 174 ? 3.996 44.875 25.938 1 98.56 174 GLU B O 1
ATOM 5444 N N . LYS B 1 175 ? 3.414 44.969 28.094 1 98.56 175 LYS B N 1
ATOM 5445 C CA . LYS B 1 175 ? 3.385 43.531 28.328 1 98.56 175 LYS B CA 1
ATOM 5446 C C . LYS B 1 175 ? 1.962 42.969 28.234 1 98.56 175 LYS B C 1
ATOM 5448 O O . LYS B 1 175 ? 1.314 42.719 29.25 1 98.56 175 LYS B O 1
ATOM 5453 N N . VAL B 1 176 ? 1.529 42.812 26.953 1 98.62 176 VAL B N 1
ATOM 5454 C CA . VAL B 1 176 ? 0.144 42.438 26.703 1 98.62 176 VAL B CA 1
ATOM 5455 C C . VAL B 1 176 ? 0.098 41.281 25.703 1 98.62 176 VAL B C 1
ATOM 5457 O O . VAL B 1 176 ? 1.083 41 25.016 1 98.62 176 VAL B O 1
ATOM 5460 N N . LEU B 1 177 ? -0.962 40.531 25.688 1 98.69 177 LEU B N 1
ATOM 5461 C CA . LEU B 1 177 ? -1.313 39.531 24.688 1 98.69 177 LEU B CA 1
ATOM 5462 C C . LEU B 1 177 ? -2.76 39.688 24.234 1 98.69 177 LEU B C 1
ATOM 5464 O O . LEU B 1 177 ? -3.631 40.031 25.031 1 98.69 177 LEU B O 1
ATOM 5468 N N . GLY B 1 178 ? -2.939 39.562 22.922 1 98.56 178 GLY B N 1
ATOM 5469 C CA . GLY B 1 178 ? -4.324 39.375 22.516 1 98.56 178 GLY B CA 1
ATOM 5470 C C . GLY B 1 178 ? -4.945 38.125 23.125 1 98.56 178 GLY B C 1
ATOM 5471 O O . GLY B 1 178 ? -4.25 37.125 23.391 1 98.56 178 GLY B O 1
ATOM 5472 N N . VAL B 1 179 ? -6.234 38.156 23.281 1 98.31 179 VAL B N 1
ATOM 5473 C CA . VAL B 1 179 ? -6.93 37.094 24 1 98.31 179 VAL B CA 1
ATOM 5474 C C . VAL B 1 179 ? -6.754 35.781 23.25 1 98.31 179 VAL B C 1
ATOM 5476 O O . VAL B 1 179 ? -6.66 34.719 23.875 1 98.31 179 VAL B O 1
ATOM 5479 N N . GLY B 1 180 ? -6.707 35.75 21.953 1 97.5 180 GLY B N 1
ATOM 5480 C CA . GLY B 1 180 ? -6.453 34.562 21.188 1 97.5 180 GLY B CA 1
ATOM 5481 C C . GLY B 1 180 ? -5.105 33.938 21.484 1 97.5 180 GLY B C 1
ATOM 5482 O O . GLY B 1 180 ? -5.008 32.719 21.656 1 97.5 180 GLY B O 1
ATOM 5483 N N . GLU B 1 181 ? -4.074 34.75 21.484 1 97.81 181 GLU B N 1
ATOM 5484 C CA . GLU B 1 181 ? -2.73 34.281 21.828 1 97.81 181 GLU B CA 1
ATOM 5485 C C . GLU B 1 181 ? -2.658 33.844 23.297 1 97.81 181 GLU B C 1
ATOM 5487 O O . GLU B 1 181 ? -2.027 32.844 23.609 1 97.81 181 GLU B O 1
ATOM 5492 N N . ALA B 1 182 ? -3.305 34.562 24.141 1 98.31 182 ALA B N 1
ATOM 5493 C CA . ALA B 1 182 ? -3.312 34.281 25.578 1 98.31 182 ALA B CA 1
ATOM 5494 C C . ALA B 1 182 ? -3.91 32.906 25.859 1 98.31 182 ALA B C 1
ATOM 5496 O O . ALA B 1 182 ? -3.514 32.219 26.797 1 98.31 182 ALA B O 1
ATOM 5497 N N . SER B 1 183 ? -4.809 32.531 25.047 1 97.62 183 SER B N 1
ATOM 5498 C CA . SER B 1 183 ? -5.48 31.25 25.234 1 97.62 183 SER B CA 1
ATOM 5499 C C . SER B 1 183 ? -4.512 30.094 25.031 1 97.62 183 SER B C 1
ATOM 5501 O O . SER B 1 183 ? -4.789 28.969 25.469 1 97.62 183 SER B O 1
ATOM 5503 N N . GLY B 1 184 ? -3.393 30.297 24.422 1 96.19 184 GLY B N 1
ATOM 5504 C CA . GLY B 1 184 ? -2.348 29.297 24.297 1 96.19 184 GLY B CA 1
ATOM 5505 C C . GLY B 1 184 ? -1.376 29.297 25.453 1 96.19 184 GLY B C 1
ATOM 5506 O O . GLY B 1 184 ? -0.469 28.453 25.516 1 96.19 184 GLY B O 1
ATOM 5507 N N . VAL B 1 185 ? -1.551 30.219 26.312 1 98 185 VAL B N 1
ATOM 5508 C CA . VAL B 1 185 ? -0.694 30.359 27.484 1 98 185 VAL B CA 1
ATOM 5509 C C . VAL B 1 185 ? -1.357 29.688 28.703 1 98 185 VAL B C 1
ATOM 5511 O O . VAL B 1 185 ? -0.708 28.953 29.438 1 98 185 VAL B O 1
ATOM 5514 N N . PHE B 1 186 ? -2.59 29.969 28.922 1 98.12 186 PHE B N 1
ATOM 5515 C CA . PHE B 1 186 ? -3.398 29.531 30.047 1 98.12 186 PHE B CA 1
ATOM 5516 C C . PHE B 1 186 ? -4.883 29.578 29.703 1 98.12 186 PHE B C 1
ATOM 5518 O O . PHE B 1 186 ? -5.301 30.375 28.859 1 98.12 186 PHE B O 1
ATOM 5525 N N . PRO B 1 187 ? -5.727 28.781 30.422 1 97.38 187 PRO B N 1
ATOM 5526 C CA . PRO B 1 187 ? -7.16 28.781 30.125 1 97.38 187 PRO B CA 1
ATOM 5527 C C . PRO B 1 187 ? -7.789 30.172 30.266 1 97.38 187 PRO B C 1
ATOM 5529 O O . PRO B 1 187 ? -7.465 30.906 31.188 1 97.38 187 PRO B O 1
ATOM 5532 N N . ILE B 1 188 ? -8.695 30.484 29.359 1 97.25 188 ILE B N 1
ATOM 5533 C CA . ILE B 1 188 ? -9.375 31.781 29.312 1 97.25 188 ILE B CA 1
ATOM 5534 C C . ILE B 1 188 ? -10.805 31.625 29.828 1 97.25 188 ILE B C 1
ATOM 5536 O O . ILE B 1 188 ? -11.492 30.656 29.484 1 97.25 188 ILE B O 1
ATOM 5540 N N . ASP B 1 189 ? -11.195 32.531 30.734 1 95.75 189 ASP B N 1
ATOM 5541 C CA . ASP B 1 189 ? -12.617 32.688 31.047 1 95.75 189 ASP B CA 1
ATOM 5542 C C . ASP B 1 189 ? -13.344 33.438 29.922 1 95.75 189 ASP B C 1
ATOM 5544 O O . ASP B 1 189 ? -13.148 34.625 29.734 1 95.75 189 ASP B O 1
ATOM 5548 N N . ILE B 1 190 ? -14.211 32.812 29.234 1 91.94 190 ILE B N 1
ATOM 5549 C CA . ILE B 1 190 ? -14.797 33.312 28 1 91.94 190 ILE B CA 1
ATOM 5550 C C . ILE B 1 190 ? -15.75 34.469 28.344 1 91.94 190 ILE B C 1
ATOM 5552 O O . ILE B 1 190 ? -16.109 35.25 27.469 1 91.94 190 ILE B O 1
ATOM 5556 N N . HIS B 1 191 ? -16.156 34.562 29.547 1 93.12 191 HIS B N 1
ATOM 5557 C CA . HIS B 1 191 ? -17.016 35.656 29.969 1 93.12 191 HIS B CA 1
ATOM 5558 C C . HIS B 1 191 ? -16.203 36.875 30.344 1 93.12 191 HIS B C 1
ATOM 5560 O O . HIS B 1 191 ? -16.531 38 29.938 1 93.12 191 HIS B O 1
ATOM 5566 N N . ALA B 1 192 ? -15.156 36.625 31.016 1 94.94 192 ALA B N 1
ATOM 5567 C CA . ALA B 1 192 ? -14.289 37.75 31.438 1 94.94 192 ALA B CA 1
ATOM 5568 C C . ALA B 1 192 ? -13.305 38.094 30.328 1 94.94 192 ALA B C 1
ATOM 5570 O O . ALA B 1 192 ? -12.703 39.188 30.344 1 94.94 192 ALA B O 1
ATOM 5571 N N . LYS B 1 193 ? -13.133 37.25 29.359 1 95.88 193 LYS B N 1
ATOM 5572 C CA . LYS B 1 193 ? -12.227 37.406 28.219 1 95.88 193 LYS B CA 1
ATOM 5573 C C . LYS B 1 193 ? -10.797 37.625 28.703 1 95.88 193 LYS B C 1
ATOM 5575 O O . LYS B 1 193 ? -10.094 38.5 28.172 1 95.88 193 LYS B O 1
ATOM 5580 N N . THR B 1 194 ? -10.453 37.031 29.766 1 97.44 194 THR B N 1
ATOM 5581 C CA . THR B 1 194 ? -9.102 37.031 30.328 1 97.44 194 THR B CA 1
ATOM 5582 C C . THR B 1 194 ? -8.797 35.688 30.984 1 97.44 194 THR B C 1
ATOM 5584 O O . THR B 1 194 ? -9.609 34.781 30.922 1 97.44 194 THR B O 1
ATOM 5587 N N . PHE B 1 195 ? -7.574 35.531 31.578 1 98.31 195 PHE B N 1
ATOM 5588 C CA . PHE B 1 195 ? -7.168 34.281 32.188 1 98.31 195 PHE B CA 1
ATOM 5589 C C . PHE B 1 195 ? -8.164 33.844 33.25 1 98.31 195 PHE B C 1
ATOM 5591 O O . PHE B 1 195 ? -8.664 34.656 34 1 98.31 195 PHE B O 1
ATOM 5598 N N . HIS B 1 196 ? -8.453 32.562 33.312 1 97.69 196 HIS B N 1
ATOM 5599 C CA . HIS B 1 196 ? -9.414 32 34.281 1 97.69 196 HIS B CA 1
ATOM 5600 C C . HIS B 1 196 ? -8.93 32.156 35.719 1 97.69 196 HIS B C 1
ATOM 5602 O O . HIS B 1 196 ? -8.078 31.391 36.156 1 97.69 196 HIS B O 1
ATOM 5608 N N . ALA B 1 197 ? -9.602 33 36.469 1 97.81 197 ALA B N 1
ATOM 5609 C CA . ALA B 1 197 ? -9.133 33.406 37.781 1 97.81 197 ALA B CA 1
ATOM 5610 C C . ALA B 1 197 ? -9.125 32.188 38.75 1 97.81 197 ALA B C 1
ATOM 5612 O O . ALA B 1 197 ? -8.188 32.031 39.531 1 97.81 197 ALA B O 1
ATOM 5613 N N . ALA B 1 198 ? -10.141 31.422 38.719 1 97.69 198 ALA B N 1
ATOM 5614 C CA . ALA B 1 198 ? -10.227 30.281 39.594 1 97.69 198 ALA B CA 1
ATOM 5615 C C . ALA B 1 198 ? -9.102 29.281 39.344 1 97.69 198 ALA B C 1
ATOM 5617 O O . ALA B 1 198 ? -8.539 28.703 40.281 1 97.69 198 ALA B O 1
ATOM 5618 N N . MET B 1 199 ? -8.828 29.062 38.094 1 98.06 199 MET B N 1
ATOM 5619 C CA . MET B 1 199 ? -7.773 28.125 37.719 1 98.06 199 MET B CA 1
ATOM 5620 C C . MET B 1 199 ? -6.398 28.672 38.094 1 98.06 199 MET B C 1
ATOM 5622 O O . MET B 1 199 ? -5.5 27.922 38.438 1 98.06 199 MET B O 1
ATOM 5626 N N . ILE B 1 200 ? -6.246 29.984 37.969 1 98.56 200 ILE B N 1
ATOM 5627 C CA . ILE B 1 200 ? -5.02 30.609 38.469 1 98.56 200 ILE B CA 1
ATOM 5628 C C . ILE B 1 200 ? -4.844 30.328 39.938 1 98.56 200 ILE B C 1
ATOM 5630 O O . ILE B 1 200 ? -3.744 29.984 40.375 1 98.56 200 ILE B O 1
ATOM 5634 N N . GLY B 1 201 ? -5.918 30.469 40.656 1 98.44 201 GLY B N 1
ATOM 5635 C CA . GLY B 1 201 ? -5.879 30.141 42.094 1 98.44 201 GLY B CA 1
ATOM 5636 C C . GLY B 1 201 ? -5.488 28.703 42.344 1 98.44 201 GLY B C 1
ATOM 5637 O O . GLY B 1 201 ? -4.688 28.422 43.25 1 98.44 201 GLY B O 1
ATOM 5638 N N . GLN B 1 202 ? -6.047 27.797 41.625 1 98.5 202 GLN B N 1
ATOM 5639 C CA . GLN B 1 202 ? -5.73 26.375 41.75 1 98.5 202 GLN B CA 1
ATOM 5640 C C . GLN B 1 202 ? -4.25 26.125 41.5 1 98.5 202 GLN B C 1
ATOM 5642 O O . GLN B 1 202 ? -3.623 25.328 42.188 1 98.5 202 GLN B O 1
ATOM 5647 N N . PHE B 1 203 ? -3.771 26.734 40.5 1 98.56 203 PHE B N 1
ATOM 5648 C CA . PHE B 1 203 ? -2.361 26.562 40.156 1 98.56 203 PHE B CA 1
ATOM 5649 C C . PHE B 1 203 ? -1.474 27.062 41.281 1 98.56 203 PHE B C 1
ATOM 5651 O O . PHE B 1 203 ? -0.501 26.406 41.656 1 98.56 203 PHE B O 1
ATOM 5658 N N . ASN B 1 204 ? -1.802 28.266 41.781 1 98.5 204 ASN B N 1
ATOM 5659 C CA . ASN B 1 204 ? -1.03 28.828 42.875 1 98.5 204 ASN B CA 1
ATOM 5660 C C . ASN B 1 204 ? -1.046 27.922 44.094 1 98.5 204 ASN B C 1
ATOM 5662 O O . ASN B 1 204 ? -0.032 27.781 44.781 1 98.5 204 ASN B O 1
ATOM 5666 N N . GLU B 1 205 ? -2.184 27.344 44.375 1 98.38 205 GLU B N 1
ATOM 5667 C CA . GLU B 1 205 ? -2.277 26.391 45.469 1 98.38 205 GLU B CA 1
ATOM 5668 C C . GLU B 1 205 ? -1.415 25.156 45.188 1 98.38 205 GLU B C 1
ATOM 5670 O O . GLU B 1 205 ? -0.772 24.625 46.125 1 98.38 205 GLU B O 1
ATOM 5675 N N . LEU B 1 206 ? -1.494 24.688 44 1 98 206 LEU B N 1
ATOM 5676 C CA . LEU B 1 206 ? -0.748 23.516 43.594 1 98 206 LEU B CA 1
ATOM 5677 C C . LEU B 1 206 ? 0.744 23.688 43.844 1 98 206 LEU B C 1
ATOM 5679 O O . LEU B 1 206 ? 1.429 22.734 44.25 1 98 206 LEU B O 1
ATOM 5683 N N . ILE B 1 207 ? 1.243 24.891 43.656 1 97.69 207 ILE B N 1
ATOM 5684 C CA . ILE B 1 207 ? 2.689 25.062 43.719 1 97.69 207 ILE B CA 1
ATOM 5685 C C . ILE B 1 207 ? 3.061 25.781 45.031 1 97.69 207 ILE B C 1
ATOM 5687 O O . ILE B 1 207 ? 4.188 26.266 45.188 1 97.69 207 ILE B O 1
ATOM 5691 N N . ALA B 1 208 ? 2.227 25.938 45.938 1 97.31 208 ALA B N 1
ATOM 5692 C CA . ALA B 1 208 ? 2.42 26.719 47.156 1 97.31 208 ALA B CA 1
ATOM 5693 C C . ALA B 1 208 ? 3.635 26.219 47.938 1 97.31 208 ALA B C 1
ATOM 5695 O O . ALA B 1 208 ? 4.367 27 48.531 1 97.31 208 ALA B O 1
ATOM 5696 N N . ASN B 1 209 ? 3.822 24.953 47.938 1 96.44 209 ASN B N 1
ATOM 5697 C CA . ASN B 1 209 ? 4.891 24.344 48.719 1 96.44 209 ASN B CA 1
ATOM 5698 C C . ASN B 1 209 ? 6.262 24.625 48.125 1 96.44 209 ASN B C 1
ATOM 5700 O O . ASN B 1 209 ? 7.285 24.406 48.781 1 96.44 209 ASN B O 1
ATOM 5704 N N . ARG B 1 210 ? 6.242 25.109 46.938 1 95.69 210 ARG B N 1
ATOM 5705 C CA . ARG B 1 210 ? 7.508 25.406 46.25 1 95.69 210 ARG B CA 1
ATOM 5706 C C . ARG B 1 210 ? 8.055 26.75 46.719 1 95.69 210 ARG B C 1
ATOM 5708 O O . ARG B 1 210 ? 9.227 27.062 46.469 1 95.69 210 ARG B O 1
ATOM 5715 N N . ASN B 1 211 ? 7.375 27.594 47.375 1 95.69 211 ASN B N 1
ATOM 5716 C CA . ASN B 1 211 ? 7.766 28.891 47.938 1 95.69 211 ASN B CA 1
ATOM 5717 C C . ASN B 1 211 ? 8.422 29.781 46.906 1 95.69 211 ASN B C 1
ATOM 5719 O O . ASN B 1 211 ? 9.516 30.312 47.125 1 95.69 211 ASN B O 1
ATOM 5723 N N . LEU B 1 212 ? 7.785 29.891 45.812 1 97.06 212 LEU B N 1
ATOM 5724 C CA . LEU B 1 212 ? 8.273 30.766 44.75 1 97.06 212 LEU B CA 1
ATOM 5725 C C . LEU B 1 212 ? 7.977 32.219 45.094 1 97.06 212 LEU B C 1
ATOM 5727 O O . LEU B 1 212 ? 7 32.531 45.781 1 97.06 212 LEU B O 1
ATOM 5731 N N . PRO B 1 213 ? 8.805 33.188 44.625 1 97.25 213 PRO B N 1
ATOM 5732 C CA . PRO B 1 213 ? 8.648 34.594 44.969 1 97.25 213 PRO B CA 1
ATOM 5733 C C . PRO B 1 213 ? 7.578 35.281 44.125 1 97.25 213 PRO B C 1
ATOM 5735 O O . PRO B 1 213 ? 7.555 36.531 44.031 1 97.25 213 PRO B O 1
ATOM 5738 N N . TRP B 1 214 ? 6.832 34.594 43.438 1 97.81 214 TRP B N 1
ATOM 5739 C CA . TRP B 1 214 ? 5.766 35.125 42.594 1 97.81 214 TRP B CA 1
ATOM 5740 C C . TRP B 1 214 ? 4.535 34.25 42.625 1 97.81 214 TRP B C 1
ATOM 5742 O O . TRP B 1 214 ? 4.625 33.062 43 1 97.81 214 TRP B O 1
ATOM 5752 N N . GLN B 1 215 ? 3.381 34.906 42.344 1 97.88 215 GLN B N 1
ATOM 5753 C CA . GLN B 1 215 ? 2.164 34.188 41.969 1 97.88 215 GLN B CA 1
ATOM 5754 C C . GLN B 1 215 ? 1.938 34.219 40.469 1 97.88 215 GLN B C 1
ATOM 5756 O O . GLN B 1 215 ? 2.486 35.062 39.781 1 97.88 215 GLN B O 1
ATOM 5761 N N . LEU B 1 216 ? 1.162 33.25 40 1 98.38 216 LEU B N 1
ATOM 5762 C CA . LEU B 1 216 ? 1.044 33.094 38.562 1 98.38 216 LEU B CA 1
ATOM 5763 C C . LEU B 1 216 ? 0.597 34.406 37.906 1 98.38 216 LEU B C 1
ATOM 5765 O O . LEU B 1 216 ? 1.144 34.781 36.875 1 98.38 216 LEU B O 1
ATOM 5769 N N . GLN B 1 217 ? -0.401 35.094 38.469 1 97.38 217 GLN B N 1
ATOM 5770 C CA . GLN B 1 217 ? -0.956 36.281 37.875 1 97.38 217 GLN B CA 1
ATOM 5771 C C . GLN B 1 217 ? 0.085 37.406 37.812 1 97.38 217 GLN B C 1
ATOM 5773 O O . GLN B 1 217 ? -0.04 38.344 37 1 97.38 217 GLN B O 1
ATOM 5778 N N . ASP B 1 218 ? 1.185 37.344 38.625 1 97.31 218 ASP B N 1
ATOM 5779 C CA . ASP B 1 218 ? 2.225 38.375 38.688 1 97.31 218 ASP B CA 1
ATOM 5780 C C . ASP B 1 218 ? 3.129 38.312 37.469 1 97.31 218 ASP B C 1
ATOM 5782 O O . ASP B 1 218 ? 3.789 39.312 37.125 1 97.31 218 ASP B O 1
ATOM 5786 N N . ILE B 1 219 ? 3.189 37.188 36.906 1 98.31 219 ILE B N 1
ATOM 5787 C CA . ILE B 1 219 ? 4.223 37 35.875 1 98.31 219 ILE B CA 1
ATOM 5788 C C . ILE B 1 219 ? 3.576 36.844 34.5 1 98.31 219 ILE B C 1
ATOM 5790 O O . ILE B 1 219 ? 4.262 36.562 33.531 1 98.31 219 ILE B O 1
ATOM 5794 N N . LEU B 1 220 ? 2.246 36.938 34.375 1 98.56 220 LEU B N 1
ATOM 5795 C CA . LEU B 1 220 ? 1.532 36.781 33.094 1 98.56 220 LEU B CA 1
ATOM 5796 C C . LEU B 1 220 ? 1.235 38.125 32.469 1 98.56 220 LEU B C 1
ATOM 5798 O O . LEU B 1 220 ? 1.115 39.125 33.188 1 98.56 220 LEU B O 1
ATOM 5802 N N . PRO B 1 221 ? 1.172 38.188 31.172 1 98.56 221 PRO B N 1
ATOM 5803 C CA . PRO B 1 221 ? 0.821 39.438 30.5 1 98.56 221 PRO B CA 1
ATOM 5804 C C . PRO B 1 221 ? -0.64 39.844 30.703 1 98.56 221 PRO B C 1
ATOM 5806 O O . PRO B 1 221 ? -1.468 39 31.047 1 98.56 221 PRO B O 1
ATOM 5809 N N . GLN B 1 222 ? -0.896 41.156 30.531 1 98.5 222 GLN B N 1
ATOM 5810 C CA . GLN B 1 222 ? -2.281 41.594 30.469 1 98.5 222 GLN B CA 1
ATOM 5811 C C . GLN B 1 222 ? -2.955 41.125 29.172 1 98.5 222 GLN B C 1
ATOM 5813 O O . GLN B 1 222 ? -2.344 41.156 28.109 1 98.5 222 GLN B O 1
ATOM 5818 N N . VAL B 1 223 ? -4.234 40.688 29.312 1 98.69 223 VAL B N 1
ATOM 5819 C CA . VAL B 1 223 ? -4.965 40.156 28.156 1 98.69 223 VAL B CA 1
ATOM 5820 C C . VAL B 1 223 ? -5.832 41.281 27.578 1 98.69 223 VAL B C 1
ATOM 5822 O O . VAL B 1 223 ? -6.527 42 28.312 1 98.69 223 VAL B O 1
ATOM 5825 N N . LEU B 1 224 ? -5.715 41.5 26.281 1 98.56 224 LEU B N 1
ATOM 5826 C CA . LEU B 1 224 ? -6.527 42.469 25.547 1 98.56 224 LEU B CA 1
ATOM 5827 C C . LEU B 1 224 ? -7.324 41.812 24.438 1 98.56 224 LEU B C 1
ATOM 5829 O O . LEU B 1 224 ? -6.906 40.781 23.906 1 98.56 224 LEU B O 1
ATOM 5833 N N . SER B 1 225 ? -8.469 42.375 24.094 1 97.75 225 SER B N 1
ATOM 5834 C CA . SER B 1 225 ? -9.289 41.875 23 1 97.75 225 SER B CA 1
ATOM 5835 C C . SER B 1 225 ? -9.031 42.656 21.719 1 97.75 225 SER B C 1
ATOM 5837 O O . SER B 1 225 ? -8.531 43.781 21.766 1 97.75 225 SER B O 1
ATOM 5839 N N . ALA B 1 226 ? -9.383 42.062 20.641 1 98.06 226 ALA B N 1
ATOM 5840 C CA . ALA B 1 226 ? -9.273 42.75 19.359 1 98.06 226 ALA B CA 1
ATOM 5841 C C . ALA B 1 226 ? -9.977 44.094 19.391 1 98.06 226 ALA B C 1
ATOM 5843 O O . ALA B 1 226 ? -11.086 44.219 19.922 1 98.06 226 ALA B O 1
ATOM 5844 N N . GLY B 1 227 ? -9.328 45.125 18.844 1 97.5 227 GLY B N 1
ATOM 5845 C CA . GLY B 1 227 ? -9.906 46.438 18.797 1 97.5 227 GLY B CA 1
ATOM 5846 C C . GLY B 1 227 ? -9.375 47.375 19.891 1 97.5 227 GLY B C 1
ATOM 5847 O O . GLY B 1 227 ? -9.516 48.594 19.812 1 97.5 227 GLY B O 1
ATOM 5848 N N . GLU B 1 228 ? -8.82 46.781 20.891 1 97.06 228 GLU B N 1
ATOM 5849 C CA . GLU B 1 228 ? -8.258 47.594 21.969 1 97.06 228 GLU B CA 1
ATOM 5850 C C . GLU B 1 228 ? -6.867 48.094 21.609 1 97.06 228 GLU B C 1
ATOM 5852 O O . GLU B 1 228 ? -6.164 47.5 20.797 1 97.06 228 GLU B O 1
ATOM 5857 N N . SER B 1 229 ? -6.516 49.219 22.172 1 96.12 229 SER B N 1
ATOM 5858 C CA . SER B 1 229 ? -5.176 49.75 21.984 1 96.12 229 SER B CA 1
ATOM 5859 C C . SER B 1 229 ? -4.141 49 22.797 1 96.12 229 SER B C 1
ATOM 5861 O O . SER B 1 229 ? -4.344 48.75 23.984 1 96.12 229 SER B O 1
ATOM 5863 N N . ALA B 1 230 ? -3.141 48.656 22.156 1 98.44 230 ALA B N 1
ATOM 5864 C CA . ALA B 1 230 ? -2.117 47.844 22.844 1 98.44 230 ALA B CA 1
ATOM 5865 C C . ALA B 1 230 ? -0.792 48.594 22.906 1 98.44 230 ALA B C 1
ATOM 5867 O O . ALA B 1 230 ? 0.276 48 22.969 1 98.44 230 ALA B O 1
ATOM 5868 N N . GLY B 1 231 ? -0.868 49.875 22.812 1 98.31 231 GLY B N 1
ATOM 5869 C CA . GLY B 1 231 ? 0.33 50.688 22.875 1 98.31 231 GLY B CA 1
ATOM 5870 C C . GLY B 1 231 ? 0.744 51.25 21.531 1 98.31 231 GLY B C 1
ATOM 5871 O O . GLY B 1 231 ? 0.025 51.094 20.547 1 98.31 231 GLY B O 1
ATOM 5872 N N . ALA B 1 232 ? 1.89 52 21.531 1 98.69 232 ALA B N 1
ATOM 5873 C CA . ALA B 1 232 ? 2.428 52.625 20.328 1 98.69 232 ALA B CA 1
ATOM 5874 C C . ALA B 1 232 ? 3.91 52.312 20.156 1 98.69 232 ALA B C 1
ATOM 5876 O O . ALA B 1 232 ? 4.617 52.062 21.141 1 98.69 232 ALA B O 1
ATOM 5877 N N . LEU B 1 233 ? 4.27 52.344 18.922 1 98.75 233 LEU B N 1
ATOM 5878 C CA . LEU B 1 233 ? 5.676 52.094 18.609 1 98.75 233 LEU B CA 1
ATOM 5879 C C . LEU B 1 233 ? 6.559 53.156 19.266 1 98.75 233 LEU B C 1
ATOM 5881 O O . LEU B 1 233 ? 6.422 54.344 18.984 1 98.75 233 LEU B O 1
ATOM 5885 N N . THR B 1 234 ? 7.461 52.719 20.141 1 98.69 234 THR B N 1
ATOM 5886 C CA . THR B 1 234 ? 8.391 53.656 20.766 1 98.69 234 THR B CA 1
ATOM 5887 C C . THR B 1 234 ? 9.523 54.031 19.812 1 98.69 234 THR B C 1
ATOM 5889 O O . THR B 1 234 ? 9.656 53.406 18.75 1 98.69 234 THR B O 1
ATOM 5892 N N . ALA B 1 235 ? 10.305 55 20.234 1 98.19 235 ALA B N 1
ATOM 5893 C CA . ALA B 1 235 ? 11.461 55.375 19.422 1 98.19 235 ALA B CA 1
ATOM 5894 C C . ALA B 1 235 ? 12.453 54.219 19.344 1 98.19 235 ALA B C 1
ATOM 5896 O O . ALA B 1 235 ? 13 53.938 18.266 1 98.19 235 ALA B O 1
ATOM 5897 N N . GLU B 1 236 ? 12.648 53.625 20.438 1 97.94 236 GLU B N 1
ATOM 5898 C CA . GLU B 1 236 ? 13.523 52.438 20.469 1 97.94 236 GLU B CA 1
ATOM 5899 C C . GLU B 1 236 ? 12.953 51.312 19.641 1 97.94 236 GLU B C 1
ATOM 5901 O O . GLU B 1 236 ? 13.695 50.594 18.953 1 97.94 236 GLU B O 1
ATOM 5906 N N . GLY B 1 237 ? 11.672 51.156 19.719 1 98.31 237 GLY B N 1
ATOM 5907 C CA . GLY B 1 237 ? 11.016 50.125 18.938 1 98.31 237 GLY B CA 1
ATOM 5908 C C . GLY B 1 237 ? 11.109 50.344 17.438 1 98.31 237 GLY B C 1
ATOM 5909 O O . GLY B 1 237 ? 11.297 49.406 16.672 1 98.31 237 GLY B O 1
ATOM 5910 N N . ALA B 1 238 ? 10.914 51.562 17.062 1 98.38 238 ALA B N 1
ATOM 5911 C CA . ALA B 1 238 ? 11.023 51.906 15.648 1 98.38 238 ALA B CA 1
ATOM 5912 C C . ALA B 1 238 ? 12.406 51.562 15.102 1 98.38 238 ALA B C 1
ATOM 5914 O O . ALA B 1 238 ? 12.531 51.031 14 1 98.38 238 ALA B O 1
ATOM 5915 N N . LYS B 1 239 ? 13.406 51.906 15.914 1 97.88 239 LYS B N 1
ATOM 5916 C CA . LYS B 1 239 ? 14.781 51.594 15.516 1 97.88 239 LYS B CA 1
ATOM 5917 C C . LYS B 1 239 ? 15.031 50.094 15.477 1 97.88 239 LYS B C 1
ATOM 5919 O O . LYS B 1 239 ? 15.812 49.625 14.656 1 97.88 239 LYS B O 1
ATOM 5924 N N . LEU B 1 240 ? 14.422 49.438 16.391 1 97.94 240 LEU B N 1
ATOM 5925 C CA . LEU B 1 240 ? 14.555 48 16.453 1 97.94 240 LEU B CA 1
ATOM 5926 C C . LEU B 1 240 ? 13.906 47.344 15.227 1 97.94 240 LEU B C 1
ATOM 5928 O O . LEU B 1 240 ? 14.453 46.406 14.656 1 97.94 240 LEU B O 1
ATOM 5932 N N . LEU B 1 241 ? 12.766 47.812 14.773 1 98.31 241 LEU B N 1
ATOM 5933 C CA . LEU B 1 241 ? 12.031 47.281 13.633 1 98.31 241 LEU B CA 1
ATOM 5934 C C . LEU B 1 241 ? 12.703 47.688 12.32 1 98.31 241 LEU B C 1
ATOM 5936 O O . LEU B 1 241 ? 12.805 46.875 11.398 1 98.31 241 LEU B O 1
ATOM 5940 N N . ASP B 1 242 ? 13.133 48.875 12.273 1 98.19 242 ASP B N 1
ATOM 5941 C CA . ASP B 1 242 ? 13.789 49.438 11.102 1 98.19 242 ASP B CA 1
ATOM 5942 C C . ASP B 1 242 ? 15.117 50.094 11.477 1 98.19 242 ASP B C 1
ATOM 5944 O O . ASP B 1 242 ? 15.172 51.312 11.719 1 98.19 242 ASP B O 1
ATOM 5948 N N . PRO B 1 243 ? 16.141 49.312 11.336 1 96.56 243 PRO B N 1
ATOM 5949 C CA . PRO B 1 243 ? 17.438 49.844 11.75 1 96.56 243 PRO B CA 1
ATOM 5950 C C . PRO B 1 243 ? 17.906 51.031 10.898 1 96.56 243 PRO B C 1
ATOM 5952 O O . PRO B 1 243 ? 18.828 51.75 11.289 1 96.56 243 PRO B O 1
ATOM 5955 N N . THR B 1 244 ? 17.297 51.25 9.75 1 95.75 244 THR B N 1
ATOM 5956 C CA . THR B 1 244 ? 17.688 52.406 8.93 1 95.75 244 THR B CA 1
ATOM 5957 C C . THR B 1 244 ? 17.25 53.688 9.578 1 95.75 244 THR B C 1
ATOM 5959 O O . THR B 1 244 ? 17.781 54.781 9.258 1 95.75 244 THR B O 1
ATOM 5962 N N . GLY B 1 245 ? 16.203 53.688 10.375 1 95.88 245 GLY B N 1
ATOM 5963 C CA . GLY B 1 245 ? 15.75 54.844 11.102 1 95.88 245 GLY B CA 1
ATOM 5964 C C . GLY B 1 245 ? 14.703 55.656 10.359 1 95.88 245 GLY B C 1
ATOM 5965 O O . GLY B 1 245 ? 14.297 56.719 10.805 1 95.88 245 GLY B O 1
ATOM 5966 N N . GLU B 1 246 ? 14.289 55.188 9.289 1 97 246 GLU B N 1
ATOM 5967 C CA . GLU B 1 246 ? 13.305 55.906 8.492 1 97 246 GLU B CA 1
ATOM 5968 C C . GLU B 1 246 ? 11.922 55.844 9.141 1 97 246 GLU B C 1
ATOM 5970 O O . GLU B 1 246 ? 11.164 56.812 9.055 1 97 246 GLU B O 1
ATOM 5975 N N . LEU B 1 247 ? 11.602 54.781 9.781 1 98 247 LEU B N 1
ATOM 5976 C CA . LEU B 1 247 ? 10.273 54.594 10.359 1 98 247 LEU B CA 1
ATOM 5977 C C . LEU B 1 247 ? 10.109 55.438 11.617 1 98 247 LEU B C 1
ATOM 5979 O O . LEU B 1 247 ? 10.961 55.375 12.516 1 98 247 LEU B O 1
ATOM 5983 N N . GLN B 1 248 ? 9.062 56.094 11.672 1 97.81 248 GLN B N 1
ATOM 5984 C CA . GLN B 1 248 ? 8.805 57 12.797 1 97.81 248 GLN B CA 1
ATOM 5985 C C . GLN B 1 248 ? 8.117 56.25 13.938 1 97.81 248 GLN B C 1
ATOM 5987 O O . GLN B 1 248 ? 7.414 55.25 13.711 1 97.81 248 GLN B O 1
ATOM 5992 N N . ALA B 1 249 ? 8.352 56.75 15.18 1 98.06 249 ALA B N 1
ATOM 5993 C CA . ALA B 1 249 ? 7.66 56.219 16.359 1 98.06 249 ALA B CA 1
ATOM 5994 C C . ALA B 1 249 ? 6.234 56.781 16.438 1 98.06 249 ALA B C 1
ATOM 5996 O O . ALA B 1 249 ? 5.824 57.594 15.609 1 98.06 249 ALA B O 1
ATOM 5997 N N . GLY B 1 250 ? 5.496 56.25 17.359 1 98.19 250 GLY B N 1
ATOM 5998 C CA . GLY B 1 250 ? 4.168 56.75 17.641 1 98.19 250 GLY B CA 1
ATOM 5999 C C . GLY B 1 250 ? 3.062 56 16.953 1 98.19 250 GLY B C 1
ATOM 6000 O O . GLY B 1 250 ? 1.88 56.281 17.125 1 98.19 250 GLY B O 1
ATOM 6001 N N . ILE B 1 251 ? 3.406 55.062 16.188 1 98.44 251 ILE B N 1
ATOM 6002 C CA . ILE B 1 251 ? 2.441 54.281 15.445 1 98.44 251 ILE B CA 1
ATOM 6003 C C . ILE B 1 251 ? 1.7 53.312 16.391 1 98.44 251 ILE B C 1
ATOM 6005 O O . ILE B 1 251 ? 2.324 52.562 17.141 1 98.44 251 ILE B O 1
ATOM 6009 N N . PRO B 1 252 ? 0.357 53.344 16.406 1 98.56 252 PRO B N 1
ATOM 6010 C CA . PRO B 1 252 ? -0.375 52.438 17.281 1 98.56 252 PRO B CA 1
ATOM 6011 C C . PRO B 1 252 ? -0.233 50.969 16.875 1 98.56 252 PRO B C 1
ATOM 6013 O O . PRO B 1 252 ? -0.17 50.688 15.688 1 98.56 252 PRO B O 1
ATOM 6016 N N . LEU B 1 253 ? -0.182 50.125 17.859 1 98.81 253 LEU B N 1
ATOM 6017 C CA . LEU B 1 253 ? -0.171 48.688 17.625 1 98.81 253 LEU B CA 1
ATOM 6018 C C . LEU B 1 253 ? -1.424 48.031 18.203 1 98.81 253 LEU B C 1
ATOM 6020 O O . LEU B 1 253 ? -1.899 48.406 19.266 1 98.81 253 LEU B O 1
ATOM 6024 N N . CYS B 1 254 ? -2.016 47.125 17.469 1 98.75 254 CYS B N 1
ATOM 6025 C CA . CYS B 1 254 ? -3.088 46.312 18.016 1 98.75 254 CYS B CA 1
ATOM 6026 C C . CYS B 1 254 ? -2.527 45.219 18.906 1 98.75 254 CYS B C 1
ATOM 6028 O O . CYS B 1 254 ? -1.32 44.969 18.922 1 98.75 254 CYS B O 1
ATOM 6030 N N . PRO B 1 255 ? -3.377 44.5 19.734 1 98.75 255 PRO B N 1
ATOM 6031 C CA . PRO B 1 255 ? -2.879 43.406 20.562 1 98.75 255 PRO B CA 1
ATOM 6032 C C . PRO B 1 255 ? -2.201 42.312 19.75 1 98.75 255 PRO B C 1
ATOM 6034 O O . PRO B 1 255 ? -2.717 41.906 18.703 1 98.75 255 PRO B O 1
ATOM 6037 N N . PRO B 1 256 ? -0.99 41.844 20.203 1 98.75 256 PRO B N 1
ATOM 6038 C CA . PRO B 1 256 ? -0.358 40.719 19.5 1 98.75 256 PRO B CA 1
ATOM 6039 C C . PRO B 1 256 ? -1.184 39.438 19.562 1 98.75 256 PRO B C 1
ATOM 6041 O O . PRO B 1 256 ? -1.807 39.156 20.594 1 98.75 256 PRO B O 1
ATOM 6044 N N . GLU B 1 257 ? -1.23 38.688 18.516 1 98.38 257 GLU B N 1
ATOM 6045 C CA . GLU B 1 257 ? -2.078 37.5 18.422 1 98.38 257 GLU B CA 1
ATOM 6046 C C . GLU B 1 257 ? -1.282 36.312 17.938 1 98.38 257 GLU B C 1
ATOM 6048 O O . GLU B 1 257 ? -0.117 36.438 17.547 1 98.38 257 GLU B O 1
ATOM 6053 N N . GLY B 1 258 ? -1.927 35.125 18.047 1 96.19 258 GLY B N 1
ATOM 6054 C CA . GLY B 1 258 ? -1.354 33.906 17.547 1 96.19 258 GLY B CA 1
ATOM 6055 C C . GLY B 1 258 ? -1.774 33.594 16.125 1 96.19 258 GLY B C 1
ATOM 6056 O O . GLY B 1 258 ? -2.734 34.156 15.609 1 96.19 258 GLY B O 1
ATOM 6057 N N . ASP B 1 259 ? -1.007 32.688 15.508 1 93.06 259 ASP B N 1
ATOM 6058 C CA . ASP B 1 259 ? -1.227 32.344 14.109 1 93.06 259 ASP B CA 1
ATOM 6059 C C . ASP B 1 259 ? -2.596 31.703 13.906 1 93.06 259 ASP B C 1
ATOM 6061 O O . ASP B 1 259 ? -3.24 31.906 12.875 1 93.06 259 ASP B O 1
ATOM 6065 N N . ALA B 1 260 ? -3.141 30.953 14.906 1 91.06 260 ALA B N 1
ATOM 6066 C CA . ALA B 1 260 ? -4.473 30.375 14.773 1 91.06 260 ALA B CA 1
ATOM 6067 C C . ALA B 1 260 ? -5.535 31.453 14.625 1 91.06 260 ALA B C 1
ATOM 6069 O O . ALA B 1 260 ? -6.363 31.406 13.711 1 91.06 260 ALA B O 1
ATOM 6070 N N . GLY B 1 261 ? -5.484 32.406 15.5 1 94.38 261 GLY B N 1
ATOM 6071 C CA . GLY B 1 261 ? -6.449 33.5 15.461 1 94.38 261 GLY B CA 1
ATOM 6072 C C . GLY B 1 261 ? -6.344 34.344 14.211 1 94.38 261 GLY B C 1
ATOM 6073 O O . GLY B 1 261 ? -7.363 34.719 13.617 1 94.38 261 GLY B O 1
ATOM 6074 N N . THR B 1 262 ? -5.148 34.656 13.805 1 95.75 262 THR B N 1
ATOM 6075 C CA . THR B 1 262 ? -4.973 35.5 12.617 1 95.75 262 THR B CA 1
ATOM 6076 C C . THR B 1 262 ? -5.395 34.719 11.367 1 95.75 262 THR B C 1
ATOM 6078 O O . THR B 1 262 ? -5.902 35.312 10.414 1 95.75 262 THR B O 1
ATOM 6081 N N . GLY B 1 263 ? -5.168 33.438 11.398 1 93 263 GLY B N 1
ATOM 6082 C CA . GLY B 1 263 ? -5.703 32.625 10.32 1 93 263 GLY B CA 1
ATOM 6083 C C . GLY B 1 263 ? -7.215 32.688 10.234 1 93 263 GLY B C 1
ATOM 6084 O O . GLY B 1 263 ? -7.781 32.719 9.133 1 93 263 GLY B O 1
ATOM 6085 N N . MET B 1 264 ? -7.891 32.594 11.359 1 95 264 MET B N 1
ATOM 6086 C CA . MET B 1 264 ? -9.352 32.688 11.406 1 95 264 MET B CA 1
ATOM 6087 C C . MET B 1 264 ? -9.836 34.031 10.883 1 95 264 MET B C 1
ATOM 6089 O O . MET B 1 264 ? -10.852 34.094 10.18 1 95 264 MET B O 1
ATOM 6093 N N . VAL B 1 265 ? -9.109 35.031 11.211 1 95.69 265 VAL B N 1
ATOM 6094 C CA . VAL B 1 265 ? -9.461 36.375 10.734 1 95.69 265 VAL B CA 1
ATOM 6095 C C . VAL B 1 265 ? -9.289 36.438 9.219 1 95.69 265 VAL B C 1
ATOM 6097 O O . VAL B 1 265 ? -10.18 36.938 8.516 1 95.69 265 VAL B O 1
ATOM 6100 N N . ALA B 1 266 ? -8.188 35.938 8.742 1 93.5 266 ALA B N 1
ATOM 6101 C CA . ALA B 1 266 ? -7.867 36 7.32 1 93.5 266 ALA B CA 1
ATOM 6102 C C . ALA B 1 266 ? -8.883 35.219 6.496 1 93.5 266 ALA B C 1
ATOM 6104 O O . ALA B 1 266 ? -9.016 35.438 5.293 1 93.5 266 ALA B O 1
ATOM 6105 N N . THR B 1 267 ? -9.641 34.375 7.148 1 91.88 267 THR B N 1
ATOM 6106 C CA . THR B 1 267 ? -10.602 33.531 6.441 1 91.88 267 THR B CA 1
ATOM 6107 C C . THR B 1 267 ? -12.023 33.875 6.852 1 91.88 267 THR B C 1
ATOM 6109 O O . THR B 1 267 ? -12.969 33.156 6.512 1 91.88 267 THR B O 1
ATOM 6112 N N . ASN B 1 268 ? -12.172 34.906 7.625 1 92.56 268 ASN B N 1
ATOM 6113 C CA . ASN B 1 268 ? -13.469 35.375 8.102 1 92.56 268 ASN B CA 1
ATOM 6114 C C . ASN B 1 268 ? -14.219 34.25 8.859 1 92.56 268 ASN B C 1
ATOM 6116 O O . ASN B 1 268 ? -15.406 34.031 8.625 1 92.56 268 ASN B O 1
ATOM 6120 N N . SER B 1 269 ? -13.547 33.594 9.695 1 94 269 SER B N 1
ATOM 6121 C CA . SER B 1 269 ? -14.109 32.469 10.43 1 94 269 SER B CA 1
ATOM 6122 C C . SER B 1 269 ? -14.062 32.688 11.938 1 94 269 SER B C 1
ATOM 6124 O O . SER B 1 269 ? -13.578 31.844 12.688 1 94 269 SER B O 1
ATOM 6126 N N . ILE B 1 270 ? -14.625 33.844 12.336 1 95.94 270 ILE B N 1
ATOM 6127 C CA . ILE B 1 270 ? -14.539 34.188 13.75 1 95.94 270 ILE B CA 1
ATOM 6128 C C . ILE B 1 270 ? -15.93 34.188 14.375 1 95.94 270 ILE B C 1
ATOM 6130 O O . ILE B 1 270 ? -16.078 34.281 15.594 1 95.94 270 ILE B O 1
ATOM 6134 N N . ALA B 1 271 ? -16.984 34.062 13.547 1 95.19 271 ALA B N 1
ATOM 6135 C CA . ALA B 1 271 ? -18.359 34.031 14.047 1 95.19 271 ALA B CA 1
ATOM 6136 C C . ALA B 1 271 ? -18.703 32.656 14.602 1 95.19 271 ALA B C 1
ATOM 6138 O O . ALA B 1 271 ? -18.172 31.625 14.141 1 95.19 271 ALA B O 1
ATOM 6139 N N . GLN B 1 272 ? -19.609 32.625 15.602 1 95.31 272 GLN B N 1
ATOM 6140 C CA . GLN B 1 272 ? -20.078 31.328 16.109 1 95.31 272 GLN B CA 1
ATOM 6141 C C . GLN B 1 272 ? -20.641 30.469 14.977 1 95.31 272 GLN B C 1
ATOM 6143 O O . GLN B 1 272 ? -21.25 30.984 14.039 1 95.31 272 GLN B O 1
ATOM 6148 N N . ARG B 1 273 ? -20.406 29.125 15.062 1 96.31 273 ARG B N 1
ATOM 6149 C CA . ARG B 1 273 ? -20.891 28.094 14.141 1 96.31 273 ARG B CA 1
ATOM 6150 C C . ARG B 1 273 ? -20.156 28.156 12.812 1 96.31 273 ARG B C 1
ATOM 6152 O O . ARG B 1 273 ? -20.609 27.609 11.812 1 96.31 273 ARG B O 1
ATOM 6159 N N . THR B 1 274 ? -19.094 28.906 12.781 1 95.56 274 THR B N 1
ATOM 6160 C CA . THR B 1 274 ? -18.188 28.875 11.633 1 95.56 274 THR B CA 1
ATOM 6161 C C . THR B 1 274 ? -16.844 28.266 12.031 1 95.56 274 THR B C 1
ATOM 6163 O O . THR B 1 274 ? -16.594 28.016 13.211 1 95.56 274 THR B O 1
ATOM 6166 N N . GLY B 1 275 ? -16.094 28.031 11.047 1 95.5 275 GLY B N 1
ATOM 6167 C CA . GLY B 1 275 ? -14.758 27.484 11.273 1 95.5 275 GLY B CA 1
ATOM 6168 C C . GLY B 1 275 ? -13.883 27.531 10.031 1 95.5 275 GLY B C 1
ATOM 6169 O O . GLY B 1 275 ? -14.328 27.953 8.969 1 95.5 275 GLY B O 1
ATOM 6170 N N . ASN B 1 276 ? -12.672 27.234 10.242 1 95.38 276 ASN B N 1
ATOM 6171 C CA . ASN B 1 276 ? 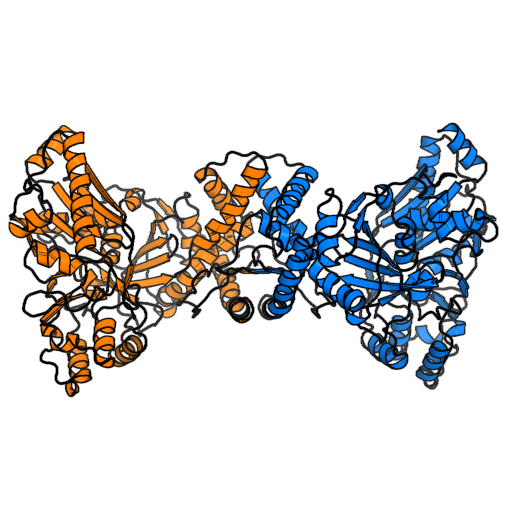-11.734 27.109 9.125 1 95.38 276 ASN B CA 1
ATOM 6172 C C . ASN B 1 276 ? -10.867 25.859 9.273 1 95.38 276 ASN B C 1
ATOM 6174 O O . ASN B 1 276 ? -10.727 25.328 10.367 1 95.38 276 ASN B O 1
ATOM 6178 N N . VAL B 1 277 ? -10.414 25.375 8.172 1 95.31 277 VAL B N 1
ATOM 6179 C CA . VAL B 1 277 ? -9.508 24.234 8.141 1 95.31 277 VAL B CA 1
ATOM 6180 C C . VAL B 1 277 ? -8.32 24.531 7.234 1 95.31 277 VAL B C 1
ATOM 6182 O O . VAL B 1 277 ? -8.492 25.078 6.141 1 95.31 277 VAL B O 1
ATOM 6185 N N . SER B 1 278 ? -7.156 24.375 7.758 1 91.88 278 SER B N 1
ATOM 6186 C CA . SER B 1 278 ? -5.918 24.453 6.992 1 91.88 278 SER B CA 1
ATOM 6187 C C . SER B 1 278 ? -5.34 23.078 6.715 1 91.88 278 SER B C 1
ATOM 6189 O O . SER B 1 278 ? -4.969 22.359 7.641 1 91.88 278 SER B O 1
ATOM 6191 N N . ALA B 1 279 ? -5.266 22.734 5.445 1 92.12 279 ALA B N 1
ATOM 6192 C CA . ALA B 1 279 ? -4.82 21.391 5.078 1 92.12 279 ALA B CA 1
ATOM 6193 C C . ALA B 1 279 ? -3.57 21.438 4.207 1 92.12 279 ALA B C 1
ATOM 6195 O O . ALA B 1 279 ? -3.652 21.734 3.012 1 92.12 279 ALA B O 1
ATOM 6196 N N . GLY B 1 280 ? -2.385 21.156 4.762 1 89.25 280 GLY B N 1
ATOM 6197 C CA . GLY B 1 280 ? -1.097 20.984 4.109 1 89.25 280 GLY B CA 1
ATOM 6198 C C . GLY B 1 280 ? -0.432 19.656 4.449 1 89.25 280 GLY B C 1
ATOM 6199 O O . GLY B 1 280 ? -1.042 18.594 4.309 1 89.25 280 GLY B O 1
ATOM 6200 N N . THR B 1 281 ? 0.792 19.75 5.016 1 85.88 281 THR B N 1
ATOM 6201 C CA . THR B 1 281 ? 1.431 18.531 5.52 1 85.88 281 THR B CA 1
ATOM 6202 C C . THR B 1 281 ? 0.649 17.953 6.699 1 85.88 281 THR B C 1
ATOM 6204 O O . THR B 1 281 ? 0.44 16.75 6.781 1 85.88 281 THR B O 1
ATOM 6207 N N . SER B 1 282 ? 0.196 18.891 7.52 1 88.19 282 SER B N 1
ATOM 6208 C CA . SER B 1 282 ? -0.749 18.594 8.594 1 88.19 282 SER B CA 1
ATOM 6209 C C . SER B 1 282 ? -2.09 19.281 8.352 1 88.19 282 SER B C 1
ATOM 6211 O O . SER B 1 282 ? -2.244 20.031 7.395 1 88.19 282 SER B O 1
ATOM 6213 N N . VAL B 1 283 ? -3.047 18.828 9.094 1 92.88 283 VAL B N 1
ATOM 6214 C CA . VAL B 1 283 ? -4.359 19.453 8.961 1 92.88 283 VAL B CA 1
ATOM 6215 C C . VAL B 1 283 ? -4.906 19.828 10.336 1 92.88 283 VAL B C 1
ATOM 6217 O O . VAL B 1 283 ? -4.727 19.078 11.305 1 92.88 283 VAL B O 1
ATOM 6220 N N . PHE B 1 284 ? -5.465 21.016 10.523 1 92.31 284 PHE B N 1
ATOM 6221 C CA . PHE B 1 284 ? -6.141 21.359 11.766 1 92.31 284 PHE B CA 1
ATOM 6222 C C . PHE B 1 284 ? -7.383 22.203 11.484 1 92.31 284 PHE B C 1
ATOM 6224 O O . PHE B 1 284 ? -7.41 22.984 10.539 1 92.31 284 PHE B O 1
ATOM 6231 N N . ALA B 1 285 ? -8.328 22.016 12.164 1 96.06 285 ALA B N 1
ATOM 6232 C CA . ALA B 1 285 ? -9.633 22.688 12.094 1 96.06 285 ALA B CA 1
ATOM 6233 C C . ALA B 1 285 ? -9.898 23.5 13.352 1 96.06 285 ALA B C 1
ATOM 6235 O O . ALA B 1 285 ? -9.57 23.062 14.461 1 96.06 285 ALA B O 1
ATOM 6236 N N . MET B 1 286 ? -10.352 24.703 13.07 1 96.5 286 MET B N 1
ATOM 6237 C CA . MET B 1 286 ? -10.805 25.594 14.133 1 96.5 286 MET B CA 1
ATOM 6238 C C . MET B 1 286 ? -12.312 25.828 14.039 1 96.5 286 MET B C 1
ATOM 6240 O O . MET B 1 286 ? -12.805 26.312 13.016 1 96.5 286 MET B O 1
ATOM 6244 N N . VAL B 1 287 ? -13.008 25.516 15.062 1 97.31 287 VAL B N 1
ATOM 6245 C CA . VAL B 1 287 ? -14.461 25.688 15.078 1 97.31 287 VAL B CA 1
ATOM 6246 C C . VAL B 1 287 ? -14.859 26.625 16.203 1 97.31 287 VAL B C 1
ATOM 6248 O O . VAL B 1 287 ? -14.539 26.391 17.375 1 97.31 287 VAL B O 1
ATOM 6251 N N . VAL B 1 288 ? -15.555 27.703 15.844 1 97.62 288 VAL B N 1
ATOM 6252 C CA . VAL B 1 288 ? -16.047 28.641 16.859 1 97.62 288 VAL B CA 1
ATOM 6253 C C . VAL B 1 288 ? -17.312 28.062 17.516 1 97.62 288 VAL B C 1
ATOM 6255 O O . VAL B 1 288 ? -18.312 27.828 16.844 1 97.62 288 VAL B O 1
ATOM 6258 N N . LEU B 1 289 ? -17.266 27.891 18.781 1 96.94 289 LEU B N 1
ATOM 6259 C CA . LEU B 1 289 ? -18.297 27.172 19.5 1 96.94 289 LEU B CA 1
ATOM 6260 C C . LEU B 1 289 ? -19.406 28.141 19.953 1 96.94 289 LEU B C 1
ATOM 6262 O O . LEU B 1 289 ? -19.156 29.328 20.141 1 96.94 289 LEU B O 1
ATOM 6266 N N . GLU B 1 290 ? -20.594 27.578 20.172 1 94 290 GLU B N 1
ATOM 6267 C CA . GLU B 1 290 ? -21.703 28.344 20.75 1 94 290 GLU B CA 1
ATOM 6268 C C . GLU B 1 290 ? -21.781 28.109 22.266 1 94 290 GLU B C 1
ATOM 6270 O O . GLU B 1 290 ? -22.406 28.906 22.984 1 94 290 GLU B O 1
ATOM 6275 N N . LYS B 1 291 ? -21.172 27.062 22.656 1 89.75 291 LYS B N 1
ATOM 6276 C CA . LYS B 1 291 ? -21.219 26.688 24.062 1 89.75 291 LYS B CA 1
ATOM 6277 C C . LYS B 1 291 ? -19.953 25.938 24.469 1 89.75 291 LYS B C 1
ATOM 6279 O O . LYS B 1 291 ? -19.203 25.453 23.609 1 89.75 291 LYS B O 1
ATOM 6284 N N . GLU B 1 292 ? -19.734 25.875 25.797 1 90.88 292 GLU B N 1
ATOM 6285 C CA . GLU B 1 292 ? -18.625 25.094 26.312 1 90.88 292 GLU B CA 1
ATOM 6286 C C . GLU B 1 292 ? -18.828 23.594 26.047 1 90.88 292 GLU B C 1
ATOM 6288 O O . GLU B 1 292 ? -19.969 23.141 25.938 1 90.88 292 GLU B O 1
ATOM 6293 N N . LEU B 1 293 ? -17.797 22.844 25.938 1 93.38 293 LEU B N 1
ATOM 6294 C CA . LEU B 1 293 ? -17.875 21.391 25.797 1 93.38 293 LEU B CA 1
ATOM 6295 C C . LEU B 1 293 ? -18.312 20.75 27.109 1 93.38 293 LEU B C 1
ATOM 6297 O O . LEU B 1 293 ? -18.141 21.328 28.188 1 93.38 293 LEU B O 1
ATOM 6301 N N . SER B 1 294 ? -18.891 19.531 27.031 1 93.94 294 SER B N 1
ATOM 6302 C CA . SER B 1 294 ? -19.438 18.859 28.203 1 93.94 294 SER B CA 1
ATOM 6303 C C . SER B 1 294 ? -18.328 18.344 29.109 1 93.94 294 SER B C 1
ATOM 6305 O O . SER B 1 294 ? -18.547 18.156 30.312 1 93.94 294 SER B O 1
ATOM 6307 N N . LYS B 1 295 ? -17.203 18.125 28.578 1 92.5 295 LYS B N 1
ATOM 6308 C CA . LYS B 1 295 ? -16.031 17.641 29.312 1 92.5 295 LYS B CA 1
ATOM 6309 C C . LYS B 1 295 ? -14.742 17.938 28.547 1 92.5 295 LYS B C 1
ATOM 6311 O O . LYS B 1 295 ? -14.789 18.453 27.422 1 92.5 295 LYS B O 1
ATOM 6316 N N . ALA B 1 296 ? -13.672 17.672 29.25 1 91.75 296 ALA B N 1
ATOM 6317 C CA . ALA B 1 296 ? -12.375 17.812 28.609 1 91.75 296 ALA B CA 1
ATOM 6318 C C . ALA B 1 296 ? -12.055 16.609 27.734 1 91.75 296 ALA B C 1
ATOM 6320 O O . ALA B 1 296 ? -12.344 15.477 28.094 1 91.75 296 ALA B O 1
ATOM 6321 N N . TYR B 1 297 ? -11.562 16.891 26.516 1 92.38 297 TYR B N 1
ATOM 6322 C CA . TYR B 1 297 ? -11.109 15.852 25.594 1 92.38 297 TYR B CA 1
ATOM 6323 C C . TYR B 1 297 ? -9.625 16.016 25.281 1 92.38 297 TYR B C 1
ATOM 6325 O O . TYR B 1 297 ? -9.164 17.109 24.969 1 92.38 297 TYR B O 1
ATOM 6333 N N . ASP B 1 298 ? -8.852 14.945 25.312 1 88.69 298 ASP B N 1
ATOM 6334 C CA . ASP B 1 298 ? -7.434 14.977 24.969 1 88.69 298 ASP B CA 1
ATOM 6335 C C . ASP B 1 298 ? -7.223 15.336 23.5 1 88.69 298 ASP B C 1
ATOM 6337 O O . ASP B 1 298 ? -6.188 15.898 23.141 1 88.69 298 ASP B O 1
ATOM 6341 N N . GLU B 1 299 ? -8.242 15.031 22.672 1 90.44 299 GLU B N 1
ATOM 6342 C CA . GLU B 1 299 ? -8.148 15.18 21.234 1 90.44 299 GLU B CA 1
ATOM 6343 C C . GLU B 1 299 ? -8.469 16.609 20.797 1 90.44 299 GLU B C 1
ATOM 6345 O O . GLU B 1 299 ? -8.203 16.984 19.656 1 90.44 299 GLU B O 1
ATOM 6350 N N . ILE B 1 300 ? -9.008 17.438 21.703 1 94 300 ILE B N 1
ATOM 6351 C CA . ILE B 1 300 ? -9.508 18.75 21.344 1 94 300 ILE B CA 1
ATOM 6352 C C . ILE B 1 300 ? -8.797 19.812 22.188 1 94 300 ILE B C 1
ATOM 6354 O O . ILE B 1 300 ? -8.82 19.766 23.406 1 94 300 ILE B O 1
ATOM 6358 N N . ASP B 1 301 ? -8.164 20.703 21.531 1 93.06 301 ASP B N 1
ATOM 6359 C CA . ASP B 1 301 ? -7.613 21.875 22.188 1 93.06 301 ASP B CA 1
ATOM 6360 C C . ASP B 1 301 ? -8.617 23.031 22.188 1 93.06 301 ASP B C 1
ATOM 6362 O O . ASP B 1 301 ? -9.328 23.234 21.203 1 93.06 301 ASP B O 1
ATOM 6366 N N . LEU B 1 302 ? -8.633 23.719 23.266 1 95.12 302 LEU B N 1
ATOM 6367 C CA . LEU B 1 302 ? -9.523 24.875 23.359 1 95.12 302 LEU B CA 1
ATOM 6368 C C . LEU B 1 302 ? -8.742 26.172 23.375 1 95.12 302 LEU B C 1
ATOM 6370 O O . LEU B 1 302 ? -7.836 26.344 24.203 1 95.12 302 LEU B O 1
ATOM 6374 N N . VAL B 1 303 ? -9.07 27.031 22.438 1 95.38 303 VAL B N 1
ATOM 6375 C CA . VAL B 1 303 ? -8.508 28.375 22.359 1 95.38 303 VAL B CA 1
ATOM 6376 C C . VAL B 1 303 ? -9.625 29.391 22.172 1 95.38 303 VAL B C 1
ATOM 6378 O O . VAL B 1 303 ? -10.781 29.125 22.5 1 95.38 303 VAL B O 1
ATOM 6381 N N . THR B 1 304 ? -9.266 30.672 21.75 1 97 304 THR B N 1
ATOM 6382 C CA . THR B 1 304 ? -10.289 31.672 21.516 1 97 304 THR B CA 1
ATOM 6383 C C . THR B 1 304 ? -10.008 32.438 20.219 1 97 304 THR B C 1
ATOM 6385 O O . THR B 1 304 ? -8.883 32.438 19.719 1 97 304 THR B O 1
ATOM 6388 N N . THR B 1 305 ? -11.086 33 19.641 1 97.19 305 THR B N 1
ATOM 6389 C CA . THR B 1 305 ? -10.906 34.031 18.609 1 97.19 305 THR B CA 1
ATOM 6390 C C . THR B 1 305 ? -10.234 35.25 19.203 1 97.19 305 THR B C 1
ATOM 6392 O O . THR B 1 305 ? -10.117 35.406 20.422 1 97.19 305 THR B O 1
ATOM 6395 N N . PRO B 1 306 ? -9.852 36.188 18.281 1 97.69 306 PRO B N 1
ATOM 6396 C CA . PRO B 1 306 ? -9.258 37.438 18.781 1 97.69 306 PRO B CA 1
ATOM 6397 C C . PRO B 1 306 ? -10.242 38.281 19.578 1 97.69 306 PRO B C 1
ATOM 6399 O O . PRO B 1 306 ? -9.844 39.25 20.234 1 97.69 306 PRO B O 1
ATOM 6402 N N . THR B 1 307 ? -11.5 37.938 19.547 1 96 307 THR B N 1
ATOM 6403 C CA . THR B 1 307 ? -12.484 38.688 20.328 1 96 307 THR B CA 1
ATOM 6404 C C . THR B 1 307 ? -12.891 37.906 21.578 1 96 307 THR B C 1
ATOM 6406 O O . THR B 1 307 ? -13.711 38.375 22.359 1 96 307 THR B O 1
ATOM 6409 N N . GLY B 1 308 ? -12.422 36.688 21.703 1 95.75 308 GLY B N 1
ATOM 6410 C CA . GLY B 1 308 ? -12.602 35.969 22.953 1 95.75 308 GLY B CA 1
ATOM 6411 C C . GLY B 1 308 ? -13.641 34.875 22.875 1 95.75 308 GLY B C 1
ATOM 6412 O O . GLY B 1 308 ? -13.969 34.25 23.891 1 95.75 308 GLY B O 1
ATOM 6413 N N . ASN B 1 309 ? -14.172 34.625 21.703 1 95.62 309 ASN B N 1
ATOM 6414 C CA . ASN B 1 309 ? -15.086 33.5 21.547 1 95.62 309 ASN B CA 1
ATOM 6415 C C . ASN B 1 309 ? -14.344 32.188 21.625 1 95.62 309 ASN B C 1
ATOM 6417 O O . ASN B 1 309 ? -13.227 32.062 21.125 1 95.62 309 ASN B O 1
ATOM 6421 N N . LEU B 1 310 ? -15.039 31.203 22.25 1 96.5 310 LEU B N 1
ATOM 6422 C CA . LEU B 1 310 ? -14.43 29.891 22.438 1 96.5 310 LEU B CA 1
ATOM 6423 C C . LEU B 1 310 ? -14.266 29.188 21.094 1 96.5 310 LEU B C 1
ATOM 6425 O O . LEU B 1 310 ? -15.164 29.203 20.266 1 96.5 310 LEU B O 1
ATOM 6429 N N . VAL B 1 311 ? -13.094 28.609 20.922 1 97.38 311 VAL B N 1
ATOM 6430 C CA . VAL B 1 311 ? -12.773 27.875 19.688 1 97.38 311 VAL B CA 1
ATOM 6431 C C . VAL B 1 311 ? -12.227 26.5 20.031 1 97.38 311 VAL B C 1
ATOM 6433 O O . VAL B 1 311 ? -11.375 26.359 20.906 1 97.38 311 VAL B O 1
ATOM 6436 N N . ALA B 1 312 ? -12.773 25.484 19.422 1 96.69 312 ALA B N 1
ATOM 6437 C CA . ALA B 1 312 ? -12.227 24.141 19.5 1 96.69 312 ALA B CA 1
ATOM 6438 C C . ALA B 1 312 ? -11.305 23.844 18.328 1 96.69 312 ALA B C 1
ATOM 6440 O O . ALA B 1 312 ? -11.648 24.125 17.172 1 96.69 312 ALA B O 1
ATOM 6441 N N . MET B 1 313 ? -10.164 23.391 18.656 1 95.06 313 MET B N 1
ATOM 6442 C CA . MET B 1 313 ? -9.172 23.047 17.641 1 95.06 313 MET B CA 1
ATOM 6443 C C . MET B 1 313 ? -8.945 21.547 17.578 1 95.06 313 MET B C 1
ATOM 6445 O O . MET B 1 313 ? -8.711 20.906 18.609 1 95.06 313 MET B O 1
ATOM 6449 N N . ALA B 1 314 ? -9.141 20.938 16.469 1 94.12 314 ALA B N 1
ATOM 6450 C CA . ALA B 1 314 ? -8.742 19.562 16.172 1 94.12 314 ALA B CA 1
ATOM 6451 C C . ALA B 1 314 ? -7.566 19.531 15.203 1 94.12 314 ALA B C 1
ATOM 6453 O O . ALA B 1 314 ? -7.641 20.078 14.102 1 94.12 314 ALA B O 1
ATOM 6454 N N . HIS B 1 315 ? -6.523 18.875 15.633 1 91.56 315 HIS B N 1
ATOM 6455 C CA . HIS B 1 315 ? -5.297 18.875 14.844 1 91.56 315 HIS B CA 1
ATOM 6456 C C . HIS B 1 315 ? -4.859 17.453 14.5 1 91.56 315 HIS B C 1
ATOM 6458 O O . HIS B 1 315 ? -4.934 16.562 15.344 1 91.56 315 HIS B O 1
ATOM 6464 N N . SER B 1 316 ? -4.535 17.203 13.266 1 92.31 316 SER B N 1
ATOM 6465 C CA . SER B 1 316 ? -3.912 15.953 12.812 1 92.31 316 SER B CA 1
ATOM 6466 C C . SER B 1 316 ? -2.514 16.203 12.266 1 92.31 316 SER B C 1
ATOM 6468 O O . SER B 1 316 ? -2.314 17.125 11.453 1 92.31 316 SER B O 1
ATOM 6470 N N . ASN B 1 317 ? -1.561 15.406 12.633 1 88.31 317 ASN B N 1
ATOM 6471 C CA . ASN B 1 317 ? -0.165 15.586 12.242 1 88.31 317 ASN B CA 1
ATOM 6472 C C . ASN B 1 317 ? 0.071 15.18 10.789 1 88.31 317 ASN B C 1
ATOM 6474 O O . ASN B 1 317 ? 1.074 15.57 10.188 1 88.31 317 ASN B O 1
ATOM 6478 N N . ASN B 1 318 ? -0.765 14.328 10.305 1 92 318 ASN B N 1
ATOM 6479 C CA . ASN B 1 318 ? -0.6 13.781 8.961 1 92 318 ASN B CA 1
ATOM 6480 C C . ASN B 1 318 ? -1.764 14.164 8.055 1 92 318 ASN B C 1
ATOM 6482 O O . ASN B 1 318 ? -2.926 14.039 8.445 1 92 318 ASN B O 1
ATOM 6486 N N . CYS B 1 319 ? -1.384 14.68 6.828 1 94.75 319 CYS B N 1
ATOM 6487 C CA . CYS B 1 319 ? -2.436 14.992 5.867 1 94.75 319 CYS B CA 1
ATOM 6488 C C . CYS B 1 319 ? -1.977 14.703 4.445 1 94.75 319 CYS B C 1
ATOM 6490 O O . CYS B 1 319 ? -2.162 13.594 3.936 1 94.75 319 CYS B O 1
ATOM 6492 N N . SER B 1 320 ? -1.174 15.594 3.85 1 93.88 320 SER B N 1
ATOM 6493 C CA . SER B 1 320 ? -0.956 15.453 2.414 1 93.88 320 SER B CA 1
ATOM 6494 C C . SER B 1 320 ? 0.4 14.812 2.121 1 93.88 320 SER B C 1
ATOM 6496 O O . SER B 1 320 ? 0.682 14.438 0.982 1 93.88 320 SER B O 1
ATOM 6498 N N . SER B 1 321 ? 1.276 14.664 3.102 1 92.06 321 SER B N 1
ATOM 6499 C CA . SER B 1 321 ? 2.646 14.227 2.854 1 92.06 321 SER B CA 1
ATOM 6500 C C . SER B 1 321 ? 2.678 12.883 2.133 1 92.06 321 SER B C 1
ATOM 6502 O O . SER B 1 321 ? 3.369 12.727 1.125 1 92.06 321 SER B O 1
ATOM 6504 N N . ASP B 1 322 ? 1.985 11.922 2.674 1 95.88 322 ASP B N 1
ATOM 6505 C CA . ASP B 1 322 ? 1.959 10.609 2.047 1 95.88 322 ASP B CA 1
ATOM 6506 C C . ASP B 1 322 ? 1.273 10.664 0.683 1 95.88 322 ASP B C 1
ATOM 6508 O O . ASP B 1 322 ? 1.702 9.992 -0.26 1 95.88 322 ASP B O 1
ATOM 6512 N N . LEU B 1 323 ? 0.173 11.406 0.614 1 96.75 323 LEU B N 1
ATOM 6513 C CA . LEU B 1 323 ? -0.52 11.609 -0.654 1 96.75 323 LEU B CA 1
ATOM 6514 C C . LEU B 1 323 ? 0.428 12.172 -1.706 1 96.75 323 LEU B C 1
ATOM 6516 O O . LEU B 1 323 ? 0.449 11.703 -2.846 1 96.75 323 LEU B O 1
ATOM 6520 N N . ASN B 1 324 ? 1.22 13.133 -1.344 1 95.81 324 ASN B N 1
ATOM 6521 C CA . ASN B 1 324 ? 2.188 13.734 -2.25 1 95.81 324 ASN B CA 1
ATOM 6522 C C . ASN B 1 324 ? 3.248 12.734 -2.691 1 95.81 324 ASN B C 1
ATOM 6524 O O . ASN B 1 324 ? 3.717 12.781 -3.83 1 95.81 324 ASN B O 1
ATOM 6528 N N . ALA B 1 325 ? 3.664 11.914 -1.811 1 96.62 325 ALA B N 1
ATOM 6529 C CA . ALA B 1 325 ? 4.637 10.875 -2.15 1 96.62 325 ALA B CA 1
ATOM 6530 C C . ALA B 1 325 ? 4.086 9.938 -3.219 1 96.62 325 ALA B C 1
ATOM 6532 O O . ALA B 1 325 ? 4.797 9.562 -4.152 1 96.62 325 ALA B O 1
ATOM 6533 N N . TRP B 1 326 ? 2.818 9.523 -3.115 1 98.19 326 TRP B N 1
ATOM 6534 C CA . TRP B 1 326 ? 2.188 8.68 -4.121 1 98.19 326 TRP B CA 1
ATOM 6535 C C . TRP B 1 326 ? 2.094 9.398 -5.461 1 98.19 326 TRP B C 1
ATOM 6537 O O . TRP B 1 326 ? 2.371 8.812 -6.508 1 98.19 326 TRP B O 1
ATOM 6547 N N . VAL B 1 327 ? 1.683 10.648 -5.434 1 97.75 327 VAL B N 1
ATOM 6548 C CA . VAL B 1 327 ? 1.634 11.438 -6.66 1 97.75 327 VAL B CA 1
ATOM 6549 C C . VAL B 1 327 ? 3.021 11.492 -7.297 1 97.75 327 VAL B C 1
ATOM 6551 O O . VAL B 1 327 ? 3.15 11.469 -8.523 1 97.75 327 VAL B O 1
ATOM 6554 N N . GLY B 1 328 ? 4.027 11.539 -6.453 1 97.12 328 GLY B N 1
ATOM 6555 C CA . GLY B 1 328 ? 5.402 11.539 -6.918 1 97.12 328 GLY B CA 1
ATOM 6556 C C . GLY B 1 328 ? 5.758 10.32 -7.746 1 97.12 328 GLY B C 1
ATOM 6557 O O . GLY B 1 328 ? 6.531 10.414 -8.703 1 97.12 328 GLY B O 1
ATOM 6558 N N . LEU B 1 329 ? 5.199 9.148 -7.43 1 98.19 329 LEU B N 1
ATOM 6559 C CA . LEU B 1 329 ? 5.445 7.938 -8.203 1 98.19 329 LEU B CA 1
ATOM 6560 C C . LEU B 1 329 ? 4.883 8.078 -9.617 1 98.19 329 LEU B C 1
ATOM 6562 O O . LEU B 1 329 ? 5.512 7.637 -10.586 1 98.19 329 LEU B O 1
ATOM 6566 N N . PHE B 1 330 ? 3.682 8.617 -9.688 1 98.06 330 PHE B N 1
ATOM 6567 C CA . PHE B 1 330 ? 3.082 8.82 -11 1 98.06 330 PHE B CA 1
ATOM 6568 C C . PHE B 1 330 ? 3.875 9.844 -11.805 1 98.06 330 PHE B C 1
ATOM 6570 O O . PHE B 1 330 ? 3.984 9.727 -13.031 1 98.06 330 PHE B O 1
ATOM 6577 N N . GLU B 1 331 ? 4.402 10.859 -11.102 1 97.5 331 GLU B N 1
ATOM 6578 C CA . GLU B 1 331 ? 5.273 11.82 -11.766 1 97.5 331 GLU B CA 1
ATOM 6579 C C . GLU B 1 331 ? 6.512 11.148 -12.352 1 97.5 331 GLU B C 1
ATOM 6581 O O . GLU B 1 331 ? 6.887 11.406 -13.492 1 97.5 331 GLU B O 1
ATOM 6586 N N . GLU B 1 332 ? 7.145 10.336 -11.578 1 97.56 332 GLU B N 1
ATOM 6587 C CA . GLU B 1 332 ? 8.32 9.594 -12.031 1 97.56 332 GLU B CA 1
ATOM 6588 C C . GLU B 1 332 ? 7.98 8.695 -13.219 1 97.56 332 GLU B C 1
ATOM 6590 O O . GLU B 1 332 ? 8.773 8.57 -14.156 1 97.56 332 GLU B O 1
ATOM 6595 N N . PHE B 1 333 ? 6.848 8.078 -13.148 1 97.88 333 PHE B N 1
ATOM 6596 C CA . PHE B 1 333 ? 6.402 7.242 -14.266 1 97.88 333 PHE B CA 1
ATOM 6597 C C . PHE B 1 333 ? 6.234 8.07 -15.531 1 97.88 333 PHE B C 1
ATOM 6599 O O . PHE B 1 333 ? 6.691 7.672 -16.609 1 97.88 333 PHE B O 1
ATOM 6606 N N . GLY B 1 334 ? 5.52 9.172 -15.391 1 96.25 334 GLY B N 1
ATOM 6607 C CA . GLY B 1 334 ? 5.395 10.062 -16.531 1 96.25 334 GLY B CA 1
ATOM 6608 C C . GLY B 1 334 ? 6.73 10.438 -17.141 1 96.25 334 GLY B C 1
ATOM 6609 O O . GLY B 1 334 ? 6.898 10.383 -18.359 1 96.25 334 GLY B O 1
ATOM 6610 N N . LYS B 1 335 ? 7.684 10.766 -16.312 1 95.69 335 LYS B N 1
ATOM 6611 C CA . LYS B 1 335 ? 9.023 11.117 -16.781 1 95.69 335 LYS B CA 1
ATOM 6612 C C . LYS B 1 335 ? 9.68 9.945 -17.484 1 95.69 335 LYS B C 1
ATOM 6614 O O . LYS B 1 335 ? 10.305 10.117 -18.531 1 95.69 335 LYS B O 1
ATOM 6619 N N . ALA B 1 336 ? 9.547 8.805 -16.938 1 96.19 336 ALA B N 1
ATOM 6620 C CA . ALA B 1 336 ? 10.133 7.602 -17.516 1 96.19 336 ALA B CA 1
ATOM 6621 C C . ALA B 1 336 ? 9.523 7.312 -18.891 1 96.19 336 ALA B C 1
ATOM 6623 O O . ALA B 1 336 ? 10.188 6.762 -19.766 1 96.19 336 ALA B O 1
ATOM 6624 N N . MET B 1 337 ? 8.273 7.672 -19.047 1 95.12 337 MET B N 1
ATOM 6625 C CA . MET B 1 337 ? 7.582 7.449 -20.312 1 95.12 337 MET B CA 1
ATOM 6626 C C . MET B 1 337 ? 7.809 8.609 -21.266 1 95.12 337 MET B C 1
ATOM 6628 O O . MET B 1 337 ? 7.215 8.656 -22.344 1 95.12 337 MET B O 1
ATOM 6632 N N . GLY B 1 338 ? 8.578 9.609 -20.828 1 92.5 338 GLY B N 1
ATOM 6633 C CA . GLY B 1 338 ? 8.969 10.711 -21.688 1 92.5 338 GLY B CA 1
ATOM 6634 C C . GLY B 1 338 ? 8.016 11.891 -21.625 1 92.5 338 GLY B C 1
ATOM 6635 O O . GLY B 1 338 ? 8.023 12.758 -22.5 1 92.5 338 GLY B O 1
ATOM 6636 N N . MET B 1 339 ? 7.234 11.945 -20.578 1 90.44 339 MET B N 1
ATOM 6637 C CA . MET B 1 339 ? 6.293 13.047 -20.438 1 90.44 339 MET B CA 1
ATOM 6638 C C . MET B 1 339 ? 6.93 14.203 -19.672 1 90.44 339 MET B C 1
ATOM 6640 O O . MET B 1 339 ? 7.723 13.984 -18.75 1 90.44 339 MET B O 1
ATOM 6644 N N . ASN B 1 340 ? 6.715 15.422 -20.031 1 87.69 340 ASN B N 1
ATOM 6645 C CA . ASN B 1 340 ? 7.004 16.625 -19.266 1 87.69 340 ASN B CA 1
ATOM 6646 C C . ASN B 1 340 ? 5.77 17.109 -18.516 1 87.69 340 ASN B C 1
ATOM 6648 O O . ASN B 1 340 ? 4.973 17.891 -19.047 1 87.69 340 ASN B O 1
ATOM 6652 N N . LEU B 1 341 ? 5.66 16.656 -17.344 1 86.69 341 LEU B N 1
ATOM 6653 C CA . LEU B 1 341 ? 4.406 16.891 -16.641 1 86.69 341 LEU B CA 1
ATOM 6654 C C . LEU B 1 341 ? 4.488 18.156 -15.797 1 86.69 341 LEU B C 1
ATOM 6656 O O . LEU B 1 341 ? 5.461 18.359 -15.062 1 86.69 341 LEU B O 1
ATOM 6660 N N . ASP B 1 342 ? 3.527 19.016 -15.945 1 92.19 342 ASP B N 1
ATOM 6661 C CA . ASP B 1 342 ? 3.275 20.141 -15.047 1 92.19 342 ASP B CA 1
ATOM 6662 C C . ASP B 1 342 ? 2.613 19.656 -13.75 1 92.19 342 ASP B C 1
ATOM 6664 O O . ASP B 1 342 ? 1.683 18.859 -13.789 1 92.19 342 ASP B O 1
ATOM 6668 N N . LYS B 1 343 ? 3.109 20.125 -12.625 1 91.75 343 LYS B N 1
ATOM 6669 C CA . LYS B 1 343 ? 2.609 19.672 -11.336 1 91.75 343 LYS B CA 1
ATOM 6670 C C . LYS B 1 343 ? 1.112 19.938 -11.195 1 91.75 343 LYS B C 1
ATOM 6672 O O . LYS B 1 343 ? 0.379 19.125 -10.633 1 91.75 343 LYS B O 1
ATOM 6677 N N . ASN B 1 344 ? 0.697 21.062 -11.664 1 90.69 344 ASN B N 1
ATOM 6678 C CA . ASN B 1 344 ? -0.72 21.391 -11.57 1 90.69 344 ASN B CA 1
ATOM 6679 C C . ASN B 1 344 ? -1.578 20.438 -12.398 1 90.69 344 ASN B C 1
ATOM 6681 O O . ASN B 1 344 ? -2.672 20.062 -11.977 1 90.69 344 ASN B O 1
ATOM 6685 N N . GLU B 1 345 ? -1.092 20.172 -13.484 1 93.88 345 GLU B N 1
ATOM 6686 C CA . GLU B 1 345 ? -1.801 19.234 -14.336 1 93.88 345 GLU B CA 1
ATOM 6687 C C . GLU B 1 345 ? -1.816 17.828 -13.711 1 93.88 345 GLU B C 1
ATOM 6689 O O . GLU B 1 345 ? -2.84 17.141 -13.742 1 93.88 345 GLU B O 1
ATOM 6694 N N . LEU B 1 346 ? -0.676 17.453 -13.219 1 96.25 346 LEU B N 1
ATOM 6695 C CA . LEU B 1 346 ? -0.533 16.156 -12.57 1 96.25 346 LEU B CA 1
ATOM 6696 C C . LEU B 1 346 ? -1.52 16.016 -11.414 1 96.25 346 LEU B C 1
ATOM 6698 O O . LEU B 1 346 ? -2.326 15.078 -11.398 1 96.25 346 LEU B O 1
ATOM 6702 N N . TYR B 1 347 ? -1.502 16.953 -10.469 1 96.5 347 TYR B N 1
ATOM 6703 C CA . TYR B 1 347 ? -2.402 16.922 -9.32 1 96.5 347 TYR B CA 1
ATOM 6704 C C . TYR B 1 347 ? -3.854 17.078 -9.766 1 96.5 347 TYR B C 1
ATOM 6706 O O . TYR B 1 347 ? -4.73 16.359 -9.273 1 96.5 347 TYR B O 1
ATOM 6714 N N . GLY B 1 348 ? -4.062 18 -10.672 1 96.75 348 GLY B N 1
ATOM 6715 C CA . GLY B 1 348 ? -5.414 18.219 -11.172 1 96.75 348 GLY B CA 1
ATOM 6716 C C . GLY B 1 348 ? -6.043 16.953 -11.742 1 96.75 348 GLY B C 1
ATOM 6717 O O . GLY B 1 348 ? -7.195 16.641 -11.445 1 96.75 348 GLY B O 1
ATOM 6718 N N . THR B 1 349 ? -5.273 16.25 -12.539 1 97.31 349 THR B N 1
ATOM 6719 C CA . THR B 1 349 ? -5.77 15.031 -13.164 1 97.31 349 THR B CA 1
ATOM 6720 C C . THR B 1 349 ? -6.07 13.969 -12.117 1 97.31 349 THR B C 1
ATOM 6722 O O . THR B 1 349 ? -7.164 13.398 -12.094 1 97.31 349 THR B O 1
ATOM 6725 N N . LEU B 1 350 ? -5.129 13.711 -11.266 1 98.25 350 LEU B N 1
ATOM 6726 C CA . LEU B 1 350 ? -5.266 12.656 -10.266 1 98.25 350 LEU B CA 1
ATOM 6727 C C . LEU B 1 350 ? -6.379 12.977 -9.281 1 98.25 350 LEU B C 1
ATOM 6729 O O . LEU B 1 350 ? -7.176 12.109 -8.922 1 98.25 350 LEU B O 1
ATOM 6733 N N . TYR B 1 351 ? -6.473 14.25 -8.844 1 98 351 TYR B N 1
ATOM 6734 C CA . TYR B 1 351 ? -7.484 14.664 -7.879 1 98 351 TYR B CA 1
ATOM 6735 C C . TYR B 1 351 ? -8.883 14.602 -8.492 1 98 351 TYR B C 1
ATOM 6737 O O . TYR B 1 351 ? -9.828 14.172 -7.836 1 98 351 TYR B O 1
ATOM 6745 N N . ASN B 1 352 ? -8.984 15.016 -9.719 1 97.88 352 ASN B N 1
ATOM 6746 C CA . ASN B 1 352 ? -10.289 14.945 -10.375 1 97.88 352 ASN B CA 1
ATOM 6747 C C . ASN B 1 352 ? -10.742 13.5 -10.57 1 97.88 352 ASN B C 1
ATOM 6749 O O . ASN B 1 352 ? -11.93 13.195 -10.469 1 97.88 352 ASN B O 1
ATOM 6753 N N . LEU B 1 353 ? -9.836 12.648 -10.922 1 98 353 LEU B N 1
ATOM 6754 C CA . LEU B 1 353 ? -10.156 11.234 -11.062 1 98 353 LEU B CA 1
ATOM 6755 C C . LEU B 1 353 ? -10.719 10.672 -9.766 1 98 353 LEU B C 1
ATOM 6757 O O . LEU B 1 353 ? -11.578 9.781 -9.781 1 98 353 LEU B O 1
ATOM 6761 N N . ALA B 1 354 ? -10.203 11.109 -8.633 1 98.12 354 ALA B N 1
ATOM 6762 C CA . ALA B 1 354 ? -10.648 10.641 -7.32 1 98.12 354 ALA B CA 1
ATOM 6763 C C . ALA B 1 354 ? -12.156 10.836 -7.148 1 98.12 354 ALA B C 1
ATOM 6765 O O . ALA B 1 354 ? -12.812 10.055 -6.469 1 98.12 354 ALA B O 1
ATOM 6766 N N . LEU B 1 355 ? -12.695 11.898 -7.777 1 97.69 355 LEU B N 1
ATOM 6767 C CA . LEU B 1 355 ? -14.117 12.203 -7.637 1 97.69 355 LEU B CA 1
ATOM 6768 C C . LEU B 1 355 ? -14.977 11.188 -8.383 1 97.69 355 LEU B C 1
ATOM 6770 O O . LEU B 1 355 ? -16.188 11.102 -8.156 1 97.69 355 LEU B O 1
ATOM 6774 N N . GLN B 1 356 ? -14.344 10.414 -9.227 1 97.88 356 GLN B N 1
ATOM 6775 C CA . GLN B 1 356 ? -15.047 9.367 -9.961 1 97.88 356 GLN B CA 1
ATOM 6776 C C . GLN B 1 356 ? -15.023 8.047 -9.195 1 97.88 356 GLN B C 1
ATOM 6778 O O . GLN B 1 356 ? -15.688 7.082 -9.586 1 97.88 356 GLN B O 1
ATOM 6783 N N . GLY B 1 357 ? -14.281 7.949 -8.148 1 98.31 357 GLY B N 1
ATOM 6784 C CA . GLY B 1 357 ? -14.188 6.738 -7.355 1 98.31 357 GLY B CA 1
ATOM 6785 C C . GLY B 1 357 ? -15.445 6.438 -6.57 1 98.31 357 GLY B C 1
ATOM 6786 O O . GLY B 1 357 ? -16.328 7.297 -6.441 1 98.31 357 GLY B O 1
ATOM 6787 N N . ASP B 1 358 ? -15.477 5.219 -6.027 1 98.62 358 ASP B N 1
ATOM 6788 C CA . ASP B 1 358 ? -16.594 4.805 -5.191 1 98.62 358 ASP B CA 1
ATOM 6789 C C . ASP B 1 358 ? -16.656 5.633 -3.908 1 98.62 358 ASP B C 1
ATOM 6791 O O . ASP B 1 358 ? -15.625 5.957 -3.32 1 98.62 358 ASP B O 1
ATOM 6795 N N . PRO B 1 359 ? -17.844 6.047 -3.406 1 98.06 359 PRO B N 1
ATOM 6796 C CA . PRO B 1 359 ? -17.969 6.91 -2.23 1 98.06 359 PRO B CA 1
ATOM 6797 C C . PRO B 1 359 ? -17.266 6.348 -1.003 1 98.06 359 PRO B C 1
ATOM 6799 O O . PRO B 1 359 ? -16.781 7.109 -0.159 1 98.06 359 PRO B O 1
ATOM 6802 N N . ASP B 1 360 ? -17.234 5.027 -0.905 1 98.31 360 ASP B N 1
ATOM 6803 C CA . ASP B 1 360 ? -16.578 4.418 0.248 1 98.31 360 ASP B CA 1
ATOM 6804 C C . ASP B 1 360 ? -15.125 4.066 -0.068 1 98.31 360 ASP B C 1
ATOM 6806 O O . ASP B 1 360 ? -14.523 3.23 0.609 1 98.31 360 ASP B O 1
ATOM 6810 N N . CYS B 1 361 ? -14.617 4.566 -1.227 1 98.44 361 CYS B N 1
ATOM 6811 C CA . CYS B 1 361 ? -13.234 4.406 -1.666 1 98.44 361 CYS B CA 1
ATOM 6812 C C . CYS B 1 361 ? -12.977 2.99 -2.166 1 98.44 361 CYS B C 1
ATOM 6814 O O . CYS B 1 361 ? -11.859 2.486 -2.076 1 98.44 361 CYS B O 1
ATOM 6816 N N . GLY B 1 362 ? -13.984 2.221 -2.607 1 98.44 362 GLY B N 1
ATOM 6817 C CA . GLY B 1 362 ? -13.844 0.915 -3.232 1 98.44 362 GLY B CA 1
ATOM 6818 C C . GLY B 1 362 ? -13.438 -0.173 -2.256 1 98.44 362 GLY B C 1
ATOM 6819 O O . GLY B 1 362 ? -12.859 -1.188 -2.652 1 98.44 362 GLY B O 1
ATOM 6820 N N . GLY B 1 363 ? -13.609 0.088 -0.988 1 98.12 363 GLY B N 1
ATOM 6821 C CA . GLY B 1 363 ? -13.219 -0.895 0.008 1 98.12 363 GLY B CA 1
ATOM 6822 C C . GLY B 1 363 ? -11.734 -0.866 0.317 1 98.12 363 GLY B C 1
ATOM 6823 O O . GLY B 1 363 ? -11.219 -1.752 1.004 1 98.12 363 GLY B O 1
ATOM 6824 N N . LEU B 1 364 ? -11.008 0.092 -0.181 1 98.62 364 LEU B N 1
ATOM 6825 C CA . LEU B 1 364 ? -9.57 0.232 0.042 1 98.62 364 LEU B CA 1
ATOM 6826 C C . LEU B 1 364 ? -9.297 0.881 1.394 1 98.62 364 LEU B C 1
ATOM 6828 O O . LEU B 1 364 ? -10.156 1.561 1.951 1 98.62 364 LEU B O 1
ATOM 6832 N N . LEU B 1 365 ? -8.117 0.687 1.965 1 98.69 365 LEU B N 1
ATOM 6833 C CA . LEU B 1 365 ? -7.684 1.263 3.234 1 98.69 365 LEU B CA 1
ATOM 6834 C C . LEU B 1 365 ? -6.242 1.748 3.146 1 98.69 365 LEU B C 1
ATOM 6836 O O . LEU B 1 365 ? -5.387 1.063 2.584 1 98.69 365 LEU B O 1
ATOM 6840 N N . ALA B 1 366 ? -6.023 2.914 3.66 1 98.56 366 ALA B N 1
ATOM 6841 C CA . ALA B 1 366 ? -4.672 3.469 3.684 1 98.56 366 ALA B CA 1
ATOM 6842 C C . ALA B 1 366 ? -4.438 4.285 4.949 1 98.56 366 ALA B C 1
ATOM 6844 O O . ALA B 1 366 ? -5.387 4.738 5.59 1 98.56 366 ALA B O 1
ATOM 6845 N N . TYR B 1 367 ? -3.242 4.43 5.371 1 97.94 367 TYR B N 1
ATOM 6846 C CA . TYR B 1 367 ? -2.766 5.34 6.406 1 97.94 367 TYR B CA 1
ATOM 6847 C C . TYR B 1 367 ? -1.535 6.105 5.934 1 97.94 367 TYR B C 1
ATOM 6849 O O . TYR B 1 367 ? -0.663 5.543 5.27 1 97.94 367 TYR B O 1
ATOM 6857 N N . GLY B 1 368 ? -1.51 7.332 6.168 1 96.81 368 GLY B N 1
ATOM 6858 C CA . GLY B 1 368 ? -0.372 8.141 5.754 1 96.81 368 GLY B CA 1
ATOM 6859 C C . GLY B 1 368 ? 0.472 8.625 6.918 1 96.81 368 GLY B C 1
ATOM 6860 O O . GLY B 1 368 ? 1.085 9.688 6.848 1 96.81 368 GLY B O 1
ATOM 6861 N N . TYR B 1 369 ? 0.597 7.84 8.062 1 94.25 369 TYR B N 1
ATOM 6862 C CA . TYR B 1 369 ? 1.317 8.266 9.258 1 94.25 369 TYR B CA 1
ATOM 6863 C C . TYR B 1 369 ? 2.824 8.211 9.031 1 94.25 369 TYR B C 1
ATOM 6865 O O . TYR B 1 369 ? 3.436 7.145 9.172 1 94.25 369 TYR B O 1
ATOM 6873 N N . LEU B 1 370 ? 3.451 9.289 8.688 1 89 370 LEU B N 1
ATOM 6874 C CA . LEU B 1 370 ? 4.902 9.344 8.555 1 89 370 LEU B CA 1
ATOM 6875 C C . LEU B 1 370 ? 5.57 9.57 9.906 1 89 370 LEU B C 1
ATOM 6877 O O . LEU B 1 370 ? 6.66 9.055 10.156 1 89 370 LEU B O 1
ATOM 6881 N N . SER B 1 371 ? 5.145 10.492 10.93 1 79.69 371 SER B N 1
ATOM 6882 C CA . SER B 1 371 ? 5.719 10.867 12.211 1 79.69 371 SER B CA 1
ATOM 6883 C C . SER B 1 371 ? 4.836 10.422 13.367 1 79.69 371 SER B C 1
ATOM 6885 O O . SER B 1 371 ? 4.988 10.898 14.5 1 79.69 371 SER B O 1
ATOM 6887 N N . GLY B 1 372 ? 3.848 9.617 13.305 1 86.25 372 GLY B N 1
ATOM 6888 C CA . GLY B 1 372 ? 2.838 9.297 14.297 1 86.25 372 GLY B CA 1
ATOM 6889 C C . GLY B 1 372 ? 1.586 10.141 14.18 1 86.25 372 GLY B C 1
ATOM 6890 O O . GLY B 1 372 ? 1.527 11.062 13.359 1 86.25 372 GLY B O 1
ATOM 6891 N N . GLU B 1 373 ? 0.555 9.82 14.984 1 91.81 373 GLU B N 1
ATOM 6892 C CA . GLU B 1 373 ? -0.729 10.516 14.969 1 91.81 373 GLU B CA 1
ATOM 6893 C C . GLU B 1 373 ? -1.408 10.445 16.344 1 91.81 373 GLU B C 1
ATOM 6895 O O . GLU B 1 373 ? -2.035 9.438 16.672 1 91.81 373 GLU B O 1
ATOM 6900 N N . HIS B 1 374 ? -1.32 11.531 17.109 1 85.5 374 HIS B N 1
ATOM 6901 C CA . HIS B 1 374 ? -1.823 11.547 18.469 1 85.5 374 HIS B CA 1
ATOM 6902 C C . HIS B 1 374 ? -3.334 11.344 18.516 1 85.5 374 HIS B C 1
ATOM 6904 O O . HIS B 1 374 ? -3.867 10.773 19.469 1 85.5 374 HIS B O 1
ATOM 6910 N N . MET B 1 375 ? -4.066 11.789 17.453 1 89.31 375 MET B N 1
ATOM 6911 C CA . MET B 1 375 ? -5.516 11.625 17.391 1 89.31 375 MET B CA 1
ATOM 6912 C C . MET B 1 375 ? -5.902 10.156 17.5 1 89.31 375 MET B C 1
ATOM 6914 O O . MET B 1 375 ? -6.969 9.82 18.031 1 89.31 375 MET B O 1
ATOM 6918 N N . THR B 1 376 ? -4.984 9.297 17 1 93.88 376 THR B N 1
ATOM 6919 C CA . THR B 1 376 ? -5.246 7.863 17 1 93.88 376 THR B CA 1
ATOM 6920 C C . THR B 1 376 ? -4.246 7.137 17.906 1 93.88 376 THR B C 1
ATOM 6922 O O . THR B 1 376 ? -4.102 5.914 17.812 1 93.88 376 THR B O 1
ATOM 6925 N N . HIS B 1 377 ? -3.496 7.859 18.656 1 89.75 377 HIS B N 1
ATOM 6926 C CA . HIS B 1 377 ? -2.633 7.355 19.719 1 89.75 377 HIS B CA 1
ATOM 6927 C C . HIS B 1 377 ? -1.459 6.566 19.156 1 89.75 377 HIS B C 1
ATOM 6929 O O . HIS B 1 377 ? -1.18 5.453 19.594 1 89.75 377 HIS B O 1
ATOM 6935 N N . PHE B 1 378 ? -0.879 7.051 18.094 1 91.69 378 PHE B N 1
ATOM 6936 C CA . PHE B 1 378 ? 0.35 6.508 17.531 1 91.69 378 PHE B CA 1
ATOM 6937 C C . PHE B 1 378 ? 1.52 7.457 17.766 1 91.69 378 PHE B C 1
ATOM 6939 O O . PHE B 1 378 ? 1.468 8.625 17.375 1 91.69 378 PHE B O 1
ATOM 6946 N N . GLU B 1 379 ? 2.57 6.973 18.344 1 85.12 379 GLU B N 1
ATOM 6947 C CA . GLU B 1 379 ? 3.783 7.762 18.531 1 85.12 379 GLU B CA 1
ATOM 6948 C C . GLU B 1 379 ? 4.645 7.75 17.266 1 85.12 379 GLU B C 1
ATOM 6950 O O . GLU B 1 379 ? 5.414 8.688 17.031 1 85.12 379 GLU B O 1
ATOM 6955 N N . GLU B 1 380 ? 4.578 6.637 16.609 1 90.19 380 GLU B N 1
ATOM 6956 C CA . GLU B 1 380 ? 5.223 6.461 15.312 1 90.19 380 GLU B CA 1
ATOM 6957 C C . GLU B 1 380 ? 4.223 5.996 14.258 1 90.19 380 GLU B C 1
ATOM 6959 O O . GLU B 1 380 ? 3.102 5.602 14.586 1 90.19 380 GLU B O 1
ATOM 6964 N N . GLY B 1 381 ? 4.617 6.156 13 1 94.5 381 GLY B N 1
ATOM 6965 C CA . GLY B 1 381 ? 3.725 5.703 11.945 1 94.5 381 GLY B CA 1
ATOM 6966 C C . GLY B 1 381 ? 4.438 4.922 10.859 1 94.5 381 GLY B C 1
ATOM 6967 O O . GLY B 1 381 ? 5.66 4.988 10.734 1 94.5 381 GLY B O 1
ATOM 6968 N N . ARG B 1 382 ? 3.785 4.098 10.156 1 97.81 382 ARG B N 1
ATOM 6969 C CA . ARG B 1 382 ? 4.184 3.383 8.945 1 97.81 382 ARG B CA 1
ATOM 6970 C C . ARG B 1 382 ? 3.154 3.562 7.836 1 97.81 382 ARG B C 1
ATOM 6972 O O . ARG B 1 382 ? 2.164 2.832 7.777 1 97.81 382 ARG B O 1
ATOM 6979 N N . PRO B 1 383 ? 3.393 4.539 6.902 1 97.81 383 PRO B N 1
ATOM 6980 C CA . PRO B 1 383 ? 2.422 4.621 5.809 1 97.81 383 PRO B CA 1
ATOM 6981 C C . PRO B 1 383 ? 2.1 3.258 5.199 1 97.81 383 PRO B C 1
ATOM 6983 O O . PRO B 1 383 ? 3.002 2.443 4.988 1 97.81 383 PRO B O 1
ATOM 6986 N N . LEU B 1 384 ? 0.796 3.057 5.027 1 97.56 384 LEU B N 1
ATOM 6987 C CA . LEU B 1 384 ? 0.343 1.711 4.695 1 97.56 384 LEU B CA 1
ATOM 6988 C C . LEU B 1 384 ? -0.838 1.757 3.734 1 97.56 384 LEU B C 1
ATOM 6990 O O . LEU B 1 384 ? -1.66 2.674 3.797 1 97.56 384 LEU B O 1
ATOM 6994 N N . PHE B 1 385 ? -0.87 0.849 2.691 1 98.69 385 PHE B N 1
ATOM 6995 C CA . PHE B 1 385 ? -2.002 0.602 1.805 1 98.69 385 PHE B CA 1
ATOM 6996 C C . PHE B 1 385 ? -2.387 -0.872 1.817 1 98.69 385 PHE B C 1
ATOM 6998 O O . PHE B 1 385 ? -1.524 -1.746 1.712 1 98.69 385 PHE B O 1
ATOM 7005 N N . VAL B 1 386 ? -3.652 -1.182 2.025 1 98.62 386 VAL B N 1
ATOM 7006 C CA . VAL B 1 386 ? -4.086 -2.574 2.098 1 98.62 386 VAL B CA 1
ATOM 7007 C C . VAL B 1 386 ? -5.461 -2.723 1.452 1 98.62 386 VAL B C 1
ATOM 7009 O O . VAL B 1 386 ? -6.258 -1.78 1.449 1 98.62 386 VAL B O 1
ATOM 7012 N N . ARG B 1 387 ? -5.672 -3.803 0.757 1 98 387 ARG B N 1
ATOM 7013 C CA . ARG B 1 387 ? -6.961 -4.074 0.127 1 98 387 ARG B CA 1
ATOM 7014 C C . ARG B 1 387 ? -7.348 -5.543 0.28 1 98 387 ARG B C 1
ATOM 7016 O O . ARG B 1 387 ? -6.527 -6.363 0.698 1 98 387 ARG B O 1
ATOM 7023 N N . SER B 1 388 ? -8.594 -5.84 0.024 1 93.88 388 SER B N 1
ATOM 7024 C CA . SER B 1 388 ? -9.102 -7.207 0.026 1 93.88 388 SER B CA 1
ATOM 7025 C C . SER B 1 388 ? -9.398 -7.691 -1.391 1 93.88 388 SER B C 1
ATOM 7027 O O . SER B 1 388 ? -9.32 -6.914 -2.346 1 93.88 388 SER B O 1
ATOM 7029 N N . SER B 1 389 ? -9.672 -8.961 -1.539 1 88.12 389 SER B N 1
ATOM 7030 C CA . SER B 1 389 ? -10 -9.523 -2.846 1 88.12 389 SER B CA 1
ATOM 7031 C C . SER B 1 389 ? -11.289 -8.93 -3.396 1 88.12 389 SER B C 1
ATOM 7033 O O . SER B 1 389 ? -11.492 -8.891 -4.609 1 88.12 389 SER B O 1
ATOM 7035 N N . GLY B 1 390 ? -12.078 -8.422 -2.533 1 91.31 390 GLY B N 1
ATOM 7036 C CA . GLY B 1 390 ? -13.344 -7.848 -2.947 1 91.31 390 GLY B CA 1
ATOM 7037 C C . GLY B 1 390 ? -13.273 -6.355 -3.205 1 91.31 390 GLY B C 1
ATOM 7038 O O . GLY B 1 390 ? -14.25 -5.746 -3.645 1 91.31 390 GLY B O 1
ATOM 7039 N N . SER B 1 391 ? -12.141 -5.734 -2.957 1 96.31 391 SER B N 1
ATOM 7040 C CA . SER B 1 391 ? -11.992 -4.297 -3.162 1 96.31 391 SER B CA 1
ATOM 7041 C C . SER B 1 391 ? -12 -3.945 -4.645 1 96.31 391 SER B C 1
ATOM 7043 O O . SER B 1 391 ? -11.625 -4.766 -5.484 1 96.31 391 SER B O 1
ATOM 7045 N N . ASN B 1 392 ? -12.523 -2.84 -4.98 1 98.19 392 ASN B N 1
ATOM 7046 C CA . ASN B 1 392 ? -12.43 -2.293 -6.332 1 98.19 392 ASN B CA 1
ATOM 7047 C C . ASN B 1 392 ? -11.172 -1.459 -6.516 1 98.19 392 ASN B C 1
ATOM 7049 O O . ASN B 1 392 ? -11.211 -0.231 -6.418 1 98.19 392 ASN B O 1
ATOM 7053 N N . PHE B 1 393 ? -10.102 -2.123 -6.848 1 98.06 393 PHE B N 1
ATOM 7054 C CA . PHE B 1 393 ? -8.789 -1.499 -6.922 1 98.06 393 PHE B CA 1
ATOM 7055 C C . PHE B 1 393 ? -8.547 -0.907 -8.305 1 98.06 393 PHE B C 1
ATOM 7057 O O . PHE B 1 393 ? -8.281 -1.638 -9.266 1 98.06 393 PHE B O 1
ATOM 7064 N N . ASN B 1 394 ? -8.703 0.355 -8.469 1 98.38 394 ASN B N 1
ATOM 7065 C CA . ASN B 1 394 ? -8.414 1.151 -9.656 1 98.38 394 ASN B CA 1
ATOM 7066 C C . ASN B 1 394 ? -7.883 2.533 -9.297 1 98.38 394 ASN B C 1
ATOM 7068 O O . ASN B 1 394 ? -7.824 2.889 -8.117 1 98.38 394 ASN B O 1
ATOM 7072 N N . LEU B 1 395 ? -7.473 3.314 -10.289 1 98.69 395 LEU B N 1
ATOM 7073 C CA . LEU B 1 395 ? -6.766 4.562 -10.023 1 98.69 395 LEU B CA 1
ATOM 7074 C C . LEU B 1 395 ? -7.68 5.57 -9.336 1 98.69 395 LEU B C 1
ATOM 7076 O O . LEU B 1 395 ? -7.254 6.293 -8.43 1 98.69 395 LEU B O 1
ATOM 7080 N N . ALA B 1 396 ? -8.953 5.676 -9.734 1 98.81 396 ALA B N 1
ATOM 7081 C CA . ALA B 1 396 ? -9.906 6.598 -9.133 1 98.81 396 ALA B CA 1
ATOM 7082 C C . ALA B 1 396 ? -10.078 6.32 -7.641 1 98.81 396 ALA B C 1
ATOM 7084 O O . ALA B 1 396 ? -9.953 7.23 -6.816 1 98.81 396 ALA B O 1
ATOM 7085 N N . ASN B 1 397 ? -10.305 5.078 -7.312 1 98.88 397 ASN B N 1
ATOM 7086 C CA . ASN B 1 397 ? -10.484 4.691 -5.918 1 98.88 397 ASN B CA 1
ATOM 7087 C C . ASN B 1 397 ? -9.188 4.824 -5.125 1 98.88 397 ASN B C 1
ATOM 7089 O O . ASN B 1 397 ? -9.211 5.164 -3.941 1 98.88 397 ASN B O 1
ATOM 7093 N N . PHE B 1 398 ? -8.109 4.559 -5.828 1 98.81 398 PHE B N 1
ATOM 7094 C CA . PHE B 1 398 ? -6.805 4.691 -5.184 1 98.81 398 PHE B CA 1
ATOM 7095 C C . PHE B 1 398 ? -6.559 6.133 -4.75 1 98.81 398 PHE B C 1
ATOM 7097 O O . PHE B 1 398 ? -6.133 6.383 -3.621 1 98.81 398 PHE B O 1
ATOM 7104 N N . MET B 1 399 ? -6.828 7.051 -5.566 1 98.75 399 MET B N 1
ATOM 7105 C CA . MET B 1 399 ? -6.648 8.461 -5.234 1 98.75 399 MET B CA 1
ATOM 7106 C C . MET B 1 399 ? -7.672 8.906 -4.195 1 98.75 399 MET B C 1
ATOM 7108 O O . MET B 1 399 ? -7.344 9.672 -3.283 1 98.75 399 MET B O 1
ATOM 7112 N N . ARG B 1 400 ? -8.875 8.453 -4.297 1 98.75 400 ARG B N 1
ATOM 7113 C CA . ARG B 1 400 ? -9.93 8.859 -3.373 1 98.75 400 ARG B CA 1
ATOM 7114 C C . ARG B 1 400 ? -9.625 8.398 -1.953 1 98.75 400 ARG B C 1
ATOM 7116 O O . ARG B 1 400 ? -9.867 9.133 -0.991 1 98.75 400 ARG B O 1
ATOM 7123 N N . VAL B 1 401 ? -9.094 7.145 -1.813 1 98.81 401 VAL B N 1
ATOM 7124 C CA . VAL B 1 401 ? -8.82 6.637 -0.472 1 98.81 401 VAL B CA 1
ATOM 7125 C C . VAL B 1 401 ? -7.715 7.465 0.179 1 98.81 401 VAL B C 1
ATOM 7127 O O . VAL B 1 401 ? -7.742 7.707 1.388 1 98.81 401 VAL B O 1
ATOM 7130 N N . HIS B 1 402 ? -6.758 7.938 -0.592 1 98.56 402 HIS B N 1
ATOM 7131 C CA . HIS B 1 402 ? -5.672 8.727 -0.025 1 98.56 402 HIS B CA 1
ATOM 7132 C C . HIS B 1 402 ? -6.141 10.141 0.326 1 98.56 402 HIS B C 1
ATOM 7134 O O . HIS B 1 402 ? -5.668 10.727 1.301 1 98.56 402 HIS B O 1
ATOM 7140 N N . LEU B 1 403 ? -7.055 10.664 -0.456 1 98.31 403 LEU B N 1
ATOM 7141 C CA . LEU B 1 403 ? -7.66 11.938 -0.089 1 98.31 403 LEU B CA 1
ATOM 7142 C C . LEU B 1 403 ? -8.492 11.805 1.181 1 98.31 403 LEU B C 1
ATOM 7144 O O . LEU B 1 403 ? -8.422 12.648 2.072 1 98.31 403 LEU B O 1
ATOM 7148 N N . SER B 1 404 ? -9.242 10.742 1.237 1 98.5 404 SER B N 1
ATOM 7149 C CA . SER B 1 404 ? -10.086 10.508 2.402 1 98.5 404 SER B CA 1
ATOM 7150 C C . SER B 1 404 ? -9.25 10.25 3.65 1 98.5 404 SER B C 1
ATOM 7152 O O . SER B 1 404 ? -9.562 10.758 4.73 1 98.5 404 SER B O 1
ATOM 7154 N N . THR B 1 405 ? -8.195 9.484 3.449 1 97.81 405 THR B N 1
ATOM 7155 C CA . THR B 1 405 ? -7.305 9.148 4.555 1 97.81 405 THR B CA 1
ATOM 7156 C C . THR B 1 405 ? -6.633 10.398 5.109 1 97.81 405 THR B C 1
ATOM 7158 O O . THR B 1 405 ? -6.402 10.508 6.312 1 97.81 405 THR B O 1
ATOM 7161 N N . ALA B 1 406 ? -6.336 11.312 4.258 1 96.81 406 ALA B N 1
ATOM 7162 C CA . ALA B 1 406 ? -5.723 12.57 4.676 1 96.81 406 ALA B CA 1
ATOM 7163 C C . ALA B 1 406 ? -6.586 13.289 5.711 1 96.81 406 ALA B C 1
ATOM 7165 O O . ALA B 1 406 ? -6.074 14.07 6.52 1 96.81 406 ALA B O 1
ATOM 7166 N N . LEU B 1 407 ? -7.875 12.977 5.707 1 97.88 407 LEU B N 1
ATOM 7167 C CA . LEU B 1 407 ? -8.797 13.656 6.609 1 97.88 407 LEU B CA 1
ATOM 7168 C C . LEU B 1 407 ? -9.297 12.703 7.691 1 97.88 407 LEU B C 1
ATOM 7170 O O . LEU B 1 407 ? -10.141 13.078 8.516 1 97.88 407 LEU B O 1
ATOM 7174 N N . GLY B 1 408 ? -8.812 11.477 7.668 1 97.62 408 GLY B N 1
ATOM 7175 C CA . GLY B 1 408 ? -9.328 10.453 8.562 1 97.62 408 GLY B CA 1
ATOM 7176 C C . GLY B 1 408 ? -9.141 10.789 10.031 1 97.62 408 GLY B C 1
ATOM 7177 O O . GLY B 1 408 ? -10.094 10.75 10.812 1 97.62 408 GLY B O 1
ATOM 7178 N N . ALA B 1 409 ? -7.91 11.102 10.406 1 96.19 409 ALA B N 1
ATOM 7179 C CA . ALA B 1 409 ? -7.609 11.438 11.797 1 96.19 409 ALA B CA 1
ATOM 7180 C C . ALA B 1 409 ? -8.352 12.703 12.227 1 96.19 409 ALA B C 1
ATOM 7182 O O . ALA B 1 409 ? -8.875 12.773 13.344 1 96.19 409 ALA B O 1
ATOM 7183 N N . LEU B 1 410 ? -8.398 13.688 11.352 1 97.25 410 LEU B N 1
ATOM 7184 C CA . LEU B 1 410 ? -9.133 14.914 11.656 1 97.25 410 LEU B CA 1
ATOM 7185 C C . LEU B 1 410 ? -10.602 14.609 11.914 1 97.25 410 LEU B C 1
ATOM 7187 O O . LEU B 1 410 ? -11.203 15.188 12.828 1 97.25 410 LEU B O 1
ATOM 7191 N N . LYS B 1 411 ? -11.172 13.812 11.086 1 98 411 LYS B N 1
ATOM 7192 C CA . LYS B 1 411 ? -12.586 13.477 11.234 1 98 411 LYS B CA 1
ATOM 7193 C C . LYS B 1 411 ? -12.859 12.875 12.609 1 98 411 LYS B C 1
ATOM 7195 O O . LYS B 1 411 ? -13.906 13.141 13.211 1 98 411 LYS B O 1
ATOM 7200 N N . ILE B 1 412 ? -11.992 12.055 13.086 1 96.38 412 ILE B N 1
ATOM 7201 C CA . ILE B 1 412 ? -12.164 11.469 14.414 1 96.38 412 ILE B CA 1
ATOM 7202 C C . ILE B 1 412 ? -12.297 12.578 15.453 1 96.38 412 ILE B C 1
ATOM 7204 O O . ILE B 1 412 ? -13.195 12.547 16.297 1 96.38 412 ILE B O 1
ATOM 7208 N N . GLY B 1 413 ? -11.422 13.57 15.391 1 95.38 413 GLY B N 1
ATOM 7209 C CA . GLY B 1 413 ? -11.516 14.711 16.281 1 95.38 413 GLY B CA 1
ATOM 7210 C C . GLY B 1 413 ? -12.773 15.531 16.062 1 95.38 413 GLY B C 1
ATOM 7211 O O . GLY B 1 413 ? -13.43 15.93 17.031 1 95.38 413 GLY B O 1
ATOM 7212 N N . MET B 1 414 ? -13.125 15.727 14.852 1 97.5 414 MET B N 1
ATOM 7213 C CA . MET B 1 414 ? -14.281 16.547 14.523 1 97.5 414 MET B CA 1
ATOM 7214 C C . MET B 1 414 ? -15.578 15.852 14.914 1 97.5 414 MET B C 1
ATOM 7216 O O . MET B 1 414 ? -16.562 16.5 15.258 1 97.5 414 MET B O 1
ATOM 7220 N N . ASP B 1 415 ? -15.594 14.555 14.875 1 97.38 415 ASP B N 1
ATOM 7221 C CA . ASP B 1 415 ? -16.766 13.797 15.281 1 97.38 415 ASP B CA 1
ATOM 7222 C C . ASP B 1 415 ? -17.062 13.992 16.766 1 97.38 415 ASP B C 1
ATOM 7224 O O . ASP B 1 415 ? -18.219 13.961 17.188 1 97.38 415 ASP B O 1
ATOM 7228 N N . ILE B 1 416 ? -16.031 14.156 17.578 1 95.81 416 ILE B N 1
ATOM 7229 C CA . ILE B 1 416 ? -16.234 14.492 18.984 1 95.81 416 ILE B CA 1
ATOM 7230 C C . ILE B 1 416 ? -17.047 15.781 19.094 1 95.81 416 ILE B C 1
ATOM 7232 O O . ILE B 1 416 ? -18.016 15.844 19.859 1 95.81 416 ILE B O 1
ATOM 7236 N N . LEU B 1 417 ? -16.688 16.781 18.281 1 96.56 417 LEU B N 1
ATOM 7237 C CA . LEU B 1 417 ? -17.359 18.078 18.328 1 96.56 417 LEU B CA 1
ATOM 7238 C C . LEU B 1 417 ? -18.766 17.984 17.734 1 96.56 417 LEU B C 1
ATOM 7240 O O . LEU B 1 417 ? -19.734 18.375 18.375 1 96.56 417 LEU B O 1
ATOM 7244 N N . LEU B 1 418 ? -18.859 17.391 16.562 1 96.5 418 LEU B N 1
ATOM 7245 C CA . LEU B 1 418 ? -20.094 17.469 15.789 1 96.5 418 LEU B CA 1
ATOM 7246 C C . LEU B 1 418 ? -21.094 16.438 16.266 1 96.5 418 LEU B C 1
ATOM 7248 O O . LEU B 1 418 ? -22.297 16.688 16.266 1 96.5 418 LEU B O 1
ATOM 7252 N N . LYS B 1 419 ? -20.625 15.289 16.656 1 95.88 419 LYS B N 1
ATOM 7253 C CA . LYS B 1 419 ? -21.547 14.203 16.969 1 95.88 419 LYS B CA 1
ATOM 7254 C C . LYS B 1 419 ? -21.688 14.031 18.484 1 95.88 419 LYS B C 1
ATOM 7256 O O . LYS B 1 419 ? -22.812 13.945 19 1 95.88 419 LYS B O 1
ATOM 7261 N N . GLN B 1 420 ? -20.609 13.984 19.188 1 95.06 420 GLN B N 1
ATOM 7262 C CA . GLN B 1 420 ? -20.703 13.75 20.625 1 95.06 420 GLN B CA 1
ATOM 7263 C C . GLN B 1 420 ? -21.156 15.008 21.359 1 95.06 420 GLN B C 1
ATOM 7265 O O . GLN B 1 420 ? -22.031 14.938 22.234 1 95.06 420 GLN B O 1
ATOM 7270 N N . GLU B 1 421 ? -20.641 16.188 21.047 1 96.5 421 GLU B N 1
ATOM 7271 C CA . GLU B 1 421 ? -20.938 17.453 21.719 1 96.5 421 GLU B CA 1
ATOM 7272 C C . GLU B 1 421 ? -22.031 18.219 20.984 1 96.5 421 GLU B C 1
ATOM 7274 O O . GLU B 1 421 ? -22.516 19.25 21.484 1 96.5 421 GLU B O 1
ATOM 7279 N N . ALA B 1 422 ? -22.422 17.766 19.797 1 95.69 422 ALA B N 1
ATOM 7280 C CA . ALA B 1 422 ? -23.516 18.328 19 1 95.69 422 ALA B CA 1
ATOM 7281 C C . ALA B 1 422 ? -23.25 19.797 18.688 1 95.69 422 ALA B C 1
ATOM 7283 O O . ALA B 1 422 ? -24.156 20.625 18.781 1 95.69 422 ALA B O 1
ATOM 7284 N N . VAL B 1 423 ? -22.016 20.109 18.5 1 95.5 423 VAL B N 1
ATOM 7285 C CA . VAL B 1 423 ? -21.656 21.453 18.062 1 95.5 423 VAL B CA 1
ATOM 7286 C C . VAL B 1 423 ? -22.281 21.719 16.688 1 95.5 423 VAL B C 1
ATOM 7288 O O . VAL B 1 423 ? -22.281 20.859 15.812 1 95.5 423 VAL B O 1
ATOM 7291 N N . GLN B 1 424 ? -22.859 22.875 16.562 1 95.38 424 GLN B N 1
ATOM 7292 C CA . GLN B 1 424 ? -23.406 23.266 15.266 1 95.38 424 GLN B CA 1
ATOM 7293 C C . GLN B 1 424 ? -22.359 24 14.43 1 95.38 424 GLN B C 1
ATOM 7295 O O . GLN B 1 424 ? -21.719 24.938 14.906 1 95.38 424 GLN B O 1
ATOM 7300 N N . LEU B 1 425 ? -22.141 23.547 13.266 1 96.31 425 LEU B N 1
ATOM 7301 C CA . LEU B 1 425 ? -21.203 24.141 12.312 1 96.31 425 LEU B CA 1
ATOM 7302 C C . LEU B 1 425 ? -21.906 24.422 10.984 1 96.31 425 LEU B C 1
ATOM 7304 O O . LEU B 1 425 ? -22.281 23.5 10.266 1 96.31 425 LEU B O 1
ATOM 7308 N N . ASP B 1 426 ? -22.125 25.688 10.641 1 96.06 426 ASP B N 1
ATOM 7309 C CA . ASP B 1 426 ? -22.859 26.078 9.453 1 96.06 426 ASP B CA 1
ATOM 7310 C C . ASP B 1 426 ? -21.984 26 8.203 1 96.06 426 ASP B C 1
ATOM 7312 O O . ASP B 1 426 ? -22.484 25.719 7.109 1 96.06 426 ASP B O 1
ATOM 7316 N N . GLU B 1 427 ? -20.734 26.297 8.391 1 95.06 427 GLU B N 1
ATOM 7317 C CA . GLU B 1 427 ? -19.797 26.312 7.277 1 95.06 427 GLU B CA 1
ATOM 7318 C C . GLU B 1 427 ? -18.359 26.281 7.766 1 95.06 427 GLU B C 1
ATOM 7320 O O . GLU B 1 427 ? -18.047 26.766 8.859 1 95.06 427 GLU B O 1
ATOM 7325 N N . ILE B 1 428 ? -17.547 25.719 6.945 1 95.94 428 ILE B N 1
ATOM 7326 C CA . ILE B 1 428 ? -16.125 25.734 7.238 1 95.94 428 ILE B CA 1
ATOM 7327 C C . ILE B 1 428 ? -15.352 26.219 6.016 1 95.94 428 ILE B C 1
ATOM 7329 O O . ILE B 1 428 ? -15.695 25.891 4.879 1 95.94 428 ILE B O 1
ATOM 7333 N N . LEU B 1 429 ? -14.453 27.125 6.191 1 94.94 429 LEU B N 1
ATOM 7334 C CA . LEU B 1 429 ? -13.625 27.625 5.109 1 94.94 429 LEU B CA 1
ATOM 7335 C C . LEU B 1 429 ? -12.32 26.844 5.008 1 94.94 429 LEU B C 1
ATOM 7337 O O . LEU B 1 429 ? -11.57 26.75 5.984 1 94.94 429 LEU B O 1
ATOM 7341 N N . GLY B 1 430 ? -12.117 26.312 3.844 1 92.88 430 GLY B N 1
ATOM 7342 C CA . GLY B 1 430 ? -10.906 25.547 3.635 1 92.88 430 GLY B CA 1
ATOM 7343 C C . GLY B 1 430 ? -9.82 26.312 2.904 1 92.88 430 GLY B C 1
ATOM 7344 O O . GLY B 1 430 ? -10.109 27.062 1.978 1 92.88 430 GLY B O 1
ATOM 7345 N N . HIS B 1 431 ? -8.594 26.094 3.332 1 89.56 431 HIS B N 1
ATOM 7346 C CA . HIS B 1 431 ? -7.438 26.609 2.609 1 89.56 431 HIS B CA 1
ATOM 7347 C C . HIS B 1 431 ? -6.238 25.672 2.754 1 89.56 431 HIS B C 1
ATOM 7349 O O . HIS B 1 431 ? -6.258 24.75 3.58 1 89.56 431 HIS B O 1
ATOM 7355 N N . GLY B 1 432 ? -5.184 25.875 1.861 1 88.56 432 GLY B N 1
ATOM 7356 C CA . GLY B 1 432 ? -4.023 25 1.848 1 88.56 432 GLY B CA 1
ATOM 7357 C C . GLY B 1 432 ? -3.92 24.172 0.587 1 88.56 432 GLY B C 1
ATOM 7358 O O . GLY B 1 432 ? -4.77 24.266 -0.302 1 88.56 432 GLY B O 1
ATOM 7359 N N . GLY B 1 433 ? -2.977 23.328 0.593 1 87.31 433 GLY B N 1
ATOM 7360 C CA . GLY B 1 433 ? -2.643 22.562 -0.603 1 87.31 433 GLY B CA 1
ATOM 7361 C C . GLY B 1 433 ? -3.74 21.609 -1.03 1 87.31 433 GLY B C 1
ATOM 7362 O O . GLY B 1 433 ? -3.951 21.391 -2.227 1 87.31 433 GLY B O 1
ATOM 7363 N N . LEU B 1 434 ? -4.477 21.062 -0.081 1 93 434 LEU B N 1
ATOM 7364 C CA . LEU B 1 434 ? -5.523 20.094 -0.365 1 93 434 LEU B CA 1
ATOM 7365 C C . LEU B 1 434 ? -6.637 20.719 -1.199 1 93 434 LEU B C 1
ATOM 7367 O O . LEU B 1 434 ? -7.344 20.016 -1.927 1 93 434 LEU B O 1
ATOM 7371 N N . PHE B 1 435 ? -6.773 22.062 -1.148 1 93 435 PHE B N 1
ATOM 7372 C CA . PHE B 1 435 ? -7.91 22.75 -1.761 1 93 435 PHE B CA 1
ATOM 7373 C C . PHE B 1 435 ? -7.492 23.453 -3.047 1 93 435 PHE B C 1
ATOM 7375 O O . PHE B 1 435 ? -8.266 24.219 -3.613 1 93 435 PHE B O 1
ATOM 7382 N N . LYS B 1 436 ? -6.309 23.219 -3.518 1 89.44 436 LYS B N 1
ATOM 7383 C CA . LYS B 1 436 ? -5.785 23.922 -4.691 1 89.44 436 LYS B CA 1
ATOM 7384 C C . LYS B 1 436 ? -6.52 23.484 -5.957 1 89.44 436 LYS B C 1
ATOM 7386 O O . LYS B 1 436 ? -6.719 24.297 -6.871 1 89.44 436 LYS B O 1
ATOM 7391 N N . THR B 1 437 ? -6.789 22.188 -6.02 1 92.62 437 THR B N 1
ATOM 7392 C CA . THR B 1 437 ? -7.59 21.719 -7.141 1 92.62 437 THR B CA 1
ATOM 7393 C C . THR B 1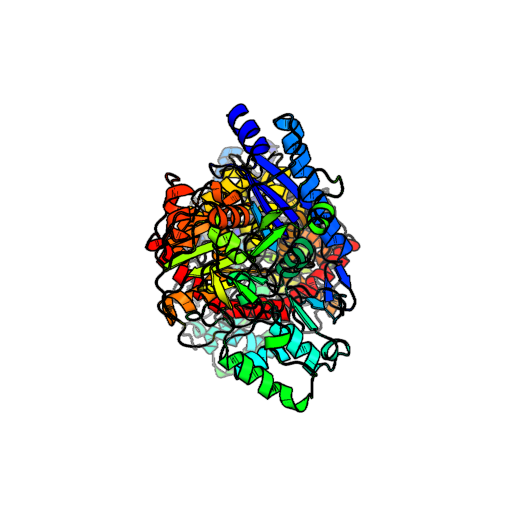 437 ? -9.07 22.031 -6.918 1 92.62 437 THR B C 1
ATOM 7395 O O . THR B 1 437 ? -9.664 21.562 -5.949 1 92.62 437 THR B O 1
ATOM 7398 N N . LYS B 1 438 ? -9.602 22.734 -7.805 1 91.94 438 LYS B N 1
ATOM 7399 C CA . LYS B 1 438 ? -10.945 23.281 -7.645 1 91.94 438 LYS B CA 1
ATOM 7400 C C . LYS B 1 438 ? -11.961 22.188 -7.375 1 91.94 438 LYS B C 1
ATOM 7402 O O . LYS B 1 438 ? -12.078 21.234 -8.156 1 91.94 438 LYS B O 1
ATOM 7407 N N . GLY B 1 439 ? -12.586 22.266 -6.266 1 94.62 439 GLY B N 1
ATOM 7408 C CA . GLY B 1 439 ? -13.758 21.469 -5.949 1 94.62 439 GLY B CA 1
ATOM 7409 C C . GLY B 1 439 ? -13.422 20.125 -5.332 1 94.62 439 GLY B C 1
ATOM 7410 O O . GLY B 1 439 ? -14.281 19.5 -4.711 1 94.62 439 GLY B O 1
ATOM 7411 N N . VAL B 1 440 ? -12.258 19.656 -5.484 1 96.12 440 VAL B N 1
ATOM 7412 C CA . VAL B 1 440 ? -11.945 18.281 -5.09 1 96.12 440 VAL B CA 1
ATOM 7413 C C . VAL B 1 440 ? -11.805 18.203 -3.572 1 96.12 440 VAL B C 1
ATOM 7415 O O . VAL B 1 440 ? -12.539 17.469 -2.916 1 96.12 440 VAL B O 1
ATOM 7418 N N . GLY B 1 441 ? -10.836 19 -3.045 1 96.12 441 GLY B N 1
ATOM 7419 C CA . GLY B 1 441 ? -10.68 19 -1.6 1 96.12 441 GLY B CA 1
ATOM 7420 C C . GLY B 1 441 ? -11.953 19.391 -0.866 1 96.12 441 GLY B C 1
ATOM 7421 O O . GLY B 1 441 ? -12.258 18.844 0.193 1 96.12 441 GLY B O 1
ATOM 7422 N N . GLN B 1 442 ? -12.727 20.266 -1.452 1 96.5 442 GLN B N 1
ATOM 7423 C CA . GLN B 1 442 ? -13.984 20.719 -0.87 1 96.5 442 GLN B CA 1
ATOM 7424 C C . GLN B 1 442 ? -14.992 19.578 -0.767 1 96.5 442 GLN B C 1
ATOM 7426 O O . GLN B 1 442 ? -15.656 19.422 0.262 1 96.5 442 GLN B O 1
ATOM 7431 N N . ARG B 1 443 ? -15.102 18.906 -1.834 1 97.5 443 ARG B N 1
ATOM 7432 C CA . ARG B 1 443 ? -16.062 17.797 -1.888 1 97.5 443 ARG B CA 1
ATOM 7433 C C . ARG B 1 443 ? -15.734 16.734 -0.845 1 97.5 443 ARG B C 1
ATOM 7435 O O . ARG B 1 443 ? -16.625 16.25 -0.151 1 97.5 443 ARG B O 1
ATOM 7442 N N . ILE B 1 444 ? -14.484 16.391 -0.721 1 98.19 444 ILE B N 1
ATOM 7443 C CA . ILE B 1 444 ? -14.07 15.344 0.2 1 98.19 444 ILE B CA 1
ATOM 7444 C C . ILE B 1 444 ? -14.25 15.82 1.641 1 98.19 444 ILE B C 1
ATOM 7446 O O . ILE B 1 444 ? -14.727 15.07 2.492 1 98.19 444 ILE B O 1
ATOM 7450 N N . MET B 1 445 ? -13.867 17.047 1.904 1 98.12 445 MET B N 1
ATOM 7451 C CA . MET B 1 445 ? -14.016 17.609 3.244 1 98.12 445 MET B CA 1
ATOM 7452 C C . MET B 1 445 ? -15.492 17.734 3.627 1 98.12 445 MET B C 1
ATOM 7454 O O . MET B 1 445 ? -15.867 17.422 4.762 1 98.12 445 MET B O 1
ATOM 7458 N N . ALA B 1 446 ? -16.281 18.188 2.684 1 98.38 446 ALA B N 1
ATOM 7459 C CA . ALA B 1 446 ? -17.719 18.281 2.936 1 98.38 446 ALA B CA 1
ATOM 7460 C C . ALA B 1 446 ? -18.297 16.922 3.283 1 98.38 446 ALA B C 1
ATOM 7462 O O . ALA B 1 446 ? -19.172 16.812 4.152 1 98.38 446 ALA B O 1
ATOM 7463 N N . ALA B 1 447 ? -17.875 15.953 2.607 1 98.44 447 ALA B N 1
ATOM 7464 C CA . ALA B 1 447 ? -18.328 14.594 2.893 1 98.44 447 ALA B CA 1
ATOM 7465 C C . ALA B 1 447 ? -17.859 14.141 4.281 1 98.44 447 ALA B C 1
ATOM 7467 O O . ALA B 1 447 ? -18.625 13.516 5.02 1 98.44 447 ALA B O 1
ATOM 7468 N N . ALA B 1 448 ? -16.656 14.43 4.621 1 98.19 448 ALA B N 1
ATOM 7469 C CA . ALA B 1 448 ? -16.078 14.016 5.891 1 98.19 448 ALA B CA 1
ATOM 7470 C C . ALA B 1 448 ? -16.828 14.625 7.07 1 98.19 448 ALA B C 1
ATOM 7472 O O . ALA B 1 448 ? -17.109 13.938 8.055 1 98.19 448 ALA B O 1
ATOM 7473 N N . LEU B 1 449 ? -17.156 15.914 6.918 1 97.88 449 LEU B N 1
ATOM 7474 C CA . LEU B 1 449 ? -17.688 16.641 8.07 1 97.88 449 LEU B CA 1
ATOM 7475 C C . LEU B 1 449 ? -19.203 16.766 7.984 1 97.88 449 LEU B C 1
ATOM 7477 O O . LEU B 1 449 ? -19.859 17.109 8.977 1 97.88 449 LEU B O 1
ATOM 7481 N N . ASN B 1 450 ? -19.781 16.453 6.801 1 98.06 450 ASN B N 1
ATOM 7482 C CA . ASN B 1 450 ? -21.188 16.703 6.527 1 98.06 450 ASN B CA 1
ATOM 7483 C C . ASN B 1 450 ? -21.578 18.156 6.797 1 98.06 450 ASN B C 1
ATOM 7485 O O . ASN B 1 450 ? -22.562 18.422 7.496 1 98.06 450 ASN B O 1
ATOM 7489 N N . VAL B 1 451 ? -20.734 19.094 6.332 1 97.88 451 VAL B N 1
ATOM 7490 C CA . VAL B 1 451 ? -20.875 20.531 6.453 1 97.88 451 VAL B CA 1
ATOM 7491 C C . VAL B 1 451 ? -20.453 21.219 5.152 1 97.88 451 VAL B C 1
ATOM 7493 O O . VAL B 1 451 ? -19.531 20.75 4.48 1 97.88 451 VAL B O 1
ATOM 7496 N N . PRO B 1 452 ? -21.203 22.281 4.754 1 97.31 452 PRO B N 1
ATOM 7497 C CA . PRO B 1 452 ? -20.734 23.016 3.578 1 97.31 452 PRO B CA 1
ATOM 7498 C C . PRO B 1 452 ? -19.297 23.531 3.732 1 97.31 452 PRO B C 1
ATOM 7500 O O . PRO B 1 452 ? -18.906 23.969 4.816 1 97.31 452 PRO B O 1
ATOM 7503 N N . VAL B 1 453 ? -18.5 23.453 2.684 1 97.12 453 VAL B N 1
ATOM 7504 C CA . VAL B 1 453 ? -17.109 23.891 2.689 1 97.12 453 VAL B CA 1
ATOM 7505 C C . VAL B 1 453 ? -16.906 25 1.654 1 97.12 453 VAL B C 1
ATOM 7507 O O . VAL B 1 453 ? -17.234 24.828 0.478 1 97.12 453 VAL B O 1
ATOM 7510 N N . SER B 1 454 ? -16.391 26.047 2.115 1 94.62 454 SER B N 1
ATOM 7511 C CA . SER B 1 454 ? -16.094 27.188 1.237 1 94.62 454 SER B CA 1
ATOM 7512 C C . SER B 1 454 ? -14.602 27.344 1.005 1 94.62 454 SER B C 1
ATOM 7514 O O . SER B 1 454 ? -13.789 26.969 1.855 1 94.62 454 SER B O 1
ATOM 7516 N N . VAL B 1 455 ? -14.266 27.812 -0.155 1 92.12 455 VAL B N 1
ATOM 7517 C CA . VAL B 1 455 ? -12.898 28.203 -0.481 1 92.12 455 VAL B CA 1
ATOM 7518 C C . VAL B 1 455 ? -12.898 29.625 -1.046 1 92.12 455 VAL B C 1
ATOM 7520 O O . VAL B 1 455 ? -13.812 30.016 -1.773 1 92.12 455 VAL B O 1
ATOM 7523 N N . MET B 1 456 ? -11.93 30.375 -0.619 1 85.44 456 MET B N 1
ATOM 7524 C CA . MET B 1 456 ? -11.812 31.75 -1.09 1 85.44 456 MET B CA 1
ATOM 7525 C C . MET B 1 456 ? -10.484 31.969 -1.806 1 85.44 456 MET B C 1
ATOM 7527 O O . MET B 1 456 ? -9.477 31.359 -1.452 1 85.44 456 MET B O 1
ATOM 7531 N N . GLU B 1 457 ? -10.523 32.812 -2.795 1 73.94 457 GLU B N 1
ATOM 7532 C CA . GLU B 1 457 ? -9.305 33.156 -3.52 1 73.94 457 GLU B CA 1
ATOM 7533 C C . GLU B 1 457 ? -8.312 33.875 -2.609 1 73.94 457 GLU B C 1
ATOM 7535 O O . GLU B 1 457 ? -7.102 33.719 -2.742 1 73.94 457 GLU B O 1
ATOM 7540 N N . THR B 1 458 ? -8.773 34.625 -1.686 1 61.56 458 THR B N 1
ATOM 7541 C CA . THR B 1 458 ? -7.961 35.469 -0.824 1 61.56 458 THR B CA 1
ATOM 7542 C C . THR B 1 458 ? -7.324 34.656 0.295 1 61.56 458 THR B C 1
ATOM 7544 O O . THR B 1 458 ? -6.449 35.156 1.01 1 61.56 458 THR B O 1
ATOM 7547 N N . ALA B 1 459 ? -7.75 33.531 0.555 1 58.12 459 ALA B N 1
ATOM 7548 C CA . ALA B 1 459 ? -7.266 32.719 1.674 1 58.12 459 ALA B CA 1
ATOM 7549 C C . ALA B 1 459 ? -5.75 32.531 1.602 1 58.12 459 ALA B C 1
ATOM 7551 O O . ALA B 1 459 ? -5.098 32.312 2.621 1 58.12 459 ALA B O 1
ATOM 7552 N N . GLY B 1 460 ? -5.293 32.875 0.567 1 62.09 460 GLY B N 1
ATOM 7553 C CA . GLY B 1 460 ? -3.871 32.656 0.344 1 62.09 460 GLY B CA 1
ATOM 7554 C C . GLY B 1 460 ? -3.012 33.75 0.987 1 62.09 460 GLY B C 1
ATOM 7555 O O . GLY B 1 460 ? -1.797 33.562 1.113 1 62.09 460 GLY B O 1
ATOM 7556 N N . GLU B 1 461 ? -3.65 34.781 1.521 1 70.5 461 GLU B N 1
ATOM 7557 C CA . GLU B 1 461 ? -2.842 35.875 2.074 1 70.5 461 GLU B CA 1
ATOM 7558 C C . GLU B 1 461 ? -2.254 35.469 3.43 1 70.5 461 GLU B C 1
ATOM 7560 O O . GLU B 1 461 ? -1.206 36 3.826 1 70.5 461 GLU B O 1
ATOM 7565 N N . GLY B 1 462 ? -2.908 34.656 4.211 1 83.88 462 GLY B N 1
ATOM 7566 C CA . GLY B 1 462 ? -2.332 34 5.383 1 83.88 462 GLY B CA 1
ATOM 7567 C C . GLY B 1 462 ? -2.42 34.844 6.633 1 83.88 462 GLY B C 1
ATOM 7568 O O . GLY B 1 462 ? -3.258 35.75 6.723 1 83.88 462 GLY B O 1
ATOM 7569 N N . GLY B 1 463 ? -1.664 34.5 7.633 1 91.56 463 GLY B N 1
ATOM 7570 C CA . GLY B 1 463 ? -1.758 35.094 8.961 1 91.56 463 GLY B CA 1
ATOM 7571 C C . GLY B 1 463 ? -1.225 36.5 9.039 1 91.56 463 GLY B C 1
ATOM 7572 O O . GLY B 1 463 ? -1.708 37.312 9.836 1 91.56 463 GLY B O 1
ATOM 7573 N N . ALA B 1 464 ? -0.217 36.844 8.133 1 96 464 ALA B N 1
ATOM 7574 C CA . ALA B 1 464 ? 0.303 38.219 8.109 1 96 464 ALA B CA 1
ATOM 7575 C C . ALA B 1 464 ? -0.781 39.219 7.707 1 96 464 ALA B C 1
ATOM 7577 O O . ALA B 1 464 ? -0.88 40.281 8.281 1 96 464 ALA B O 1
ATOM 7578 N N . TRP B 1 465 ? -1.537 38.812 6.777 1 96.38 465 TRP B N 1
ATOM 7579 C CA . TRP B 1 465 ? -2.678 39.625 6.375 1 96.38 465 TRP B CA 1
ATOM 7580 C C . TRP B 1 465 ? -3.729 39.688 7.477 1 96.38 465 TRP B C 1
ATOM 7582 O O . TRP B 1 465 ? -4.305 40.75 7.746 1 96.38 465 TRP B O 1
ATOM 7592 N N . GLY B 1 466 ? -3.951 38.594 8.117 1 96.75 466 GLY B N 1
ATOM 7593 C CA . GLY B 1 466 ? -4.906 38.531 9.219 1 96.75 466 GLY B CA 1
ATOM 7594 C C . GLY B 1 466 ? -4.578 39.5 10.344 1 96.75 466 GLY B C 1
ATOM 7595 O O . GLY B 1 466 ? -5.461 40.188 10.844 1 96.75 466 GLY B O 1
ATOM 7596 N N . ILE B 1 467 ? -3.303 39.531 10.719 1 98.31 467 ILE B N 1
ATOM 7597 C CA . ILE B 1 467 ? -2.916 40.438 11.812 1 98.31 467 ILE B CA 1
ATOM 7598 C C . ILE B 1 467 ? -2.979 41.875 11.344 1 98.31 467 ILE B C 1
ATOM 7600 O O . ILE B 1 467 ? -3.293 42.781 12.133 1 98.31 467 ILE B O 1
ATOM 7604 N N . ALA B 1 468 ? -2.689 42.125 10.055 1 98.25 468 ALA B N 1
ATOM 7605 C CA . ALA B 1 468 ? -2.859 43.469 9.508 1 98.25 468 ALA B CA 1
ATOM 7606 C C . ALA B 1 468 ? -4.312 43.906 9.602 1 98.25 468 ALA B C 1
ATOM 7608 O O . ALA B 1 468 ? -4.59 45.062 9.914 1 98.25 468 ALA B O 1
ATOM 7609 N N . LEU B 1 469 ? -5.191 43 9.344 1 97.75 469 LEU B N 1
ATOM 7610 C CA . LEU B 1 469 ? -6.613 43.312 9.438 1 97.75 469 LEU B CA 1
ATOM 7611 C C . LEU B 1 469 ? -6.992 43.688 10.867 1 97.75 469 LEU B C 1
ATOM 7613 O O . LEU B 1 469 ? -7.793 44.594 11.086 1 97.75 469 LEU B O 1
ATOM 7617 N N . LEU B 1 470 ? -6.488 42.906 11.797 1 98.56 470 LEU B N 1
ATOM 7618 C CA . LEU B 1 470 ? -6.762 43.219 13.195 1 98.56 470 LEU B CA 1
ATOM 7619 C C . LEU B 1 470 ? -6.215 44.594 13.57 1 98.56 470 LEU B C 1
ATOM 7621 O O . LEU B 1 470 ? -6.848 45.344 14.328 1 98.56 470 LEU B O 1
ATOM 7625 N N . ALA B 1 471 ? -5.031 44.938 13.062 1 98.69 471 ALA B N 1
ATOM 7626 C CA . ALA B 1 471 ? -4.465 46.25 13.297 1 98.69 471 ALA B CA 1
ATOM 7627 C C . ALA B 1 471 ? -5.336 47.344 12.672 1 98.69 471 ALA B C 1
ATOM 7629 O O . ALA B 1 471 ? -5.566 48.406 13.281 1 98.69 471 ALA B O 1
ATOM 7630 N N . SER B 1 472 ? -5.77 47.094 11.484 1 98.31 472 SER B N 1
ATOM 7631 C CA . SER B 1 472 ? -6.668 48.031 10.82 1 98.31 472 SER B CA 1
ATOM 7632 C C . SER B 1 472 ? -7.953 48.219 11.609 1 98.31 472 SER B C 1
ATOM 7634 O O . SER B 1 472 ? -8.43 49.375 11.766 1 98.31 472 SER B O 1
ATOM 7636 N N . TYR B 1 473 ? -8.531 47.188 12.062 1 98.31 473 TYR B N 1
ATOM 7637 C CA . TYR B 1 473 ? -9.742 47.219 12.875 1 98.31 473 TYR B CA 1
ATOM 7638 C C . TYR B 1 473 ? -9.539 48.094 14.102 1 98.31 473 TYR B C 1
ATOM 7640 O O . TYR B 1 473 ? -10.422 48.875 14.469 1 98.31 473 TYR B O 1
ATOM 7648 N N . ALA B 1 474 ? -8.422 47.969 14.766 1 97.94 474 ALA B N 1
ATOM 7649 C CA . ALA B 1 474 ? -8.141 48.688 16 1 97.94 474 ALA B CA 1
ATOM 7650 C C . ALA B 1 474 ? -8.203 50.188 15.797 1 97.94 474 ALA B C 1
ATOM 7652 O O . ALA B 1 474 ? -8.57 50.938 16.719 1 97.94 474 ALA B O 1
ATOM 7653 N N . VAL B 1 475 ? -7.895 50.688 14.578 1 97.19 475 VAL B N 1
ATOM 7654 C CA . VAL B 1 475 ? -7.766 52.125 14.406 1 97.19 475 VAL B CA 1
ATOM 7655 C C . VAL B 1 475 ? -8.883 52.656 13.508 1 97.19 475 VAL B C 1
ATOM 7657 O O . VAL B 1 475 ? -9.172 53.844 13.492 1 97.19 475 VAL B O 1
ATOM 7660 N N . ASN B 1 476 ? -9.547 51.75 12.805 1 96.81 476 ASN B N 1
ATOM 7661 C CA . ASN B 1 476 ? -10.484 52.219 11.797 1 96.81 476 ASN B CA 1
ATOM 7662 C C . ASN B 1 476 ? -11.922 51.812 12.125 1 96.81 476 ASN B C 1
ATOM 7664 O O . ASN B 1 476 ? -12.867 52.281 11.484 1 96.81 476 ASN B O 1
ATOM 7668 N N . LYS B 1 477 ? -12.117 50.969 13.109 1 95.94 477 LYS B N 1
ATOM 7669 C CA . LYS B 1 477 ? -13.477 50.531 13.398 1 95.94 477 LYS B CA 1
ATOM 7670 C C . LYS B 1 477 ? -14.367 51.688 13.781 1 95.94 477 LYS B C 1
ATOM 7672 O O . LYS B 1 477 ? -13.914 52.656 14.43 1 95.94 477 LYS B O 1
ATOM 7677 N N . ALA B 1 478 ? -15.594 51.625 13.43 1 96.12 478 ALA B N 1
ATOM 7678 C CA . ALA B 1 478 ? -16.594 52.562 13.906 1 96.12 478 ALA B CA 1
ATOM 7679 C C . ALA B 1 478 ? -16.984 52.281 15.352 1 96.12 478 ALA B C 1
ATOM 7681 O O . ALA B 1 478 ? -16.75 51.188 15.852 1 96.12 478 ALA B O 1
ATOM 7682 N N . ASP B 1 479 ? -17.594 53.312 15.906 1 94.88 479 ASP B N 1
ATOM 7683 C CA . ASP B 1 479 ? -18.062 53.125 17.266 1 94.88 479 ASP B CA 1
ATOM 7684 C C . ASP B 1 479 ? -19.094 52 17.344 1 94.88 479 ASP B C 1
ATOM 7686 O O . ASP B 1 479 ? -20.094 52 16.609 1 94.88 479 ASP B O 1
ATOM 7690 N N . GLY B 1 480 ? -18.781 51.062 18.125 1 94.25 480 GLY B N 1
ATOM 7691 C CA . GLY B 1 480 ? -19.719 49.969 18.328 1 94.25 480 GLY B CA 1
ATOM 7692 C C . GLY B 1 480 ? -19.625 48.875 17.266 1 94.25 480 GLY B C 1
ATOM 7693 O O . GLY B 1 480 ? -20.328 47.875 17.344 1 94.25 480 GLY B O 1
ATOM 7694 N N . GLU B 1 481 ? -18.75 49.031 16.328 1 96.94 481 GLU B N 1
ATOM 7695 C CA . GLU B 1 481 ? -18.594 48.031 15.273 1 96.94 481 GLU B CA 1
ATOM 7696 C C . GLU B 1 481 ? -17.812 46.812 15.766 1 96.94 481 GLU B C 1
ATOM 7698 O O . GLU B 1 481 ? -16.688 46.938 16.25 1 96.94 481 GLU B O 1
ATOM 7703 N N . THR B 1 482 ? -18.453 45.656 15.688 1 96.88 482 THR B N 1
ATOM 7704 C CA . THR B 1 482 ? -17.781 44.438 16.094 1 96.88 482 THR B CA 1
ATOM 7705 C C . THR B 1 482 ? -16.781 44 15.031 1 96.88 482 THR B C 1
ATOM 7707 O O . THR B 1 482 ? -16.859 44.438 13.875 1 96.88 482 THR B O 1
ATOM 7710 N N . LEU B 1 483 ? -15.836 43.219 15.453 1 97.75 483 LEU B N 1
ATOM 7711 C CA . LEU B 1 483 ? -14.883 42.688 14.484 1 97.75 483 LEU B CA 1
ATOM 7712 C C . LEU B 1 483 ? -15.602 41.906 13.383 1 97.75 483 LEU B C 1
ATOM 7714 O O . LEU B 1 483 ? -15.219 42 12.211 1 97.75 483 LEU B O 1
ATOM 7718 N N . GLU B 1 484 ? -16.594 41.094 13.68 1 95.94 484 GLU B N 1
ATOM 7719 C CA . GLU B 1 484 ? -17.375 40.344 12.703 1 95.94 484 GLU B CA 1
ATOM 7720 C C . GLU B 1 484 ? -17.984 41.281 11.648 1 95.94 484 GLU B C 1
ATOM 7722 O O . GLU B 1 484 ? -17.906 41 10.453 1 95.94 484 GLU B O 1
ATOM 7727 N N . GLN B 1 485 ? -18.562 42.344 12.133 1 96.44 485 GLN B N 1
ATOM 7728 C CA . GLN B 1 485 ? -19.156 43.312 11.227 1 96.44 485 GLN B CA 1
ATOM 7729 C C . GLN B 1 485 ? -18.109 43.938 10.336 1 96.44 485 GLN B C 1
ATOM 7731 O O . GLN B 1 485 ? -18.312 44.125 9.133 1 96.44 485 GLN B O 1
ATOM 7736 N N . TYR B 1 486 ? -17.047 44.312 10.961 1 97 486 TYR B N 1
ATOM 7737 C CA . TYR B 1 486 ? -15.953 44.938 10.234 1 97 486 TYR B CA 1
ATOM 7738 C C . TYR B 1 486 ? -15.469 44.062 9.109 1 97 486 TYR B C 1
ATOM 7740 O O . TYR B 1 486 ? -15.32 44.5 7.969 1 97 486 TYR B O 1
ATOM 7748 N N . LEU B 1 487 ? -15.211 42.781 9.438 1 95.38 487 LEU B N 1
ATOM 7749 C CA . LEU B 1 487 ? -14.719 41.844 8.438 1 95.38 487 LEU B CA 1
ATOM 7750 C C . LEU B 1 487 ? -15.766 41.594 7.363 1 95.38 487 LEU B C 1
ATOM 7752 O O . LEU B 1 487 ? -15.461 41.625 6.168 1 95.38 487 LEU B O 1
ATOM 7756 N N . ASN B 1 488 ? -17 41.375 7.699 1 93.5 488 ASN B N 1
ATOM 7757 C CA . ASN B 1 488 ? -18.062 41.062 6.758 1 93.5 488 ASN B CA 1
ATOM 7758 C C . ASN B 1 488 ? -18.344 42.219 5.812 1 93.5 488 ASN B C 1
ATOM 7760 O O . ASN B 1 488 ? -18.562 42.031 4.617 1 93.5 488 ASN B O 1
ATOM 7764 N N . GLU B 1 489 ? -18.328 43.406 6.309 1 94.06 489 GLU B N 1
ATOM 7765 C CA . GLU B 1 489 ? -18.875 44.562 5.578 1 94.06 489 GLU B CA 1
ATOM 7766 C C . GLU B 1 489 ? -17.766 45.344 4.887 1 94.06 489 GLU B C 1
ATOM 7768 O O . GLU B 1 489 ? -18 46 3.875 1 94.06 489 GLU B O 1
ATOM 7773 N N . ARG B 1 490 ? -16.594 45.219 5.43 1 94.19 490 ARG B N 1
ATOM 7774 C CA . ARG B 1 490 ? -15.547 46.094 4.895 1 94.19 490 ARG B CA 1
ATOM 7775 C C . ARG B 1 490 ? -14.461 45.281 4.195 1 94.19 490 ARG B C 1
ATOM 7777 O O . ARG B 1 490 ? -13.914 45.688 3.178 1 94.19 490 ARG B O 1
ATOM 7784 N N . VAL B 1 491 ? -14.117 44.219 4.762 1 92.94 491 VAL B N 1
ATOM 7785 C CA . VAL B 1 491 ? -12.977 43.469 4.254 1 92.94 491 VAL B CA 1
ATOM 7786 C C . VAL B 1 491 ? -13.438 42.438 3.211 1 92.94 491 VAL B C 1
ATOM 7788 O O . VAL B 1 491 ? -12.891 42.406 2.109 1 92.94 491 VAL B O 1
ATOM 7791 N N . PHE B 1 492 ? -14.422 41.688 3.594 1 91 492 PHE B N 1
ATOM 7792 C CA . PHE B 1 492 ? -14.805 40.562 2.752 1 91 492 PHE B CA 1
ATOM 7793 C C . PHE B 1 492 ? -16.094 40.844 1.998 1 91 492 PHE B C 1
ATOM 7795 O O . PHE B 1 492 ? -16.688 39.969 1.382 1 91 492 PHE B O 1
ATOM 7802 N N . ALA B 1 493 ? -16.438 42.125 2.051 1 86 493 ALA B N 1
ATOM 7803 C CA . ALA B 1 493 ? -17.641 42.531 1.342 1 86 493 ALA B CA 1
ATOM 7804 C C . ALA B 1 493 ? -17.547 42.219 -0.147 1 86 493 ALA B C 1
ATOM 7806 O O . ALA B 1 493 ? -16.547 42.562 -0.797 1 86 493 ALA B O 1
ATOM 7807 N N . GLY B 1 494 ? -18.422 41.469 -0.694 1 77.38 494 GLY B N 1
ATOM 7808 C CA . GLY B 1 494 ? -18.484 41.188 -2.121 1 77.38 494 GLY B CA 1
ATOM 7809 C C . GLY B 1 494 ? -17.609 40.031 -2.533 1 77.38 494 GLY B C 1
ATOM 7810 O O . GLY B 1 494 ? -17.578 39.656 -3.709 1 77.38 494 GLY B O 1
ATOM 7811 N N . GLN B 1 495 ? -16.781 39.688 -1.651 1 76.75 495 GLN B N 1
ATOM 7812 C CA . GLN B 1 495 ? -15.969 38.531 -1.992 1 76.75 495 GLN B CA 1
ATOM 7813 C C . GLN B 1 495 ? -16.797 37.25 -1.934 1 76.75 495 GLN B C 1
ATOM 7815 O O . GLN B 1 495 ? -17.547 37.031 -0.974 1 76.75 495 GLN B O 1
ATOM 7820 N N . THR B 1 496 ? -16.906 36.719 -3.18 1 70.19 496 THR B N 1
ATOM 7821 C CA . THR B 1 496 ? -17.719 35.531 -3.277 1 70.19 496 THR B CA 1
ATOM 7822 C C . THR B 1 496 ? -16.844 34.281 -3.201 1 70.19 496 THR B C 1
ATOM 7824 O O . THR B 1 496 ? -15.859 34.156 -3.941 1 70.19 496 THR B O 1
ATOM 7827 N N . GLY B 1 497 ? -16.922 33.625 -2.096 1 81.06 497 GLY B N 1
ATOM 7828 C CA . GLY B 1 497 ? -16.344 32.281 -2.043 1 81.06 497 GLY B CA 1
ATOM 7829 C C . GLY B 1 497 ? -17.188 31.25 -2.74 1 81.06 497 GLY B C 1
ATOM 7830 O O . GLY B 1 497 ? -18.312 31.531 -3.156 1 81.06 497 GLY B O 1
ATOM 7831 N N . GLU B 1 498 ? -16.484 30.203 -3.18 1 90.62 498 GLU B N 1
ATOM 7832 C CA . GLU B 1 498 ? -17.234 29.062 -3.705 1 90.62 498 GLU B CA 1
ATOM 7833 C C . GLU B 1 498 ? -17.531 28.047 -2.607 1 90.62 498 GLU B C 1
ATOM 7835 O O . GLU B 1 498 ? -16.625 27.562 -1.931 1 90.62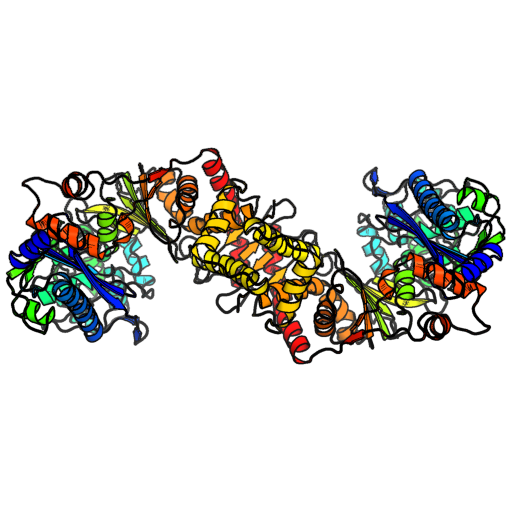 498 GLU B O 1
ATOM 7840 N N . THR B 1 499 ? -18.812 27.797 -2.408 1 94.69 499 THR B N 1
ATOM 7841 C CA . THR B 1 499 ? -19.25 26.875 -1.37 1 94.69 499 THR B CA 1
ATOM 7842 C C . THR B 1 499 ? -19.781 25.578 -1.987 1 94.69 499 THR B C 1
ATOM 7844 O O . THR B 1 499 ? -20.5 25.609 -2.99 1 94.69 499 THR B O 1
ATOM 7847 N N . LEU B 1 500 ? -19.375 24.484 -1.447 1 96.62 500 LEU B N 1
ATOM 7848 C CA . LEU B 1 500 ? -19.875 23.188 -1.861 1 96.62 500 LEU B CA 1
ATOM 7849 C C . LEU B 1 500 ? -20.562 22.469 -0.701 1 96.62 500 LEU B C 1
ATOM 7851 O O . LEU B 1 500 ? -19.969 22.297 0.364 1 96.62 500 LEU B O 1
ATOM 7855 N N . SER B 1 501 ? -21.812 22.125 -0.93 1 97.56 501 SER B N 1
ATOM 7856 C CA . SER B 1 501 ? -22.562 21.391 0.079 1 97.56 501 SER B CA 1
ATOM 7857 C C . SER B 1 501 ? -22.234 19.891 0.035 1 97.56 501 SER B C 1
ATOM 7859 O O . SER B 1 501 ? -21.906 19.359 -1.021 1 97.56 501 SER B O 1
ATOM 7861 N N . PRO B 1 502 ? -22.375 19.266 1.182 1 97.88 502 PRO B N 1
ATOM 7862 C CA . PRO B 1 502 ? -22.109 17.828 1.188 1 97.88 502 PRO B CA 1
ATOM 7863 C C . PRO B 1 502 ? -23.094 17.047 0.316 1 97.88 502 PRO B C 1
ATOM 7865 O O . PRO B 1 502 ? -24.281 17.359 0.277 1 97.88 502 PRO B O 1
ATOM 7868 N N . ASP B 1 503 ? -22.547 16.125 -0.41 1 97.81 503 ASP B N 1
ATOM 7869 C CA . ASP B 1 503 ? -23.344 15.141 -1.142 1 97.81 503 ASP B CA 1
ATOM 7870 C C . ASP B 1 503 ? -23.703 13.953 -0.254 1 97.81 503 ASP B C 1
ATOM 7872 O O . ASP B 1 503 ? -22.828 13.367 0.388 1 97.81 503 ASP B O 1
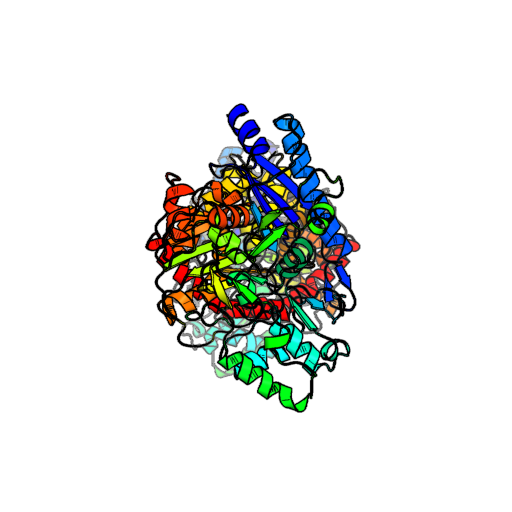ATOM 7876 N N . ALA B 1 504 ? -24.953 13.602 -0.266 1 98.12 504 ALA B N 1
ATOM 7877 C CA . ALA B 1 504 ? -25.453 12.578 0.657 1 98.12 504 ALA B CA 1
ATOM 7878 C C . ALA B 1 504 ? -24.719 11.258 0.447 1 98.12 504 ALA B C 1
ATOM 7880 O O . ALA B 1 504 ? -24.406 10.555 1.41 1 98.12 504 ALA B O 1
ATOM 7881 N N . LYS B 1 505 ? -24.531 10.852 -0.746 1 98.06 505 LYS B N 1
ATOM 7882 C CA . LYS B 1 505 ? -23.844 9.594 -1.044 1 98.06 505 LYS B CA 1
ATOM 7883 C C . LYS B 1 505 ? -22.391 9.633 -0.58 1 98.06 505 LYS B C 1
ATOM 7885 O O . LYS B 1 505 ? -21.859 8.633 -0.087 1 98.06 505 LYS B O 1
ATOM 7890 N N . ASP B 1 506 ? -21.766 10.727 -0.792 1 98.31 506 ASP B N 1
ATOM 7891 C CA . ASP B 1 506 ? -20.391 10.891 -0.35 1 98.31 506 ASP B CA 1
ATOM 7892 C C . ASP B 1 506 ? -20.281 10.828 1.173 1 98.31 506 ASP B C 1
ATOM 7894 O O . ASP B 1 506 ? -19.328 10.266 1.715 1 98.31 506 ASP B O 1
ATOM 7898 N N . VAL B 1 507 ? -21.234 11.461 1.856 1 98.62 507 VAL B N 1
ATOM 7899 C CA . VAL B 1 507 ? -21.234 11.461 3.316 1 98.62 507 VAL B CA 1
ATOM 7900 C C . VAL B 1 507 ? -21.391 10.031 3.828 1 98.62 507 VAL B C 1
ATOM 7902 O O . VAL B 1 507 ? -20.625 9.602 4.707 1 98.62 507 VAL B O 1
ATOM 7905 N N . GLU B 1 508 ? -22.328 9.32 3.242 1 98.69 508 GLU B N 1
ATOM 7906 C CA . GLU B 1 508 ? -22.531 7.926 3.629 1 98.69 508 GLU B CA 1
ATOM 7907 C C . GLU B 1 508 ? -21.297 7.09 3.342 1 98.69 508 GLU B C 1
ATOM 7909 O O . GLU B 1 508 ? -20.891 6.258 4.16 1 98.69 508 GLU B O 1
ATOM 7914 N N . GLY B 1 509 ? -20.766 7.246 2.201 1 98.75 509 GLY B N 1
ATOM 7915 C CA . GLY B 1 509 ? -19.547 6.539 1.836 1 98.75 509 GLY B CA 1
ATOM 7916 C C . GLY B 1 509 ? -18.391 6.836 2.762 1 98.75 509 GLY B C 1
ATOM 7917 O O . GLY B 1 509 ? -17.625 5.938 3.107 1 98.75 509 GLY B O 1
ATOM 7918 N N . PHE B 1 510 ? -18.234 8.078 3.133 1 98.69 510 PHE B N 1
ATOM 7919 C CA . PHE B 1 510 ? -17.141 8.461 4.023 1 98.69 510 PHE B CA 1
ATOM 7920 C C . PHE B 1 510 ? -17.312 7.805 5.391 1 98.69 510 PHE B C 1
ATOM 7922 O O . PHE B 1 510 ? -16.328 7.418 6.027 1 98.69 510 PHE B O 1
ATOM 7929 N N . GLU B 1 511 ? -18.562 7.707 5.863 1 98.69 511 GLU B N 1
ATOM 7930 C CA . GLU B 1 511 ? -18.812 7.023 7.129 1 98.69 511 GLU B CA 1
ATOM 7931 C C . GLU B 1 511 ? -18.406 5.555 7.047 1 98.69 511 GLU B C 1
ATOM 7933 O O . GLU B 1 511 ? -17.812 5.02 7.992 1 98.69 511 GLU B O 1
ATOM 7938 N N . THR B 1 512 ? -18.734 4.922 5.91 1 98.56 512 THR B N 1
ATOM 7939 C CA . THR B 1 512 ? -18.328 3.533 5.695 1 98.56 512 THR B CA 1
ATOM 7940 C C . THR B 1 512 ? -16.812 3.4 5.664 1 98.56 512 THR B C 1
ATOM 7942 O O . THR B 1 512 ? -16.25 2.479 6.262 1 98.56 512 THR B O 1
ATOM 7945 N N . PHE B 1 513 ? -16.234 4.27 5 1 98.5 513 PHE B N 1
ATOM 7946 C CA . PHE B 1 513 ? -14.781 4.312 4.957 1 98.5 513 PHE B CA 1
ATOM 7947 C C . PHE B 1 513 ? -14.203 4.473 6.359 1 98.5 513 PHE B C 1
ATOM 7949 O O . PHE B 1 513 ? -13.234 3.805 6.719 1 98.5 513 PHE B O 1
ATOM 7956 N N . MET B 1 514 ? -14.797 5.332 7.203 1 98.62 514 MET B N 1
ATOM 7957 C CA . MET B 1 514 ? -14.273 5.602 8.539 1 98.62 514 MET B CA 1
ATOM 7958 C C . MET B 1 514 ? -14.391 4.367 9.43 1 98.62 514 MET B C 1
ATOM 7960 O O . MET B 1 514 ? -13.539 4.125 10.281 1 98.62 514 MET B O 1
ATOM 7964 N N . ASP B 1 515 ? -15.453 3.641 9.258 1 98.31 515 ASP B N 1
ATOM 7965 C CA . ASP B 1 515 ? -15.562 2.383 9.992 1 98.31 515 ASP B CA 1
ATOM 7966 C C . ASP B 1 515 ? -14.383 1.465 9.688 1 98.31 515 ASP B C 1
ATOM 7968 O O . ASP B 1 515 ? -13.797 0.872 10.594 1 98.31 515 ASP B O 1
ATOM 7972 N N . ARG B 1 516 ? -14.094 1.317 8.438 1 98.12 516 ARG B N 1
ATOM 7973 C CA . ARG B 1 516 ? -12.953 0.524 8 1 98.12 516 ARG B CA 1
ATOM 7974 C C . ARG B 1 516 ? -11.648 1.111 8.523 1 98.12 516 ARG B C 1
ATOM 7976 O O . ARG B 1 516 ? -10.758 0.374 8.961 1 98.12 516 ARG B O 1
ATOM 7983 N N . TYR B 1 517 ? -11.531 2.418 8.438 1 98.38 517 TYR B N 1
ATOM 7984 C CA . TYR B 1 517 ? -10.359 3.143 8.906 1 98.38 517 TYR B CA 1
ATOM 7985 C C . TYR B 1 517 ? -10.094 2.857 10.383 1 98.38 517 TYR B C 1
ATOM 7987 O O . TYR B 1 517 ? -8.961 2.555 10.766 1 98.38 517 TYR B O 1
ATOM 7995 N N . LYS B 1 518 ? -11.062 2.924 11.211 1 97.94 518 LYS B N 1
ATOM 7996 C CA . LYS B 1 518 ? -10.922 2.707 12.648 1 97.94 518 LYS B CA 1
ATOM 7997 C C . LYS B 1 518 ? -10.562 1.253 12.945 1 97.94 518 LYS B C 1
ATOM 7999 O O . LYS B 1 518 ? -9.695 0.98 13.781 1 97.94 518 LYS B O 1
ATOM 8004 N N . GLN B 1 519 ? -11.188 0.325 12.297 1 97.75 519 GLN B N 1
ATOM 8005 C CA . GLN B 1 519 ? -10.898 -1.092 12.5 1 97.75 519 GLN B CA 1
ATOM 8006 C C . GLN B 1 519 ? -9.477 -1.433 12.055 1 97.75 519 GLN B C 1
ATOM 8008 O O . GLN B 1 519 ? -8.82 -2.279 12.664 1 97.75 519 GLN B O 1
ATOM 8013 N N . GLY B 1 520 ? -9.047 -0.801 11.039 1 98.19 520 GLY B N 1
ATOM 8014 C CA . GLY B 1 520 ? -7.758 -1.096 10.445 1 98.19 520 GLY B CA 1
ATOM 8015 C C . GLY B 1 520 ? -6.59 -0.527 11.227 1 98.19 520 GLY B C 1
ATOM 8016 O O . GLY B 1 520 ? -5.434 -0.86 10.961 1 98.19 520 GLY B O 1
ATOM 8017 N N . LEU B 1 521 ? -6.852 0.316 12.219 1 98.19 521 LEU B N 1
ATOM 8018 C CA . LEU B 1 521 ? -5.777 0.884 13.023 1 98.19 521 LEU B CA 1
ATOM 8019 C C . LEU B 1 521 ? -4.93 -0.217 13.656 1 98.19 521 LEU B C 1
ATOM 8021 O O . LEU B 1 521 ? -3.742 -0.02 13.914 1 98.19 521 LEU B O 1
ATOM 8025 N N . ALA B 1 522 ? -5.512 -1.38 13.852 1 98.25 522 ALA B N 1
ATOM 8026 C CA . ALA B 1 522 ? -4.777 -2.527 14.383 1 98.25 522 ALA B CA 1
ATOM 8027 C C . ALA B 1 522 ? -3.68 -2.965 13.414 1 98.25 522 ALA B C 1
ATOM 8029 O O . ALA B 1 522 ? -2.619 -3.43 13.836 1 98.25 522 ALA B O 1
ATOM 8030 N N . ILE B 1 523 ? -3.922 -2.895 12.125 1 98.5 523 ILE B N 1
ATOM 8031 C CA . ILE B 1 523 ? -2.928 -3.227 11.109 1 98.5 523 ILE B CA 1
ATOM 8032 C C . ILE B 1 523 ? -1.756 -2.252 11.195 1 98.5 523 ILE B C 1
ATOM 8034 O O . ILE B 1 523 ? -0.594 -2.662 11.148 1 98.5 523 ILE B O 1
ATOM 8038 N N . GLU B 1 524 ? -2.105 -0.912 11.297 1 98.12 524 GLU B N 1
ATOM 8039 C CA . GLU B 1 524 ? -1.079 0.111 11.484 1 98.12 524 GLU B CA 1
ATOM 8040 C C . GLU B 1 524 ? -0.252 -0.158 12.734 1 98.12 524 GLU B C 1
ATOM 8042 O O . GLU B 1 524 ? 0.967 0.026 12.734 1 98.12 524 GLU B O 1
ATOM 8047 N N . ARG B 1 525 ? -0.882 -0.586 13.805 1 97.69 525 ARG B N 1
ATOM 8048 C CA . ARG B 1 525 ? -0.171 -0.908 15.039 1 97.69 525 ARG B CA 1
ATOM 8049 C C . ARG B 1 525 ? 0.8 -2.064 14.828 1 97.69 525 ARG B C 1
ATOM 8051 O O . ARG B 1 525 ? 1.925 -2.039 15.328 1 97.69 525 ARG B O 1
ATOM 8058 N N . ALA B 1 526 ? 0.361 -3.115 14.117 1 98.31 526 ALA B N 1
ATOM 8059 C CA . ALA B 1 526 ? 1.243 -4.234 13.797 1 98.31 526 ALA B CA 1
ATOM 8060 C C . ALA B 1 526 ? 2.436 -3.768 12.961 1 98.31 526 ALA B C 1
ATOM 8062 O O . ALA B 1 526 ? 3.553 -4.258 13.141 1 98.31 526 ALA B O 1
ATOM 8063 N N . ALA B 1 527 ? 2.154 -2.883 12.023 1 98.19 527 ALA B N 1
ATOM 8064 C CA . ALA B 1 527 ? 3.234 -2.357 11.195 1 98.19 527 ALA B CA 1
ATOM 8065 C C . ALA B 1 527 ? 4.273 -1.626 12.039 1 98.19 527 ALA B C 1
ATOM 8067 O O . ALA B 1 527 ? 5.477 -1.801 11.852 1 98.19 527 ALA B O 1
ATOM 8068 N N . VAL B 1 528 ? 3.816 -0.781 12.938 1 96.31 528 VAL B N 1
ATOM 8069 C CA . VAL B 1 528 ? 4.723 -0.036 13.805 1 96.31 528 VAL B CA 1
ATOM 8070 C C . VAL B 1 528 ? 5.539 -1.008 14.648 1 96.31 528 VAL B C 1
ATOM 8072 O O . VAL B 1 528 ? 6.734 -0.792 14.875 1 96.31 528 VAL B O 1
ATOM 8075 N N . THR B 1 529 ? 4.934 -2.082 15.055 1 96.88 529 THR B N 1
ATOM 8076 C CA . THR B 1 529 ? 5.57 -3.051 15.938 1 96.88 529 THR B CA 1
ATOM 8077 C C . THR B 1 529 ? 6.594 -3.885 15.18 1 96.88 529 THR B C 1
ATOM 8079 O O . THR B 1 529 ? 7.652 -4.223 15.719 1 96.88 529 THR B O 1
ATOM 8082 N N . HIS B 1 530 ? 6.336 -4.227 13.922 1 97.25 530 HIS B N 1
ATOM 8083 C CA . HIS B 1 530 ? 7.105 -5.293 13.281 1 97.25 530 HIS B CA 1
ATOM 8084 C C . HIS B 1 530 ? 7.965 -4.746 12.148 1 97.25 530 HIS B C 1
ATOM 8086 O O . HIS B 1 530 ? 8.789 -5.469 11.586 1 97.25 530 HIS B O 1
ATOM 8092 N N . LEU B 1 531 ? 7.738 -3.49 11.719 1 94.12 531 LEU B N 1
ATOM 8093 C CA . LEU B 1 531 ? 8.57 -2.896 10.68 1 94.12 531 LEU B CA 1
AT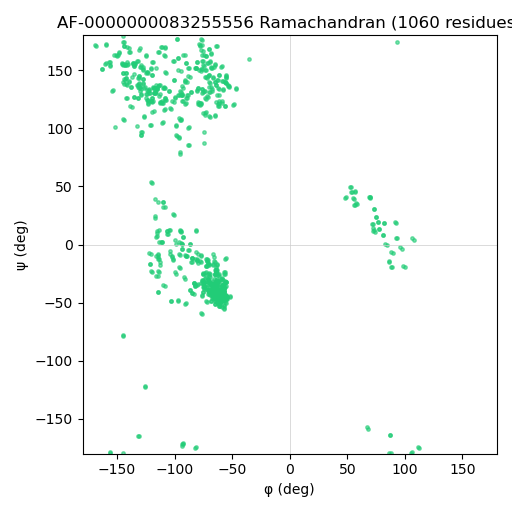OM 8094 C C . LEU B 1 531 ? 9.461 -1.804 11.258 1 94.12 531 LEU B C 1
ATOM 8096 O O . LEU B 1 531 ? 8.969 -0.793 11.758 1 94.12 531 LEU B O 1
ATOM 8100 N N . ALA B 1 532 ? 10.711 -1.984 11.227 1 82.62 532 ALA B N 1
ATOM 8101 C CA . ALA B 1 532 ? 11.688 -1.06 11.805 1 82.62 532 ALA B CA 1
ATOM 8102 C C . ALA B 1 532 ? 11.93 0.13 10.883 1 82.62 532 ALA B C 1
ATOM 8104 O O . ALA B 1 532 ? 11.805 0.01 9.656 1 82.62 532 ALA B O 1
#